Protein AF-0000000075737652 (afdb_homodimer)

Nearest PDB structures (foldseek):
  3h90-assembly2_D  TM=8.737E-01  e=1.070E-14  Escherichia coli K-12
  8f6e-assembly1_B  TM=7.320E-01  e=8.543E-14  Shewanella oneidensis
  8f6j-assembly1_A  TM=7.345E-01  e=1.942E-13  Shewanella oneidensis
  8f6h-assembly1_A  TM=6.723E-01  e=3.050E-12  Shewanella oneidensis MR-1
  8f6k-assembly1_D  TM=5.267E-01  e=1.881E-12  Shewanella oneidensis

Radius of gyration: 41.86 Å; Cα contacts (8 Å, |Δi|>4): 1567; chains: 2; bounding box: 60×125×90 Å

Organism: Rhodopseudomonas palustris (strain ATCC BAA-98 / CGA009) (NCBI:txid258594)

Solvent-accessible surface area (backbone atoms only — not comparable to full-atom values): 46039 Å² total; per-residue (Å²): 112,70,63,62,47,48,52,53,40,48,54,32,46,50,48,27,51,52,32,47,51,51,19,49,48,33,36,52,52,13,60,76,69,66,36,66,68,37,38,52,47,15,51,54,32,45,53,49,27,52,53,34,47,48,45,30,51,37,52,53,50,25,63,38,72,56,47,91,48,21,51,80,23,34,24,41,49,20,33,52,50,19,45,51,48,41,50,51,48,49,53,50,33,48,51,45,44,53,51,31,50,51,39,66,72,66,62,58,78,75,82,80,91,46,74,67,60,50,54,53,49,52,51,48,37,53,54,27,48,51,46,18,48,55,32,37,55,50,12,65,76,58,56,35,46,31,38,38,33,50,15,48,51,30,43,42,51,33,44,47,52,48,21,51,52,50,8,52,53,32,37,74,72,66,36,78,61,30,40,37,51,29,44,46,52,39,31,52,51,45,49,53,55,37,47,55,53,42,50,55,32,49,36,44,57,43,33,33,36,58,85,65,48,60,61,52,51,50,52,54,43,51,65,38,80,70,43,76,40,72,80,44,76,34,41,29,51,45,49,70,33,37,40,35,42,32,38,31,30,26,51,48,80,46,43,42,63,54,51,51,50,43,45,52,53,38,41,52,50,44,23,69,74,62,54,45,46,48,69,45,63,25,78,38,66,37,84,59,92,82,62,48,71,63,56,52,49,52,46,54,33,46,73,68,72,46,50,64,42,74,55,31,40,33,39,61,57,93,80,34,37,36,36,37,35,34,34,45,40,64,27,78,39,32,32,48,60,52,38,50,54,48,49,51,53,48,50,54,49,26,70,74,74,33,84,66,45,44,71,46,57,26,70,37,44,38,55,60,73,42,59,76,41,43,76,47,56,69,68,58,41,49,53,52,47,55,52,51,45,64,72,25,68,86,51,79,42,35,73,70,39,78,66,43,39,31,39,40,95,84,31,27,38,38,34,33,31,30,27,33,59,42,74,40,29,28,44,58,52,38,53,54,51,48,51,47,46,50,53,48,32,69,73,36,71,59,43,67,44,72,45,53,30,72,36,35,76,83,69,120,112,69,64,61,48,47,53,52,42,48,54,33,48,52,46,29,51,52,31,47,50,50,19,48,49,34,36,53,52,12,61,75,68,66,35,66,68,36,37,51,47,16,51,51,32,44,52,49,27,51,53,34,46,50,46,30,53,37,51,53,51,25,63,39,71,56,46,91,49,22,52,80,23,33,23,41,48,20,32,52,50,19,46,50,48,40,50,51,48,49,52,50,32,50,50,43,44,52,51,31,50,51,40,65,71,66,63,58,77,76,81,79,90,47,73,65,59,51,53,53,49,50,53,49,37,53,53,26,47,50,45,18,49,55,32,36,55,49,13,65,76,56,55,34,46,32,38,37,33,50,15,48,52,30,41,42,52,33,44,48,53,50,20,51,52,49,7,51,53,31,38,74,71,67,35,78,61,29,40,38,51,30,43,46,53,39,31,51,51,47,48,53,55,36,46,54,52,42,50,54,32,48,36,43,57,44,32,31,34,57,84,65,48,60,60,52,50,51,51,54,43,51,65,38,81,70,42,73,38,71,80,44,75,35,41,30,50,44,48,69,32,37,38,34,41,34,38,30,28,25,53,47,80,47,42,40,65,56,50,50,49,42,46,52,52,36,40,51,51,44,24,71,74,62,56,45,47,49,68,46,64,24,78,38,66,36,83,58,92,79,63,49,71,63,56,52,51,50,47,55,34,45,72,68,72,45,51,63,42,71,57,32,40,34,38,61,58,93,81,35,38,36,36,36,35,33,34,46,39,64,27,77,40,33,32,47,60,53,40,51,55,50,49,51,53,49,49,55,51,26,70,74,74,32,83,65,45,45,70,46,57,26,68,38,45,38,57,60,71,42,61,73,41,44,75,46,54,69,68,57,41,50,52,52,48,53,50,50,44,65,72,25,69,88,51,81,42,35,75,69,40,78,67,44,40,32,40,39,95,85,29,27,38,37,34,32,32,30,27,32,58,42,76,41,28,28,44,59,51,37,54,54,50,49,51,47,45,50,52,49,32,72,74,36,72,59,43,67,43,72,44,53,30,71,37,36,77,84,70,118

Foldseek 3Di:
DVVLLVLLLVLLVVLLVLLVVLLVVLCVVCVVVVPPVSNVVSVVSVVLSVLSVVLSVLSNQQPDDADPVRNHGSQLSLLVSLLVLLVVLLVVLVVLLVVLVVCVVVVDQQDDDDPVVVVSLVVLLVSLQVSLVSLCVSCVVQVGLNSPSSSLNSVLVNQLSVLSVQQVVCVVVPNSSSSSVSSNVSSVVSNVSSVVSNVVSVCQVVFPADPPLQVQLQVLLCPQPQWPHWPDWGWHDRRLEIEIETETEGALLDDVVVVVVSVVSSVVSSCVVSVHYDYHYHYDHDHDPPDDLVSVLVSLCVVLVWDKDPWDWDDPPPLEIEIEIETEDAPPDDPVVQVVSVVVSVVSSCVVSHVRYHYHYHYDYDPPVADDKDWDDPVVQVVLVVLLQVLPVPHQKHDKDPWTWIQDPQAIEIEIEIEHAPPDDPVVVCVSVVVSVVVSCVVPVRHDYYHYHYDHPPPD/DVVLLVLQLVLLVVLLVLLVVLLVVLCVVCVVVVPPVSPVVSVVSVVLSVLSVVLSVLSNQQPDDADPVRNHGSQLSLLVSLLVLLVVLLVVLVVLLVVLVVCVVVVDQQDDDDPVVVVSLVVLLVSLQVSLVSLCVSCVVQVGLNSPSSSLNSVLVNQLSVLSVQQVVVVVVPNSSSSSVSSNVSSVVSNVSSVVSNVVSVCQVVFPADPPLQVQLQVLLCPQPQWPHWPDWGWHDRRLEIEIETETEGALLDDVVVVVVSVVSSVVSSCVVSVHYDYHYHYDHDHDPPDDLVSVLVSLCVVLVWDKDPWDWDDPPPLEIEIEIETEDAPPDDPVVQVVSVVVSVVSSCVVSHVRYHYHYHYDYDPPPQPDKDWDDPVVQVVLVVLLQVLPVPHQKHDKDPWTWIQDPQAIEIEIEIEHAPPDDPVVVCVSVVVSQVVSCVVPVRHDYYHYHYDHPPPD

pLDDT: mean 87.61, std 8.5, range [47.44, 97.31]

Secondary structure (DSSP, 8-state):
-HHHHHHHHHHHHHHHHHHHHHHHHHHHHHHHHT-HHHHHHHHHHHHHHHHHHHHHHHHHHHTSPP-SS-TT-STHHHHHHHHHHHHHHHHHHHHHHHHHHHHHHHTPPPPP--HHHHHHHHHHHHHHHHHHHHHHHHHHHHT-HHHHHHHHHHHHHHHHHHHHHHHHHHHHTT-TTHHHHHHHHHHHHHHHHHHHHHHHHHHHHTTPPPTTHHHHHHHHHHTSTT--EEEEEEEEEETTEEEEEEEEEEETTSBHHHHHHHHHHHHHHHHHHHSSEEEEEEEEEE--TT--HHHHHHHHHHHTT-EEEEEEEEE-STT-EEEEEEEEEETTSBHHHHHHHHHHHHHHHHHHH-TT-EEEEEEEEE---EEE-EEPPHHHHHHHHHHHHHHHTTSSEEEEEEEEEEEETTEEEEEEEEEE-TTSBHHHHHHHHHHHHHHHHHH-TTEEEEEEEEE-TT--/-HHHHHHHHHHHHHHHHHHHHHHHHHHHHHHHHT-HHHHHHHHHHHHHHHHHHHHHHHHHHHTSPP-SS-TT-STHHHHHHHHHHHHHHHHHHHHHHHHHHHHHHHTPPPPP--HHHHHHHHHHHHHHHHHHHHHHHHHHHHT-HHHHHHHHHHHHHHHHHHHHHHHHHHHHTT-TTHHHHHHHHHHHHHHHHHHHHHHHHHHHHTTPPPTTHHHHHHHHHHTSTT--EEEEEEEEEETTEEEEEEEEEEETTSBHHHHHHHHHHHHHHHHHHHSSEEEEEEEEEE--TT--HHHHHHHHHHHTT-EEEEEEEEE-STT-EEEEEEEEEETTSBHHHHHHHHHHHHHHHHHHH-TT-EEEEEEEEE---EEE-EEPPHHHHHHHHHHHHHHHTTSSEEEEEEEEEEEETTEEEEEEEEEE-TTSBHHHHHHHHHHHHHHHHHH-TTEEEEEEEEE-TT--

Sequence (920 aa):
MNDVASTKSRVAAVSVVASATMAAAKFAVGIAIGSLALISEALHSSIDLVATIITWFVVRISDRPADDAHHYGHGKIESLSALGVIAMLYVLAGGILVEAYSRLREGAAPPTFSYLAFVILGVDIVVNLWRAWALHRTAVATKSQALAADALHFASDVLGSFAVIAGLALAAAGFHWGDAAAAIGVAVMISLLGLRLGRSTIQTLLDRAPEGVSDKAREAIGAVPGVVGVERLRARMVGPTHFIDALVEVPRTYPIDRIDEIKRKAQESMSEIFGDADLTFTAIPVARDNESVRERIMVIARNSGLAVHHVTVHDLGGHKLIVSIDLEVDGNMPLIEAHDIAHKLEDHIREDFGADVEVDTHIEPLEPELPQGSDAEPARVEEIRLALRRLTHDGAIHDVHSVRVRDTDAGEIVNFHCYADPSMSVISVHDHVDEIERKLRAKFPSVKRVISHAEPPNADMNDVASTKSRVAAVSVVASATMAAAKFAVGIAIGSLALISEALHSSIDLVATIITWFVVRISDRPADDAHHYGHGKIESLSALGVIAMLYVLAGGILVEAYSRLREGAAPPTFSYLAFVILGVDIVVNLWRAWALHRTAVATKSQALAADALHFASDVLGSFAVIAGLALAAAGFHWGDAAAAIGVAVMISLLGLRLGRSTIQTLLDRAPEGVSDKAREAIGAVPGVVGVERLRARMVGPTHFIDALVEVPRTYPIDRIDEIKRKAQESMSEIFGDADLTFTAIPVARDNESVRERIMVIARNSGLAVHHVTVHDLGGHKLIVSIDLEVDGNMPLIEAHDIAHKLEDHIREDFGADVEVDTHIEPLEPELPQGSDAEPARVEEIRLALRRLTHDGAIHDVHSVRVRDTDAGEIVNFHCYADPSMSVISVHDHVDEIERKLRAKFPSVKRVISHAEPPNAD

Structure (mmCIF, N/CA/C/O backbone):
data_AF-0000000075737652-model_v1
#
loop_
_entity.id
_entity.type
_entity.pdbx_description
1 polymer 'Cation-efflux pump'
#
loop_
_atom_site.group_PDB
_atom_site.id
_atom_site.type_symbol
_atom_site.label_atom_id
_atom_site.label_alt_id
_atom_site.label_comp_id
_atom_site.label_asym_id
_atom_site.label_entity_id
_atom_site.label_seq_id
_atom_site.pdbx_PDB_ins_code
_atom_site.Cartn_x
_atom_site.Cartn_y
_atom_site.Cartn_z
_atom_site.occupancy
_atom_site.B_iso_or_equiv
_atom_site.auth_seq_id
_atom_site.auth_comp_id
_atom_site.auth_asym_id
_atom_site.auth_atom_id
_atom_site.pdbx_PDB_model_num
ATOM 1 N N . MET A 1 1 ? -16.859 -14.484 7.688 1 47.44 1 MET A N 1
ATOM 2 C CA . MET A 1 1 ? -15.664 -15.109 7.137 1 47.44 1 MET A CA 1
ATOM 3 C C . MET A 1 1 ? -15.523 -16.547 7.637 1 47.44 1 MET A C 1
ATOM 5 O O . MET A 1 1 ? -15.227 -17.453 6.859 1 47.44 1 MET A O 1
ATOM 9 N N . ASN A 1 2 ? -16.078 -16.641 8.93 1 57.16 2 ASN A N 1
ATOM 10 C CA . ASN A 1 2 ? -15.969 -17.938 9.586 1 57.16 2 ASN A CA 1
ATOM 11 C C . ASN A 1 2 ? -16.953 -18.953 9.008 1 57.16 2 ASN A C 1
ATOM 13 O O . ASN A 1 2 ? -16.609 -20.125 8.812 1 57.16 2 ASN A O 1
ATOM 17 N N . ASP A 1 3 ? -18.047 -18.406 8.57 1 67 3 ASP A N 1
ATOM 18 C CA . ASP A 1 3 ? -19.094 -19.328 8.109 1 67 3 ASP A CA 1
ATOM 19 C C . ASP A 1 3 ? -18.781 -19.844 6.703 1 67 3 ASP A C 1
ATOM 21 O O . ASP A 1 3 ? -18.938 -21.031 6.426 1 67 3 ASP A O 1
ATOM 25 N N . VAL A 1 4 ? -18.328 -18.984 5.941 1 65.25 4 VAL A N 1
ATOM 26 C CA . VAL A 1 4 ? -18.016 -19.359 4.559 1 65.25 4 VAL A CA 1
ATOM 27 C C . VAL A 1 4 ? -16.891 -20.391 4.527 1 65.25 4 VAL A C 1
ATOM 29 O O . VAL A 1 4 ? -16.953 -21.359 3.768 1 65.25 4 VAL A O 1
ATOM 32 N N . ALA A 1 5 ? -16.031 -20.219 5.434 1 67.44 5 ALA A N 1
ATOM 33 C CA . ALA A 1 5 ? -14.891 -21.125 5.547 1 67.44 5 ALA A CA 1
ATOM 34 C C . ALA A 1 5 ? -15.328 -22.516 5.977 1 67.44 5 ALA A C 1
ATOM 36 O O . ALA A 1 5 ? -14.828 -23.531 5.461 1 67.44 5 ALA A O 1
ATOM 37 N N . SER A 1 6 ? -16.188 -22.422 6.645 1 78.62 6 SER A N 1
ATOM 38 C CA . SER A 1 6 ? -16.703 -23.688 7.188 1 78.62 6 SER A CA 1
ATOM 39 C C . SER A 1 6 ? -17.469 -24.469 6.133 1 78.62 6 SER A C 1
ATOM 41 O O . SER A 1 6 ? -17.328 -25.688 6.031 1 78.62 6 SER A O 1
ATOM 43 N N . THR A 1 7 ? -18.172 -23.766 5.312 1 84.88 7 THR A N 1
ATOM 44 C CA . THR A 1 7 ? -18.969 -24.438 4.289 1 84.88 7 THR A CA 1
ATOM 45 C C . THR A 1 7 ? -18.062 -25.078 3.232 1 84.88 7 THR A C 1
ATOM 47 O O . THR A 1 7 ? -18.297 -26.203 2.809 1 84.88 7 THR A O 1
ATOM 50 N N . LYS A 1 8 ? -17.031 -24.453 2.951 1 88.88 8 LYS A N 1
ATOM 51 C CA . LYS A 1 8 ? -16.062 -24.969 1.974 1 88.88 8 LYS A CA 1
ATOM 52 C C . LYS A 1 8 ? -15.438 -26.266 2.447 1 88.88 8 LYS A C 1
ATOM 54 O O . LYS A 1 8 ? -15.398 -27.25 1.702 1 88.88 8 LYS A O 1
ATOM 59 N N . SER A 1 9 ? -15.016 -26.234 3.557 1 89.69 9 SER A N 1
ATOM 60 C CA . SER A 1 9 ? -14.32 -27.391 4.129 1 89.69 9 SER A CA 1
ATOM 61 C C . SER A 1 9 ? -15.273 -28.562 4.305 1 89.69 9 SER A C 1
ATOM 63 O O . SER A 1 9 ? -14.875 -29.719 4.109 1 89.69 9 SER A O 1
ATOM 65 N N . ARG A 1 10 ? -16.438 -28.281 4.551 1 91.19 10 ARG A N 1
ATOM 66 C CA . ARG A 1 10 ? -17.422 -29.328 4.754 1 91.19 10 ARG A CA 1
ATOM 67 C C . ARG A 1 10 ? -17.75 -30.047 3.447 1 91.19 10 ARG A C 1
ATOM 69 O O . ARG A 1 10 ? -17.797 -31.266 3.404 1 91.19 10 ARG A O 1
ATOM 76 N N . VAL A 1 11 ? -17.938 -29.281 2.469 1 89.62 11 VAL A N 1
ATOM 77 C CA . VAL A 1 11 ? -18.281 -29.875 1.178 1 89.62 11 VAL A CA 1
ATOM 78 C C . VAL A 1 11 ? -17.094 -30.672 0.651 1 89.62 11 VAL A C 1
ATOM 80 O O . VAL A 1 11 ? -17.281 -31.75 0.074 1 89.62 11 VAL A O 1
ATOM 83 N N . ALA A 1 12 ? -15.93 -30.141 0.853 1 90.62 12 ALA A N 1
ATOM 84 C CA . ALA A 1 12 ? -14.734 -30.875 0.449 1 90.62 12 ALA A CA 1
ATOM 85 C C . ALA A 1 12 ? -14.594 -32.156 1.236 1 90.62 12 ALA A C 1
ATOM 87 O O . ALA A 1 12 ? -14.219 -33.188 0.679 1 90.62 12 ALA A O 1
ATOM 88 N N . ALA A 1 13 ? -14.945 -32.188 2.438 1 92.69 13 ALA A N 1
ATOM 89 C CA . ALA A 1 13 ? -14.875 -33.375 3.283 1 92.69 13 ALA A CA 1
ATOM 90 C C . ALA A 1 13 ? -15.891 -34.406 2.832 1 92.69 13 ALA A C 1
ATOM 92 O O . ALA A 1 13 ? -15.586 -35.625 2.816 1 92.69 13 ALA A O 1
ATOM 93 N N . VAL A 1 14 ? -17.016 -33.969 2.508 1 92.31 14 VAL A N 1
ATOM 94 C CA . VAL A 1 14 ? -18.062 -34.875 2.018 1 92.31 14 VAL A CA 1
ATOM 95 C C . VAL A 1 14 ? -17.609 -35.531 0.717 1 92.31 14 VAL A C 1
ATOM 97 O O . VAL A 1 14 ? -17.859 -36.719 0.492 1 92.31 14 VAL A O 1
ATOM 100 N N . SER A 1 15 ? -16.969 -34.688 -0.037 1 92.12 15 SER A N 1
ATOM 101 C CA . SER A 1 15 ? -16.438 -35.25 -1.286 1 92.12 15 SER A CA 1
ATOM 102 C C . SER A 1 15 ? -15.391 -36.312 -1.025 1 92.12 15 SER A C 1
ATOM 104 O O . SER A 1 15 ? -15.32 -37.312 -1.748 1 92.12 15 SER A O 1
ATOM 106 N N . VAL A 1 16 ? -14.578 -36.125 -0.036 1 92.81 16 VAL A N 1
ATOM 107 C CA . VAL A 1 16 ? -13.562 -37.094 0.343 1 92.81 16 VAL A CA 1
ATOM 108 C C . VAL A 1 16 ? -14.234 -38.406 0.772 1 92.81 16 VAL A C 1
ATOM 110 O O . VAL A 1 16 ? -13.828 -39.469 0.349 1 92.81 16 VAL A O 1
ATOM 113 N N . VAL A 1 17 ? -15.25 -38.312 1.515 1 93.5 17 VAL A N 1
ATOM 114 C CA . VAL A 1 17 ? -15.969 -39.5 2.002 1 93.5 17 VAL A CA 1
ATOM 115 C C . VAL A 1 17 ? -16.609 -40.25 0.828 1 93.5 17 VAL A C 1
ATOM 117 O O . VAL A 1 17 ? -16.562 -41.469 0.76 1 93.5 17 VAL A O 1
ATOM 120 N N . ALA A 1 18 ? -17.188 -39.438 0.01 1 92.19 18 ALA A N 1
ATOM 121 C CA . ALA A 1 18 ? -17.797 -40.031 -1.174 1 92.19 18 ALA A CA 1
ATOM 122 C C . ALA A 1 18 ? -16.766 -40.781 -2.004 1 92.19 18 ALA A C 1
ATOM 124 O O . ALA A 1 18 ? -17.016 -41.906 -2.475 1 92.19 18 ALA A O 1
ATOM 125 N N . SER A 1 19 ? -15.633 -40.156 -2.166 1 91.12 19 SER A N 1
ATOM 126 C CA . SER A 1 19 ? -14.555 -40.781 -2.934 1 91.12 19 SER A CA 1
ATOM 127 C C . SER A 1 19 ? -14.047 -42.062 -2.242 1 91.12 19 SER A C 1
ATOM 129 O O . SER A 1 19 ? -13.797 -43.062 -2.896 1 91.12 19 SER A O 1
ATOM 131 N N . ALA A 1 20 ? -13.891 -41.969 -1.018 1 92.44 20 ALA A N 1
ATOM 132 C CA . ALA A 1 20 ? -13.398 -43.094 -0.248 1 92.44 20 ALA A CA 1
ATOM 133 C C . ALA A 1 20 ? -14.383 -44.281 -0.316 1 92.44 20 ALA A C 1
ATOM 135 O O . ALA A 1 20 ? -13.969 -45.438 -0.454 1 92.44 20 ALA A O 1
ATOM 136 N N . THR A 1 21 ? -15.602 -44.031 -0.229 1 92.31 21 THR A N 1
ATOM 137 C CA . THR A 1 21 ? -16.641 -45.062 -0.28 1 92.31 21 THR A CA 1
ATOM 138 C C . THR A 1 21 ? -16.688 -45.719 -1.654 1 92.31 21 THR A C 1
ATOM 140 O O . THR A 1 21 ? -16.828 -46.938 -1.76 1 92.31 21 THR A O 1
ATOM 143 N N . MET A 1 22 ? -16.547 -44.844 -2.607 1 90.06 22 MET A N 1
ATOM 144 C CA . MET A 1 22 ? -16.562 -45.375 -3.967 1 90.06 22 MET A CA 1
ATOM 145 C C . MET A 1 22 ? -15.352 -46.281 -4.211 1 90.06 22 MET A C 1
ATOM 147 O O . MET A 1 22 ? -15.484 -47.375 -4.762 1 90.06 22 MET A O 1
ATOM 151 N N . ALA A 1 23 ? -14.211 -45.812 -3.801 1 89.94 23 ALA A N 1
ATOM 152 C CA . ALA A 1 23 ? -13 -46.594 -3.969 1 89.94 23 ALA A CA 1
ATOM 153 C C . ALA A 1 23 ? -13.094 -47.906 -3.205 1 89.94 23 ALA A C 1
ATOM 155 O O . ALA A 1 23 ? -12.758 -48.969 -3.738 1 89.94 23 ALA A O 1
ATOM 156 N N . ALA A 1 24 ? -13.594 -47.875 -2.039 1 91.75 24 ALA A N 1
ATOM 157 C CA . ALA A 1 24 ? -13.727 -49.062 -1.192 1 91.75 24 ALA A CA 1
ATOM 158 C C . ALA A 1 24 ? -14.734 -50.031 -1.773 1 91.75 24 ALA A C 1
ATOM 160 O O . ALA A 1 24 ? -14.5 -51.25 -1.769 1 91.75 24 ALA A O 1
ATOM 161 N N . ALA A 1 25 ? -15.805 -49.531 -2.234 1 89.31 25 ALA A N 1
ATOM 162 C CA . ALA A 1 25 ? -16.844 -50.375 -2.811 1 89.31 25 ALA A CA 1
ATOM 163 C C . ALA A 1 25 ? -16.344 -51.094 -4.059 1 89.31 25 ALA A C 1
ATOM 165 O O . ALA A 1 25 ? -16.547 -52.312 -4.223 1 89.31 25 ALA A O 1
ATOM 166 N N . LYS A 1 26 ? -15.68 -50.375 -4.875 1 87.12 26 LYS A N 1
ATOM 167 C CA . LYS A 1 26 ? -15.141 -50.969 -6.094 1 87.12 26 LYS A CA 1
ATOM 168 C C . LYS A 1 26 ? -14.094 -52.031 -5.77 1 87.12 26 LYS A C 1
ATOM 170 O O . LYS A 1 26 ? -14.039 -53.062 -6.41 1 87.12 26 LYS A O 1
ATOM 175 N N . PHE A 1 27 ? -13.273 -51.656 -4.855 1 87.69 27 PHE A N 1
ATOM 176 C CA . PHE A 1 27 ? -12.234 -52.594 -4.453 1 87.69 27 PHE A CA 1
ATOM 177 C C . PHE A 1 27 ? -12.836 -53.875 -3.873 1 87.69 27 PHE A C 1
ATOM 179 O O . PHE A 1 27 ? -12.445 -55 -4.25 1 87.69 27 PHE A O 1
ATOM 186 N N . ALA A 1 28 ? -13.836 -53.781 -2.973 1 89.69 28 ALA A N 1
ATOM 187 C CA . ALA A 1 28 ? -14.492 -54.906 -2.328 1 89.69 28 ALA A CA 1
ATOM 188 C C . ALA A 1 28 ? -15.211 -55.781 -3.354 1 89.69 28 ALA A C 1
ATOM 190 O O . ALA A 1 28 ? -15.062 -57 -3.352 1 89.69 28 ALA A O 1
ATOM 191 N N . VAL A 1 29 ? -15.891 -55.156 -4.215 1 84.75 29 VAL A N 1
ATOM 192 C CA . VAL A 1 29 ? -16.641 -55.906 -5.234 1 84.75 29 VAL A CA 1
ATOM 193 C C . VAL A 1 29 ? -15.664 -56.562 -6.219 1 84.75 29 VAL A C 1
ATOM 195 O O . VAL A 1 29 ? -15.883 -57.688 -6.656 1 84.75 29 VAL A O 1
ATOM 198 N N . GLY A 1 30 ? -14.648 -55.844 -6.516 1 83.25 30 GLY A N 1
ATOM 199 C CA . GLY A 1 30 ? -13.641 -56.375 -7.414 1 83.25 30 GLY A CA 1
ATOM 200 C C . GLY A 1 30 ? -12.984 -57.656 -6.887 1 83.25 30 GLY A C 1
ATOM 201 O O . GLY A 1 30 ? -12.82 -58.625 -7.621 1 83.25 30 GLY A O 1
ATOM 202 N N . ILE A 1 31 ? -12.742 -57.656 -5.602 1 86.38 31 ILE A N 1
ATOM 203 C CA . ILE A 1 31 ? -12.148 -58.844 -4.961 1 86.38 31 ILE A CA 1
ATOM 204 C C . ILE A 1 31 ? -13.172 -59.969 -4.898 1 86.38 31 ILE A C 1
ATOM 206 O O . ILE A 1 31 ? -12.836 -61.125 -5.164 1 86.38 31 ILE A O 1
ATOM 210 N N . ALA A 1 32 ? -14.312 -59.656 -4.598 1 86.56 32 ALA A N 1
ATOM 211 C CA . ALA A 1 32 ? -15.367 -60.656 -4.426 1 86.56 32 ALA A CA 1
ATOM 212 C C . ALA A 1 32 ? -15.648 -61.375 -5.734 1 86.56 32 ALA A C 1
ATOM 214 O O . ALA A 1 32 ? -15.891 -62.594 -5.738 1 86.56 32 ALA A O 1
ATOM 215 N N . ILE A 1 33 ? -15.469 -60.656 -6.812 1 81.75 33 ILE A N 1
ATOM 216 C CA . ILE A 1 33 ? -15.844 -61.25 -8.078 1 81.75 33 ILE A CA 1
ATOM 217 C C . ILE A 1 33 ? -14.586 -61.594 -8.875 1 81.75 33 ILE A C 1
ATOM 219 O O . ILE A 1 33 ? -14.672 -62.156 -9.984 1 81.75 33 ILE A O 1
ATOM 223 N N . GLY A 1 34 ? -13.508 -61.25 -8.336 1 77.31 34 GLY A N 1
ATOM 224 C CA . GLY A 1 34 ? -12.242 -61.562 -8.977 1 77.31 34 GLY A CA 1
ATOM 225 C C . GLY A 1 34 ? -12.016 -60.781 -10.258 1 77.31 34 GLY A C 1
ATOM 226 O O . GLY A 1 34 ? -11.453 -61.312 -11.219 1 77.31 34 GLY A O 1
ATOM 227 N N . SER A 1 35 ? -12.531 -59.656 -10.383 1 77.94 35 SER A N 1
ATOM 228 C CA . SER A 1 35 ? -12.391 -58.812 -11.578 1 77.94 35 SER A CA 1
ATOM 229 C C . SER A 1 35 ? -11.211 -57.844 -11.453 1 77.94 35 SER A C 1
ATOM 231 O O . SER A 1 35 ? -11.258 -56.906 -10.672 1 77.94 35 SER A O 1
ATOM 233 N N . LEU A 1 36 ? -10.18 -58.062 -12.289 1 75.5 36 LEU A N 1
ATOM 234 C CA . LEU A 1 36 ? -9.016 -57.188 -12.305 1 75.5 36 LEU A CA 1
ATOM 235 C C . LEU A 1 36 ? -9.383 -55.812 -12.836 1 75.5 36 LEU A C 1
ATOM 237 O O . LEU A 1 36 ? -8.797 -54.812 -12.422 1 75.5 36 LEU A O 1
ATOM 241 N N . ALA A 1 37 ? -10.336 -55.781 -13.719 1 71.88 37 ALA A N 1
ATOM 242 C CA . ALA A 1 37 ? -10.805 -54.5 -14.273 1 71.88 37 ALA A CA 1
ATOM 243 C C . ALA A 1 37 ? -11.375 -53.594 -13.188 1 71.88 37 ALA A C 1
ATOM 245 O O . ALA A 1 37 ? -11.102 -52.406 -13.148 1 71.88 37 ALA A O 1
ATOM 246 N N . LEU A 1 38 ? -12.047 -54.281 -12.336 1 76.12 38 LEU A N 1
ATOM 247 C CA . LEU A 1 38 ? -12.68 -53.531 -11.266 1 76.12 38 LEU A CA 1
ATOM 248 C C . LEU A 1 38 ? -11.648 -53.094 -10.227 1 76.12 38 LEU A C 1
ATOM 250 O O . LEU A 1 38 ? -11.766 -52.031 -9.625 1 76.12 38 LEU A O 1
ATOM 254 N N . ILE A 1 39 ? -10.719 -53.875 -9.969 1 81.5 39 ILE A N 1
ATOM 255 C CA . ILE A 1 39 ? -9.633 -53.531 -9.055 1 81.5 39 ILE A CA 1
ATOM 256 C C . ILE A 1 39 ? -8.836 -52.375 -9.633 1 81.5 39 ILE A C 1
ATOM 258 O O . ILE A 1 39 ? -8.445 -51.438 -8.906 1 81.5 39 ILE A O 1
ATOM 262 N N . SER A 1 40 ? -8.641 -52.438 -10.93 1 76.56 40 SER A N 1
ATOM 263 C CA . SER A 1 40 ? -7.965 -51.312 -11.602 1 76.56 40 SER A CA 1
ATOM 264 C C . SER A 1 40 ? -8.766 -50.031 -11.469 1 76.56 40 SER A C 1
ATOM 266 O O . SER A 1 40 ? -8.188 -48.938 -11.266 1 76.56 40 SER A O 1
ATOM 268 N N . GLU A 1 41 ? -9.992 -50.156 -11.57 1 77.19 41 GLU A N 1
ATOM 269 C CA . GLU A 1 41 ? -10.859 -49 -11.398 1 77.19 41 GLU A CA 1
ATOM 270 C C . GLU A 1 41 ? -10.805 -48.469 -9.969 1 77.19 41 GLU A C 1
ATOM 272 O O . GLU A 1 41 ? -10.883 -47.25 -9.734 1 77.19 41 GLU A O 1
ATOM 277 N N . ALA A 1 42 ? -10.766 -49.344 -9.141 1 84.06 42 ALA A N 1
ATOM 278 C CA . ALA A 1 42 ? -10.633 -48.969 -7.742 1 84.06 42 ALA A CA 1
ATOM 279 C C . ALA A 1 42 ? -9.344 -48.188 -7.504 1 84.06 42 ALA A C 1
ATOM 281 O O . ALA A 1 42 ? -9.312 -47.219 -6.715 1 84.06 42 ALA A O 1
ATOM 282 N N . LEU A 1 43 ? -8.336 -48.531 -8.156 1 80.19 43 LEU A N 1
ATOM 283 C CA . LEU A 1 43 ? -7.07 -47.812 -8.062 1 80.19 43 LEU A CA 1
ATOM 284 C C . LEU A 1 43 ? -7.207 -46.406 -8.609 1 80.19 43 LEU A C 1
ATOM 286 O O . LEU A 1 43 ? -6.684 -45.469 -8.023 1 80.19 43 LEU A O 1
ATOM 290 N N . HIS A 1 44 ? -7.879 -46.375 -9.734 1 78.31 44 HIS A N 1
ATOM 291 C CA . HIS A 1 44 ? -8.164 -45.062 -10.297 1 78.31 44 HIS A CA 1
ATOM 292 C C . HIS A 1 44 ? -8.938 -44.188 -9.305 1 78.31 44 HIS A C 1
ATOM 294 O O . HIS A 1 44 ? -8.586 -43.031 -9.086 1 78.31 44 HIS A O 1
ATOM 300 N N . SER A 1 45 ? -9.883 -44.812 -8.719 1 86.31 45 SER A N 1
ATOM 301 C CA . SER A 1 45 ? -10.688 -44.125 -7.73 1 86.31 45 SER A CA 1
ATOM 302 C C . SER A 1 45 ? -9.844 -43.719 -6.523 1 86.31 45 SER A C 1
ATOM 304 O O . SER A 1 45 ? -10.117 -42.688 -5.887 1 86.31 45 SER A O 1
ATOM 306 N N . SER A 1 46 ? -8.875 -44.469 -6.285 1 87.81 46 SER A N 1
ATOM 307 C CA . SER A 1 46 ? -7.973 -44.125 -5.191 1 87.81 46 SER A CA 1
ATOM 308 C C . SER A 1 46 ? -7.156 -42.875 -5.516 1 87.81 46 SER A C 1
ATOM 310 O O . SER A 1 46 ? -6.863 -42.062 -4.629 1 87.81 46 SER A O 1
ATOM 312 N N . ILE A 1 47 ? -6.809 -42.719 -6.742 1 83.06 47 ILE A N 1
ATOM 313 C CA . ILE A 1 47 ? -6.109 -41.5 -7.18 1 83.06 47 ILE A CA 1
ATOM 314 C C . ILE A 1 47 ? -7.02 -40.281 -7.016 1 83.06 47 ILE A C 1
ATOM 316 O O . ILE A 1 47 ? -6.578 -39.219 -6.57 1 83.06 47 ILE A O 1
ATOM 320 N N . ASP A 1 48 ? -8.258 -40.531 -7.316 1 88 48 ASP A N 1
ATOM 321 C CA . ASP A 1 48 ? -9.25 -39.469 -7.105 1 88 48 ASP A CA 1
ATOM 322 C C . ASP A 1 48 ? -9.344 -39.094 -5.625 1 88 48 ASP A C 1
ATOM 324 O O . ASP A 1 48 ? -9.484 -37.938 -5.285 1 88 48 ASP A O 1
ATOM 328 N N . LEU A 1 49 ? -9.312 -40.125 -4.895 1 90 49 LEU A N 1
ATOM 329 C CA . LEU A 1 49 ? -9.375 -39.938 -3.451 1 90 49 LEU A CA 1
ATOM 330 C C . LEU A 1 49 ? -8.203 -39.062 -2.977 1 90 49 LEU A C 1
ATOM 332 O O . LEU A 1 49 ? -8.391 -38.156 -2.178 1 90 49 LEU A O 1
ATOM 336 N N . VAL A 1 50 ? -7.086 -39.281 -3.467 1 89 50 VAL A N 1
ATOM 337 C CA . VAL A 1 50 ? -5.906 -38.531 -3.098 1 89 50 VAL A CA 1
ATOM 338 C C . VAL A 1 50 ? -6.09 -37.062 -3.525 1 89 50 VAL A C 1
ATOM 340 O O . VAL A 1 50 ? -5.812 -36.156 -2.752 1 89 50 VAL A O 1
ATOM 343 N N . ALA A 1 51 ? -6.586 -36.906 -4.73 1 88.88 51 ALA A N 1
ATOM 344 C CA . ALA A 1 51 ? -6.816 -35.562 -5.246 1 88.88 51 ALA A CA 1
ATOM 345 C C . ALA A 1 51 ? -7.816 -34.812 -4.379 1 88.88 51 ALA A C 1
ATOM 347 O O . ALA A 1 51 ? -7.633 -33.625 -4.102 1 88.88 51 ALA A O 1
ATOM 348 N N . THR A 1 52 ? -8.836 -35.5 -3.955 1 92 52 THR A N 1
ATOM 349 C CA . THR A 1 52 ? -9.867 -34.844 -3.143 1 92 52 THR A CA 1
ATOM 350 C C . THR A 1 52 ? -9.336 -34.562 -1.745 1 92 52 THR A C 1
ATOM 352 O O . THR A 1 52 ? -9.719 -33.531 -1.141 1 92 52 THR A O 1
ATOM 355 N N . ILE A 1 53 ? -8.508 -35.406 -1.247 1 93.12 53 ILE A N 1
ATOM 356 C CA . ILE A 1 53 ? -7.891 -35.156 0.053 1 93.12 53 ILE A CA 1
ATOM 357 C C . ILE A 1 53 ? -7.023 -33.906 -0.017 1 93.12 53 ILE A C 1
ATOM 359 O O . ILE A 1 53 ? -7.066 -33.062 0.882 1 93.12 53 ILE A O 1
ATOM 363 N N . ILE A 1 54 ? -6.336 -33.812 -1.073 1 92.31 54 ILE A N 1
ATOM 364 C CA . ILE A 1 54 ? -5.484 -32.625 -1.271 1 92.31 54 ILE A CA 1
ATOM 365 C C . ILE A 1 54 ? -6.344 -31.375 -1.33 1 92.31 54 ILE A C 1
ATOM 367 O O . ILE A 1 54 ? -6.031 -30.375 -0.68 1 92.31 54 ILE A O 1
ATOM 371 N N . THR A 1 55 ? -7.387 -31.5 -2.076 1 93.19 55 THR A N 1
ATOM 372 C CA . THR A 1 55 ? -8.273 -30.344 -2.189 1 93.19 55 THR A CA 1
ATOM 373 C C . THR A 1 55 ? -8.82 -29.938 -0.823 1 93.19 55 THR A C 1
ATOM 375 O O . THR A 1 55 ? -8.898 -28.75 -0.5 1 93.19 55 THR A O 1
ATOM 378 N N . TRP A 1 56 ? -9.195 -30.906 -0.028 1 93.56 56 TRP A N 1
ATOM 379 C CA . TRP A 1 56 ? -9.711 -30.641 1.312 1 93.56 56 TRP A CA 1
ATOM 380 C C . TRP A 1 56 ? -8.664 -29.938 2.168 1 93.56 56 TRP A C 1
ATOM 382 O O . TRP A 1 56 ? -8.969 -28.953 2.842 1 93.56 56 TRP A O 1
ATOM 392 N N . PHE A 1 57 ? -7.477 -30.391 2.131 1 93.38 57 PHE A N 1
ATOM 393 C CA . PHE A 1 57 ? -6.391 -29.75 2.867 1 93.38 57 PHE A CA 1
ATOM 394 C C . PHE A 1 57 ? -6.137 -28.344 2.346 1 93.38 57 PHE A C 1
ATOM 396 O O . PHE A 1 57 ? -5.895 -27.422 3.129 1 93.38 57 PHE A O 1
ATOM 403 N N . VAL A 1 58 ? -6.156 -28.203 1.062 1 93.81 58 VAL A N 1
ATOM 404 C CA . VAL A 1 58 ? -5.879 -26.938 0.416 1 93.81 58 VAL A CA 1
ATOM 405 C C . VAL A 1 58 ? -6.91 -25.891 0.854 1 93.81 58 VAL A C 1
ATOM 407 O O . VAL A 1 58 ? -6.555 -24.766 1.216 1 93.81 58 VAL A O 1
ATOM 410 N N . VAL A 1 59 ? -8.133 -26.281 0.88 1 93.25 59 VAL A N 1
ATOM 411 C CA . VAL A 1 59 ? -9.211 -25.375 1.251 1 93.25 59 VAL A CA 1
ATOM 412 C C . VAL A 1 59 ? -9.078 -24.984 2.721 1 93.25 59 VAL A C 1
ATOM 414 O O . VAL A 1 59 ? -9.281 -23.812 3.08 1 93.25 59 VAL A O 1
ATOM 417 N N . ARG A 1 60 ? -8.656 -25.906 3.502 1 92.31 60 ARG A N 1
ATOM 418 C CA . ARG A 1 60 ? -8.469 -25.625 4.926 1 92.31 60 ARG A CA 1
ATOM 419 C C . ARG A 1 60 ? -7.312 -24.656 5.148 1 92.31 60 ARG A C 1
ATOM 421 O O . ARG A 1 60 ? -7.398 -23.781 6.004 1 92.31 60 ARG A O 1
ATOM 428 N N . ILE A 1 61 ? -6.316 -24.812 4.484 1 91.19 61 ILE A N 1
ATOM 429 C CA . ILE A 1 61 ? -5.145 -23.938 4.613 1 91.19 61 ILE A CA 1
ATOM 430 C C . ILE A 1 61 ? -5.457 -22.562 4.047 1 91.19 61 ILE A C 1
ATOM 432 O O . ILE A 1 61 ? -5.043 -21.547 4.609 1 91.19 61 ILE A O 1
ATOM 436 N N . SER A 1 62 ? -6.156 -22.531 2.936 1 91.81 62 SER A N 1
ATOM 437 C CA . SER A 1 62 ? -6.484 -21.281 2.258 1 91.81 62 SER A CA 1
ATOM 438 C C . SER A 1 62 ? -7.301 -20.359 3.158 1 91.81 62 SER A C 1
ATOM 440 O O . SER A 1 62 ? -7.238 -19.141 3.023 1 91.81 62 SER A O 1
ATOM 442 N N . ASP A 1 63 ? -7.98 -20.906 4.074 1 88.06 63 ASP A N 1
ATOM 443 C CA . ASP A 1 63 ? -8.898 -20.141 4.91 1 88.06 63 ASP A CA 1
ATOM 444 C C . ASP A 1 63 ? -8.188 -19.625 6.164 1 88.06 63 ASP A C 1
ATOM 446 O O . ASP A 1 63 ? -8.766 -18.859 6.938 1 88.06 63 ASP A O 1
ATOM 450 N N . ARG A 1 64 ? -6.973 -19.984 6.312 1 86.69 64 ARG A N 1
ATOM 451 C CA . ARG A 1 64 ? -6.207 -19.469 7.438 1 86.69 64 ARG A CA 1
ATOM 452 C C . ARG A 1 64 ? -5.926 -17.984 7.262 1 86.69 64 ARG A C 1
ATOM 454 O O . ARG A 1 64 ? -5.711 -17.516 6.141 1 86.69 64 ARG A O 1
ATOM 461 N N . PRO A 1 65 ? -5.934 -17.297 8.359 1 85.75 65 PRO A N 1
ATOM 462 C CA . PRO A 1 65 ? -5.613 -15.859 8.273 1 85.75 65 PRO A CA 1
ATOM 463 C C . PRO A 1 65 ? -4.145 -15.609 7.938 1 85.75 65 PRO A C 1
ATOM 465 O O . PRO A 1 65 ? -3.334 -16.531 7.945 1 85.75 65 PRO A O 1
ATOM 468 N N . ALA A 1 66 ? -3.895 -14.32 7.629 1 88.19 66 ALA A N 1
ATOM 469 C CA . ALA A 1 66 ? -2.521 -13.906 7.352 1 88.19 66 ALA A CA 1
ATOM 470 C C . ALA A 1 66 ? -1.605 -14.227 8.531 1 88.19 66 ALA A C 1
ATOM 472 O O . ALA A 1 66 ? -2.031 -14.172 9.688 1 88.19 66 ALA A O 1
ATOM 473 N N . ASP A 1 67 ? -0.395 -14.594 8.281 1 88.56 67 ASP A N 1
ATOM 474 C CA . ASP A 1 67 ? 0.586 -14.875 9.328 1 88.56 67 ASP A CA 1
ATOM 475 C C . ASP A 1 67 ? 1.943 -14.273 8.984 1 88.56 67 ASP A C 1
ATOM 477 O O . ASP A 1 67 ? 2.043 -13.422 8.094 1 88.56 67 ASP A O 1
ATOM 481 N N . ASP A 1 68 ? 2.977 -14.617 9.68 1 87.19 68 ASP A N 1
ATOM 482 C CA . ASP A 1 68 ? 4.289 -13.992 9.562 1 87.19 68 ASP A CA 1
ATOM 483 C C . ASP A 1 68 ? 4.957 -14.367 8.234 1 87.19 68 ASP A C 1
ATOM 485 O O . ASP A 1 68 ? 5.809 -13.633 7.734 1 87.19 68 ASP A O 1
ATOM 489 N N . ALA A 1 69 ? 4.539 -15.43 7.742 1 87.56 69 ALA A N 1
ATOM 490 C CA . ALA A 1 69 ? 5.156 -15.891 6.5 1 87.56 69 ALA A CA 1
ATOM 491 C C . ALA A 1 69 ? 4.309 -15.508 5.293 1 87.56 69 ALA A C 1
ATOM 493 O O . ALA A 1 69 ? 4.828 -15.344 4.184 1 87.56 69 ALA A O 1
ATOM 494 N N . HIS A 1 70 ? 3.045 -15.43 5.578 1 90.5 70 HIS A N 1
ATOM 495 C CA . HIS A 1 70 ? 2.109 -15.062 4.523 1 90.5 70 HIS A CA 1
ATOM 496 C C . HIS A 1 70 ? 1.312 -13.82 4.906 1 90.5 70 HIS A C 1
ATOM 498 O O . HIS A 1 70 ? 0.176 -13.922 5.371 1 90.5 70 HIS A O 1
ATOM 504 N N . HIS A 1 71 ? 1.837 -12.773 4.527 1 89.44 71 HIS A N 1
ATOM 505 C CA . HIS A 1 71 ? 1.339 -11.484 4.996 1 89.44 71 HIS A CA 1
ATOM 506 C C . HIS A 1 71 ? -0.011 -11.148 4.367 1 89.44 71 HIS A C 1
ATOM 508 O O . HIS A 1 71 ? -0.784 -10.367 4.922 1 89.44 71 HIS A O 1
ATOM 514 N N . TYR A 1 72 ? -0.303 -11.711 3.211 1 88.5 72 TYR A N 1
ATOM 515 C CA . TYR A 1 72 ? -1.525 -11.375 2.49 1 88.5 72 TYR A CA 1
ATOM 516 C C . TYR A 1 72 ? -2.539 -12.508 2.578 1 88.5 72 TYR A C 1
ATOM 518 O O . TYR A 1 72 ? -3.549 -12.5 1.871 1 88.5 72 TYR A O 1
ATOM 526 N N . GLY A 1 73 ? -2.189 -13.523 3.436 1 87.31 73 GLY A N 1
ATOM 527 C CA . GLY A 1 73 ? -3.072 -14.672 3.555 1 87.31 73 GLY A CA 1
ATOM 528 C C . GLY A 1 73 ? -2.621 -15.859 2.727 1 87.31 73 GLY A C 1
ATOM 529 O O . GLY A 1 73 ? -1.548 -15.828 2.119 1 87.31 73 GLY A O 1
ATOM 530 N N . HIS A 1 74 ? -3.463 -16.891 2.717 1 90.25 74 HIS A N 1
ATOM 531 C CA . HIS A 1 74 ? -3.094 -18.141 2.064 1 90.25 74 HIS A CA 1
ATOM 532 C C . HIS A 1 74 ? -4.035 -18.453 0.907 1 90.25 74 HIS A C 1
ATOM 534 O O . HIS A 1 74 ? -4.082 -19.594 0.431 1 90.25 74 HIS A O 1
ATOM 540 N N . GLY A 1 75 ? -4.684 -17.578 0.463 1 89.12 75 GLY A N 1
ATOM 541 C CA . GLY A 1 75 ? -5.715 -17.781 -0.542 1 89.12 75 GLY A CA 1
ATOM 542 C C . GLY A 1 75 ? -5.164 -18.281 -1.864 1 89.12 75 GLY A C 1
ATOM 543 O O . GLY A 1 75 ? -5.828 -19.047 -2.568 1 89.12 75 GLY A O 1
ATOM 544 N N . LYS A 1 76 ? -3.977 -18.031 -2.182 1 92 76 LYS A N 1
ATOM 545 C CA . LYS A 1 76 ? -3.41 -18.375 -3.486 1 92 76 LYS A CA 1
ATOM 546 C C . LYS A 1 76 ? -3.109 -19.859 -3.594 1 92 76 LYS A C 1
ATOM 548 O O . LYS A 1 76 ? -2.902 -20.375 -4.695 1 92 76 LYS A O 1
ATOM 553 N N . ILE A 1 77 ? -3.123 -20.453 -2.5 1 93.12 77 ILE A N 1
ATOM 554 C CA . ILE A 1 77 ? -2.867 -21.891 -2.527 1 93.12 77 ILE A CA 1
ATOM 555 C C . ILE A 1 77 ? -3.984 -22.594 -3.287 1 93.12 77 ILE A C 1
ATOM 557 O O . ILE A 1 77 ? -3.754 -23.641 -3.918 1 93.12 77 ILE A O 1
ATOM 561 N N . GLU A 1 78 ? -5.133 -22.031 -3.215 1 93.56 78 GLU A N 1
ATOM 562 C CA . GLU A 1 78 ? -6.246 -22.625 -3.959 1 93.56 78 GLU A CA 1
ATOM 563 C C . GLU A 1 78 ? -6.004 -22.547 -5.465 1 93.56 78 GLU A C 1
ATOM 565 O O . GLU A 1 78 ? -6.281 -23.5 -6.191 1 93.56 78 GLU A O 1
ATOM 570 N N . SER A 1 79 ? -5.492 -21.453 -5.883 1 93.31 79 SER A N 1
ATOM 571 C CA . SER A 1 79 ? -5.207 -21.281 -7.305 1 93.31 79 SER A CA 1
ATOM 572 C C . SER A 1 79 ? -4.105 -22.234 -7.758 1 93.31 79 SER A C 1
ATOM 574 O O . SER A 1 79 ? -4.191 -22.828 -8.836 1 93.31 79 SER A O 1
ATOM 576 N N . LEU A 1 80 ? -3.162 -22.391 -6.965 1 93.62 80 LEU A N 1
ATOM 577 C CA . LEU A 1 80 ? -2.072 -23.297 -7.289 1 93.62 80 LEU A CA 1
ATOM 578 C C . LEU A 1 80 ? -2.568 -24.75 -7.355 1 93.62 80 LEU A C 1
ATOM 580 O O . LEU A 1 80 ? -2.238 -25.469 -8.289 1 93.62 80 LEU A O 1
ATOM 584 N N . SER A 1 81 ? -3.291 -25.078 -6.359 1 93.69 81 SER A N 1
ATOM 585 C CA . SER A 1 81 ? -3.855 -26.422 -6.34 1 93.69 81 SER A CA 1
ATOM 586 C C . SER A 1 81 ? -4.746 -26.656 -7.551 1 93.69 81 SER A C 1
ATOM 588 O O . SER A 1 81 ? -4.719 -27.75 -8.141 1 93.69 81 SER A O 1
ATOM 590 N N . ALA A 1 82 ? -5.543 -25.688 -7.871 1 94.12 82 ALA A N 1
ATOM 591 C CA . ALA A 1 82 ? -6.406 -25.781 -9.047 1 94.12 82 ALA A CA 1
ATOM 592 C C . ALA A 1 82 ? -5.586 -26.047 -10.305 1 94.12 82 ALA A C 1
ATOM 594 O O . ALA A 1 82 ? -5.965 -26.859 -11.148 1 94.12 82 ALA A O 1
ATOM 595 N N . LEU A 1 83 ? -4.512 -25.391 -10.414 1 93.31 83 LEU A N 1
ATOM 596 C CA . LEU A 1 83 ? -3.633 -25.594 -11.555 1 93.31 83 LEU A CA 1
ATOM 597 C C . LEU A 1 83 ? -3.098 -27.016 -11.578 1 93.31 83 LEU A C 1
ATOM 599 O O . LEU A 1 83 ? -2.953 -27.625 -12.648 1 93.31 83 LEU A O 1
ATOM 603 N N . GLY A 1 84 ? -2.781 -27.516 -10.43 1 92.25 84 GLY A N 1
ATOM 604 C CA . GLY A 1 84 ? -2.355 -28.906 -10.336 1 92.25 84 GLY A CA 1
ATOM 605 C C . GLY A 1 84 ? -3.406 -29.875 -10.82 1 92.25 84 GLY A C 1
ATOM 606 O O . GLY A 1 84 ? -3.096 -30.812 -11.562 1 92.25 84 GLY A O 1
ATOM 607 N N . VAL A 1 85 ? -4.59 -29.609 -10.406 1 91.56 85 VAL A N 1
ATOM 608 C CA . VAL A 1 85 ? -5.695 -30.484 -10.812 1 91.56 85 VAL A CA 1
ATOM 609 C C . VAL A 1 85 ? -5.891 -30.391 -12.32 1 91.56 85 VAL A C 1
ATOM 611 O O . VAL A 1 85 ? -6.098 -31.406 -12.984 1 91.56 85 VAL A O 1
ATOM 614 N N . ILE A 1 86 ? -5.828 -29.188 -12.828 1 92.06 86 ILE A N 1
ATOM 615 C CA . ILE A 1 86 ? -5.988 -28.984 -14.266 1 92.06 86 ILE A CA 1
ATOM 616 C C . ILE A 1 86 ? -4.867 -29.703 -15.016 1 92.06 86 ILE A C 1
ATOM 618 O O . ILE A 1 86 ? -5.117 -30.359 -16.031 1 92.06 86 ILE A O 1
ATOM 622 N N . ALA A 1 87 ? -3.691 -29.578 -14.508 1 90.38 87 ALA A N 1
ATOM 623 C CA . ALA A 1 87 ? -2.566 -30.297 -15.117 1 90.38 87 ALA A CA 1
ATOM 624 C C . ALA A 1 87 ? -2.812 -31.797 -15.148 1 90.38 87 ALA A C 1
ATOM 626 O O . ALA A 1 87 ? -2.549 -32.469 -16.156 1 90.38 87 ALA A O 1
ATOM 627 N N . MET A 1 88 ? -3.25 -32.281 -14.062 1 87.94 88 MET A N 1
ATOM 628 C CA . MET A 1 88 ? -3.568 -33.688 -13.977 1 87.94 88 MET A CA 1
ATOM 629 C C . MET A 1 88 ? -4.629 -34.094 -15 1 87.94 88 MET A C 1
ATOM 631 O O . MET A 1 88 ? -4.535 -35.125 -15.633 1 87.94 88 MET A O 1
ATOM 635 N N . LEU A 1 89 ? -5.609 -33.219 -15.18 1 89.12 89 LEU A N 1
ATOM 636 C CA . LEU A 1 89 ? -6.672 -33.469 -16.156 1 89.12 89 LEU A CA 1
ATOM 637 C C . LEU A 1 89 ? -6.113 -33.5 -17.578 1 89.12 89 LEU A C 1
ATOM 639 O O . LEU A 1 89 ? -6.57 -34.312 -18.391 1 89.12 89 LEU A O 1
ATOM 643 N N . TYR A 1 90 ? -5.156 -32.719 -17.828 1 88.88 90 TYR A N 1
ATOM 644 C CA . TYR A 1 90 ? -4.555 -32.688 -19.156 1 88.88 90 TYR A CA 1
ATOM 645 C C . TYR A 1 90 ? -3.738 -33.969 -19.406 1 88.88 90 TYR A C 1
ATOM 647 O O . TYR A 1 90 ? -3.707 -34.5 -20.516 1 88.88 90 TYR A O 1
ATOM 655 N N . VAL A 1 91 ? -3.096 -34.406 -18.406 1 83.31 91 VAL A N 1
ATOM 656 C CA . VAL A 1 91 ? -2.377 -35.656 -18.516 1 83.31 91 VAL A CA 1
ATOM 657 C C . VAL A 1 91 ? -3.363 -36.781 -18.812 1 83.31 91 VAL A C 1
ATOM 659 O O . VAL A 1 91 ? -3.115 -37.625 -19.672 1 83.31 91 VAL A O 1
ATOM 662 N N . LEU A 1 92 ? -4.441 -36.75 -18.078 1 81 92 LEU A N 1
ATOM 663 C CA . LEU A 1 92 ? -5.477 -37.781 -18.281 1 81 92 LEU A CA 1
ATOM 664 C C . LEU A 1 92 ? -6.051 -37.688 -19.703 1 81 92 LEU A C 1
ATOM 666 O O . LEU A 1 92 ? -6.223 -38.719 -20.359 1 81 92 LEU A O 1
ATOM 670 N N . ALA A 1 93 ? -6.355 -36.469 -20.094 1 86.25 93 ALA A N 1
ATOM 671 C CA . ALA A 1 93 ? -6.879 -36.25 -21.438 1 86.25 93 ALA A CA 1
ATOM 672 C C . ALA A 1 93 ? -5.887 -36.75 -22.5 1 86.25 93 ALA A C 1
ATOM 674 O O . ALA A 1 93 ? -6.277 -37.344 -23.5 1 86.25 93 ALA A O 1
ATOM 675 N N . GLY A 1 94 ? -4.66 -36.5 -22.328 1 84.38 94 GLY A N 1
ATOM 676 C CA . GLY A 1 94 ? -3.627 -37 -23.234 1 84.38 94 GLY A CA 1
ATOM 677 C C . GLY A 1 94 ? -3.562 -38.5 -23.281 1 84.38 94 GLY A C 1
ATOM 678 O O . GLY A 1 94 ? -3.432 -39.094 -24.359 1 84.38 94 GLY A O 1
ATOM 679 N N . GLY A 1 95 ? -3.627 -39.156 -22.125 1 80.31 95 GLY A N 1
ATOM 680 C CA . GLY A 1 95 ? -3.678 -40.594 -22.078 1 80.31 95 GLY A CA 1
ATOM 681 C C . GLY A 1 95 ? -4.848 -41.188 -22.844 1 80.31 95 GLY A C 1
ATOM 682 O O . GLY A 1 95 ? -4.699 -42.188 -23.531 1 80.31 95 GLY A O 1
ATOM 683 N N . ILE A 1 96 ? -5.918 -40.5 -22.719 1 80.88 96 ILE A N 1
ATOM 684 C CA . ILE A 1 96 ? -7.117 -40.938 -23.422 1 80.88 96 ILE A CA 1
ATOM 685 C C . ILE A 1 96 ? -6.887 -40.844 -24.938 1 80.88 96 ILE A C 1
ATOM 687 O O . ILE A 1 96 ? -7.25 -41.75 -25.688 1 80.88 96 ILE A O 1
ATOM 691 N N . LEU A 1 97 ? -6.281 -39.844 -25.312 1 84.62 97 LEU A N 1
ATOM 692 C CA . LEU A 1 97 ? -6.027 -39.625 -26.734 1 84.62 97 LEU A CA 1
ATOM 693 C C . LEU A 1 97 ? -5.062 -40.688 -27.266 1 84.62 97 LEU A C 1
ATOM 695 O O . LEU A 1 97 ? -5.262 -41.188 -28.375 1 84.62 97 LEU A O 1
ATOM 699 N N . VAL A 1 98 ? -4.066 -41 -26.562 1 81.88 98 VAL A N 1
ATOM 700 C CA . VAL A 1 98 ? -3.092 -42 -26.984 1 81.88 98 VAL A CA 1
ATOM 701 C C . VAL A 1 98 ? -3.764 -43.375 -27.094 1 81.88 98 VAL A C 1
ATOM 703 O O . VAL A 1 98 ? -3.547 -44.094 -28.062 1 81.88 98 VAL A O 1
ATOM 706 N N . GLU A 1 99 ? -4.52 -43.688 -26.125 1 78 99 GLU A N 1
ATOM 707 C CA . GLU A 1 99 ? -5.227 -44.969 -26.125 1 78 99 GLU A CA 1
ATOM 708 C C . GLU A 1 99 ? -6.203 -45.031 -27.297 1 78 99 GLU A C 1
ATOM 710 O O . GLU A 1 99 ? -6.328 -46.094 -27.938 1 78 99 GLU A O 1
ATOM 715 N N . ALA A 1 100 ? -6.895 -43.938 -27.438 1 80.19 100 ALA A N 1
ATOM 716 C CA . ALA A 1 100 ? -7.844 -43.875 -28.547 1 80.19 100 ALA A CA 1
ATOM 717 C C . ALA A 1 100 ? -7.133 -44.062 -29.875 1 80.19 100 ALA A C 1
ATOM 719 O O . ALA A 1 100 ? -7.629 -44.781 -30.766 1 80.19 100 ALA A O 1
ATOM 720 N N . TYR A 1 101 ? -6.027 -43.5 -29.984 1 81.94 101 TYR A N 1
ATOM 721 C CA . TYR A 1 101 ? -5.246 -43.625 -31.203 1 81.94 101 TYR A CA 1
ATOM 722 C C . TYR A 1 101 ? -4.75 -45.062 -31.406 1 81.94 101 TYR A C 1
ATOM 724 O O . TYR A 1 101 ? -4.801 -45.594 -32.5 1 81.94 101 TYR A O 1
ATOM 732 N N . SER A 1 102 ? -4.215 -45.688 -30.406 1 81.38 102 SER A N 1
ATOM 733 C CA . SER A 1 102 ? -3.736 -47.062 -30.453 1 81.38 102 SER A CA 1
ATOM 734 C C . SER A 1 102 ? -4.859 -48.031 -30.844 1 81.38 102 SER A C 1
ATOM 736 O O . SER A 1 102 ? -4.656 -48.938 -31.641 1 81.38 102 SER A O 1
ATOM 738 N N . ARG A 1 103 ? -5.977 -47.781 -30.297 1 76 103 ARG A N 1
ATOM 739 C CA . ARG A 1 103 ? -7.117 -48.656 -30.578 1 76 103 ARG A CA 1
ATOM 740 C C . ARG A 1 103 ? -7.551 -48.531 -32.031 1 76 103 ARG A C 1
ATOM 742 O O . ARG A 1 103 ? -7.941 -49.531 -32.656 1 76 103 ARG A O 1
ATOM 749 N N . LEU A 1 104 ? -7.547 -47.406 -32.5 1 78.81 104 LEU A N 1
ATOM 750 C CA . LEU A 1 104 ? -7.914 -47.156 -33.875 1 78.81 104 LEU A CA 1
ATOM 751 C C . LEU A 1 104 ? -6.93 -47.844 -34.844 1 78.81 104 LEU A C 1
ATOM 753 O O . LEU A 1 104 ? -7.324 -48.375 -35.875 1 78.81 104 LEU A O 1
ATOM 757 N N . ARG A 1 105 ? -5.766 -47.906 -34.469 1 79.06 105 ARG A N 1
ATOM 758 C CA . ARG A 1 105 ? -4.727 -48.5 -35.312 1 79.06 105 ARG A CA 1
ATOM 759 C C . ARG A 1 105 ? -4.789 -50 -35.281 1 79.06 105 ARG A C 1
ATOM 761 O O . ARG A 1 105 ? -4.605 -50.656 -36.312 1 79.06 105 ARG A O 1
ATOM 768 N N . GLU A 1 106 ? -4.98 -50.562 -34.094 1 73.5 106 GLU A N 1
ATOM 769 C CA . GLU A 1 106 ? -4.941 -52 -33.938 1 73.5 106 GLU A CA 1
ATOM 770 C C . GLU A 1 106 ? -6.281 -52.656 -34.312 1 73.5 106 GLU A C 1
ATOM 772 O O . GLU A 1 106 ? -6.367 -53.875 -34.5 1 73.5 106 GLU A O 1
ATOM 777 N N . GLY A 1 107 ? -7.203 -51.812 -34.594 1 64.38 107 GLY A N 1
ATOM 778 C CA . GLY A 1 107 ? -8.5 -52.406 -34.906 1 64.38 107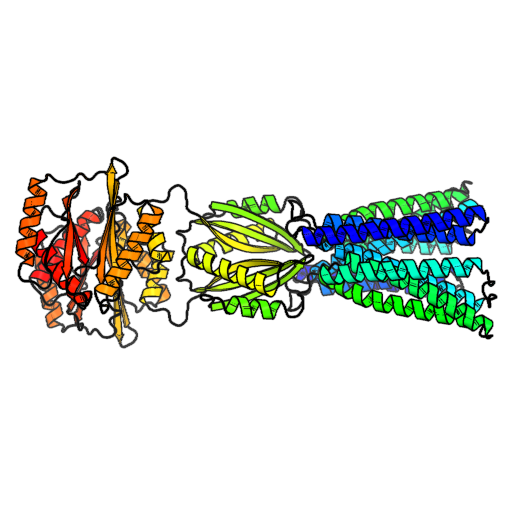 GLY A CA 1
ATOM 779 C C . GLY A 1 107 ? -9.078 -53.25 -33.812 1 64.38 107 GLY A C 1
ATOM 780 O O . GLY A 1 107 ? -9.695 -54.281 -34.094 1 64.38 107 GLY A O 1
ATOM 781 N N . ALA A 1 108 ? -8.734 -52.938 -32.594 1 61.34 108 ALA A N 1
ATOM 782 C CA . ALA A 1 108 ? -9.086 -53.75 -31.453 1 61.34 108 ALA A CA 1
ATOM 783 C C . ALA A 1 108 ? -10.602 -53.875 -31.297 1 61.34 108 ALA A C 1
ATOM 785 O O . ALA A 1 108 ? -11.336 -52.938 -31.641 1 61.34 108 ALA A O 1
ATOM 786 N N . ALA A 1 109 ? -11.055 -55.125 -30.922 1 61.25 109 ALA A N 1
ATOM 787 C CA . ALA A 1 109 ? -12.461 -55.469 -30.734 1 61.25 109 ALA A CA 1
ATOM 788 C C . ALA A 1 109 ? -13.078 -54.656 -29.594 1 61.25 109 ALA A C 1
ATOM 790 O O . ALA A 1 109 ? -12.391 -54.281 -28.641 1 61.25 109 ALA A O 1
ATOM 791 N N . PRO A 1 110 ? -14.328 -54.219 -29.688 1 57.66 110 PRO A N 1
ATOM 792 C CA . PRO A 1 110 ? -15.047 -53.438 -28.672 1 57.66 110 PRO A CA 1
ATOM 793 C C . PRO A 1 110 ? -15.094 -54.156 -27.328 1 57.66 110 PRO A C 1
ATOM 795 O O . PRO A 1 110 ? -15.016 -55.375 -27.266 1 57.66 110 PRO A O 1
ATOM 798 N N . PRO A 1 111 ? -14.992 -53.375 -26.234 1 58.41 111 PRO A N 1
ATOM 799 C CA . PRO A 1 111 ? -15.039 -53.969 -24.906 1 58.41 111 PRO A CA 1
ATOM 800 C C . PRO A 1 111 ? -16.25 -54.875 -24.703 1 58.41 111 PRO A C 1
ATOM 802 O O . PRO A 1 111 ? -17.297 -54.656 -25.312 1 58.41 111 PRO A O 1
ATOM 805 N N . THR A 1 112 ? -16.016 -56.031 -24.203 1 59.09 112 THR A N 1
ATOM 806 C CA . THR A 1 112 ? -17.078 -57 -23.922 1 59.09 112 THR A CA 1
ATOM 807 C C . THR A 1 112 ? -18.109 -56.406 -22.969 1 59.09 112 THR A C 1
ATOM 809 O O . THR A 1 112 ? -17.766 -55.688 -22.047 1 59.09 112 THR A O 1
ATOM 812 N N . PHE A 1 113 ? -19.406 -56.531 -23.281 1 60.66 113 PHE A N 1
ATOM 813 C CA . PHE A 1 113 ? -20.578 -56.094 -22.531 1 60.66 113 PHE A CA 1
ATOM 814 C C . PHE A 1 113 ? -20.703 -56.875 -21.219 1 60.66 113 PHE A C 1
ATOM 816 O O . PHE A 1 113 ? -20.734 -58.094 -21.219 1 60.66 113 PHE A O 1
ATOM 823 N N . SER A 1 114 ? -20.234 -56.312 -20.125 1 69 114 SER A N 1
ATOM 824 C CA . SER A 1 114 ? -20.516 -56.906 -18.812 1 69 114 SER A CA 1
ATOM 825 C C . SER A 1 114 ? -21.547 -56.094 -18.047 1 69 114 SER A C 1
ATOM 827 O O . SER A 1 114 ? -21.406 -54.875 -17.906 1 69 114 SER A O 1
ATOM 829 N N . TYR A 1 115 ? -22.719 -56.688 -17.672 1 74.75 115 TYR A N 1
ATOM 830 C CA . TYR A 1 115 ? -23.781 -56.031 -16.906 1 74.75 115 TYR A CA 1
ATOM 831 C C . TYR A 1 115 ? -23.25 -55.375 -15.648 1 74.75 115 TYR A C 1
ATOM 833 O O . TYR A 1 115 ? -23.656 -54.281 -15.289 1 74.75 115 TYR A O 1
ATOM 841 N N . LEU A 1 116 ? -22.328 -56.031 -15.062 1 73.19 116 LEU A N 1
ATOM 842 C CA . LEU A 1 116 ? -21.734 -55.5 -13.836 1 73.19 116 LEU A CA 1
ATOM 843 C C . LEU A 1 116 ? -20.984 -54.219 -14.109 1 73.19 116 LEU A C 1
ATOM 845 O O . LEU A 1 116 ? -21.078 -53.281 -13.32 1 73.19 116 LEU A O 1
ATOM 849 N N . ALA A 1 117 ? -20.359 -54.188 -15.227 1 73.31 117 ALA A N 1
ATOM 850 C CA . ALA A 1 117 ? -19.609 -53 -15.609 1 73.31 117 ALA A CA 1
ATOM 851 C C . ALA A 1 117 ? -20.547 -51.812 -15.812 1 73.31 117 ALA A C 1
ATOM 853 O O . ALA A 1 117 ? -20.234 -50.688 -15.445 1 73.31 117 ALA A O 1
ATOM 854 N N . PHE A 1 118 ? -21.766 -52.062 -16.172 1 78.25 118 PHE A N 1
ATOM 855 C CA . PHE A 1 118 ? -22.734 -51 -16.453 1 78.25 118 PHE A CA 1
ATOM 856 C C . PHE A 1 118 ? -23.344 -50.5 -15.148 1 78.25 118 PHE A C 1
ATOM 858 O O . PHE A 1 118 ? -23.609 -49.281 -15.023 1 78.25 118 PHE A O 1
ATOM 865 N N . VAL A 1 119 ? -23.578 -51.375 -14.258 1 81.38 119 VAL A N 1
ATOM 866 C CA . VAL A 1 119 ? -24.141 -50.969 -12.984 1 81.38 119 VAL A CA 1
ATOM 867 C C . VAL A 1 119 ? -23.141 -50.062 -12.242 1 81.38 119 VAL A C 1
ATOM 869 O O . VAL A 1 119 ? -23.516 -49.031 -11.695 1 81.38 119 VAL A O 1
ATOM 872 N N . ILE A 1 120 ? -21.938 -50.469 -12.188 1 79.88 120 ILE A N 1
ATOM 873 C CA . ILE A 1 120 ? -20.891 -49.719 -11.508 1 79.88 120 ILE A CA 1
ATOM 874 C C . ILE A 1 120 ? -20.719 -48.344 -12.18 1 79.88 120 ILE A C 1
ATOM 876 O O . ILE A 1 120 ? -20.578 -47.312 -11.5 1 79.88 120 ILE A O 1
ATOM 880 N N . LEU A 1 121 ? -20.734 -48.406 -13.453 1 82.81 121 LEU A N 1
ATOM 881 C CA . LEU A 1 121 ? -20.641 -47.188 -14.219 1 82.81 121 LEU A CA 1
ATOM 882 C C . LEU A 1 121 ? -21.781 -46.25 -13.883 1 82.81 121 LEU A C 1
ATOM 884 O O . LEU A 1 121 ? -21.578 -45.031 -13.75 1 82.81 121 LEU A O 1
ATOM 888 N N . GLY A 1 122 ? -22.953 -46.75 -13.797 1 87.81 122 GLY A N 1
ATOM 889 C CA . GLY A 1 122 ? -24.109 -45.969 -13.438 1 87.81 122 GLY A CA 1
ATOM 890 C C . GLY A 1 122 ? -23.984 -45.312 -12.062 1 87.81 122 GLY A C 1
ATOM 891 O O . GLY A 1 122 ? -24.297 -44.125 -11.906 1 87.81 122 GLY A O 1
ATOM 892 N N . VAL A 1 123 ? -23.594 -46.094 -11.117 1 88.81 123 VAL A N 1
ATOM 893 C CA . VAL A 1 123 ? -23.406 -45.562 -9.766 1 88.81 123 VAL A CA 1
ATOM 894 C C . VAL A 1 123 ? -22.344 -44.469 -9.758 1 88.81 123 VAL A C 1
ATOM 896 O O . VAL A 1 123 ? -22.5 -43.438 -9.109 1 88.81 123 VAL A O 1
ATOM 899 N N . ASP A 1 124 ? -21.297 -44.719 -10.484 1 88.5 124 ASP A N 1
ATOM 900 C CA . ASP A 1 124 ? -20.219 -43.719 -10.586 1 88.5 124 ASP A CA 1
ATOM 901 C C . ASP A 1 124 ? -20.719 -42.406 -11.164 1 88.5 124 ASP A C 1
ATOM 903 O O . ASP A 1 124 ? -20.344 -41.344 -10.688 1 88.5 124 ASP A O 1
ATOM 907 N N . ILE A 1 125 ? -21.516 -42.531 -12.141 1 92.12 125 ILE A N 1
ATOM 908 C CA . ILE A 1 125 ? -22.047 -41.344 -12.805 1 92.12 125 ILE A CA 1
ATOM 909 C C . ILE A 1 125 ? -22.891 -40.531 -11.82 1 92.12 125 ILE A C 1
ATOM 911 O O . ILE A 1 125 ? -22.734 -39.344 -11.703 1 92.12 125 ILE A O 1
ATOM 915 N N . VAL A 1 126 ? -23.719 -41.219 -11.086 1 94 126 VAL A N 1
ATOM 916 C CA . VAL A 1 126 ? -24.625 -40.562 -10.164 1 94 126 VAL A CA 1
ATOM 917 C C . VAL A 1 126 ? -23.812 -39.875 -9.047 1 94 126 VAL A C 1
ATOM 919 O O . VAL A 1 126 ? -24.062 -38.719 -8.719 1 94 126 VAL A O 1
ATOM 922 N N . VAL A 1 127 ? -22.906 -40.562 -8.484 1 92.56 127 VAL A N 1
ATOM 923 C CA . VAL A 1 127 ? -22.109 -40.062 -7.375 1 92.56 127 VAL A CA 1
ATOM 924 C C . VAL A 1 127 ? -21.25 -38.875 -7.859 1 92.56 127 VAL A C 1
ATOM 926 O O . VAL A 1 127 ? -21.188 -37.844 -7.215 1 92.56 127 VAL A O 1
ATOM 929 N N . ASN A 1 128 ? -20.594 -39.031 -8.969 1 93.19 128 ASN A N 1
ATOM 930 C CA . ASN A 1 128 ? -19.719 -38 -9.492 1 93.19 128 ASN A CA 1
ATOM 931 C C . ASN A 1 128 ? -20.5 -36.781 -9.953 1 93.19 128 ASN A C 1
ATOM 933 O O . ASN A 1 128 ? -20.031 -35.656 -9.852 1 93.19 128 ASN A O 1
ATOM 937 N N . LEU A 1 129 ? -21.672 -37.031 -10.469 1 94.44 129 LEU A N 1
ATOM 938 C CA . LEU A 1 129 ? -22.516 -35.906 -10.859 1 94.44 129 LEU A CA 1
ATOM 939 C C . LEU A 1 129 ? -22.938 -35.094 -9.641 1 94.44 129 LEU A C 1
ATOM 941 O O . LEU A 1 129 ? -22.969 -33.844 -9.695 1 94.44 129 LEU A O 1
ATOM 945 N N . TRP A 1 130 ? -23.328 -35.844 -8.68 1 94.25 130 TRP A N 1
ATOM 946 C CA . TRP A 1 130 ? -23.703 -35.156 -7.445 1 94.25 130 TRP A CA 1
ATOM 947 C C . TRP A 1 130 ? -22.531 -34.375 -6.859 1 94.25 130 TRP A C 1
ATOM 949 O O . TRP A 1 130 ? -22.672 -33.219 -6.438 1 94.25 130 TRP A O 1
ATOM 959 N N . ARG A 1 131 ? -21.422 -34.938 -6.773 1 93.69 131 ARG A N 1
ATOM 960 C CA . ARG A 1 131 ? -20.219 -34.312 -6.258 1 93.69 131 ARG A CA 1
ATOM 961 C C . ARG A 1 131 ? -19.859 -33.062 -7.094 1 93.69 131 ARG A C 1
ATOM 963 O O . ARG A 1 131 ? -19.547 -32 -6.551 1 93.69 131 ARG A O 1
ATOM 970 N N . ALA A 1 132 ? -19.828 -33.281 -8.359 1 94.94 132 ALA A N 1
ATOM 971 C CA . ALA A 1 132 ? -19.516 -32.156 -9.258 1 94.94 132 ALA A CA 1
ATOM 972 C C . ALA A 1 132 ? -20.469 -30.984 -9.031 1 94.94 132 ALA A C 1
ATOM 974 O O . ALA A 1 132 ? -20.031 -29.828 -9.008 1 94.94 132 ALA A O 1
ATOM 975 N N . TRP A 1 133 ? -21.703 -31.297 -8.82 1 95 133 TRP A N 1
ATOM 976 C CA . TRP A 1 133 ? -22.719 -30.281 -8.594 1 95 133 TRP A CA 1
ATOM 977 C C . TRP A 1 133 ? -22.5 -29.578 -7.258 1 95 133 TRP A C 1
ATOM 979 O O . TRP A 1 133 ? -22.5 -28.344 -7.188 1 95 133 TRP A O 1
ATOM 989 N N . ALA A 1 134 ? -22.328 -30.328 -6.25 1 93.94 134 ALA A N 1
ATOM 990 C CA . ALA A 1 134 ? -22.141 -29.781 -4.906 1 93.94 134 ALA A CA 1
ATOM 991 C C . ALA A 1 134 ? -20.875 -28.922 -4.832 1 93.94 134 ALA A C 1
ATOM 993 O O . ALA A 1 134 ? -20.891 -27.844 -4.254 1 93.94 134 ALA A O 1
ATOM 994 N N . LEU A 1 135 ? -19.844 -29.406 -5.383 1 95 135 LEU A N 1
ATOM 995 C CA . LEU A 1 135 ? -18.578 -28.688 -5.379 1 95 135 LEU A CA 1
ATOM 996 C C . LEU A 1 135 ? -18.672 -27.422 -6.203 1 95 135 LEU A C 1
ATOM 998 O O . LEU A 1 135 ? -18.172 -26.359 -5.789 1 95 135 LEU A O 1
ATOM 1002 N N . HIS A 1 136 ? -19.312 -27.5 -7.336 1 94.75 136 HIS A N 1
ATOM 1003 C CA . HIS A 1 136 ? -19.453 -26.344 -8.203 1 94.75 136 HIS A CA 1
ATOM 1004 C C . HIS A 1 136 ? -20.266 -25.25 -7.531 1 94.75 136 HIS A C 1
ATOM 1006 O O . HIS A 1 136 ? -19.906 -24.062 -7.59 1 94.75 136 HIS A O 1
ATOM 1012 N N . ARG A 1 137 ? -21.312 -25.578 -6.922 1 94.81 137 ARG A N 1
ATOM 1013 C CA . ARG A 1 137 ? -22.172 -24.625 -6.23 1 94.81 137 ARG A CA 1
ATOM 1014 C C . ARG A 1 137 ? -21.406 -23.906 -5.117 1 94.81 137 ARG A C 1
ATOM 1016 O O . ARG A 1 137 ? -21.516 -22.688 -4.969 1 94.81 137 ARG A O 1
ATOM 1023 N N . THR A 1 138 ? -20.703 -24.672 -4.406 1 93.69 138 THR A N 1
ATOM 1024 C CA . THR A 1 138 ? -19.922 -24.094 -3.309 1 93.69 138 THR A CA 1
ATOM 1025 C C . THR A 1 138 ? -18.781 -23.25 -3.846 1 93.69 138 THR A C 1
ATOM 1027 O O . THR A 1 138 ? -18.422 -22.219 -3.252 1 93.69 138 THR A O 1
ATOM 1030 N N . ALA A 1 139 ? -18.203 -23.703 -4.922 1 93.75 139 ALA A N 1
ATOM 1031 C CA . ALA A 1 139 ? -17.109 -22.953 -5.543 1 93.75 139 ALA A CA 1
ATOM 1032 C C . ALA A 1 139 ? -17.578 -21.578 -5.984 1 93.75 139 ALA A C 1
ATOM 1034 O O . ALA A 1 139 ? -16.859 -20.578 -5.785 1 93.75 139 ALA A O 1
ATOM 1035 N N . VAL A 1 140 ? -18.75 -21.484 -6.52 1 91.81 140 VAL A N 1
ATOM 1036 C CA . VAL A 1 140 ? -19.312 -20.219 -6.992 1 91.81 140 VAL A CA 1
ATOM 1037 C C . VAL A 1 140 ? -19.641 -19.328 -5.805 1 91.81 140 VAL A C 1
ATOM 1039 O O . VAL A 1 140 ? -19.328 -18.125 -5.812 1 91.81 140 VAL A O 1
ATOM 1042 N N . ALA A 1 141 ? -20.188 -19.844 -4.762 1 90.69 141 ALA A N 1
ATOM 1043 C CA . ALA A 1 141 ? -20.594 -19.094 -3.578 1 90.69 141 ALA A CA 1
ATOM 1044 C C . ALA A 1 141 ? -19.391 -18.562 -2.82 1 90.69 141 ALA A C 1
ATOM 1046 O O . ALA A 1 141 ? -19.438 -17.469 -2.246 1 90.69 141 ALA A O 1
ATOM 1047 N N . THR A 1 142 ? -18.344 -19.281 -2.896 1 88.69 142 THR A N 1
ATOM 1048 C CA . THR A 1 142 ? -17.188 -18.922 -2.076 1 88.69 142 THR A CA 1
ATOM 1049 C C . THR A 1 142 ? -16.047 -18.422 -2.945 1 88.69 142 THR A C 1
ATOM 1051 O O . THR A 1 142 ? -15 -18.016 -2.43 1 88.69 142 THR A O 1
ATOM 1054 N N . LYS A 1 143 ? -16.156 -18.469 -4.246 1 87.06 143 LYS A N 1
ATOM 1055 C CA . LYS A 1 143 ? -15.133 -18.062 -5.211 1 87.06 143 LYS A CA 1
ATOM 1056 C C . LYS A 1 143 ? -13.852 -18.859 -5.016 1 87.06 143 LYS A C 1
ATOM 1058 O O . LYS A 1 143 ? -12.758 -18.281 -4.996 1 87.06 143 LYS A O 1
ATOM 1063 N N . SER A 1 144 ? -14.023 -20.141 -4.789 1 92.12 144 SER A N 1
ATOM 1064 C CA . SER A 1 144 ? -12.891 -21.031 -4.57 1 92.12 144 SER A CA 1
ATOM 1065 C C . SER A 1 144 ? -12.461 -21.719 -5.863 1 92.12 144 SER A C 1
ATOM 1067 O O . SER A 1 144 ? -13.219 -22.5 -6.438 1 92.12 144 SER A O 1
ATOM 1069 N N . GLN A 1 145 ? -11.227 -21.531 -6.215 1 92.38 145 GLN A N 1
ATOM 1070 C CA . GLN A 1 145 ? -10.742 -22.125 -7.453 1 92.38 145 GLN A CA 1
ATOM 1071 C C . GLN A 1 145 ? -10.367 -23.594 -7.242 1 92.38 145 GLN A C 1
ATOM 1073 O O . GLN A 1 145 ? -10.445 -24.406 -8.172 1 92.38 145 GLN A O 1
ATOM 1078 N N . ALA A 1 146 ? -9.984 -23.906 -6.047 1 93.94 146 ALA A N 1
ATOM 1079 C CA . ALA A 1 146 ? -9.68 -25.297 -5.742 1 93.94 146 ALA A CA 1
ATOM 1080 C C . ALA A 1 146 ? -10.93 -26.172 -5.879 1 93.94 146 ALA A C 1
ATOM 1082 O O . ALA A 1 146 ? -10.875 -27.25 -6.484 1 93.94 146 ALA A O 1
ATOM 1083 N N . LEU A 1 147 ? -12.023 -25.672 -5.371 1 94.62 147 LEU A N 1
ATOM 1084 C CA . LEU A 1 147 ? -13.273 -26.422 -5.473 1 94.62 147 LEU A CA 1
ATOM 1085 C C . LEU A 1 147 ? -13.766 -26.469 -6.914 1 94.62 147 LEU A C 1
ATOM 1087 O O . LEU A 1 147 ? -14.344 -27.469 -7.344 1 94.62 147 LEU A O 1
ATOM 1091 N N . ALA A 1 148 ? -13.578 -25.438 -7.621 1 94.5 148 ALA A N 1
ATOM 1092 C CA . ALA A 1 148 ? -13.961 -25.406 -9.031 1 94.5 148 ALA A CA 1
ATOM 1093 C C . ALA A 1 148 ? -13.195 -26.453 -9.828 1 94.5 148 ALA A C 1
ATOM 1095 O O . ALA A 1 148 ? -13.766 -27.125 -10.703 1 94.5 148 ALA A O 1
ATOM 1096 N N . ALA A 1 149 ? -11.938 -26.5 -9.531 1 94.5 149 ALA A N 1
ATOM 1097 C CA . ALA A 1 149 ? -11.109 -27.484 -10.227 1 94.5 149 ALA A CA 1
ATOM 1098 C C . ALA A 1 149 ? -11.555 -28.906 -9.883 1 94.5 149 ALA A C 1
ATOM 1100 O O . ALA A 1 149 ? -11.602 -29.781 -10.758 1 94.5 149 ALA A O 1
ATOM 1101 N N . ASP A 1 150 ? -11.828 -29.125 -8.703 1 94.12 150 ASP A N 1
ATOM 1102 C CA . ASP A 1 150 ? -12.32 -30.438 -8.281 1 94.12 150 ASP A CA 1
ATOM 1103 C C . ASP A 1 150 ? -13.648 -30.766 -8.945 1 94.12 150 ASP A C 1
ATOM 1105 O O . ASP A 1 150 ? -13.883 -31.922 -9.344 1 94.12 150 ASP A O 1
ATOM 1109 N N . ALA A 1 151 ? -14.508 -29.812 -8.969 1 94.94 151 ALA A N 1
ATOM 1110 C CA . ALA A 1 151 ? -15.773 -30 -9.664 1 94.94 151 ALA A CA 1
ATOM 1111 C C . ALA A 1 151 ? -15.547 -30.391 -11.125 1 94.94 151 ALA A C 1
ATOM 1113 O O . ALA A 1 151 ? -16.219 -31.281 -11.641 1 94.94 151 ALA A O 1
ATOM 1114 N N . LEU A 1 152 ? -14.656 -29.75 -11.727 1 92.88 152 LEU A N 1
ATOM 1115 C CA . LEU A 1 152 ? -14.32 -30.062 -13.117 1 92.88 152 LEU A CA 1
ATOM 1116 C C . LEU A 1 152 ? -13.766 -31.469 -13.234 1 92.88 152 LEU A C 1
ATOM 1118 O O . LEU A 1 152 ? -14.055 -32.188 -14.203 1 92.88 152 LEU A O 1
ATOM 1122 N N . HIS A 1 153 ? -12.953 -31.844 -12.32 1 92.88 153 HIS A N 1
ATOM 1123 C CA . HIS A 1 153 ? -12.383 -33.188 -12.297 1 92.88 153 HIS A CA 1
ATOM 1124 C C . HIS A 1 153 ? -13.477 -34.25 -12.266 1 92.88 153 HIS A C 1
ATOM 1126 O O . HIS A 1 153 ? -13.484 -35.156 -13.102 1 92.88 153 HIS A O 1
ATOM 1132 N N . PHE A 1 154 ? -14.414 -34.094 -11.414 1 93.12 154 PHE A N 1
ATOM 1133 C CA . PHE A 1 154 ? -15.477 -35.094 -11.305 1 93.12 154 PHE A CA 1
ATOM 1134 C C . PHE A 1 154 ? -16.438 -34.969 -12.477 1 93.12 154 PHE A C 1
ATOM 1136 O O . PHE A 1 154 ? -16.984 -36 -12.93 1 93.12 154 PHE A O 1
ATOM 1143 N N . ALA A 1 155 ? -16.609 -33.812 -12.969 1 92.69 155 ALA A N 1
ATOM 1144 C CA . ALA A 1 155 ? -17.375 -33.656 -14.203 1 92.69 155 ALA A CA 1
ATOM 1145 C C . ALA A 1 155 ? -16.719 -34.406 -15.352 1 92.69 155 ALA A C 1
ATOM 1147 O O . ALA A 1 155 ? -17.391 -35 -16.203 1 92.69 155 ALA A O 1
ATOM 1148 N N . SER A 1 156 ? -15.43 -34.281 -15.367 1 91 156 SER A N 1
ATOM 1149 C CA . SER A 1 156 ? -14.672 -35 -16.391 1 91 156 SER A CA 1
ATOM 1150 C C . SER A 1 156 ? -14.859 -36.5 -16.266 1 91 156 SER A C 1
ATOM 1152 O O . SER A 1 156 ? -14.93 -37.219 -17.281 1 91 156 SER A O 1
ATOM 1154 N N . ASP A 1 157 ? -14.875 -36.969 -15.047 1 89.81 157 ASP A N 1
ATOM 1155 C CA . ASP A 1 157 ? -15.133 -38.406 -14.836 1 89.81 157 ASP A CA 1
ATOM 1156 C C . ASP A 1 157 ? -16.5 -38.781 -15.391 1 89.81 157 ASP A C 1
ATOM 1158 O O . ASP A 1 157 ? -16.641 -39.844 -16 1 89.81 157 ASP A O 1
ATOM 1162 N N . VAL A 1 158 ? -17.469 -37.969 -15.18 1 91.12 158 VAL A N 1
ATOM 1163 C CA . VAL A 1 158 ? -18.812 -38.219 -15.68 1 91.12 158 VAL A CA 1
ATOM 1164 C C . VAL A 1 158 ? -18.812 -38.219 -17.203 1 91.12 158 VAL A C 1
ATOM 1166 O O . VAL A 1 158 ? -19.391 -39.094 -17.828 1 91.12 158 VAL A O 1
ATOM 1169 N N . LEU A 1 159 ? -18.172 -37.312 -17.766 1 89.31 159 LEU A N 1
ATOM 1170 C CA . LEU A 1 159 ? -18.094 -37.219 -19.219 1 89.31 159 LEU A CA 1
ATOM 1171 C C . LEU A 1 159 ? -17.375 -38.438 -19.797 1 89.31 159 LEU A C 1
ATOM 1173 O O . LEU A 1 159 ? -17.766 -38.938 -20.844 1 89.31 159 LEU A O 1
ATOM 1177 N N . GLY A 1 160 ? -16.375 -38.812 -19.109 1 84.62 160 GLY A N 1
ATOM 1178 C CA . GLY A 1 160 ? -15.672 -40.031 -19.516 1 84.62 160 GLY A CA 1
ATOM 1179 C C . GLY A 1 160 ? -16.562 -41.25 -19.516 1 84.62 160 GLY A C 1
ATOM 1180 O O . GLY A 1 160 ? -16.516 -42.062 -20.438 1 84.62 160 GLY A O 1
ATOM 1181 N N . SER A 1 161 ? -17.312 -41.344 -18.438 1 85.06 161 SER A N 1
ATOM 1182 C CA . SER A 1 161 ? -18.25 -42.469 -18.344 1 85.06 161 SER A CA 1
ATOM 1183 C C . SER A 1 161 ? -19.297 -42.406 -19.453 1 85.06 161 SER A C 1
ATOM 1185 O O . SER A 1 161 ? -19.641 -43.438 -20.047 1 85.06 161 SER A O 1
ATOM 1187 N N . PHE A 1 162 ? -19.719 -41.281 -19.766 1 85.56 162 PHE A N 1
ATOM 1188 C CA . PHE A 1 162 ? -20.688 -41.125 -20.859 1 85.56 162 PHE A CA 1
ATOM 1189 C C . PHE A 1 162 ? -20.047 -41.469 -22.203 1 85.56 162 PHE A C 1
ATOM 1191 O O . PHE A 1 162 ? -20.703 -42.031 -23.078 1 85.56 162 PHE A O 1
ATOM 1198 N N . ALA A 1 163 ? -18.859 -41.125 -22.312 1 84.12 163 ALA A N 1
ATOM 1199 C CA . ALA A 1 163 ? -18.156 -41.469 -23.547 1 84.12 163 ALA A CA 1
ATOM 1200 C C . ALA A 1 163 ? -18.062 -43 -23.719 1 84.12 163 ALA A C 1
ATOM 1202 O O . ALA A 1 163 ? -18.219 -43.5 -24.828 1 84.12 163 ALA A O 1
ATOM 1203 N N . VAL A 1 164 ? -17.844 -43.688 -22.609 1 78.38 164 VAL A N 1
ATOM 1204 C CA . VAL A 1 164 ? -17.766 -45.156 -22.641 1 78.38 164 VAL A CA 1
ATOM 1205 C C . VAL A 1 164 ? -19.109 -45.719 -23.062 1 78.38 164 VAL A C 1
ATOM 1207 O O . VAL A 1 164 ? -19.188 -46.594 -23.922 1 78.38 164 VAL A O 1
ATOM 1210 N N . ILE A 1 165 ? -20.109 -45.188 -22.484 1 81.94 165 ILE A N 1
ATOM 1211 C CA . ILE A 1 165 ? -21.469 -45.656 -22.812 1 81.94 165 ILE A CA 1
ATOM 1212 C C . ILE A 1 165 ? -21.766 -45.344 -24.281 1 81.94 165 ILE A C 1
ATOM 1214 O O . ILE A 1 165 ? -22.281 -46.219 -25 1 81.94 165 ILE A O 1
ATOM 1218 N N . ALA A 1 166 ? -21.438 -44.219 -24.688 1 82.88 166 ALA A N 1
ATOM 1219 C CA . ALA A 1 166 ? -21.672 -43.844 -26.078 1 82.88 166 ALA A CA 1
ATOM 1220 C C . ALA A 1 166 ? -20.859 -44.688 -27.031 1 82.88 166 ALA A C 1
ATOM 1222 O O . ALA A 1 166 ? -21.344 -45.094 -28.078 1 82.88 166 ALA A O 1
ATOM 1223 N N . GLY A 1 167 ? -19.656 -44.938 -26.672 1 78.06 167 GLY A N 1
ATOM 1224 C CA . GLY A 1 167 ? -18.828 -45.781 -27.484 1 78.06 167 GLY A CA 1
ATOM 1225 C C . GLY A 1 167 ? -19.375 -47.188 -27.625 1 78.06 167 GLY A C 1
ATOM 1226 O O . GLY A 1 167 ? -19.375 -47.781 -28.719 1 78.06 167 GLY A O 1
ATOM 1227 N N . LEU A 1 168 ? -19.859 -47.75 -26.547 1 76.12 168 LEU A N 1
ATOM 1228 C CA . LEU A 1 168 ? -20.438 -49.094 -26.547 1 76.12 168 LEU A CA 1
ATOM 1229 C C . LEU A 1 168 ? -21.703 -49.125 -27.406 1 76.12 168 LEU A C 1
ATOM 1231 O O . LEU A 1 168 ? -21.938 -50.094 -28.141 1 76.12 168 LEU A O 1
ATOM 1235 N N . ALA A 1 169 ? -22.453 -48.125 -27.25 1 80.44 169 ALA A N 1
ATOM 1236 C CA . ALA A 1 169 ? -23.672 -48.031 -28.031 1 80.44 169 ALA A CA 1
ATOM 1237 C C . ALA A 1 169 ? -23.359 -47.938 -29.531 1 80.44 169 ALA A C 1
ATOM 1239 O O . ALA A 1 169 ? -24.031 -48.562 -30.344 1 80.44 169 ALA A O 1
ATOM 1240 N N . LEU A 1 170 ? -22.422 -47.188 -29.828 1 80.81 170 LEU A N 1
ATOM 1241 C CA . LEU A 1 170 ? -22.031 -47.062 -31.219 1 80.81 170 LEU A CA 1
ATOM 1242 C C . LEU A 1 170 ? -21.438 -48.344 -31.766 1 80.81 170 LEU A C 1
ATOM 1244 O O . LEU A 1 170 ? -21.688 -48.719 -32.906 1 80.81 170 LEU A O 1
ATOM 1248 N N . ALA A 1 171 ? -20.656 -49 -30.953 1 74.12 171 ALA A N 1
ATOM 1249 C CA . ALA A 1 171 ? -20.094 -50.281 -31.344 1 74.12 171 ALA A CA 1
ATOM 1250 C C . ALA A 1 171 ? -21.188 -51.312 -31.594 1 74.12 171 ALA A C 1
ATOM 1252 O O . ALA A 1 171 ? -21.109 -52.125 -32.531 1 74.12 171 ALA A O 1
ATOM 1253 N N . ALA A 1 172 ? -22.156 -51.312 -30.75 1 76.25 172 ALA A N 1
ATOM 1254 C CA . ALA A 1 172 ? -23.297 -52.219 -30.906 1 76.25 172 ALA A CA 1
ATOM 1255 C C . ALA A 1 172 ? -24.062 -51.906 -32.188 1 76.25 172 ALA A C 1
ATOM 1257 O O . ALA A 1 172 ? -24.641 -52.812 -32.812 1 76.25 172 ALA A O 1
ATOM 1258 N N . ALA A 1 173 ? -23.969 -50.719 -32.562 1 83.31 173 ALA A N 1
ATOM 1259 C CA . ALA A 1 173 ? -24.641 -50.344 -33.812 1 83.31 173 ALA A CA 1
ATOM 1260 C C . ALA A 1 173 ? -23.766 -50.594 -35.031 1 83.31 173 ALA A C 1
ATOM 1262 O O . ALA A 1 173 ? -24.172 -50.375 -36.156 1 83.31 173 ALA A O 1
ATOM 1263 N N . GLY A 1 174 ? -22.531 -51.062 -34.844 1 77.19 174 GLY A N 1
ATOM 1264 C CA . GLY A 1 174 ? -21.672 -51.469 -35.938 1 77.19 174 GLY A CA 1
ATOM 1265 C C . GLY A 1 174 ? -20.562 -50.469 -36.25 1 77.19 174 GLY A C 1
ATOM 1266 O O . GLY A 1 174 ? -19.781 -50.656 -37.188 1 77.19 174 GLY A O 1
ATOM 1267 N N . PHE A 1 175 ? -20.578 -49.5 -35.531 1 79.56 175 PHE A N 1
ATOM 1268 C CA . PHE A 1 175 ? -19.531 -48.5 -35.75 1 79.56 175 PHE A CA 1
ATOM 1269 C C . PHE A 1 175 ? -18.312 -48.781 -34.875 1 79.56 175 PHE A C 1
ATOM 1271 O O . PHE A 1 175 ? -18.281 -48.406 -33.719 1 79.56 175 PHE A O 1
ATOM 1278 N N . HIS A 1 176 ? -17.297 -49.406 -35.375 1 74.75 176 HIS A N 1
ATOM 1279 C CA . HIS A 1 176 ? -16.141 -49.875 -34.594 1 74.75 176 HIS A CA 1
ATOM 1280 C C . HIS A 1 176 ? -15.266 -48.688 -34.188 1 74.75 176 HIS A C 1
ATOM 1282 O O . HIS A 1 176 ? -14.492 -48.781 -33.219 1 74.75 176 HIS A O 1
ATOM 1288 N N . TRP A 1 177 ? -15.438 -47.562 -34.875 1 78.62 177 TRP A N 1
ATOM 1289 C CA . TRP A 1 177 ? -14.633 -46.375 -34.531 1 78.62 177 TRP A CA 1
ATOM 1290 C C . TRP A 1 177 ? -15.328 -45.531 -33.5 1 78.62 177 TRP A C 1
ATOM 1292 O O . TRP A 1 177 ? -14.781 -44.5 -33.062 1 78.62 177 TRP A O 1
ATOM 1302 N N . GLY A 1 178 ? -16.531 -45.969 -33.062 1 78.75 178 GLY A N 1
ATOM 1303 C CA . GLY A 1 178 ? -17.359 -45.156 -32.188 1 78.75 178 GLY A CA 1
ATOM 1304 C C . GLY A 1 178 ? -16.719 -44.938 -30.828 1 78.75 178 GLY A C 1
ATOM 1305 O O . GLY A 1 178 ? -16.797 -43.812 -30.281 1 78.75 178 GLY A O 1
ATOM 1306 N N . ASP A 1 179 ? -16.031 -45.875 -30.312 1 78.75 179 ASP A N 1
ATOM 1307 C CA . ASP A 1 179 ? -15.383 -45.781 -29 1 78.75 179 ASP A CA 1
ATOM 1308 C C . ASP A 1 179 ? -14.258 -44.75 -29.016 1 78.75 179 ASP A C 1
ATOM 1310 O O . ASP A 1 179 ? -14.148 -43.938 -28.109 1 78.75 179 ASP A O 1
ATOM 1314 N N . ALA A 1 180 ? -13.492 -44.781 -30.062 1 82.12 180 ALA A N 1
ATOM 1315 C CA . ALA A 1 180 ? -12.391 -43.844 -30.203 1 82.12 180 ALA A CA 1
ATOM 1316 C C . ALA A 1 180 ? -12.906 -42.406 -30.391 1 82.12 180 ALA A C 1
ATOM 1318 O O . ALA A 1 180 ? -12.375 -41.469 -29.812 1 82.12 180 ALA A O 1
ATOM 1319 N N . ALA A 1 181 ? -13.906 -42.312 -31.125 1 84.62 181 ALA A N 1
ATOM 1320 C CA . ALA A 1 181 ? -14.484 -40.969 -31.391 1 84.62 181 ALA A CA 1
ATOM 1321 C C . ALA A 1 181 ? -15.062 -40.375 -30.109 1 84.62 181 ALA A C 1
ATOM 1323 O O . ALA A 1 181 ? -14.891 -39.188 -29.844 1 84.62 181 ALA A O 1
ATOM 1324 N N . ALA A 1 182 ? -15.75 -41.156 -29.375 1 84.62 182 ALA A N 1
ATOM 1325 C CA . ALA A 1 182 ? -16.312 -40.688 -28.109 1 84.62 182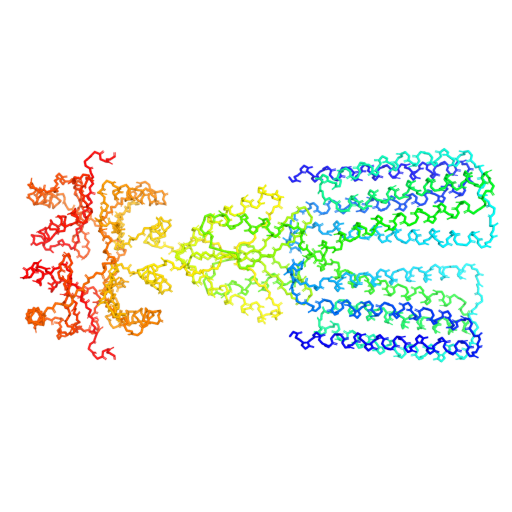 ALA A CA 1
ATOM 1326 C C . ALA A 1 182 ? -15.219 -40.281 -27.141 1 84.62 182 ALA A C 1
ATOM 1328 O O . ALA A 1 182 ? -15.352 -39.281 -26.438 1 84.62 182 ALA A O 1
ATOM 1329 N N . ALA A 1 183 ? -14.188 -41 -27.094 1 84.81 183 ALA A N 1
ATOM 1330 C CA . ALA A 1 183 ? -13.062 -40.688 -26.203 1 84.81 183 ALA A CA 1
ATOM 1331 C C . ALA A 1 183 ? -12.391 -39.406 -26.609 1 84.81 183 ALA A C 1
ATOM 1333 O O . ALA A 1 183 ? -12.047 -38.594 -25.75 1 84.81 183 ALA A O 1
ATOM 1334 N N . ILE A 1 184 ? -12.25 -39.188 -27.844 1 87.62 184 ILE A N 1
ATOM 1335 C CA . ILE A 1 184 ? -11.633 -37.969 -28.359 1 87.62 184 ILE A CA 1
ATOM 1336 C C . ILE A 1 184 ? -12.523 -36.75 -28.031 1 87.62 184 ILE A C 1
ATOM 1338 O O . ILE A 1 184 ? -12.039 -35.719 -27.609 1 87.62 184 ILE A O 1
ATOM 1342 N N . GLY A 1 185 ? -13.797 -36.938 -28.25 1 88.88 185 GLY A N 1
ATOM 1343 C CA . GLY A 1 185 ? -14.734 -35.875 -27.906 1 88.88 185 GLY A CA 1
ATOM 1344 C C . GLY A 1 185 ? -14.664 -35.438 -26.453 1 88.88 185 GLY A C 1
ATOM 1345 O O . GLY A 1 185 ? -14.656 -34.25 -26.156 1 88.88 185 GLY A O 1
ATOM 1346 N N . VAL A 1 186 ? -14.562 -36.344 -25.594 1 87.94 186 VAL A N 1
ATOM 1347 C CA . VAL A 1 186 ? -14.492 -36.062 -24.172 1 87.94 186 VAL A CA 1
ATOM 1348 C C . VAL A 1 186 ? -13.164 -35.406 -23.844 1 87.94 186 VAL A C 1
ATOM 1350 O O . VAL A 1 186 ? -13.125 -34.438 -23.047 1 87.94 186 VAL A O 1
ATOM 1353 N N . ALA A 1 187 ? -12.141 -35.875 -24.438 1 89.94 187 ALA A N 1
ATOM 1354 C CA . ALA A 1 187 ? -10.828 -35.281 -24.219 1 89.94 187 ALA A CA 1
ATOM 1355 C C . ALA A 1 187 ? -10.82 -33.812 -24.625 1 89.94 187 ALA A C 1
ATOM 1357 O O . ALA A 1 187 ? -10.25 -32.969 -23.922 1 89.94 187 ALA A O 1
ATOM 1358 N N . VAL A 1 188 ? -11.422 -33.562 -25.688 1 90.94 188 VAL A N 1
ATOM 1359 C CA . VAL A 1 188 ? -11.484 -32.188 -26.188 1 90.94 188 VAL A CA 1
ATOM 1360 C C . VAL A 1 188 ? -12.32 -31.328 -25.234 1 90.94 188 VAL A C 1
ATOM 1362 O O . VAL A 1 188 ? -11.945 -30.203 -24.922 1 90.94 188 VAL A O 1
ATOM 1365 N N . MET A 1 189 ? -13.367 -31.875 -24.797 1 90.5 189 MET A N 1
ATOM 1366 C CA . MET A 1 189 ? -14.242 -31.141 -23.891 1 90.5 189 MET A CA 1
ATOM 1367 C C . MET A 1 189 ? -13.539 -30.844 -22.578 1 90.5 189 MET A C 1
ATOM 1369 O O . MET A 1 189 ? -13.609 -29.719 -22.062 1 90.5 189 MET A O 1
ATOM 1373 N N . ILE A 1 190 ? -12.859 -31.766 -22.031 1 89.19 190 ILE A N 1
ATOM 1374 C CA . ILE A 1 190 ? -12.117 -31.594 -20.781 1 89.19 190 ILE A CA 1
ATOM 1375 C C . ILE A 1 190 ? -11.031 -30.547 -20.969 1 89.19 190 ILE A C 1
ATOM 1377 O O . ILE A 1 190 ? -10.812 -29.703 -20.109 1 89.19 190 ILE A O 1
ATOM 1381 N N . SER A 1 191 ? -10.438 -30.609 -22.109 1 92.25 191 SER A N 1
ATOM 1382 C CA . SER A 1 191 ? -9.359 -29.672 -22.391 1 92.25 191 SER A CA 1
ATOM 1383 C C . SER A 1 191 ? -9.883 -28.234 -22.484 1 92.25 191 SER A C 1
ATOM 1385 O O . SER A 1 191 ? -9.25 -27.312 -21.969 1 92.25 191 SER A O 1
ATOM 1387 N N . LEU A 1 192 ? -11.008 -28.078 -23.047 1 93.38 192 LEU A N 1
ATOM 1388 C CA . LEU A 1 192 ? -11.586 -26.734 -23.188 1 93.38 192 LEU A CA 1
ATOM 1389 C C . LEU A 1 192 ? -12.008 -26.188 -21.828 1 93.38 192 LEU A C 1
ATOM 1391 O O . LEU A 1 192 ? -11.727 -25.031 -21.516 1 93.38 192 LEU A O 1
ATOM 1395 N N . LEU A 1 193 ? -12.648 -27.016 -21.094 1 90.75 193 LEU A N 1
ATOM 1396 C CA . LEU A 1 193 ? -13.078 -26.594 -19.766 1 90.75 193 LEU A CA 1
ATOM 1397 C C . LEU A 1 193 ? -11.875 -26.344 -18.859 1 90.75 193 LEU A C 1
ATOM 1399 O O . LEU A 1 193 ? -11.875 -25.391 -18.062 1 90.75 193 LEU A O 1
ATOM 1403 N N . GLY A 1 194 ? -10.938 -27.219 -19 1 92.5 194 GLY A N 1
ATOM 1404 C CA . GLY A 1 194 ? -9.703 -27.047 -18.25 1 92.5 194 GLY A CA 1
ATOM 1405 C C . GLY A 1 194 ? -8.953 -25.781 -18.609 1 92.5 194 GLY A C 1
ATOM 1406 O O . GLY A 1 194 ? -8.375 -25.125 -17.75 1 92.5 194 GLY A O 1
ATOM 1407 N N . LEU A 1 195 ? -9.016 -25.453 -19.859 1 93.56 195 LEU A N 1
ATOM 1408 C CA . LEU A 1 195 ? -8.344 -24.25 -20.328 1 93.56 195 LEU A CA 1
ATOM 1409 C C . LEU A 1 195 ? -8.984 -22.984 -19.734 1 93.56 195 LEU A C 1
ATOM 1411 O O . LEU A 1 195 ? -8.289 -22.031 -19.391 1 93.56 195 LEU A O 1
ATOM 1415 N N . ARG A 1 196 ? -10.234 -22.984 -19.703 1 93.12 196 ARG A N 1
ATOM 1416 C CA . ARG A 1 196 ? -10.945 -21.844 -19.141 1 93.12 196 ARG A CA 1
ATOM 1417 C C . ARG A 1 196 ? -10.586 -21.656 -17.656 1 93.12 196 ARG A C 1
ATOM 1419 O O . ARG A 1 196 ? -10.266 -20.547 -17.234 1 93.12 196 ARG A O 1
ATOM 1426 N N . LEU A 1 197 ? -10.633 -22.656 -16.938 1 92 197 LEU A N 1
ATOM 1427 C CA . LEU A 1 197 ? -10.297 -22.578 -15.523 1 92 197 LEU A CA 1
ATOM 1428 C C . LEU A 1 197 ? -8.812 -22.297 -15.336 1 92 197 LEU A C 1
ATOM 1430 O O . LEU A 1 197 ? -8.438 -21.547 -14.438 1 92 197 LEU A O 1
ATOM 1434 N N . GLY A 1 198 ? -8.109 -22.969 -16.156 1 94.38 198 GLY A N 1
ATOM 1435 C CA . GLY A 1 198 ? -6.68 -22.734 -16.109 1 94.38 198 GLY A CA 1
ATOM 1436 C C . GLY A 1 198 ? -6.301 -21.281 -16.344 1 94.38 198 GLY A C 1
ATOM 1437 O O . GLY A 1 198 ? -5.457 -20.734 -15.625 1 94.38 198 GLY A O 1
ATOM 1438 N N . ARG A 1 199 ? -6.926 -20.688 -17.25 1 93.12 199 ARG A N 1
ATOM 1439 C CA . ARG A 1 199 ? -6.66 -19.281 -17.547 1 93.12 199 ARG A CA 1
ATOM 1440 C C . ARG A 1 199 ? -6.992 -18.391 -16.359 1 93.12 199 ARG A C 1
ATOM 1442 O O . ARG A 1 199 ? -6.207 -17.516 -15.992 1 93.12 199 ARG A O 1
ATOM 1449 N N . SER A 1 200 ? -8.078 -18.641 -15.836 1 90.69 200 SER A N 1
ATOM 1450 C CA . SER A 1 200 ? -8.5 -17.844 -14.688 1 90.69 200 SER A CA 1
ATOM 1451 C C . SER A 1 200 ? -7.559 -18.031 -13.508 1 90.69 200 SER A C 1
ATOM 1453 O O . SER A 1 200 ? -7.23 -17.062 -12.812 1 90.69 200 SER A O 1
ATOM 1455 N N . THR A 1 201 ? -7.121 -19.219 -13.305 1 92.06 201 THR A N 1
ATOM 1456 C CA . THR A 1 201 ? -6.219 -19.516 -12.195 1 92.06 201 THR A CA 1
ATOM 1457 C C . THR A 1 201 ? -4.852 -18.875 -12.422 1 92.06 201 THR A C 1
ATOM 1459 O O . THR A 1 201 ? -4.262 -18.312 -11.5 1 92.06 201 THR A O 1
ATOM 1462 N N . ILE A 1 202 ? -4.414 -18.938 -13.609 1 93.19 202 ILE A N 1
ATOM 1463 C CA . ILE A 1 202 ? -3.127 -18.359 -13.977 1 93.19 202 ILE A CA 1
ATOM 1464 C C . ILE A 1 202 ? -3.176 -16.844 -13.789 1 93.19 202 ILE A C 1
ATOM 1466 O O . ILE A 1 202 ? -2.234 -16.25 -13.258 1 93.19 202 ILE A O 1
ATOM 1470 N N . GLN A 1 203 ? -4.234 -16.281 -14.195 1 90.88 203 GLN A N 1
ATOM 1471 C CA . GLN A 1 203 ? -4.395 -14.836 -14.039 1 90.88 203 GLN A CA 1
ATOM 1472 C C . GLN A 1 203 ? -4.324 -14.43 -12.562 1 90.88 203 GLN A C 1
ATOM 1474 O O . GLN A 1 203 ? -3.721 -13.406 -12.227 1 90.88 203 GLN A O 1
ATOM 1479 N N . THR A 1 204 ? -4.891 -15.195 -11.75 1 88.62 204 THR A N 1
ATOM 1480 C CA . THR A 1 204 ? -4.879 -14.914 -10.312 1 88.62 204 THR A CA 1
ATOM 1481 C C . THR A 1 204 ? -3.467 -15.047 -9.75 1 88.62 204 THR A C 1
ATOM 1483 O O . THR A 1 204 ? -3.023 -14.203 -8.969 1 88.62 204 THR A O 1
ATOM 1486 N N . LEU A 1 205 ? -2.83 -16.047 -10.188 1 90.88 205 LEU A N 1
ATOM 1487 C CA . LEU A 1 205 ? -1.482 -16.297 -9.695 1 90.88 205 LEU A CA 1
ATOM 1488 C C . LEU A 1 205 ? -0.516 -15.219 -10.172 1 90.88 205 LEU A C 1
ATOM 1490 O O . LEU A 1 205 ? 0.439 -14.883 -9.469 1 90.88 205 LEU A O 1
ATOM 1494 N N . LEU A 1 206 ? -0.828 -14.648 -11.305 1 91.12 206 LEU A N 1
ATOM 1495 C CA . LEU A 1 206 ? 0.044 -13.633 -11.883 1 91.12 206 LEU A CA 1
ATOM 1496 C C . LEU A 1 206 ? -0.373 -12.234 -11.43 1 91.12 206 LEU A C 1
ATOM 1498 O O . LEU A 1 206 ? 0.16 -11.242 -11.922 1 91.12 206 LEU A O 1
ATOM 1502 N N . ASP A 1 207 ? -1.31 -12.164 -10.609 1 90.94 207 ASP A N 1
ATOM 1503 C CA . ASP A 1 207 ? -1.794 -10.906 -10.047 1 90.94 207 ASP A CA 1
ATOM 1504 C C . ASP A 1 207 ? -2.387 -10.016 -11.133 1 90.94 207 ASP A C 1
ATOM 1506 O O . ASP A 1 207 ? -2.18 -8.797 -11.125 1 90.94 207 ASP A O 1
ATOM 1510 N N . ARG A 1 208 ? -2.996 -10.609 -12.023 1 90.12 208 ARG A N 1
ATOM 1511 C CA . ARG A 1 208 ? -3.723 -9.797 -13 1 90.12 208 ARG A CA 1
ATOM 1512 C C . ARG A 1 208 ? -4.891 -9.07 -12.344 1 90.12 208 ARG A C 1
ATOM 1514 O O . ARG A 1 208 ? -5.594 -9.648 -11.5 1 90.12 208 ARG A O 1
ATOM 1521 N N . ALA A 1 209 ? -5.027 -7.859 -12.641 1 90.81 209 ALA A N 1
ATOM 1522 C CA . ALA A 1 209 ? -6.129 -7.082 -12.086 1 90.81 209 ALA A CA 1
ATOM 1523 C C . ALA A 1 209 ? -7.477 -7.605 -12.57 1 90.81 209 ALA A C 1
ATOM 1525 O O . ALA A 1 209 ? -7.668 -7.816 -13.773 1 90.81 209 ALA A O 1
ATOM 1526 N N . PRO A 1 210 ? -8.352 -7.852 -11.641 1 87.62 210 PRO A N 1
ATOM 1527 C CA . PRO A 1 210 ? -9.688 -8.266 -12.078 1 87.62 210 PRO A CA 1
ATOM 1528 C C . PRO A 1 210 ? -10.383 -7.219 -12.945 1 87.62 210 PRO A C 1
ATOM 1530 O O . PRO A 1 210 ? -10.258 -6.02 -12.688 1 87.62 210 PRO A O 1
ATOM 1533 N N . GLU A 1 211 ? -11.062 -7.672 -13.805 1 87.38 211 GLU A N 1
ATOM 1534 C CA . GLU A 1 211 ? -11.703 -6.766 -14.742 1 87.38 211 GLU A CA 1
ATOM 1535 C C . GLU A 1 211 ? -12.742 -5.883 -14.047 1 87.38 211 GLU A C 1
ATOM 1537 O O . GLU A 1 211 ? -13.531 -6.371 -13.234 1 87.38 211 GLU A O 1
ATOM 1542 N N . GLY A 1 212 ? -12.617 -4.621 -14.266 1 90.69 212 GLY A N 1
ATOM 1543 C CA . GLY A 1 212 ? -13.625 -3.689 -13.789 1 90.69 212 GLY A CA 1
ATOM 1544 C C . GLY A 1 212 ? -13.367 -3.207 -12.375 1 90.69 212 GLY A C 1
ATOM 1545 O O . GLY A 1 212 ? -13.945 -2.203 -11.945 1 90.69 212 GLY A O 1
ATOM 1546 N N . VAL A 1 213 ? -12.57 -3.889 -11.664 1 91.31 213 VAL A N 1
ATOM 1547 C CA . VAL A 1 213 ? -12.352 -3.564 -10.258 1 91.31 213 VAL A CA 1
ATOM 1548 C C . VAL A 1 213 ? -11.617 -2.229 -10.148 1 91.31 213 VAL A C 1
ATOM 1550 O O . VAL A 1 213 ? -11.969 -1.391 -9.312 1 91.31 213 VAL A O 1
ATOM 1553 N N . SER A 1 214 ? -10.656 -2.059 -10.984 1 93.88 214 SER A N 1
ATOM 1554 C CA . SER A 1 214 ? -9.859 -0.833 -10.93 1 93.88 214 SER A CA 1
ATOM 1555 C C . SER A 1 214 ? -10.734 0.396 -11.18 1 93.88 214 SER A C 1
ATOM 1557 O O . SER A 1 214 ? -10.617 1.396 -10.469 1 93.88 214 SER A O 1
ATOM 1559 N N . ASP A 1 215 ? -11.578 0.312 -12.125 1 94.88 215 ASP A N 1
ATOM 1560 C CA . ASP A 1 215 ? -12.438 1.444 -12.469 1 94.88 215 ASP A CA 1
ATOM 1561 C C . ASP A 1 215 ? -13.438 1.733 -11.344 1 94.88 215 ASP A C 1
ATOM 1563 O O . ASP A 1 215 ? -13.633 2.889 -10.969 1 94.88 215 ASP A O 1
ATOM 1567 N N . LYS A 1 216 ? -14 0.689 -10.852 1 95.94 216 LYS A N 1
ATOM 1568 C CA . LYS A 1 216 ? -14.969 0.841 -9.773 1 95.94 216 LYS A CA 1
ATOM 1569 C C . LYS A 1 216 ? -14.312 1.412 -8.516 1 95.94 216 LYS A C 1
ATOM 1571 O O . LYS A 1 216 ? -14.891 2.266 -7.84 1 95.94 216 LYS A O 1
ATOM 1576 N N . ALA A 1 217 ? -13.172 0.873 -8.227 1 96.38 217 ALA A N 1
ATOM 1577 C CA . ALA A 1 217 ? -12.43 1.345 -7.059 1 96.38 217 ALA A CA 1
ATOM 1578 C C . ALA A 1 217 ? -12.031 2.809 -7.215 1 96.38 217 ALA A C 1
ATOM 1580 O O . ALA A 1 217 ? -12.133 3.592 -6.27 1 96.38 217 ALA A O 1
ATOM 1581 N N . ARG A 1 218 ? -11.578 3.189 -8.375 1 96.56 218 ARG A N 1
ATOM 1582 C CA . ARG A 1 218 ? -11.188 4.57 -8.656 1 96.56 218 ARG A CA 1
ATOM 1583 C C . ARG A 1 218 ? -12.375 5.516 -8.477 1 96.56 218 ARG A C 1
ATOM 1585 O O . ARG A 1 218 ? -12.227 6.594 -7.895 1 96.56 218 ARG A O 1
ATOM 1592 N N . GLU A 1 219 ? -13.453 5.102 -8.969 1 96.94 219 GLU A N 1
ATOM 1593 C CA . GLU A 1 219 ? -14.664 5.91 -8.859 1 96.94 219 GLU A CA 1
ATOM 1594 C C . GLU A 1 219 ? -15.109 6.043 -7.406 1 96.94 219 GLU A C 1
ATOM 1596 O O . GLU A 1 219 ? -15.477 7.133 -6.957 1 96.94 219 GLU A O 1
ATOM 1601 N N . ALA A 1 220 ? -15.078 4.969 -6.711 1 96.88 220 ALA A N 1
ATOM 1602 C CA . ALA A 1 220 ? -15.516 4.965 -5.32 1 96.88 220 ALA A CA 1
ATOM 1603 C C . ALA A 1 220 ? -14.602 5.828 -4.457 1 96.88 220 ALA A C 1
ATOM 1605 O O . ALA A 1 220 ? -15.078 6.598 -3.615 1 96.88 220 ALA A O 1
ATOM 1606 N N . ILE A 1 221 ? -13.297 5.723 -4.629 1 97.19 221 ILE A N 1
ATOM 1607 C CA . ILE A 1 221 ? -12.328 6.512 -3.875 1 97.19 221 ILE A CA 1
ATOM 1608 C C . ILE A 1 221 ? -12.461 7.988 -4.246 1 97.19 221 ILE A C 1
ATOM 1610 O O . ILE A 1 221 ? -12.438 8.859 -3.373 1 97.19 221 ILE A O 1
ATOM 1614 N N . GLY A 1 222 ? -12.625 8.266 -5.523 1 96.88 222 GLY A N 1
ATOM 1615 C CA . GLY A 1 222 ? -12.766 9.625 -6.008 1 96.88 222 GLY A CA 1
ATOM 1616 C C . GLY A 1 222 ? -14.008 10.32 -5.477 1 96.88 222 GLY A C 1
ATOM 1617 O O . GLY A 1 222 ? -14.047 11.547 -5.375 1 96.88 222 GLY A O 1
ATOM 1618 N N . ALA A 1 223 ? -14.961 9.547 -5.102 1 96.31 223 ALA A N 1
ATOM 1619 C CA . ALA A 1 223 ? -16.234 10.094 -4.645 1 96.31 223 ALA A CA 1
ATOM 1620 C C . ALA A 1 223 ? -16.172 10.484 -3.172 1 96.31 223 ALA A C 1
ATOM 1622 O O . ALA A 1 223 ? -17.031 11.211 -2.676 1 96.31 223 ALA A O 1
ATOM 1623 N N . VAL A 1 224 ? -15.203 10.07 -2.479 1 96.5 224 VAL A N 1
ATOM 1624 C CA . VAL A 1 224 ? -15.055 10.414 -1.067 1 96.5 224 VAL A CA 1
ATOM 1625 C C . VAL A 1 224 ? -14.703 11.891 -0.932 1 96.5 224 VAL A C 1
ATOM 1627 O O . VAL A 1 224 ? -13.742 12.367 -1.54 1 96.5 224 VAL A O 1
ATOM 1630 N N . PRO A 1 225 ? -15.406 12.641 -0.129 1 95.25 225 PRO A N 1
ATOM 1631 C CA . PRO A 1 225 ? -15.078 14.055 0.068 1 95.25 225 PRO A CA 1
ATOM 1632 C C . PRO A 1 225 ? -13.656 14.266 0.589 1 95.25 225 PRO A C 1
ATOM 1634 O O . PRO A 1 225 ? -13.242 13.602 1.544 1 95.25 225 PRO A O 1
ATOM 1637 N N . GLY A 1 226 ? -12.906 15.148 -0.082 1 93.56 226 GLY A N 1
ATOM 1638 C CA . GLY A 1 226 ? -11.539 15.445 0.317 1 93.56 226 GLY A CA 1
ATOM 1639 C C . GLY A 1 226 ? -10.5 14.883 -0.635 1 93.56 226 GLY A C 1
ATOM 1640 O O . GLY A 1 226 ? -9.328 15.266 -0.586 1 93.56 226 GLY A O 1
ATOM 1641 N N . VAL A 1 227 ? -11.008 13.984 -1.472 1 96.19 227 VAL A N 1
ATOM 1642 C CA . VAL A 1 227 ? -10.102 13.406 -2.465 1 96.19 227 VAL A CA 1
ATOM 1643 C C . VAL A 1 227 ? -10.055 14.305 -3.697 1 96.19 227 VAL A C 1
ATOM 1645 O O . VAL A 1 227 ? -11.094 14.703 -4.23 1 96.19 227 VAL A O 1
ATOM 1648 N N . VAL A 1 228 ? -8.859 14.648 -4.074 1 95.69 228 VAL A N 1
ATOM 1649 C CA . VAL A 1 228 ? -8.664 15.5 -5.242 1 95.69 228 VAL A CA 1
ATOM 1650 C C . VAL A 1 228 ? -8.562 14.641 -6.5 1 95.69 228 VAL A C 1
ATOM 1652 O O . VAL A 1 228 ? -9.047 15.031 -7.562 1 95.69 228 VAL A O 1
ATOM 1655 N N . GLY A 1 229 ? -7.875 13.477 -6.352 1 95.69 229 GLY A N 1
ATOM 1656 C CA . GLY A 1 229 ? -7.68 12.562 -7.461 1 95.69 229 GLY A CA 1
ATOM 1657 C C . GLY A 1 229 ? -6.961 11.281 -7.059 1 95.69 229 GLY A C 1
ATOM 1658 O O . GLY A 1 229 ? -6.508 11.156 -5.918 1 95.69 229 GLY A O 1
ATOM 1659 N N . VAL A 1 230 ? -7.008 10.375 -7.996 1 96.5 230 VAL A N 1
ATOM 1660 C CA . VAL A 1 230 ? -6.289 9.117 -7.805 1 96.5 230 VAL A CA 1
ATOM 1661 C C . VAL A 1 230 ? -5.152 9.008 -8.82 1 96.5 230 VAL A C 1
ATOM 1663 O O . VAL A 1 230 ? -5.398 8.914 -10.023 1 96.5 230 VAL A O 1
ATOM 1666 N N . GLU A 1 231 ? -3.93 9.062 -8.383 1 95.25 231 GLU A N 1
ATOM 1667 C CA . GLU A 1 231 ? -2.76 9.055 -9.258 1 95.25 231 GLU A CA 1
ATOM 1668 C C . GLU A 1 231 ? -2.48 7.652 -9.797 1 95.25 231 GLU A C 1
ATOM 1670 O O . GLU A 1 231 ? -2.186 7.484 -10.977 1 95.25 231 GLU A O 1
ATOM 1675 N N . ARG A 1 232 ? -2.508 6.695 -8.906 1 94.62 232 ARG A N 1
ATOM 1676 C CA . ARG A 1 232 ? -2.221 5.309 -9.258 1 94.62 232 ARG A CA 1
ATOM 1677 C C . ARG A 1 232 ? -3.094 4.348 -8.453 1 94.62 232 ARG A C 1
ATOM 1679 O O . ARG A 1 232 ? -3.385 4.598 -7.281 1 94.62 232 ARG A O 1
ATOM 1686 N N . LEU A 1 233 ? -3.561 3.348 -9.141 1 95.31 233 LEU A N 1
ATOM 1687 C CA . LEU A 1 233 ? -4.352 2.318 -8.477 1 95.31 233 LEU A CA 1
ATOM 1688 C C . LEU A 1 233 ? -3.951 0.929 -8.961 1 95.31 233 LEU A C 1
ATOM 1690 O O . LEU A 1 233 ? -3.893 0.68 -10.164 1 95.31 233 LEU A O 1
ATOM 1694 N N . ARG A 1 234 ? -3.598 0.14 -7.996 1 94.75 234 ARG A N 1
ATOM 1695 C CA . ARG A 1 234 ? -3.271 -1.257 -8.266 1 94.75 234 ARG A CA 1
ATOM 1696 C C . ARG A 1 234 ? -4.242 -2.193 -7.555 1 94.75 234 ARG A C 1
ATOM 1698 O O . ARG A 1 234 ? -4.633 -1.938 -6.414 1 94.75 234 ARG A O 1
ATOM 1705 N N . ALA A 1 235 ? -4.695 -3.154 -8.25 1 93.88 235 ALA A N 1
ATOM 1706 C CA . ALA A 1 235 ? -5.633 -4.113 -7.676 1 93.88 235 ALA A CA 1
ATOM 1707 C C . ALA A 1 235 ? -5.199 -5.547 -7.965 1 93.88 235 ALA A C 1
ATOM 1709 O O . ALA A 1 235 ? -4.629 -5.828 -9.023 1 93.88 235 ALA A O 1
ATOM 1710 N N . ARG A 1 236 ? -5.438 -6.398 -7.051 1 91.06 236 ARG A N 1
ATOM 1711 C CA . ARG A 1 236 ? -5.203 -7.828 -7.199 1 91.06 236 ARG A CA 1
ATOM 1712 C C . ARG A 1 236 ? -6.125 -8.633 -6.293 1 91.06 236 ARG A C 1
ATOM 1714 O O . ARG A 1 236 ? -6.695 -8.094 -5.344 1 91.06 236 ARG A O 1
ATOM 1721 N N . MET A 1 237 ? -6.188 -9.883 -6.605 1 88.19 237 MET A N 1
ATOM 1722 C CA . MET A 1 237 ? -7.027 -10.75 -5.793 1 88.19 237 MET A CA 1
ATOM 1723 C C . MET A 1 237 ? -6.199 -11.852 -5.141 1 88.19 237 MET A C 1
ATOM 1725 O O . MET A 1 237 ? -5.309 -12.422 -5.773 1 88.19 237 MET A O 1
ATOM 1729 N N . VAL A 1 238 ? -6.41 -12.055 -3.877 1 87.62 238 VAL A N 1
ATOM 1730 C CA . VAL A 1 238 ? -5.898 -13.195 -3.127 1 87.62 238 VAL A CA 1
ATOM 1731 C C . VAL A 1 238 ? -7.059 -13.961 -2.484 1 87.62 238 VAL A C 1
ATOM 1733 O O . VAL A 1 238 ? -7.641 -13.492 -1.501 1 87.62 238 VAL A O 1
ATOM 1736 N N . GLY A 1 239 ? -7.355 -15.109 -3.02 1 82.19 239 GLY A N 1
ATOM 1737 C CA . GLY A 1 239 ? -8.602 -15.727 -2.602 1 82.19 239 GLY A CA 1
ATOM 1738 C C . GLY A 1 239 ? -9.82 -14.875 -2.895 1 82.19 239 GLY A C 1
ATOM 1739 O O . GLY A 1 239 ? -9.969 -14.359 -4.004 1 82.19 239 GLY A O 1
ATOM 1740 N N . PRO A 1 240 ? -10.648 -14.766 -1.891 1 83.31 240 PRO A N 1
ATOM 1741 C CA . PRO A 1 240 ? -11.844 -13.945 -2.098 1 83.31 240 PRO A CA 1
ATOM 1742 C C . PRO A 1 240 ? -11.617 -12.469 -1.797 1 83.31 240 PRO A C 1
ATOM 1744 O O . PRO A 1 240 ? -12.508 -11.641 -2.012 1 83.31 240 PRO A O 1
ATOM 1747 N N . THR A 1 241 ? -10.484 -12.117 -1.409 1 88.94 241 THR A N 1
ATOM 1748 C CA . THR A 1 241 ? -10.219 -10.766 -0.934 1 88.94 241 THR A CA 1
ATOM 1749 C C . THR A 1 241 ? -9.633 -9.906 -2.051 1 88.94 241 THR A C 1
ATOM 1751 O O . THR A 1 241 ? -8.711 -10.328 -2.75 1 88.94 241 THR A O 1
ATOM 1754 N N . HIS A 1 242 ? -10.195 -8.703 -2.174 1 92.12 242 HIS A N 1
ATOM 1755 C CA . HIS A 1 242 ? -9.656 -7.711 -3.1 1 92.12 242 HIS A CA 1
ATOM 1756 C C . HIS A 1 242 ? -8.625 -6.824 -2.414 1 92.12 242 HIS A C 1
ATOM 1758 O O . HIS A 1 242 ? -8.945 -6.109 -1.463 1 92.12 242 HIS A O 1
ATOM 1764 N N . PHE A 1 243 ? -7.445 -6.891 -2.867 1 93.88 243 PHE A N 1
ATOM 1765 C CA . PHE A 1 243 ? -6.414 -5.98 -2.383 1 93.88 243 PHE A CA 1
ATOM 1766 C C . PHE A 1 243 ? -6.25 -4.793 -3.326 1 93.88 243 PHE A C 1
ATOM 1768 O O . PHE A 1 243 ? -6.008 -4.973 -4.523 1 93.88 243 PHE A O 1
ATOM 1775 N N . ILE A 1 244 ? -6.379 -3.611 -2.799 1 95.31 244 ILE A N 1
ATOM 1776 C CA . ILE A 1 244 ? -6.309 -2.389 -3.59 1 95.31 244 ILE A CA 1
ATOM 1777 C C . ILE A 1 244 ? -5.258 -1.451 -2.998 1 95.31 244 ILE A C 1
ATOM 1779 O O . ILE A 1 244 ? -5.266 -1.183 -1.794 1 95.31 244 ILE A O 1
ATOM 1783 N N . ASP A 1 245 ? -4.309 -1.053 -3.758 1 94.69 245 ASP A N 1
ATOM 1784 C CA . ASP A 1 245 ? -3.305 -0.054 -3.408 1 94.69 245 ASP A CA 1
ATOM 1785 C C . ASP A 1 245 ? -3.506 1.231 -4.207 1 94.69 245 ASP A C 1
ATOM 1787 O O . ASP A 1 245 ? -3.395 1.229 -5.434 1 94.69 245 ASP A O 1
ATOM 1791 N N . ALA A 1 246 ? -3.754 2.322 -3.559 1 96 246 ALA A N 1
ATOM 1792 C CA . ALA A 1 246 ? -4.066 3.551 -4.285 1 96 246 ALA A CA 1
ATOM 1793 C C . ALA A 1 246 ? -3.205 4.711 -3.797 1 96 246 ALA A C 1
ATOM 1795 O O . ALA A 1 246 ? -2.98 4.863 -2.594 1 96 246 ALA A O 1
ATOM 1796 N N . LEU A 1 247 ? -2.582 5.391 -4.711 1 96.38 247 LEU A N 1
ATOM 1797 C CA . LEU A 1 247 ? -2.023 6.715 -4.469 1 96.38 247 LEU A CA 1
ATOM 1798 C C . LEU A 1 247 ? -3.082 7.797 -4.664 1 96.38 247 LEU A C 1
ATOM 1800 O O . LEU A 1 247 ? -3.502 8.062 -5.793 1 96.38 247 LEU A O 1
ATOM 1804 N N . VAL A 1 248 ? -3.447 8.359 -3.604 1 96.88 248 VAL A N 1
ATOM 1805 C CA . VAL A 1 248 ? -4.578 9.281 -3.641 1 96.88 248 VAL A CA 1
ATOM 1806 C C . VAL A 1 248 ? -4.098 10.703 -3.367 1 96.88 248 VAL A C 1
ATOM 1808 O O . VAL A 1 248 ? -3.393 10.953 -2.387 1 96.88 248 VAL A O 1
ATOM 1811 N N . GLU A 1 249 ? -4.512 11.609 -4.176 1 96.94 249 GLU A N 1
ATOM 1812 C CA . GLU A 1 249 ? -4.172 13.023 -4.023 1 96.94 249 GLU A CA 1
ATOM 1813 C C . GLU A 1 249 ? -5.125 13.719 -3.057 1 96.94 249 GLU A C 1
ATOM 1815 O O . GLU A 1 249 ? -6.344 13.641 -3.213 1 96.94 249 GLU A O 1
ATOM 1820 N N . VAL A 1 250 ? -4.547 14.352 -2.047 1 95.69 250 VAL A N 1
ATOM 1821 C CA . VAL A 1 250 ? -5.312 15.109 -1.06 1 95.69 250 VAL A CA 1
ATOM 1822 C C . VAL A 1 250 ? -4.738 16.516 -0.926 1 95.69 250 VAL A C 1
ATOM 1824 O O . VAL A 1 250 ? -3.572 16.75 -1.25 1 95.69 250 VAL A O 1
ATOM 1827 N N . PRO A 1 251 ? -5.598 17.453 -0.504 1 93.12 251 PRO A N 1
ATOM 1828 C CA . PRO A 1 251 ? -5.066 18.797 -0.314 1 93.12 251 PRO A CA 1
ATOM 1829 C C . PRO A 1 251 ? -3.916 18.844 0.691 1 93.12 251 PRO A C 1
ATOM 1831 O O . PRO A 1 251 ? -3.998 18.234 1.757 1 93.12 251 PRO A O 1
ATOM 1834 N N . ARG A 1 252 ? -2.904 19.531 0.368 1 92.75 252 ARG A N 1
ATOM 1835 C CA . ARG A 1 252 ? -1.719 19.609 1.214 1 92.75 252 ARG A CA 1
ATOM 1836 C C . ARG A 1 252 ? -2.021 20.359 2.51 1 92.75 252 ARG A C 1
ATOM 1838 O O . ARG A 1 252 ? -1.224 20.328 3.449 1 92.75 252 ARG A O 1
ATOM 1845 N N . THR A 1 253 ? -3.188 21.016 2.592 1 88.94 253 THR A N 1
ATOM 1846 C CA . THR A 1 253 ? -3.57 21.812 3.756 1 88.94 253 THR A CA 1
ATOM 1847 C C . THR A 1 253 ? -4.227 20.938 4.816 1 88.94 253 THR A C 1
ATOM 1849 O O . THR A 1 253 ? -4.422 21.359 5.957 1 88.94 253 THR A O 1
ATOM 1852 N N . TYR A 1 254 ? -4.559 19.672 4.434 1 90.19 254 TYR A N 1
ATOM 1853 C CA . TYR A 1 254 ? -5.273 18.812 5.367 1 90.19 254 TYR A CA 1
ATOM 1854 C C . TYR A 1 254 ? -4.336 18.297 6.449 1 90.19 254 TYR A C 1
ATOM 1856 O O . TYR A 1 254 ? -3.197 17.906 6.16 1 90.19 254 TYR A O 1
ATOM 1864 N N . PRO A 1 255 ? -4.828 18.344 7.688 1 88.88 255 PRO A N 1
ATOM 1865 C CA . PRO A 1 255 ? -4.074 17.641 8.727 1 88.88 255 PRO A CA 1
ATOM 1866 C C . PRO A 1 255 ? -4.137 16.125 8.57 1 88.88 255 PRO A C 1
ATOM 1868 O O . PRO A 1 255 ? -5.047 15.602 7.918 1 88.88 255 PRO A O 1
ATOM 1871 N N . ILE A 1 256 ? -3.223 15.414 9.148 1 90.94 256 ILE A N 1
ATOM 1872 C CA . ILE A 1 256 ? -3.08 13.977 8.945 1 90.94 256 ILE A CA 1
ATOM 1873 C C . ILE A 1 256 ? -4.297 13.258 9.523 1 90.94 256 ILE A C 1
ATOM 1875 O O . ILE A 1 256 ? -4.699 12.203 9.016 1 90.94 256 ILE A O 1
ATOM 1879 N N . ASP A 1 257 ? -4.922 13.781 10.547 1 90 257 ASP A N 1
ATOM 1880 C CA . ASP A 1 257 ? -6.113 13.156 11.125 1 90 257 ASP A CA 1
ATOM 1881 C C . ASP A 1 257 ? -7.266 13.156 10.125 1 90 257 ASP A C 1
ATOM 1883 O O . ASP A 1 257 ? -8.023 12.188 10.039 1 90 257 ASP A O 1
ATOM 1887 N N . ARG A 1 258 ? -7.387 14.289 9.484 1 91.06 258 ARG A N 1
ATOM 1888 C CA . ARG A 1 258 ? -8.414 14.359 8.453 1 91.06 258 ARG A CA 1
ATOM 1889 C C . ARG A 1 258 ? -8.148 13.359 7.34 1 91.06 258 ARG A C 1
ATOM 1891 O O . ARG A 1 258 ? -9.078 12.75 6.805 1 91.06 258 ARG A O 1
ATOM 1898 N N . ILE A 1 259 ? -6.949 13.234 6.992 1 94.12 259 ILE A N 1
ATOM 1899 C CA . ILE A 1 259 ? -6.566 12.273 5.965 1 94.12 259 ILE A CA 1
ATOM 1900 C C . ILE A 1 259 ? -6.914 10.859 6.43 1 94.12 259 ILE A C 1
ATOM 1902 O O . ILE A 1 259 ? -7.383 10.039 5.637 1 94.12 259 ILE A O 1
ATOM 1906 N N . ASP A 1 260 ? -6.652 10.578 7.668 1 93.94 260 ASP A N 1
ATOM 1907 C CA . ASP A 1 260 ? -6.988 9.273 8.227 1 93.94 260 ASP A CA 1
ATOM 1908 C C . ASP A 1 260 ? -8.484 9.008 8.148 1 93.94 260 ASP A C 1
ATOM 1910 O O . ASP A 1 260 ? -8.914 7.879 7.902 1 93.94 260 ASP A O 1
ATOM 1914 N N . GLU A 1 261 ? -9.258 10.008 8.375 1 93.19 261 GLU A N 1
ATOM 1915 C CA . GLU A 1 261 ? -10.711 9.891 8.242 1 93.19 261 GLU A CA 1
ATOM 1916 C C . GLU A 1 261 ? -11.109 9.594 6.801 1 93.19 261 GLU A C 1
ATOM 1918 O O . GLU A 1 261 ? -12 8.781 6.551 1 93.19 261 GLU A O 1
ATOM 1923 N N . ILE A 1 262 ? -10.5 10.289 5.898 1 95.56 262 ILE A N 1
ATOM 1924 C CA . ILE A 1 262 ? -10.758 10.07 4.48 1 95.56 262 ILE A CA 1
ATOM 1925 C C . ILE A 1 262 ? -10.422 8.625 4.109 1 95.56 262 ILE A C 1
ATOM 1927 O O . ILE A 1 262 ? -11.188 7.973 3.396 1 95.56 262 ILE A O 1
ATOM 1931 N N . LYS A 1 263 ? -9.297 8.18 4.586 1 96.25 263 LYS A N 1
ATOM 1932 C CA . LYS A 1 263 ? -8.875 6.801 4.363 1 96.25 263 LYS A CA 1
ATOM 1933 C C . LYS A 1 263 ? -9.922 5.816 4.875 1 96.25 263 LYS A C 1
ATOM 1935 O O . LYS A 1 263 ? -10.242 4.836 4.203 1 96.25 263 LYS A O 1
ATOM 1940 N N . ARG A 1 264 ? -10.453 6.012 6.078 1 95.81 264 ARG A N 1
ATOM 1941 C CA . ARG A 1 264 ? -11.453 5.137 6.676 1 95.81 264 ARG A CA 1
ATOM 1942 C C . ARG A 1 264 ? -12.727 5.117 5.84 1 95.81 264 ARG A C 1
ATOM 1944 O O . ARG A 1 264 ? -13.305 4.051 5.602 1 95.81 264 ARG A O 1
ATOM 1951 N N . LYS A 1 265 ? -13.109 6.281 5.418 1 96.69 265 LYS A N 1
ATOM 1952 C CA . LYS A 1 265 ? -14.297 6.367 4.57 1 96.69 265 LYS A CA 1
ATOM 1953 C C . LYS A 1 265 ? -14.086 5.641 3.246 1 96.69 265 LYS A C 1
ATOM 1955 O O . LYS A 1 265 ? -14.992 4.98 2.742 1 96.69 265 LYS A O 1
ATOM 1960 N N . ALA A 1 266 ? -12.922 5.812 2.672 1 97.25 266 ALA A N 1
ATOM 1961 C CA . ALA A 1 266 ? -12.594 5.121 1.428 1 97.25 266 ALA A CA 1
ATOM 1962 C C . ALA A 1 266 ? -12.617 3.607 1.621 1 97.25 266 ALA A C 1
ATOM 1964 O O . ALA A 1 266 ? -13.125 2.873 0.773 1 97.25 266 ALA A O 1
ATOM 1965 N N . GLN A 1 267 ? -12.039 3.141 2.713 1 96.75 267 GLN A N 1
ATOM 1966 C CA . GLN A 1 267 ? -12.047 1.721 3.049 1 96.75 267 GLN A CA 1
ATOM 1967 C C . GLN A 1 267 ? -13.477 1.19 3.166 1 96.75 267 GLN A C 1
ATOM 1969 O O . GLN A 1 267 ? -13.781 0.1 2.68 1 96.75 267 GLN A O 1
ATOM 1974 N N . GLU A 1 268 ? -14.297 1.901 3.842 1 96.38 268 GLU A N 1
ATOM 1975 C CA . GLU A 1 268 ? -15.695 1.51 3.994 1 96.38 268 GLU A CA 1
ATOM 1976 C C . GLU A 1 268 ? -16.391 1.413 2.639 1 96.38 268 GLU A C 1
ATOM 1978 O O . GLU A 1 268 ? -17.156 0.475 2.393 1 96.38 268 GLU A O 1
ATOM 1983 N N . SER A 1 269 ? -16.109 2.336 1.827 1 95.94 269 SER A N 1
ATOM 1984 C CA . SER A 1 269 ? -16.688 2.324 0.49 1 95.94 269 SER A CA 1
ATOM 1985 C C . SER A 1 269 ? -16.25 1.099 -0.299 1 95.94 269 SER A C 1
ATOM 1987 O O . SER A 1 269 ? -17.047 0.48 -1.006 1 95.94 269 SER A O 1
ATOM 1989 N N . MET A 1 270 ? -14.938 0.75 -0.229 1 95.12 270 MET A N 1
ATOM 1990 C CA . MET A 1 270 ? -14.406 -0.425 -0.916 1 95.12 270 MET A CA 1
ATOM 1991 C C . MET A 1 270 ? -15.086 -1.698 -0.414 1 95.12 270 MET A C 1
ATOM 1993 O O . MET A 1 270 ? -15.414 -2.582 -1.205 1 95.12 270 MET A O 1
ATOM 1997 N N . SER A 1 271 ? -15.258 -1.79 0.868 1 94.06 271 SER A N 1
ATOM 1998 C CA . SER A 1 271 ? -15.875 -2.969 1.472 1 94.06 271 SER A CA 1
ATOM 1999 C C . SER A 1 271 ? -17.328 -3.111 1.052 1 94.06 271 SER A C 1
ATOM 2001 O O . SER A 1 271 ? -17.828 -4.227 0.878 1 94.06 271 SER A O 1
ATOM 2003 N N . GLU A 1 272 ? -17.953 -2.023 0.933 1 94.19 272 GLU A N 1
ATOM 2004 C CA . GLU A 1 272 ? -19.359 -2.039 0.515 1 94.19 272 GLU A CA 1
ATOM 2005 C C . GLU A 1 272 ? -19.5 -2.539 -0.919 1 94.19 272 GLU A C 1
ATOM 2007 O O . GLU A 1 272 ? -20.438 -3.266 -1.238 1 94.19 272 GLU A O 1
ATOM 2012 N N . ILE A 1 273 ? -18.609 -2.213 -1.736 1 93.56 273 ILE A N 1
ATOM 2013 C CA . ILE A 1 273 ? -18.703 -2.525 -3.158 1 93.56 273 ILE A CA 1
ATOM 2014 C C . ILE A 1 273 ? -18.203 -3.949 -3.404 1 93.56 273 ILE A C 1
ATOM 2016 O O . ILE A 1 273 ? -18.797 -4.695 -4.184 1 93.56 273 ILE A O 1
ATOM 2020 N N . PHE A 1 274 ? -17.109 -4.328 -2.754 1 92 274 PHE A N 1
ATOM 2021 C CA . PHE A 1 274 ? -16.438 -5.578 -3.111 1 92 274 PHE A CA 1
ATOM 2022 C C . PHE A 1 274 ? -16.641 -6.629 -2.027 1 92 274 PHE A C 1
ATOM 2024 O O . PHE A 1 274 ? -16.281 -7.793 -2.211 1 92 274 PHE A O 1
ATOM 2031 N N . GLY A 1 275 ? -17.203 -6.238 -0.902 1 89.12 275 GLY A N 1
ATOM 2032 C CA . GLY A 1 275 ? -17.328 -7.133 0.237 1 89.12 275 GLY A CA 1
ATOM 2033 C C . GLY A 1 275 ? -16.062 -7.215 1.072 1 89.12 275 GLY A C 1
ATOM 2034 O O . GLY A 1 275 ? -15.867 -6.43 2.004 1 89.12 275 GLY A O 1
ATOM 2035 N N . ASP A 1 276 ? -15.148 -8.133 0.645 1 88.06 276 ASP A N 1
ATOM 2036 C CA . ASP A 1 276 ? -13.867 -8.25 1.332 1 88.06 276 ASP A CA 1
ATOM 2037 C C . ASP A 1 276 ? -12.758 -7.539 0.559 1 88.06 276 ASP A C 1
ATOM 2039 O O . ASP A 1 276 ? -12.242 -8.07 -0.426 1 88.06 276 ASP A O 1
ATOM 2043 N N . ALA A 1 277 ? -12.5 -6.344 1.06 1 93.69 277 ALA A N 1
ATOM 2044 C CA . ALA A 1 277 ? -11.477 -5.539 0.399 1 93.69 277 ALA A CA 1
ATOM 2045 C C . ALA A 1 277 ? -10.484 -4.973 1.413 1 93.69 277 ALA A C 1
ATOM 2047 O O . ALA A 1 277 ? -10.875 -4.582 2.518 1 93.69 277 ALA A O 1
ATOM 2048 N N . ASP A 1 278 ? -9.312 -5.02 1.108 1 94.19 278 ASP A N 1
ATOM 2049 C CA . ASP A 1 278 ? -8.242 -4.398 1.88 1 94.19 278 ASP A CA 1
ATOM 2050 C C . ASP A 1 278 ? -7.598 -3.256 1.101 1 94.19 278 ASP A C 1
ATOM 2052 O O . ASP A 1 278 ? -6.871 -3.488 0.132 1 94.19 278 ASP A O 1
ATOM 2056 N N . LEU A 1 279 ? -7.84 -2.029 1.54 1 95.69 279 LEU A N 1
ATOM 2057 C CA . LEU A 1 279 ? -7.352 -0.847 0.838 1 95.69 279 LEU A CA 1
ATOM 2058 C C . LEU A 1 279 ? -6.102 -0.289 1.514 1 95.69 279 LEU A C 1
ATOM 2060 O O . LEU A 1 279 ? -6.109 -0.021 2.717 1 95.69 279 LEU A O 1
ATOM 2064 N N . THR A 1 280 ? -5.055 -0.238 0.789 1 95 280 THR A N 1
ATOM 2065 C CA . THR A 1 280 ? -3.889 0.538 1.19 1 95 280 THR A CA 1
ATOM 2066 C C . THR A 1 280 ? -3.939 1.94 0.59 1 95 280 THR A C 1
ATOM 2068 O O . THR A 1 280 ? -3.809 2.107 -0.624 1 95 280 THR A O 1
ATOM 2071 N N . PHE A 1 281 ? -4.117 2.92 1.414 1 94.69 281 PHE A N 1
ATOM 2072 C CA . PHE A 1 281 ? -4.355 4.305 1.019 1 94.69 281 PHE A CA 1
ATOM 2073 C C . PHE A 1 281 ? -3.129 5.164 1.303 1 94.69 281 PHE A C 1
ATOM 2075 O O . PHE A 1 281 ? -2.857 5.508 2.455 1 94.69 281 PHE A O 1
ATOM 2082 N N . THR A 1 282 ? -2.373 5.438 0.247 1 94.94 282 THR A N 1
ATOM 2083 C CA . THR A 1 282 ? -1.228 6.332 0.389 1 94.94 282 THR A CA 1
ATOM 2084 C C . THR A 1 282 ? -1.584 7.746 -0.063 1 94.94 282 THR A C 1
ATOM 2086 O O . THR A 1 282 ? -1.927 7.961 -1.227 1 94.94 282 THR A O 1
ATOM 2089 N N . ALA A 1 283 ? -1.462 8.656 0.801 1 95.38 283 ALA A N 1
ATOM 2090 C CA . ALA A 1 283 ? -1.851 10.039 0.515 1 95.38 283 ALA A CA 1
ATOM 2091 C C . ALA A 1 283 ? -0.691 10.812 -0.098 1 95.38 283 ALA A C 1
ATOM 2093 O O . ALA A 1 283 ? 0.445 10.727 0.374 1 95.38 283 ALA A O 1
ATOM 2094 N N . ILE A 1 284 ? -0.998 11.539 -1.151 1 94.5 284 ILE A N 1
ATOM 2095 C CA . ILE A 1 284 ? -0.065 12.453 -1.79 1 94.5 284 ILE A CA 1
ATOM 2096 C C . ILE A 1 284 ? -0.601 13.883 -1.692 1 94.5 284 ILE A C 1
ATOM 2098 O O . ILE A 1 284 ? -1.693 14.18 -2.184 1 94.5 284 ILE A O 1
ATOM 2102 N N . PRO A 1 285 ? 0.191 14.734 -1.072 1 94.38 285 PRO A N 1
ATOM 2103 C CA . PRO A 1 285 ? -0.279 16.125 -0.961 1 94.38 285 PRO A CA 1
ATOM 2104 C C . PRO A 1 285 ? -0.194 16.875 -2.283 1 94.38 285 PRO A C 1
ATOM 2106 O O . PRO A 1 285 ? 0.813 16.781 -2.988 1 94.38 285 PRO A O 1
ATOM 2109 N N . VAL A 1 286 ? -1.261 17.516 -2.615 1 93.94 286 VAL A N 1
ATOM 2110 C CA . VAL A 1 286 ? -1.258 18.344 -3.824 1 93.94 286 VAL A CA 1
ATOM 2111 C C . VAL A 1 286 ? -1.832 19.719 -3.52 1 93.94 286 VAL A C 1
ATOM 2113 O O . VAL A 1 286 ? -2.621 19.875 -2.584 1 93.94 286 VAL A O 1
ATOM 2116 N N . ALA A 1 287 ? -1.341 20.734 -4.273 1 90.19 287 ALA A N 1
ATOM 2117 C CA . ALA A 1 287 ? -1.9 22.094 -4.18 1 90.19 287 ALA A CA 1
ATOM 2118 C C . ALA A 1 287 ? -3.203 22.203 -4.969 1 90.19 287 ALA A C 1
ATOM 2120 O O . ALA A 1 287 ? -3.252 21.844 -6.152 1 90.19 287 ALA A O 1
ATOM 2121 N N . ARG A 1 288 ? -4.191 22.625 -4.297 1 87.06 288 ARG A N 1
ATOM 2122 C CA . ARG A 1 288 ? -5.434 22.875 -5.02 1 87.06 288 ARG A CA 1
ATOM 2123 C C . ARG A 1 288 ? -5.32 24.141 -5.871 1 87.06 288 ARG A C 1
ATOM 2125 O O . ARG A 1 288 ? -4.586 25.062 -5.52 1 87.06 288 ARG A O 1
ATOM 2132 N N . ASP A 1 289 ? -6.012 24.125 -6.898 1 82.25 289 ASP A N 1
ATOM 2133 C CA . ASP A 1 289 ? -5.973 25.266 -7.809 1 82.25 289 ASP A CA 1
ATOM 2134 C C . ASP A 1 289 ? -6.496 26.531 -7.125 1 82.25 289 ASP A C 1
ATOM 2136 O O . ASP A 1 289 ? -6.047 27.625 -7.434 1 82.25 289 ASP A O 1
ATOM 2140 N N . ASN A 1 290 ? -7.281 26.438 -6.164 1 83.12 290 ASN A N 1
ATOM 2141 C CA . ASN A 1 290 ? -7.949 27.594 -5.57 1 83.12 290 ASN A CA 1
ATOM 2142 C C . ASN A 1 290 ? -7.406 27.906 -4.176 1 83.12 290 ASN A C 1
ATOM 2144 O O . ASN A 1 290 ? -8.125 28.453 -3.334 1 83.12 290 ASN A O 1
ATOM 2148 N N . GLU A 1 291 ? -6.156 27.578 -3.963 1 86.38 291 GLU A N 1
ATOM 2149 C CA . GLU A 1 291 ? -5.574 27.922 -2.67 1 86.38 291 GLU A CA 1
ATOM 2150 C C . GLU A 1 291 ? -5.363 29.422 -2.541 1 86.38 291 GLU A C 1
ATOM 2152 O O . GLU A 1 291 ? -4.828 30.062 -3.447 1 86.38 291 GLU A O 1
ATOM 2157 N N . SER A 1 292 ? -5.816 30 -1.478 1 84.44 292 SER A N 1
ATOM 2158 C CA . SER A 1 292 ? -5.574 31.406 -1.213 1 84.44 292 SER A CA 1
ATOM 2159 C C . SER A 1 292 ? -4.117 31.656 -0.835 1 84.44 292 SER A C 1
ATOM 2161 O O . SER A 1 292 ? -3.385 30.719 -0.511 1 84.44 292 SER A O 1
ATOM 2163 N N . VAL A 1 293 ? -3.678 32.875 -1.012 1 85 293 VAL A N 1
ATOM 2164 C CA . VAL A 1 293 ? -2.326 33.25 -0.623 1 85 293 VAL A CA 1
ATOM 2165 C C . VAL A 1 293 ? -2.105 32.938 0.856 1 85 293 VAL A C 1
ATOM 2167 O O . VAL A 1 293 ? -1.039 32.469 1.243 1 85 293 VAL A O 1
ATOM 2170 N N . ARG A 1 294 ? -3.066 33.219 1.629 1 86.19 294 ARG A N 1
ATOM 2171 C CA . ARG A 1 294 ? -2.982 32.969 3.061 1 86.19 294 ARG A CA 1
ATOM 2172 C C . ARG A 1 294 ? -2.748 31.469 3.326 1 86.19 294 ARG A C 1
ATOM 2174 O O . ARG A 1 294 ? -1.887 31.109 4.129 1 86.19 294 ARG A O 1
ATOM 2181 N N . GLU A 1 295 ? -3.551 30.656 2.664 1 85.88 295 GLU A N 1
ATOM 2182 C CA . GLU A 1 295 ? -3.418 29.219 2.842 1 85.88 295 GLU A CA 1
ATOM 2183 C C . GLU A 1 295 ? -2.018 28.75 2.469 1 85.88 295 GLU A C 1
ATOM 2185 O O . GLU A 1 295 ? -1.43 27.922 3.168 1 85.88 295 GLU A O 1
ATOM 2190 N N . ARG A 1 296 ? -1.557 29.203 1.429 1 88.56 296 ARG A N 1
ATOM 2191 C CA . ARG A 1 296 ? -0.225 28.828 0.966 1 88.56 296 ARG A CA 1
ATOM 2192 C C . ARG A 1 296 ? 0.84 29.219 1.984 1 88.56 296 ARG A C 1
ATOM 2194 O O . ARG A 1 296 ? 1.769 28.453 2.246 1 88.56 296 ARG A O 1
ATOM 2201 N N . ILE A 1 297 ? 0.682 30.391 2.508 1 89.38 297 ILE A N 1
ATOM 2202 C CA . ILE A 1 297 ? 1.629 30.875 3.508 1 89.38 297 ILE A CA 1
ATOM 2203 C C . ILE A 1 297 ? 1.549 30 4.758 1 89.38 297 ILE A C 1
ATOM 2205 O O . ILE A 1 297 ? 2.574 29.656 5.355 1 89.38 297 ILE A O 1
ATOM 2209 N N . MET A 1 298 ? 0.361 29.672 5.113 1 87.69 298 MET A N 1
ATOM 2210 C CA . MET A 1 298 ? 0.171 28.812 6.281 1 87.69 298 MET A CA 1
ATOM 2211 C C . MET A 1 298 ? 0.84 27.469 6.074 1 87.69 298 MET A C 1
ATOM 2213 O O . MET A 1 298 ? 1.405 26.891 7.012 1 87.69 298 MET A O 1
ATOM 2217 N N . VAL A 1 299 ? 0.718 26.953 4.906 1 87.81 299 VAL A N 1
ATOM 2218 C CA . VAL A 1 299 ? 1.351 25.688 4.578 1 87.81 299 VAL A CA 1
ATOM 2219 C C . VAL A 1 299 ? 2.867 25.812 4.707 1 87.81 299 VAL A C 1
ATOM 2221 O O . VAL A 1 299 ? 3.523 24.938 5.273 1 87.81 299 VAL A O 1
ATOM 2224 N N . ILE A 1 300 ? 3.41 26.844 4.207 1 90 300 ILE A N 1
ATOM 2225 C CA . ILE A 1 300 ? 4.848 27.078 4.262 1 90 300 ILE A CA 1
ATOM 2226 C C . ILE A 1 300 ? 5.305 27.141 5.719 1 90 300 ILE A C 1
ATOM 2228 O O . ILE A 1 300 ? 6.305 26.531 6.094 1 90 300 ILE A O 1
ATOM 2232 N N . ALA A 1 301 ? 4.566 27.891 6.477 1 90.06 301 ALA A N 1
ATOM 2233 C CA . ALA A 1 301 ? 4.898 28.031 7.891 1 90.06 301 ALA A CA 1
ATOM 2234 C C . ALA A 1 301 ? 4.828 26.703 8.617 1 90.06 301 ALA A C 1
ATOM 2236 O O . ALA A 1 301 ? 5.723 26.359 9.398 1 90.06 301 ALA A O 1
ATOM 2237 N N . ARG A 1 302 ? 3.816 25.984 8.328 1 86 302 ARG A N 1
ATOM 2238 C CA . ARG A 1 302 ? 3.625 24.688 8.977 1 86 302 ARG A CA 1
ATOM 2239 C C . ARG A 1 302 ? 4.746 23.719 8.617 1 86 302 ARG A C 1
ATOM 2241 O O . ARG A 1 302 ? 5.215 22.969 9.461 1 86 302 ARG A O 1
ATOM 2248 N N . ASN A 1 303 ? 5.09 23.75 7.402 1 87.38 303 ASN A N 1
ATOM 2249 C CA . ASN A 1 303 ? 6.168 22.875 6.934 1 87.38 303 ASN A CA 1
ATOM 2250 C C . ASN A 1 303 ? 7.496 23.234 7.598 1 87.38 303 ASN A C 1
ATOM 2252 O O . ASN A 1 303 ? 8.383 22.375 7.715 1 87.38 303 ASN A O 1
ATOM 2256 N N . SER A 1 304 ? 7.547 24.469 8.055 1 87.12 304 SER A N 1
ATOM 2257 C CA . SER A 1 304 ? 8.758 24.922 8.727 1 87.12 304 SER A CA 1
ATOM 2258 C C . SER A 1 304 ? 8.641 24.766 10.242 1 87.12 304 SER A C 1
ATOM 2260 O O . SER A 1 304 ? 9.555 25.141 10.977 1 87.12 304 SER A O 1
ATOM 2262 N N . GLY A 1 305 ? 7.477 24.25 10.688 1 81.94 305 GLY A N 1
ATOM 2263 C CA . GLY A 1 305 ? 7.246 24.062 12.109 1 81.94 305 GLY A CA 1
ATOM 2264 C C . GLY A 1 305 ? 7.035 25.359 12.867 1 81.94 305 GLY A C 1
ATOM 2265 O O . GLY A 1 305 ? 7.375 25.469 14.047 1 81.94 305 GLY A O 1
ATOM 2266 N N . LEU A 1 306 ? 6.613 26.359 12.164 1 87.19 306 LEU A N 1
ATOM 2267 C CA . LEU A 1 306 ? 6.496 27.688 12.766 1 87.19 306 LEU A CA 1
ATOM 2268 C C . LEU A 1 306 ? 5.039 28.031 13.039 1 87.19 306 LEU A C 1
ATOM 2270 O O . LEU A 1 306 ? 4.148 27.656 12.273 1 87.19 306 LEU A O 1
ATOM 2274 N N . ALA A 1 307 ? 4.848 28.719 14.125 1 85.25 307 ALA A N 1
ATOM 2275 C CA . ALA A 1 307 ? 3.518 29.203 14.477 1 85.25 307 ALA A CA 1
ATOM 2276 C C . ALA A 1 307 ? 3.307 30.625 13.969 1 85.25 307 ALA A C 1
ATOM 2278 O O . ALA A 1 307 ? 4.004 31.562 14.398 1 85.25 307 ALA A O 1
ATOM 2279 N N . VAL A 1 308 ? 2.406 30.812 13.055 1 88.31 308 VAL A N 1
ATOM 2280 C CA . VAL A 1 308 ? 2.137 32.125 12.508 1 88.31 308 VAL A CA 1
ATOM 2281 C C . VAL A 1 308 ? 0.648 32.469 12.633 1 88.31 308 VAL A C 1
ATOM 2283 O O . VAL A 1 308 ? -0.182 31.547 12.711 1 88.31 308 VAL A O 1
ATOM 2286 N N . HIS A 1 309 ? 0.376 33.688 12.797 1 85.06 309 HIS A N 1
ATOM 2287 C CA . HIS A 1 309 ? -1.008 34.125 12.812 1 85.06 309 HIS A CA 1
ATOM 2288 C C . HIS A 1 309 ? -1.121 35.562 12.305 1 85.06 309 HIS A C 1
ATOM 2290 O O . HIS A 1 309 ? -0.119 36.188 11.922 1 85.06 309 HIS A O 1
ATOM 2296 N N . HIS A 1 310 ? -2.328 36.062 12.078 1 82.56 310 HIS A N 1
ATOM 2297 C CA . HIS A 1 310 ? -2.6 37.375 11.562 1 82.56 310 HIS A CA 1
ATOM 2298 C C . HIS A 1 310 ? -1.925 37.594 10.211 1 82.56 310 HIS A C 1
ATOM 2300 O O . HIS A 1 310 ? -1.227 38.594 10.016 1 82.56 310 HIS A O 1
ATOM 2306 N N . VAL A 1 311 ? -2.039 36.625 9.422 1 85.75 311 VAL A N 1
ATOM 2307 C CA . VAL A 1 311 ? -1.501 36.719 8.07 1 85.75 311 VAL A CA 1
ATOM 2308 C C . VAL A 1 311 ? -2.385 37.656 7.246 1 85.75 311 VAL A C 1
ATOM 2310 O O . VAL A 1 311 ? -3.57 37.375 7.047 1 85.75 311 VAL A O 1
ATOM 2313 N N . THR A 1 312 ? -1.802 38.719 6.879 1 81.81 312 THR A N 1
ATOM 2314 C CA . THR A 1 312 ? -2.512 39.688 6.047 1 81.81 312 THR A CA 1
ATOM 2315 C C . THR A 1 312 ? -1.873 39.781 4.664 1 81.81 312 THR A C 1
ATOM 2317 O O . THR A 1 312 ? -0.647 39.781 4.543 1 81.81 312 THR A O 1
ATOM 2320 N N . VAL A 1 313 ? -2.74 39.75 3.707 1 82.81 313 VAL A N 1
ATOM 2321 C CA . VAL A 1 313 ? -2.279 39.844 2.324 1 82.81 313 VAL A CA 1
ATOM 2322 C C . VAL A 1 313 ? -2.932 41.031 1.625 1 82.81 313 VAL A C 1
ATOM 2324 O O . VAL A 1 313 ? -4.152 41.188 1.685 1 82.81 313 VAL A O 1
ATOM 2327 N N . HIS A 1 314 ? -2.062 41.844 1.114 1 79.12 314 HIS A N 1
ATOM 2328 C CA . HIS A 1 314 ? -2.541 43 0.331 1 79.12 314 HIS A CA 1
ATOM 2329 C C . HIS A 1 314 ? -2.018 42.938 -1.1 1 79.12 314 HIS A C 1
ATOM 2331 O O . HIS A 1 314 ? -0.825 42.719 -1.319 1 79.12 314 HIS A O 1
ATOM 2337 N N . ASP A 1 315 ? -2.979 43.094 -1.985 1 78.19 315 ASP A N 1
ATOM 2338 C CA . ASP A 1 315 ? -2.617 43.156 -3.398 1 78.19 315 ASP A CA 1
ATOM 2339 C C . ASP A 1 315 ? -2.564 44.625 -3.873 1 78.19 315 ASP A C 1
ATOM 2341 O O . ASP A 1 315 ? -3.586 45.312 -3.885 1 78.19 315 ASP A O 1
ATOM 2345 N N . LEU A 1 316 ? -1.41 45.219 -4.16 1 74.06 316 LEU A N 1
ATOM 2346 C CA . LEU A 1 316 ? -1.239 46.625 -4.566 1 74.06 316 LEU A CA 1
ATOM 2347 C C . LEU A 1 316 ? -1.326 46.75 -6.086 1 74.06 316 LEU A C 1
ATOM 2349 O O . LEU A 1 316 ? -1.01 47.812 -6.637 1 74.06 316 LEU A O 1
ATOM 2353 N N . GLY A 1 317 ? -1.753 45.844 -6.84 1 69.12 317 GLY A N 1
ATOM 2354 C CA . GLY A 1 317 ? -1.809 45.875 -8.289 1 69.12 317 GLY A CA 1
ATOM 2355 C C . GLY A 1 317 ? -0.464 45.625 -8.945 1 69.12 317 GLY A C 1
ATOM 2356 O O . GLY A 1 317 ? 0.58 45.781 -8.305 1 69.12 317 GLY A O 1
ATOM 2357 N N . GLY A 1 318 ? -0.335 45.312 -10.164 1 66.25 318 GLY A N 1
ATOM 2358 C CA . GLY A 1 318 ? 0.87 45.125 -10.945 1 66.25 318 GLY A CA 1
ATOM 2359 C C . GLY A 1 318 ? 1.715 43.969 -10.445 1 66.25 318 GLY A C 1
ATOM 2360 O O . GLY A 1 318 ? 2.945 44.031 -10.453 1 66.25 318 GLY A O 1
ATOM 2361 N N . HIS A 1 319 ? 1.231 43 -9.797 1 69.56 319 HIS A N 1
ATOM 2362 C CA . HIS A 1 319 ? 1.85 41.75 -9.352 1 69.56 319 HIS A CA 1
ATOM 2363 C C . HIS A 1 319 ? 2.578 41.938 -8.023 1 69.56 319 HIS A C 1
ATOM 2365 O O . HIS A 1 319 ? 3.396 41.094 -7.637 1 69.56 319 HIS A O 1
ATOM 2371 N N . LYS A 1 320 ? 2.363 43.062 -7.41 1 79.25 320 LYS A N 1
ATOM 2372 C CA . LYS A 1 320 ? 3.035 43.281 -6.129 1 79.25 320 LYS A CA 1
ATOM 2373 C C . LYS A 1 320 ? 2.148 42.812 -4.969 1 79.25 320 LYS A C 1
ATOM 2375 O O . LYS A 1 320 ? 1.026 43.312 -4.816 1 79.25 320 LYS A O 1
ATOM 2380 N N . LEU A 1 321 ? 2.607 41.781 -4.27 1 84.69 321 LEU A N 1
ATOM 2381 C CA . LEU A 1 321 ? 1.927 41.219 -3.1 1 84.69 321 LEU A CA 1
ATOM 2382 C C . LEU A 1 321 ? 2.67 41.594 -1.818 1 84.69 321 LEU A C 1
ATOM 2384 O O . LEU A 1 321 ? 3.9 41.531 -1.771 1 84.69 321 LEU A O 1
ATOM 2388 N N . ILE A 1 322 ? 1.912 42.125 -0.902 1 84.19 322 ILE A N 1
ATOM 2389 C CA . ILE A 1 322 ? 2.48 42.406 0.409 1 84.19 322 ILE A CA 1
ATOM 2390 C C . ILE A 1 322 ? 1.888 41.469 1.45 1 84.19 322 ILE A C 1
ATOM 2392 O O . ILE A 1 322 ? 0.666 41.344 1.56 1 84.19 322 ILE A O 1
ATOM 2396 N N . VAL A 1 323 ? 2.758 40.875 2.129 1 88.69 323 VAL A N 1
ATOM 2397 C CA . VAL A 1 323 ? 2.336 39.906 3.131 1 88.69 323 VAL A CA 1
ATOM 2398 C C . VAL A 1 323 ? 2.883 40.281 4.5 1 88.69 323 VAL A C 1
ATOM 2400 O O . VAL A 1 323 ? 4.074 40.594 4.641 1 88.69 323 VAL A O 1
ATOM 2403 N N . SER A 1 324 ? 2.014 40.438 5.469 1 88.19 324 SER A N 1
ATOM 2404 C CA . SER A 1 324 ? 2.41 40.625 6.859 1 88.19 324 SER A CA 1
ATOM 2405 C C . SER A 1 324 ? 2.029 39.438 7.73 1 88.19 324 SER A C 1
ATOM 2407 O O . SER A 1 324 ? 0.916 38.938 7.625 1 88.19 324 SER A O 1
ATOM 2409 N N . ILE A 1 325 ? 2.967 39 8.531 1 90.62 325 ILE A N 1
ATOM 2410 C CA . ILE A 1 325 ? 2.764 37.781 9.305 1 90.62 325 ILE A CA 1
ATOM 2411 C C . ILE A 1 325 ? 3.238 38 10.742 1 90.62 325 ILE A C 1
ATOM 2413 O O . ILE A 1 325 ? 4.258 38.656 10.977 1 90.62 325 ILE A O 1
ATOM 2417 N N . ASP A 1 326 ? 2.469 37.531 11.727 1 89.62 326 ASP A N 1
ATOM 2418 C CA . ASP A 1 326 ? 2.953 37.406 13.094 1 89.62 326 ASP A CA 1
ATOM 2419 C C . ASP A 1 326 ? 3.555 36.031 13.359 1 89.62 326 ASP A C 1
ATOM 2421 O O . ASP A 1 326 ? 2.891 35.031 13.164 1 89.62 326 ASP A O 1
ATOM 2425 N N . LEU A 1 327 ? 4.75 36.031 13.719 1 92.56 327 LEU A N 1
ATOM 2426 C CA . LEU A 1 327 ? 5.484 34.812 13.984 1 92.56 327 LEU A CA 1
ATOM 2427 C C . LEU A 1 327 ? 5.754 34.656 15.484 1 92.56 327 LEU A C 1
ATOM 2429 O O . LEU A 1 327 ? 6.297 35.562 16.125 1 92.56 327 LEU A O 1
ATOM 2433 N N . GLU A 1 328 ? 5.293 33.5 16.031 1 89.25 328 GLU A N 1
ATOM 2434 C CA . GLU A 1 328 ? 5.551 33.219 17.438 1 89.25 328 GLU A CA 1
ATOM 2435 C C . GLU A 1 328 ? 6.812 32.375 17.609 1 89.25 328 GLU A C 1
ATOM 2437 O O . GLU A 1 328 ? 6.949 31.328 16.969 1 89.25 328 GLU A O 1
ATOM 2442 N N . VAL A 1 329 ? 7.715 32.844 18.406 1 90.44 329 VAL A N 1
ATOM 2443 C CA . VAL A 1 329 ? 8.922 32.094 18.703 1 90.44 329 VAL A CA 1
ATOM 2444 C C . VAL A 1 329 ? 9.156 32.094 20.219 1 90.44 329 VAL A C 1
ATOM 2446 O O . VAL A 1 329 ? 8.391 32.688 20.969 1 90.44 329 VAL A O 1
ATOM 2449 N N . ASP A 1 330 ? 10.141 31.359 20.656 1 87.19 330 ASP A N 1
ATOM 2450 C CA . ASP A 1 330 ? 10.492 31.281 22.062 1 87.19 330 ASP A CA 1
ATOM 2451 C C . ASP A 1 330 ? 10.836 32.688 22.609 1 87.19 330 ASP A C 1
ATOM 2453 O O . ASP A 1 330 ? 11.742 33.344 22.109 1 87.19 330 ASP A O 1
ATOM 2457 N N . GLY A 1 331 ? 10.133 33.094 23.625 1 86.81 331 GLY A N 1
ATOM 2458 C CA . GLY A 1 331 ? 10.297 34.438 24.203 1 86.81 331 GLY A CA 1
ATOM 2459 C C . GLY A 1 331 ? 11.695 34.656 24.75 1 86.81 331 GLY A C 1
ATOM 2460 O O . GLY A 1 331 ? 12.156 35.812 24.812 1 86.81 331 GLY A O 1
ATOM 2461 N N . ASN A 1 332 ? 12.367 33.562 25.094 1 88.38 332 ASN A N 1
ATOM 2462 C CA . ASN A 1 332 ? 13.688 33.688 25.719 1 88.38 332 ASN A CA 1
ATOM 2463 C C . ASN A 1 332 ? 14.805 33.656 24.688 1 88.38 332 ASN A C 1
ATOM 2465 O O . ASN A 1 332 ? 15.945 34 24.984 1 88.38 332 ASN A O 1
ATOM 2469 N N . MET A 1 333 ? 14.422 33.438 23.516 1 91.69 333 MET A N 1
ATOM 2470 C CA . MET A 1 333 ? 15.438 33.375 22.469 1 91.69 333 MET A CA 1
ATOM 2471 C C . MET A 1 333 ? 15.953 34.75 22.094 1 91.69 333 MET A C 1
ATOM 2473 O O . MET A 1 333 ? 15.195 35.719 22.078 1 91.69 333 MET A O 1
ATOM 2477 N N . PRO A 1 334 ? 17.25 34.812 21.812 1 94.56 334 PRO A N 1
ATOM 2478 C CA . PRO A 1 334 ? 17.781 36.125 21.391 1 94.56 334 PRO A CA 1
ATOM 2479 C C . PRO A 1 334 ? 17.219 36.594 20.047 1 94.56 334 PRO A C 1
ATOM 2481 O O . PRO A 1 334 ? 16.891 35.75 19.188 1 94.56 334 PRO A O 1
ATOM 2484 N N . LEU A 1 335 ? 17.125 37.875 19.891 1 93.88 335 LEU A N 1
ATOM 2485 C CA . LEU A 1 335 ? 16.531 38.469 18.688 1 93.88 335 LEU A CA 1
ATOM 2486 C C . LEU A 1 335 ? 17.234 37.969 17.438 1 93.88 335 LEU A C 1
ATOM 2488 O O . LEU A 1 335 ? 16.594 37.781 16.391 1 93.88 335 LEU A O 1
ATOM 2492 N N . ILE A 1 336 ? 18.547 37.781 17.531 1 94.88 336 ILE A N 1
ATOM 2493 C CA . ILE A 1 336 ? 19.328 37.375 16.344 1 94.88 336 ILE A CA 1
ATOM 2494 C C . ILE A 1 336 ? 18.844 36 15.852 1 94.88 336 ILE A C 1
ATOM 2496 O O . ILE A 1 336 ? 18.719 35.781 14.648 1 94.88 336 ILE A O 1
ATOM 2500 N N . GLU A 1 337 ? 18.641 35.156 16.734 1 94.94 337 GLU A N 1
ATOM 2501 C CA . GLU A 1 337 ? 18.156 33.812 16.375 1 94.94 337 GLU A CA 1
ATOM 2502 C C . GLU A 1 337 ? 16.734 33.875 15.836 1 94.94 337 GLU A C 1
ATOM 2504 O O . GLU A 1 337 ? 16.406 33.219 14.852 1 94.94 337 GLU A O 1
ATOM 2509 N N . ALA A 1 338 ? 15.906 34.656 16.531 1 94.19 338 ALA A N 1
ATOM 2510 C CA . ALA A 1 338 ? 14.516 34.844 16.109 1 94.19 338 ALA A CA 1
ATOM 2511 C C . ALA A 1 338 ? 14.445 35.438 14.711 1 94.19 338 ALA A C 1
ATOM 2513 O O . ALA A 1 338 ? 13.609 35.031 13.898 1 94.19 338 ALA A O 1
ATOM 2514 N N . HIS A 1 339 ? 15.289 36.406 14.547 1 94.44 339 HIS A N 1
ATOM 2515 C CA . HIS A 1 339 ? 15.32 37.062 13.242 1 94.44 339 HIS A CA 1
ATOM 2516 C C . HIS A 1 339 ? 15.727 36.094 12.141 1 94.44 339 HIS A C 1
ATOM 2518 O O . HIS A 1 339 ? 15.211 36.156 11.023 1 94.44 339 HIS A O 1
ATOM 2524 N N . ASP A 1 340 ? 16.672 35.25 12.43 1 95.12 340 ASP A N 1
ATOM 2525 C CA . ASP A 1 340 ? 17.094 34.25 11.461 1 95.12 340 ASP A CA 1
ATOM 2526 C C . ASP A 1 340 ? 15.922 33.344 11.07 1 95.12 340 ASP A C 1
ATOM 2528 O O . ASP A 1 340 ? 15.781 32.969 9.906 1 95.12 340 ASP A O 1
ATOM 2532 N N . ILE A 1 341 ? 15.133 32.969 12.047 1 94.75 341 ILE A N 1
ATOM 2533 C CA . ILE A 1 341 ? 13.961 32.125 11.805 1 94.75 341 ILE A CA 1
ATOM 2534 C C . ILE A 1 341 ? 12.984 32.875 10.898 1 94.75 341 ILE A C 1
ATOM 2536 O O . ILE A 1 341 ? 12.461 32.281 9.938 1 94.75 341 ILE A O 1
ATOM 2540 N N . ALA A 1 342 ? 12.781 34.156 11.227 1 94.38 342 ALA A N 1
ATOM 2541 C CA . ALA A 1 342 ? 11.883 34.969 10.43 1 94.38 342 ALA A CA 1
ATOM 2542 C C . ALA A 1 342 ? 12.383 35.125 8.992 1 94.38 342 ALA A C 1
ATOM 2544 O O . ALA A 1 342 ? 11.609 35.031 8.047 1 94.38 342 ALA A O 1
ATOM 2545 N N . HIS A 1 343 ? 13.656 35.312 8.906 1 94.12 343 HIS A N 1
ATOM 2546 C CA . HIS A 1 343 ? 14.258 35.5 7.59 1 94.12 343 HIS A CA 1
ATOM 2547 C C . HIS A 1 343 ? 14.117 34.25 6.746 1 94.12 343 HIS A C 1
ATOM 2549 O O . HIS A 1 343 ? 13.852 34.312 5.547 1 94.12 343 HIS A O 1
ATOM 2555 N N . LYS A 1 344 ? 14.352 33.156 7.301 1 94.69 344 LYS A N 1
ATOM 2556 C CA . LYS A 1 344 ? 14.195 31.891 6.59 1 94.69 344 LYS A CA 1
ATOM 2557 C C . LYS A 1 344 ? 12.766 31.703 6.113 1 94.69 344 LYS A C 1
ATOM 2559 O O . LYS A 1 344 ? 12.531 31.219 4.996 1 94.69 344 LYS A O 1
ATOM 2564 N N . LEU A 1 345 ? 11.789 31.969 7.012 1 94.38 345 LEU A N 1
ATOM 2565 C CA . LEU A 1 345 ? 10.383 31.891 6.637 1 94.38 345 LEU A CA 1
ATOM 2566 C C . LEU A 1 345 ? 10.078 32.812 5.449 1 94.38 345 LEU A C 1
ATOM 2568 O O . LEU A 1 345 ? 9.406 32.375 4.5 1 94.38 345 LEU A O 1
ATOM 2572 N N . GLU A 1 346 ? 10.609 34.031 5.504 1 93.94 346 GLU A N 1
ATOM 2573 C CA . GLU A 1 346 ? 10.391 35 4.438 1 93.94 346 GLU A CA 1
ATOM 2574 C C . GLU A 1 346 ? 11.008 34.531 3.125 1 93.94 346 GLU A C 1
ATOM 2576 O O . GLU A 1 346 ? 10.422 34.688 2.055 1 93.94 346 GLU A O 1
ATOM 2581 N N . ASP A 1 347 ? 12.164 33.938 3.256 1 93.81 347 ASP A N 1
ATOM 2582 C CA . ASP A 1 347 ? 12.82 33.375 2.068 1 93.81 347 ASP A CA 1
ATOM 2583 C C . ASP A 1 347 ? 11.977 32.281 1.438 1 93.81 347 ASP A C 1
ATOM 2585 O O . ASP A 1 347 ? 11.859 32.188 0.213 1 93.81 347 ASP A O 1
ATOM 2589 N N . HIS A 1 348 ? 11.453 31.422 2.277 1 92.75 348 HIS A N 1
ATOM 2590 C CA . HIS A 1 348 ? 10.609 30.344 1.776 1 92.75 348 HIS A CA 1
ATOM 2591 C C . HIS A 1 348 ? 9.367 30.891 1.077 1 92.75 348 HIS A C 1
ATOM 2593 O O . HIS A 1 348 ? 8.922 30.344 0.07 1 92.75 348 HIS A O 1
ATOM 2599 N N . ILE A 1 349 ? 8.773 31.922 1.64 1 92.44 349 ILE A N 1
ATOM 2600 C CA . ILE A 1 349 ? 7.598 32.531 1.05 1 92.44 349 ILE A CA 1
ATOM 2601 C C . ILE A 1 349 ? 7.957 33.156 -0.303 1 92.44 349 ILE A C 1
ATOM 2603 O O . ILE A 1 349 ? 7.227 32.969 -1.281 1 92.44 349 ILE A O 1
ATOM 2607 N N . ARG A 1 350 ? 9.125 33.781 -0.38 1 92.31 350 ARG A N 1
ATOM 2608 C CA . ARG A 1 350 ? 9.57 34.375 -1.628 1 92.31 350 ARG A CA 1
ATOM 2609 C C . ARG A 1 350 ? 9.867 33.312 -2.682 1 92.31 350 ARG A C 1
ATOM 2611 O O . ARG A 1 350 ? 9.641 33.531 -3.873 1 92.31 350 ARG A O 1
ATOM 2618 N N . GLU A 1 351 ? 10.391 32.281 -2.275 1 91.69 351 GLU A N 1
ATOM 2619 C CA . GLU A 1 351 ? 10.648 31.172 -3.199 1 91.69 351 GLU A CA 1
ATOM 2620 C C . GLU A 1 351 ? 9.359 30.688 -3.84 1 91.69 351 GLU A C 1
ATOM 2622 O O . GLU A 1 351 ? 9.359 30.266 -5 1 91.69 351 GLU A O 1
ATOM 2627 N N . ASP A 1 352 ? 8.32 30.719 -3.125 1 87.62 352 ASP A N 1
ATOM 2628 C CA . ASP A 1 352 ? 7.047 30.188 -3.607 1 87.62 352 ASP A CA 1
ATOM 2629 C C . ASP A 1 352 ? 6.281 31.234 -4.41 1 87.62 352 ASP A C 1
ATOM 2631 O O . ASP A 1 352 ? 5.605 30.922 -5.387 1 87.62 352 ASP A O 1
ATOM 2635 N N . PHE A 1 353 ? 6.359 32.5 -3.951 1 88.06 353 PHE A N 1
ATOM 2636 C CA . PHE A 1 353 ? 5.508 33.531 -4.535 1 88.06 353 PHE A CA 1
ATOM 2637 C C . PHE A 1 353 ? 6.309 34.438 -5.484 1 88.06 353 PHE A C 1
ATOM 2639 O O . PHE A 1 353 ? 5.73 35.156 -6.293 1 88.06 353 PHE A O 1
ATOM 2646 N N . GLY A 1 354 ? 7.59 34.312 -5.445 1 87.06 354 GLY A N 1
ATOM 2647 C CA . GLY A 1 354 ? 8.438 35.125 -6.289 1 87.06 354 GLY A CA 1
ATOM 2648 C C . GLY A 1 354 ? 9.203 36.188 -5.512 1 87.06 354 GLY A C 1
ATOM 2649 O O . GLY A 1 354 ? 8.859 36.5 -4.375 1 87.06 354 GLY A O 1
ATOM 2650 N N . ALA A 1 355 ? 10.148 36.781 -6.09 1 84.62 355 ALA A N 1
ATOM 2651 C CA . ALA A 1 355 ? 11.039 37.75 -5.457 1 84.62 355 ALA A CA 1
ATOM 2652 C C . ALA A 1 355 ? 10.352 39.094 -5.266 1 84.62 355 ALA A C 1
ATOM 2654 O O . ALA A 1 355 ? 10.766 39.906 -4.43 1 84.62 355 ALA A O 1
ATOM 2655 N N . ASP A 1 356 ? 9.273 39.344 -5.922 1 84.94 356 ASP A N 1
ATOM 2656 C CA . ASP A 1 356 ? 8.633 40.656 -5.902 1 84.94 356 ASP A CA 1
ATOM 2657 C C . ASP A 1 356 ? 7.684 40.781 -4.715 1 84.94 356 ASP A C 1
ATOM 2659 O O . ASP A 1 356 ? 7.16 41.844 -4.441 1 84.94 356 ASP A O 1
ATOM 2663 N N . VAL A 1 357 ? 7.473 39.719 -3.994 1 87.5 357 VAL A N 1
ATOM 2664 C CA . VAL A 1 357 ? 6.57 39.781 -2.85 1 87.5 357 VAL A CA 1
ATOM 2665 C C . VAL A 1 357 ? 7.27 40.438 -1.665 1 87.5 357 VAL A C 1
ATOM 2667 O O . VAL A 1 357 ? 8.438 40.156 -1.389 1 87.5 357 VAL A O 1
ATOM 2670 N N . GLU A 1 358 ? 6.602 41.406 -1.09 1 87.56 358 GLU A N 1
ATOM 2671 C CA . GLU A 1 358 ? 7.098 42.031 0.137 1 87.56 358 GLU A CA 1
ATOM 2672 C C . GLU A 1 358 ? 6.555 41.312 1.372 1 87.56 358 GLU A C 1
ATOM 2674 O O . GLU A 1 358 ? 5.34 41.281 1.587 1 87.56 358 GLU A O 1
ATOM 2679 N N . VAL A 1 359 ? 7.438 40.75 2.107 1 89.88 359 VAL A N 1
ATOM 2680 C CA . VAL A 1 359 ? 7.02 40 3.299 1 89.88 359 VAL A CA 1
ATOM 2681 C C . VAL A 1 359 ? 7.57 40.688 4.547 1 89.88 359 VAL A C 1
ATOM 2683 O O . VAL A 1 359 ? 8.773 40.938 4.648 1 89.88 359 VAL A O 1
ATOM 2686 N N . ASP A 1 360 ? 6.695 41 5.449 1 88.19 360 ASP A N 1
ATOM 2687 C CA . ASP A 1 360 ? 7.082 41.562 6.738 1 88.19 360 ASP A CA 1
ATOM 2688 C C . ASP A 1 360 ? 6.637 40.656 7.887 1 88.19 360 ASP A C 1
ATOM 2690 O O . ASP A 1 360 ? 5.453 40.344 8.016 1 88.19 360 ASP A O 1
ATOM 2694 N N . THR A 1 361 ? 7.559 40.312 8.703 1 91.88 361 THR A N 1
ATOM 2695 C CA . THR A 1 361 ? 7.266 39.406 9.805 1 91.88 361 THR A CA 1
ATOM 2696 C C . THR A 1 361 ? 7.391 40.125 11.148 1 91.88 361 THR A C 1
ATOM 2698 O O . THR A 1 361 ? 8.438 40.688 11.453 1 91.88 361 THR A O 1
ATOM 2701 N N . HIS A 1 362 ? 6.297 40.156 11.836 1 91.31 362 HIS A N 1
ATOM 2702 C CA . HIS A 1 362 ? 6.301 40.625 13.219 1 91.31 362 HIS A CA 1
ATOM 2703 C C . HIS A 1 362 ? 6.621 39.5 14.18 1 91.31 362 HIS A C 1
ATOM 2705 O O . HIS A 1 362 ? 5.855 38.531 14.297 1 91.31 362 HIS A O 1
ATOM 2711 N N . ILE A 1 363 ? 7.75 39.562 14.852 1 91.75 363 ILE A N 1
ATOM 2712 C CA . ILE A 1 363 ? 8.188 38.5 15.766 1 91.75 363 ILE A CA 1
ATOM 2713 C C . ILE A 1 363 ? 7.562 38.719 17.141 1 91.75 363 ILE A C 1
ATOM 2715 O O . ILE A 1 363 ? 7.688 39.812 17.719 1 91.75 363 ILE A O 1
ATOM 2719 N N . GLU A 1 364 ? 6.867 37.781 17.609 1 88.5 364 GLU A N 1
ATOM 2720 C CA . GLU A 1 364 ? 6.227 37.844 18.906 1 88.5 364 GLU A CA 1
ATOM 2721 C C . GLU A 1 364 ? 6.594 36.625 19.75 1 88.5 364 GLU A C 1
ATOM 2723 O O . GLU A 1 364 ? 6.891 35.531 19.219 1 88.5 364 GLU A O 1
ATOM 2728 N N . PRO A 1 365 ? 6.715 36.781 21.094 1 85.12 365 PRO A N 1
ATOM 2729 C CA . PRO A 1 365 ? 7.035 35.625 21.953 1 85.12 365 PRO A CA 1
ATOM 2730 C C . PRO A 1 365 ? 5.891 34.625 22.047 1 85.12 365 PRO A C 1
ATOM 2732 O O . PRO A 1 365 ? 4.719 35 22.078 1 85.12 365 PRO A O 1
ATOM 2735 N N . LEU A 1 366 ? 6.375 33.406 21.938 1 79.06 366 LEU A N 1
ATOM 2736 C CA . LEU A 1 366 ? 5.441 32.344 22.281 1 79.06 366 LEU A CA 1
ATOM 2737 C C . LEU A 1 366 ? 5.035 32.438 23.75 1 79.06 366 LEU A C 1
ATOM 2739 O O . LEU A 1 366 ? 5.871 32.688 24.625 1 79.06 366 LEU A O 1
ATOM 2743 N N . GLU A 1 367 ? 3.754 32.719 24 1 62.47 367 GLU A N 1
ATOM 2744 C CA . GLU A 1 367 ? 3.352 32.781 25.406 1 62.47 367 GLU A CA 1
ATOM 2745 C C . GLU A 1 367 ? 3.705 31.484 26.141 1 62.47 367 GLU A C 1
ATOM 2747 O O . GLU A 1 367 ? 3.453 30.391 25.641 1 62.47 367 GLU A O 1
ATOM 2752 N N . PRO A 1 368 ? 4.715 31.547 27.078 1 55.34 368 PRO A N 1
ATOM 2753 C CA . PRO A 1 368 ? 5.191 30.359 27.797 1 55.34 368 PRO A CA 1
ATOM 2754 C C . PRO A 1 368 ? 4.051 29.469 28.297 1 55.34 368 PRO A C 1
ATOM 2756 O O . PRO A 1 368 ? 2.947 29.969 28.531 1 55.34 368 PRO A O 1
ATOM 2759 N N . GLU A 1 369 ? 4.02 28.156 27.953 1 56.28 369 GLU A N 1
ATOM 2760 C CA . GLU A 1 369 ? 3.258 27.203 28.766 1 56.28 369 GLU A CA 1
ATOM 2761 C C . GLU A 1 369 ? 3.494 27.438 30.25 1 56.28 369 GLU A C 1
ATOM 2763 O O . GLU A 1 369 ? 4.59 27.203 30.766 1 56.28 369 GLU A O 1
ATOM 2768 N N . LEU A 1 370 ? 3.291 28.656 30.656 1 54.06 370 LEU A N 1
ATOM 2769 C CA . LEU A 1 370 ? 3.672 29.125 31.984 1 54.06 370 LEU A CA 1
ATOM 2770 C C . LEU A 1 370 ? 3.15 28.172 33.062 1 54.06 370 LEU A C 1
ATOM 2772 O O . LEU A 1 370 ? 1.948 27.906 33.125 1 54.06 370 LEU A O 1
ATOM 2776 N N . PRO A 1 371 ? 4.113 27.438 33.625 1 54.19 371 PRO A N 1
ATOM 2777 C CA . PRO A 1 371 ? 3.91 26.578 34.781 1 54.19 371 PRO A CA 1
ATOM 2778 C C . PRO A 1 371 ? 2.85 27.109 35.75 1 54.19 371 PRO A C 1
ATOM 2780 O O . PRO A 1 371 ? 1.884 26.406 36.062 1 54.19 371 PRO A O 1
ATOM 2783 N N . GLN A 1 372 ? 3.35 28.172 36.844 1 61.69 372 GLN A N 1
ATOM 2784 C CA . GLN A 1 372 ? 2.719 28.297 38.156 1 61.69 372 GLN A CA 1
ATOM 2785 C C . GLN A 1 372 ? 2.008 29.641 38.312 1 61.69 372 GLN A C 1
ATOM 2787 O O . GLN A 1 372 ? 2.604 30.688 38.062 1 61.69 372 GLN A O 1
ATOM 2792 N N . GLY A 1 373 ? 0.742 29.781 37.844 1 72.75 373 GLY A N 1
ATOM 2793 C CA . GLY A 1 373 ? -0.057 30.938 38.219 1 72.75 373 GLY A CA 1
ATOM 2794 C C . GLY A 1 373 ? -0.977 30.656 39.406 1 72.75 373 GLY A C 1
ATOM 2795 O O . GLY A 1 373 ? -1.196 29.5 39.75 1 72.75 373 GLY A O 1
ATOM 2796 N N . SER A 1 374 ? -1.135 31.781 40.188 1 82.12 374 SER A N 1
ATOM 2797 C CA . SER A 1 374 ? -2.086 31.672 41.312 1 82.12 374 SER A CA 1
ATOM 2798 C C . SER A 1 374 ? -3.23 32.656 41.156 1 82.12 374 SER A C 1
ATOM 2800 O O . SER A 1 374 ? -3.084 33.688 40.469 1 82.12 374 SER A O 1
ATOM 2802 N N . ASP A 1 375 ? -4.312 32.312 41.594 1 87.75 375 ASP A N 1
ATOM 2803 C CA . ASP A 1 375 ? -5.438 33.219 41.594 1 87.75 375 ASP A CA 1
ATOM 2804 C C . ASP A 1 375 ? -5.105 34.5 42.406 1 87.75 375 ASP A C 1
ATOM 2806 O O . ASP A 1 375 ? -4.477 34.406 43.438 1 87.75 375 ASP A O 1
ATOM 2810 N N . ALA A 1 376 ? -5.434 35.531 41.812 1 91.19 376 ALA A N 1
ATOM 2811 C CA . ALA A 1 376 ? -5.254 36.812 42.531 1 91.19 376 ALA A CA 1
ATOM 2812 C C . ALA A 1 376 ? -6.164 36.875 43.781 1 91.19 376 ALA A C 1
ATOM 2814 O O . ALA A 1 376 ? -7.133 36.125 43.875 1 91.19 376 ALA A O 1
ATOM 2815 N N . GLU A 1 377 ? -5.828 37.781 44.719 1 93.38 377 GLU A N 1
ATOM 2816 C CA . GLU A 1 377 ? -6.652 37.969 45.906 1 93.38 377 GLU A CA 1
ATOM 2817 C C . GLU A 1 377 ? -8.047 38.469 45.531 1 93.38 377 GLU A C 1
ATOM 2819 O O . GLU A 1 377 ? -8.211 39.25 44.594 1 93.38 377 GLU A O 1
ATOM 2824 N N . PRO A 1 378 ? -9.023 38 46.25 1 94.25 378 PRO A N 1
ATOM 2825 C CA . PRO A 1 378 ? -10.406 38.375 45.938 1 94.25 378 PRO A CA 1
ATOM 2826 C C . PRO A 1 378 ? -10.594 39.906 45.875 1 94.25 378 PRO A C 1
ATOM 2828 O O . PRO A 1 378 ? -11.375 40.375 45.062 1 94.25 378 PRO A O 1
ATOM 2831 N N . ALA A 1 379 ? -9.875 40.562 46.656 1 95.31 379 ALA A N 1
ATOM 2832 C CA . ALA A 1 379 ? -9.984 42.031 46.656 1 95.31 379 ALA A CA 1
ATOM 2833 C C . ALA A 1 379 ? -9.508 42.594 45.312 1 95.31 379 ALA A C 1
ATOM 2835 O O . ALA A 1 379 ? -10.094 43.562 44.812 1 95.31 379 ALA A O 1
ATOM 2836 N N . ARG A 1 380 ? -8.461 42.062 44.812 1 95.06 380 ARG A N 1
ATOM 2837 C CA . ARG A 1 380 ? -7.914 42.5 43.531 1 95.06 380 ARG A CA 1
ATOM 2838 C C . ARG A 1 380 ? -8.875 42.156 42.375 1 95.06 380 ARG A C 1
ATOM 2840 O O . ARG A 1 380 ? -9.062 42.969 41.469 1 95.06 380 ARG A O 1
ATOM 2847 N N . VAL A 1 381 ? -9.5 41.031 42.469 1 95.62 381 VAL A N 1
ATOM 2848 C CA . VAL A 1 381 ? -10.469 40.625 41.469 1 95.62 381 VAL A CA 1
ATOM 2849 C C . VAL A 1 381 ? -11.648 41.594 41.469 1 95.62 381 VAL A C 1
ATOM 2851 O O . VAL A 1 381 ? -12.133 41.969 40.406 1 95.62 381 VAL A O 1
ATOM 2854 N N . GLU A 1 382 ? -12.062 42 42.656 1 95.62 382 GLU A N 1
ATOM 2855 C CA . GLU A 1 382 ? -13.195 42.906 42.75 1 95.62 382 GLU A CA 1
ATOM 2856 C C . GLU A 1 382 ? -12.844 44.281 42.219 1 95.62 382 GLU A C 1
ATOM 2858 O O . GLU A 1 382 ? -13.672 44.969 41.594 1 95.62 382 GLU A O 1
ATOM 2863 N N . GLU A 1 383 ? -11.664 44.688 42.438 1 96.06 383 GLU A N 1
ATOM 2864 C CA . GLU A 1 383 ? -11.195 46 41.938 1 96.06 383 GLU A CA 1
ATOM 2865 C C . GLU A 1 383 ? -11.242 46.031 40.406 1 96.06 383 GLU A C 1
ATOM 2867 O O . GLU A 1 383 ? -11.719 47 39.812 1 96.06 383 GLU A O 1
ATOM 2872 N N . ILE A 1 384 ? -10.773 44.938 39.844 1 95.75 384 ILE A N 1
ATOM 2873 C CA . ILE A 1 384 ? -10.734 44.875 38.375 1 95.75 384 ILE A CA 1
ATOM 2874 C C . ILE A 1 384 ? -12.148 44.719 37.844 1 95.75 384 ILE A C 1
ATOM 2876 O O . ILE A 1 384 ? -12.492 45.312 36.812 1 95.75 384 ILE A O 1
ATOM 2880 N N . ARG A 1 385 ? -12.961 44 38.531 1 95.5 385 ARG A N 1
ATOM 2881 C CA . ARG A 1 385 ? -14.352 43.812 38.125 1 95.5 385 ARG A CA 1
ATOM 2882 C C . ARG A 1 385 ? -15.094 45.125 38.062 1 95.5 385 ARG A C 1
ATOM 2884 O O . ARG A 1 385 ? -15.812 45.406 37.125 1 95.5 385 ARG A O 1
ATOM 2891 N N . LEU A 1 386 ? -14.898 45.938 39.094 1 95.25 386 LEU A N 1
ATOM 2892 C CA . LEU A 1 386 ? -15.555 47.25 39.188 1 95.25 386 LEU A CA 1
ATOM 2893 C C . LEU A 1 386 ? -15.062 48.188 38.094 1 95.25 386 LEU A C 1
ATOM 2895 O O . LEU A 1 386 ? -15.844 48.938 37.5 1 95.25 386 LEU A O 1
ATOM 2899 N N . ALA A 1 387 ? -13.797 48.094 37.812 1 95.31 387 ALA A N 1
ATOM 2900 C CA . ALA A 1 387 ? -13.234 48.906 36.75 1 95.31 387 ALA A CA 1
ATOM 2901 C C . ALA A 1 387 ? -13.812 48.5 35.406 1 95.31 387 ALA A C 1
ATOM 2903 O O . ALA A 1 387 ? -14.141 49.375 34.594 1 95.31 387 ALA A O 1
ATOM 2904 N N . LEU A 1 388 ? -13.945 47.219 35.188 1 94.94 388 LEU A N 1
ATOM 2905 C CA . LEU A 1 388 ? -14.484 46.719 33.906 1 94.94 388 LEU A CA 1
ATOM 2906 C C . LEU A 1 388 ? -15.945 47.125 33.75 1 94.94 388 LEU A C 1
ATOM 2908 O O . LEU A 1 388 ? -16.375 47.469 32.656 1 94.94 388 LEU A O 1
ATOM 2912 N N . ARG A 1 389 ? -16.688 47.094 34.812 1 93.44 389 ARG A N 1
ATOM 2913 C CA . ARG A 1 389 ? -18.094 47.5 34.781 1 93.44 389 ARG A CA 1
ATOM 2914 C C . ARG A 1 389 ? -18.234 48.969 34.438 1 93.44 389 ARG A C 1
ATOM 2916 O O . ARG A 1 389 ? -19.172 49.344 33.719 1 93.44 389 ARG A O 1
ATOM 2923 N N . ARG A 1 390 ? -17.375 49.719 34.906 1 93.12 390 ARG A N 1
ATOM 2924 C CA . ARG A 1 390 ? -17.406 51.156 34.594 1 93.12 390 ARG A CA 1
ATOM 2925 C C . ARG A 1 390 ? -17.047 51.438 33.156 1 93.12 390 ARG A C 1
ATOM 2927 O O . ARG A 1 390 ? -17.625 52.312 32.5 1 93.12 390 ARG A O 1
ATOM 2934 N N . LEU A 1 391 ? -16.125 50.656 32.656 1 91.94 391 LEU A N 1
ATOM 2935 C CA . LEU A 1 391 ? -15.648 50.844 31.297 1 91.94 391 LEU A CA 1
ATOM 2936 C C . LEU A 1 391 ? -16.703 50.375 30.297 1 91.94 391 LEU A C 1
ATOM 2938 O O . LEU A 1 391 ? -16.688 50.781 29.125 1 91.94 391 LEU A O 1
ATOM 2942 N N . THR A 1 392 ? -17.672 49.5 30.703 1 88.62 392 THR A N 1
ATOM 2943 C CA . THR A 1 392 ? -18.609 48.906 29.766 1 88.62 392 THR A CA 1
ATOM 2944 C C . THR A 1 392 ? -20.016 49.438 29.984 1 88.62 392 THR A C 1
ATOM 2946 O O . THR A 1 392 ? -20.984 49 29.359 1 88.62 392 THR A O 1
ATOM 2949 N N . HIS A 1 393 ? -20.359 50.219 30.938 1 78.5 393 HIS A N 1
ATOM 2950 C CA . HIS A 1 393 ? -21.656 50.688 31.406 1 78.5 393 HIS A CA 1
ATOM 2951 C C . HIS A 1 393 ? -22.531 51.156 30.25 1 78.5 393 HIS A C 1
ATOM 2953 O O . HIS A 1 393 ? -23.734 50.906 30.219 1 78.5 393 HIS A O 1
ATOM 2959 N N . ASP A 1 394 ? -22.016 51.844 29.312 1 71.25 394 ASP A N 1
ATOM 2960 C CA . ASP A 1 394 ? -22.891 52.438 28.312 1 71.25 394 ASP A CA 1
ATOM 2961 C C . ASP A 1 394 ? -22.484 52 26.906 1 71.25 394 ASP A C 1
ATOM 2963 O O . ASP A 1 394 ? -22.781 52.688 25.922 1 71.25 394 ASP A O 1
ATOM 2967 N N . GLY A 1 395 ? -22.016 50.812 26.797 1 80.19 395 GLY A N 1
ATOM 2968 C CA . GLY A 1 395 ? -21.453 50.531 25.484 1 80.19 395 GLY A CA 1
ATOM 2969 C C . GLY A 1 395 ? -22.078 49.344 24.797 1 80.19 395 GLY A C 1
ATOM 2970 O O . GLY A 1 395 ? -23.094 48.812 25.25 1 80.19 395 GLY A O 1
ATOM 2971 N N . ALA A 1 396 ? -21.703 49.031 23.578 1 89.19 396 ALA A N 1
ATOM 2972 C CA . ALA A 1 396 ? -22.109 47.875 22.781 1 89.19 396 ALA A CA 1
ATOM 2973 C C . ALA A 1 396 ? -21.781 46.594 23.516 1 89.19 396 ALA A C 1
ATOM 2975 O O . ALA A 1 396 ? -22.406 45.562 23.25 1 89.19 396 ALA A O 1
ATOM 2976 N N . ILE A 1 397 ? -20.875 46.656 24.453 1 91.62 397 ILE A N 1
ATOM 2977 C CA . ILE A 1 397 ? -20.484 45.562 25.328 1 91.62 397 ILE A CA 1
ATOM 2978 C C . ILE A 1 397 ? -21.031 45.781 26.734 1 91.62 397 ILE A C 1
ATOM 2980 O O . ILE A 1 397 ? -20.828 46.844 27.312 1 91.62 397 ILE A O 1
ATOM 2984 N N . HIS A 1 398 ? -21.734 44.812 27.188 1 91.44 398 HIS A N 1
ATOM 2985 C CA . HIS A 1 398 ? -22.328 45.062 28.5 1 91.44 398 HIS A CA 1
ATOM 2986 C C . HIS A 1 398 ? -22.359 43.75 29.312 1 91.44 398 HIS A C 1
ATOM 2988 O O . HIS A 1 398 ? -22.031 42.688 28.797 1 91.44 398 HIS A O 1
ATOM 2994 N N . ASP A 1 399 ? -22.562 43.875 30.641 1 89.75 399 ASP A N 1
ATOM 2995 C CA . ASP A 1 399 ? -22.734 42.781 31.594 1 89.75 399 ASP A CA 1
ATOM 2996 C C . ASP A 1 399 ? -21.453 41.969 31.703 1 89.75 399 ASP A C 1
ATOM 2998 O O . ASP A 1 399 ? -21.484 40.75 31.422 1 89.75 399 ASP A O 1
ATOM 3002 N N . VAL A 1 400 ? -20.391 42.562 32.094 1 93.06 400 VAL A N 1
ATOM 3003 C CA . VAL A 1 400 ? -19.141 41.875 32.344 1 93.06 400 VAL A CA 1
ATOM 3004 C C . VAL A 1 400 ? -19.328 40.875 33.5 1 93.06 400 VAL A C 1
ATOM 3006 O O . VAL A 1 400 ? -19.828 41.219 34.562 1 93.06 400 VAL A O 1
ATOM 3009 N N . HIS A 1 401 ? -19.047 39.625 33.281 1 91.88 401 HIS A N 1
ATOM 3010 C CA . HIS A 1 401 ? -19.156 38.594 34.312 1 91.88 401 HIS A CA 1
ATOM 3011 C C . HIS A 1 401 ? -18.031 37.562 34.188 1 91.88 401 HIS A C 1
ATOM 3013 O O . HIS A 1 401 ? -17.203 37.656 33.281 1 91.88 401 HIS A O 1
ATOM 3019 N N . SER A 1 402 ? -17.875 36.719 35.219 1 91.75 402 SER A N 1
ATOM 3020 C CA . SER A 1 402 ? -16.859 35.656 35.281 1 91.75 402 SER A CA 1
ATOM 3021 C C . SER A 1 402 ? -15.453 36.25 35.156 1 91.75 402 SER A C 1
ATOM 3023 O O . SER A 1 402 ? -14.648 35.812 34.344 1 91.75 402 SER A O 1
ATOM 3025 N N . VAL A 1 403 ? -15.219 37.281 35.906 1 94.19 403 VAL A N 1
ATOM 3026 C CA . VAL A 1 403 ? -13.914 37.938 35.906 1 94.19 403 VAL A CA 1
ATOM 3027 C C . VAL A 1 403 ? -12.922 37.094 36.719 1 94.19 403 VAL A C 1
ATOM 3029 O O . VAL A 1 403 ? -13.211 36.75 37.875 1 94.19 403 VAL A O 1
ATOM 3032 N N . ARG A 1 404 ? -11.898 36.75 36.125 1 91.81 404 ARG A N 1
ATOM 3033 C CA . ARG A 1 404 ? -10.812 36.031 36.781 1 91.81 404 ARG A CA 1
ATOM 3034 C C . ARG A 1 404 ? -9.477 36.75 36.594 1 91.81 404 ARG A C 1
ATOM 3036 O O . ARG A 1 404 ? -9.188 37.281 35.5 1 91.81 404 ARG A O 1
ATOM 3043 N N . VAL A 1 405 ? -8.789 36.875 37.656 1 92.31 405 VAL A N 1
ATOM 3044 C CA . VAL A 1 405 ? -7.477 37.5 37.625 1 92.31 405 VAL A CA 1
ATOM 3045 C C . VAL A 1 405 ? -6.414 36.531 38.125 1 92.31 405 VAL A C 1
ATOM 3047 O O . VAL A 1 405 ? -6.59 35.906 39.188 1 92.31 405 VAL A O 1
ATOM 3050 N N . ARG A 1 406 ? -5.43 36.438 37.375 1 88 406 ARG A N 1
ATOM 3051 C CA . ARG A 1 406 ? -4.352 35.531 37.75 1 88 406 ARG A CA 1
ATOM 3052 C C . ARG A 1 406 ? -3.021 36.281 37.844 1 88 406 ARG A C 1
ATOM 3054 O O . ARG A 1 406 ? -2.699 37.094 37 1 88 406 ARG A O 1
ATOM 3061 N N . ASP A 1 407 ? -2.404 35.906 38.875 1 86.31 407 ASP A N 1
ATOM 3062 C CA . ASP A 1 407 ? -1.065 36.438 39.062 1 86.31 407 ASP A CA 1
ATOM 3063 C C . ASP A 1 407 ? -0.002 35.531 38.5 1 86.31 407 ASP A C 1
ATOM 3065 O O . ASP A 1 407 ? 0.02 34.312 38.812 1 86.31 407 ASP A O 1
ATOM 3069 N N . THR A 1 408 ? 0.724 36.031 37.594 1 79.12 408 THR A N 1
ATOM 3070 C CA . THR A 1 408 ? 1.845 35.281 37 1 79.12 408 THR A CA 1
ATOM 3071 C C . THR A 1 408 ? 3.148 36.062 37.188 1 79.12 408 THR A C 1
ATOM 3073 O O . THR A 1 408 ? 3.139 37.219 37.625 1 79.12 408 THR A O 1
ATOM 3076 N N . ASP A 1 409 ? 4.262 35.375 36.906 1 73.69 409 ASP A N 1
ATOM 3077 C CA . ASP A 1 409 ? 5.566 36.031 37 1 73.69 409 ASP A CA 1
ATOM 3078 C C . ASP A 1 409 ? 5.688 37.188 36.031 1 73.69 409 ASP A C 1
ATOM 3080 O O . ASP A 1 409 ? 6.406 38.156 36.281 1 73.69 409 ASP A O 1
ATOM 3084 N N . ALA A 1 410 ? 4.859 37.188 35 1 70 410 ALA A N 1
ATOM 3085 C CA . ALA A 1 410 ? 4.965 38.188 33.969 1 70 410 ALA A CA 1
ATOM 3086 C C . ALA A 1 410 ? 3.938 39.281 34.156 1 70 410 ALA A C 1
ATOM 3088 O O . ALA A 1 410 ? 3.959 40.312 33.438 1 70 410 ALA A O 1
ATOM 3089 N N . GLY A 1 411 ? 3.111 39.094 35.156 1 80.44 411 GLY A N 1
ATOM 3090 C CA . GLY A 1 411 ? 2.043 40.062 35.406 1 80.44 411 GLY A CA 1
ATOM 3091 C C . GLY A 1 411 ? 0.688 39.406 35.594 1 80.44 411 GLY A C 1
ATOM 3092 O O . GLY A 1 411 ? 0.597 38.188 35.75 1 80.44 411 GLY A O 1
ATOM 3093 N N . GLU A 1 412 ? -0.256 40.312 35.594 1 89.38 412 GLU A N 1
ATOM 3094 C CA . GLU A 1 412 ? -1.608 39.812 35.844 1 89.38 412 GLU A CA 1
ATOM 3095 C C . GLU A 1 412 ? -2.322 39.5 34.5 1 89.38 412 GLU A C 1
ATOM 3097 O O . GLU A 1 412 ? -2.168 40.25 33.531 1 89.38 412 GLU A O 1
ATOM 3102 N N . ILE A 1 413 ? -2.961 38.469 34.531 1 86.81 413 ILE A N 1
ATOM 3103 C CA . ILE A 1 413 ? -3.809 38.094 33.375 1 86.81 413 ILE A CA 1
ATOM 3104 C C . ILE A 1 413 ? -5.277 38.219 33.781 1 86.81 413 ILE A C 1
ATOM 3106 O O . ILE A 1 413 ? -5.699 37.625 34.781 1 86.81 413 ILE A O 1
ATOM 3110 N N . VAL A 1 414 ? -5.969 38.938 33.062 1 91.75 414 VAL A N 1
ATOM 3111 C CA . VAL A 1 414 ? -7.379 39.125 33.375 1 91.75 414 VAL A CA 1
ATOM 3112 C C . VAL A 1 414 ? -8.25 38.438 32.312 1 91.75 414 VAL A C 1
ATOM 3114 O O . VAL A 1 414 ? -8.031 38.625 31.109 1 91.75 414 VAL A O 1
ATOM 3117 N N . ASN A 1 415 ? -9.109 37.656 32.75 1 91.88 415 ASN A N 1
ATOM 3118 C CA . ASN A 1 415 ? -10.117 37.031 31.906 1 91.88 415 ASN A CA 1
ATOM 3119 C C . ASN A 1 415 ? -11.523 37.469 32.281 1 91.88 415 ASN A C 1
ATOM 3121 O O . ASN A 1 415 ? -11.844 37.562 33.469 1 91.88 415 ASN A O 1
ATOM 3125 N N . PHE A 1 416 ? -12.289 37.75 31.297 1 93.44 416 PHE A N 1
ATOM 3126 C CA . PHE A 1 416 ? -13.664 38.094 31.641 1 93.44 416 PHE A CA 1
ATOM 3127 C C . PHE A 1 416 ? -14.602 37.75 30.484 1 93.44 416 PHE A C 1
ATOM 3129 O O . PHE A 1 416 ? -14.172 37.688 29.328 1 93.44 416 PHE A O 1
ATOM 3136 N N . HIS A 1 417 ? -15.852 37.594 30.781 1 93.44 417 HIS A N 1
ATOM 3137 C CA . HIS A 1 417 ? -16.922 37.406 29.812 1 93.44 417 HIS A CA 1
ATOM 3138 C C . HIS A 1 417 ? -17.781 38.656 29.719 1 93.44 417 HIS A C 1
ATOM 3140 O O . HIS A 1 417 ? -17.828 39.469 30.656 1 93.44 417 HIS A O 1
ATOM 3146 N N . CYS A 1 418 ? -18.266 38.844 28.578 1 93.5 418 CYS A N 1
ATOM 3147 C CA . CYS A 1 418 ? -19.172 39.969 28.391 1 93.5 418 CYS A CA 1
ATOM 3148 C C . CYS A 1 418 ? -20.234 39.656 27.344 1 93.5 418 CYS A C 1
ATOM 3150 O O . CYS A 1 418 ? -20.078 38.719 26.562 1 93.5 418 CYS A O 1
ATOM 3152 N N . TYR A 1 419 ? -21.297 40.375 27.391 1 94.12 419 TYR A N 1
ATOM 3153 C CA . TYR A 1 419 ? -22.359 40.156 26.406 1 94.12 419 TYR A CA 1
ATOM 3154 C C . TYR A 1 419 ? -22.281 41.219 25.297 1 94.12 419 TYR A C 1
ATOM 3156 O O . TYR A 1 419 ? -21.844 42.344 25.531 1 94.12 419 TYR A O 1
ATOM 3164 N N . ALA A 1 420 ? -22.547 40.812 24.156 1 93.88 420 ALA A N 1
ATOM 3165 C CA . ALA A 1 420 ? -22.688 41.688 23 1 93.88 420 ALA A CA 1
ATOM 3166 C C . ALA A 1 420 ? -23.875 41.25 22.125 1 93.88 420 ALA A C 1
ATOM 3168 O O . ALA A 1 420 ? -24.375 40.125 22.266 1 93.88 420 ALA A O 1
ATOM 3169 N N . ASP A 1 421 ? -24.297 42.125 21.266 1 93.12 421 ASP A N 1
ATOM 3170 C CA . ASP A 1 421 ? -25.406 41.812 20.359 1 93.12 421 ASP A CA 1
ATOM 3171 C C . ASP A 1 421 ? -25.078 40.594 19.469 1 93.12 421 ASP A C 1
ATOM 3173 O O . ASP A 1 421 ? -24.047 40.594 18.797 1 93.12 421 ASP A O 1
ATOM 3177 N N . PRO A 1 422 ? -26 39.688 19.422 1 93.5 422 PRO A N 1
ATOM 3178 C CA . PRO A 1 422 ? -25.766 38.469 18.656 1 93.5 422 PRO A CA 1
ATOM 3179 C C . PRO A 1 422 ? -25.562 38.719 17.172 1 93.5 422 PRO A C 1
ATOM 3181 O O . PRO A 1 422 ? -24.875 37.969 16.5 1 93.5 422 PRO A O 1
ATOM 3184 N N . SER A 1 423 ? -26.078 39.75 16.688 1 93.94 423 SER A N 1
ATOM 3185 C CA . SER A 1 423 ? -26.031 40.031 15.25 1 93.94 423 SER A CA 1
ATOM 3186 C C . SER A 1 423 ? -24.859 40.938 14.891 1 93.94 423 SER A C 1
ATOM 3188 O O . SER A 1 423 ? -24.594 41.156 13.711 1 93.94 423 SER A O 1
ATOM 3190 N N . MET A 1 424 ? -24.172 41.406 15.922 1 93.5 424 MET A N 1
ATOM 3191 C CA . MET A 1 424 ? -23.016 42.25 15.68 1 93.5 424 MET A CA 1
ATOM 3192 C C . MET A 1 424 ? -21.875 41.469 15.031 1 93.5 424 MET A C 1
ATOM 3194 O O . MET A 1 424 ? -21.641 40.312 15.383 1 93.5 424 MET A O 1
ATOM 3198 N N . SER A 1 425 ? -21.266 42.062 14.078 1 92.62 425 SER A N 1
ATOM 3199 C CA . SER A 1 425 ? -20.156 41.406 13.391 1 92.62 425 SER A CA 1
ATOM 3200 C C . SER A 1 425 ? -18.969 41.219 14.32 1 92.62 425 SER A C 1
ATOM 3202 O O . SER A 1 425 ? -18.75 42 15.25 1 92.62 425 SER A O 1
ATOM 3204 N N . VAL A 1 426 ? -18.156 40.25 14.133 1 91.38 426 VAL A N 1
ATOM 3205 C CA . VAL A 1 426 ? -16.984 39.938 14.945 1 91.38 426 VAL A CA 1
ATOM 3206 C C . VAL A 1 426 ? -16.016 41.094 14.945 1 91.38 426 VAL A C 1
ATOM 3208 O O . VAL A 1 426 ? -15.406 41.406 15.969 1 91.38 426 VAL A O 1
ATOM 3211 N N . ILE A 1 427 ? -15.883 41.75 13.789 1 87.25 427 ILE A N 1
ATOM 3212 C CA . ILE A 1 427 ? -14.969 42.875 13.695 1 87.25 427 ILE A CA 1
ATOM 3213 C C . ILE A 1 427 ? -15.43 44 14.633 1 87.25 427 ILE A C 1
ATOM 3215 O O . ILE A 1 427 ? -14.617 44.594 15.328 1 87.25 427 ILE A O 1
ATOM 3219 N N . SER A 1 428 ? -16.703 44.219 14.641 1 88.25 428 SER A N 1
ATOM 3220 C CA . SER A 1 428 ? -17.25 45.281 15.5 1 88.25 428 SER A CA 1
ATOM 3221 C C . SER A 1 428 ? -17.094 44.906 16.969 1 88.25 428 SER A C 1
ATOM 3223 O O . SER A 1 428 ? -16.672 45.75 17.781 1 88.25 428 SER A O 1
ATOM 3225 N N . VAL A 1 429 ? -17.422 43.719 17.297 1 91.69 429 VAL A N 1
ATOM 3226 C CA . VAL A 1 429 ? -17.281 43.25 18.672 1 91.69 429 VAL A CA 1
ATOM 3227 C C . VAL A 1 429 ? -15.82 43.375 19.125 1 91.69 429 VAL A C 1
ATOM 3229 O O . VAL A 1 429 ? -15.547 43.875 20.219 1 91.69 429 VAL A O 1
ATOM 3232 N N . HIS A 1 430 ? -15 42.969 18.312 1 88.31 430 HIS A N 1
ATOM 3233 C CA . HIS A 1 430 ? -13.578 42.969 18.625 1 88.31 430 HIS A CA 1
ATOM 3234 C C . HIS A 1 430 ? -13.086 44.406 18.859 1 88.31 430 HIS A C 1
ATOM 3236 O O . HIS A 1 430 ? -12.289 44.625 19.766 1 88.31 430 HIS A O 1
ATOM 3242 N N . ASP A 1 431 ? -13.508 45.312 18.062 1 84.12 431 ASP A N 1
ATOM 3243 C CA . ASP A 1 431 ? -13.109 46.719 18.219 1 84.12 431 ASP A CA 1
ATOM 3244 C C . ASP A 1 431 ? -13.516 47.25 19.594 1 84.12 431 ASP A C 1
ATOM 3246 O O . ASP A 1 431 ? -12.742 47.938 20.25 1 84.12 431 ASP A O 1
ATOM 3250 N N . HIS A 1 432 ? -14.711 46.906 19.969 1 89.75 432 HIS A N 1
ATOM 3251 C CA . HIS A 1 432 ? -15.234 47.375 21.25 1 89.75 432 HIS A CA 1
ATOM 3252 C C . HIS A 1 432 ? -14.469 46.75 22.406 1 89.75 432 HIS A C 1
ATOM 3254 O O . HIS A 1 432 ? -14.117 47.438 23.375 1 89.75 432 HIS A O 1
ATOM 3260 N N . VAL A 1 433 ? -14.219 45.469 22.297 1 90.56 433 VAL A N 1
ATOM 3261 C CA . VAL A 1 433 ? -13.531 44.781 23.391 1 90.56 433 VAL A CA 1
ATOM 3262 C C . VAL A 1 433 ? -12.07 45.25 23.453 1 90.56 433 VAL A C 1
ATOM 3264 O O . VAL A 1 433 ? -11.508 45.375 24.531 1 90.56 433 VAL A O 1
ATOM 3267 N N . ASP A 1 434 ? -11.492 45.469 22.344 1 84 434 ASP A N 1
ATOM 3268 C CA . ASP A 1 434 ? -10.117 45.969 22.297 1 84 434 ASP A CA 1
ATOM 3269 C C . ASP A 1 434 ? -9.984 47.312 23 1 84 434 ASP A C 1
ATOM 3271 O O . ASP A 1 434 ? -8.984 47.594 23.672 1 84 434 ASP A O 1
ATOM 3275 N N . GLU A 1 435 ? -10.969 48.094 22.75 1 83.62 435 GLU A N 1
ATOM 3276 C CA . GLU A 1 435 ? -10.969 49.406 23.406 1 83.62 435 GLU A CA 1
ATOM 3277 C C . GLU A 1 435 ? -11.023 49.25 24.922 1 83.62 435 GLU A C 1
ATOM 3279 O O . GLU A 1 435 ? -10.328 49.969 25.656 1 83.62 435 GLU A O 1
ATOM 3284 N N . ILE A 1 436 ? -11.852 48.344 25.344 1 89.81 436 ILE A N 1
ATOM 3285 C CA . ILE A 1 436 ? -11.992 48.094 26.766 1 89.81 436 ILE A CA 1
ATOM 3286 C C . ILE A 1 436 ? -10.672 47.562 27.328 1 89.81 436 ILE A C 1
ATOM 3288 O O . ILE A 1 436 ? -10.25 47.969 28.406 1 89.81 436 ILE A O 1
ATOM 3292 N N . GLU A 1 437 ? -10.094 46.688 26.672 1 87.88 437 GLU A N 1
ATOM 3293 C CA . GLU A 1 437 ? -8.828 46.094 27.109 1 87.88 437 GLU A CA 1
ATOM 3294 C C . GLU A 1 437 ? -7.734 47.156 27.203 1 87.88 437 GLU A C 1
ATOM 3296 O O . GLU A 1 437 ? -6.957 47.156 28.156 1 87.88 437 GLU A O 1
ATOM 3301 N N . ARG A 1 438 ? -7.727 48 26.234 1 82.56 438 ARG A N 1
ATOM 3302 C CA . ARG A 1 438 ? -6.734 49.062 26.234 1 82.56 438 ARG A CA 1
ATOM 3303 C C . ARG A 1 438 ? -6.926 50 27.438 1 82.56 438 ARG A C 1
ATOM 3305 O O . ARG A 1 438 ? -5.953 50.344 28.109 1 82.56 438 ARG A O 1
ATOM 3312 N N . LYS A 1 439 ? -8.141 50.344 27.656 1 87.19 439 LYS A N 1
ATOM 3313 C CA . LYS A 1 439 ? -8.445 51.219 28.766 1 87.19 439 LYS A CA 1
ATOM 3314 C C . LYS A 1 439 ? -8.133 50.562 30.109 1 87.19 439 LYS A C 1
ATOM 3316 O O . LYS A 1 439 ? -7.648 51.219 31.031 1 87.19 439 LYS A O 1
ATOM 3321 N N . LEU A 1 440 ? -8.383 49.281 30.172 1 90.81 440 LEU A N 1
ATOM 3322 C CA . LEU A 1 440 ? -8.102 48.562 31.391 1 90.81 440 LEU A CA 1
ATOM 3323 C C . LEU A 1 440 ? -6.598 48.5 31.656 1 90.81 440 LEU A C 1
ATOM 3325 O O . LEU A 1 440 ? -6.16 48.719 32.781 1 90.81 440 LEU A O 1
ATOM 3329 N N . ARG A 1 441 ? -5.855 48.25 30.688 1 86.06 441 ARG A N 1
ATOM 3330 C CA . ARG A 1 441 ? -4.406 48.156 30.828 1 86.06 441 ARG A CA 1
ATOM 3331 C C . ARG A 1 441 ? -3.799 49.5 31.156 1 86.06 441 ARG A C 1
ATOM 3333 O O . ARG A 1 441 ? -2.795 49.594 31.859 1 86.06 441 ARG A O 1
ATOM 3340 N N . ALA A 1 442 ? -4.418 50.531 30.578 1 83.19 442 ALA A N 1
ATOM 3341 C CA . ALA A 1 442 ? -3.973 51.906 30.891 1 83.19 442 ALA A CA 1
ATOM 3342 C C . ALA A 1 442 ? -4.211 52.219 32.375 1 83.19 442 ALA A C 1
ATOM 3344 O O . ALA A 1 442 ? -3.389 52.875 33 1 83.19 442 ALA A O 1
ATOM 3345 N N . LYS A 1 443 ? -5.285 51.75 32.812 1 90.25 443 LYS A N 1
ATOM 3346 C CA . LYS A 1 443 ? -5.652 52 34.219 1 90.25 443 LYS A CA 1
ATOM 3347 C C . LYS A 1 443 ? -4.844 51.125 35.156 1 90.25 443 LYS A C 1
ATOM 3349 O O . LYS A 1 443 ? -4.5 51.531 36.25 1 90.25 443 LYS A O 1
ATOM 3354 N N . PHE A 1 444 ? -4.641 49.875 34.719 1 92.44 444 PHE A N 1
ATOM 3355 C CA . PHE A 1 444 ? -3.895 48.906 35.531 1 92.44 444 PHE A CA 1
ATOM 3356 C C . PHE A 1 444 ? -2.664 48.406 34.781 1 92.44 444 PHE A C 1
ATOM 3358 O O . PHE A 1 444 ? -2.695 47.344 34.156 1 92.44 444 PHE A O 1
ATOM 3365 N N . PRO A 1 445 ? -1.587 49 34.938 1 85.69 445 PRO A N 1
ATOM 3366 C CA . PRO A 1 445 ? -0.39 48.656 34.156 1 85.69 445 PRO A CA 1
ATOM 3367 C C . PRO A 1 445 ? 0.157 47.25 34.531 1 85.69 445 PRO A C 1
ATOM 3369 O O . PRO A 1 445 ? 0.95 46.688 33.781 1 85.69 445 PRO A O 1
ATOM 3372 N N . SER A 1 446 ? -0.261 46.719 35.656 1 86.94 446 SER A N 1
ATOM 3373 C CA . SER A 1 446 ? 0.172 45.375 36.062 1 86.94 446 SER A CA 1
ATOM 3374 C C . SER A 1 446 ? -0.477 44.312 35.219 1 86.94 446 SER A C 1
ATOM 3376 O O . SER A 1 446 ? -0.007 43.156 35.188 1 86.94 446 SER A O 1
ATOM 3378 N N . VAL A 1 447 ? -1.545 44.656 34.625 1 88.56 447 VAL A N 1
ATOM 3379 C CA . VAL A 1 447 ? -2.236 43.75 33.719 1 88.56 447 VAL A CA 1
ATOM 3380 C C . VAL A 1 447 ? -1.49 43.625 32.406 1 88.56 447 VAL A C 1
ATOM 3382 O O . VAL A 1 447 ? -1.386 44.594 31.656 1 88.56 447 VAL A O 1
ATOM 3385 N N . LYS A 1 448 ? -1.023 42.438 32.156 1 77.12 448 LYS A N 1
ATOM 3386 C CA . LYS A 1 448 ? -0.208 42.281 30.953 1 77.12 448 LYS A CA 1
ATOM 3387 C C . LYS A 1 448 ? -1.036 41.719 29.797 1 77.12 448 LYS A C 1
ATOM 3389 O O . LYS A 1 448 ? -0.711 41.938 28.625 1 77.12 448 LYS A O 1
ATOM 3394 N N . ARG A 1 449 ? -2.035 40.938 30.188 1 81.94 449 ARG A N 1
ATOM 3395 C CA . ARG A 1 449 ? -2.885 40.344 29.156 1 81.94 449 ARG A CA 1
ATOM 3396 C C . ARG A 1 449 ? -4.344 40.344 29.594 1 81.94 449 ARG A C 1
ATOM 3398 O O . ARG A 1 449 ? -4.645 40.094 30.766 1 81.94 449 ARG A O 1
ATOM 3405 N N . VAL A 1 450 ? -5.148 40.719 28.703 1 88 450 VAL A N 1
ATOM 3406 C CA . VAL A 1 450 ? -6.586 40.656 28.938 1 88 450 VAL A CA 1
ATOM 3407 C C . VAL A 1 450 ? -7.254 39.781 27.906 1 88 450 VAL A C 1
ATOM 3409 O O . VAL A 1 450 ? -7.027 39.906 26.703 1 88 450 VAL A O 1
ATOM 3412 N N . ILE A 1 451 ? -7.965 38.812 28.359 1 88.69 451 ILE A N 1
ATOM 3413 C CA . ILE A 1 451 ? -8.688 37.875 27.484 1 88.69 451 ILE A CA 1
ATOM 3414 C C . ILE A 1 451 ? -10.195 38.094 27.672 1 88.69 451 ILE A C 1
ATOM 3416 O O . ILE A 1 451 ? -10.766 37.656 28.672 1 88.69 451 ILE A O 1
ATOM 3420 N N . SER A 1 452 ? -10.75 38.625 26.719 1 91.31 452 SER A N 1
ATOM 3421 C CA . SER A 1 452 ? -12.195 38.844 26.766 1 91.31 452 SER A CA 1
ATOM 3422 C C . SER A 1 452 ? -12.938 37.812 25.953 1 91.31 452 SER A C 1
ATOM 3424 O O . SER A 1 452 ? -12.484 37.406 24.875 1 91.31 452 SER A O 1
ATOM 3426 N N . HIS A 1 453 ? -13.945 37.312 26.453 1 91.38 453 HIS A N 1
ATOM 3427 C CA . HIS A 1 453 ? -14.828 36.375 25.766 1 91.38 453 HIS A CA 1
ATOM 3428 C C . HIS A 1 453 ? -16.219 36.969 25.578 1 91.38 453 HIS A C 1
ATOM 3430 O O . HIS A 1 453 ? -17.062 36.875 26.469 1 91.38 453 HIS A O 1
ATOM 3436 N N . ALA A 1 454 ? -16.375 37.469 24.406 1 92.12 454 ALA A N 1
ATOM 3437 C CA . ALA A 1 454 ? -17.688 38.031 24.094 1 92.12 454 ALA A CA 1
ATOM 3438 C C . ALA A 1 454 ? -18.672 36.938 23.688 1 92.12 454 ALA A C 1
ATOM 3440 O O . ALA A 1 454 ? -18.344 36.062 22.891 1 92.12 454 ALA A O 1
ATOM 3441 N N . GLU A 1 455 ? -19.859 36.938 24.312 1 92.75 455 GLU A N 1
ATOM 3442 C CA . GLU A 1 455 ? -20.875 35.938 24.016 1 92.75 455 GLU A CA 1
ATOM 3443 C C . GLU A 1 455 ? -22.266 36.562 23.922 1 92.75 455 GLU A C 1
ATOM 3445 O O . GLU A 1 455 ? -22.5 37.656 24.469 1 92.75 455 GLU A O 1
ATOM 3450 N N . PRO A 1 456 ? -23.156 36.031 23.016 1 92.12 456 PRO A N 1
ATOM 3451 C CA . PRO A 1 456 ? -24.547 36.5 23 1 92.12 456 PRO A CA 1
ATOM 3452 C C . PRO A 1 456 ? -25.281 36.219 24.312 1 92.12 456 PRO A C 1
ATOM 3454 O O . PRO A 1 456 ? -24.984 35.25 24.984 1 92.12 456 PRO A O 1
ATOM 3457 N N . PRO A 1 457 ? -26.188 37.219 24.516 1 85.31 457 PRO A N 1
ATOM 3458 C CA . PRO A 1 457 ? -26.969 36.969 25.734 1 85.31 457 PRO A CA 1
ATOM 3459 C C . PRO A 1 457 ? -27.766 35.688 25.672 1 85.31 457 PRO A C 1
ATOM 3461 O O . PRO A 1 457 ? -28.281 35.312 24.625 1 85.31 457 PRO A O 1
ATOM 3464 N N . ASN A 1 458 ? -27.812 34.844 26.625 1 72.44 458 ASN A N 1
ATOM 3465 C CA . ASN A 1 458 ? -28.578 33.594 26.797 1 72.44 458 ASN A CA 1
ATOM 3466 C C . ASN A 1 458 ? -27.922 32.438 26.047 1 72.44 458 ASN A C 1
ATOM 3468 O O . ASN A 1 458 ? -28.578 31.438 25.766 1 72.44 458 ASN A O 1
ATOM 3472 N N . ALA A 1 459 ? -26.719 32.656 25.391 1 64.5 459 ALA A N 1
ATOM 3473 C CA . ALA A 1 459 ? -26.109 31.578 24.594 1 64.5 459 ALA A CA 1
ATOM 3474 C C . ALA A 1 459 ? -25.438 30.547 25.484 1 64.5 459 ALA A C 1
ATOM 3476 O O . ALA A 1 459 ? -24.766 29.625 24.984 1 64.5 459 ALA A O 1
ATOM 3477 N N . ASP A 1 460 ? -25.688 30.516 26.828 1 52.53 460 ASP A N 1
ATOM 3478 C CA . ASP A 1 460 ? -25.141 29.375 27.578 1 52.53 460 ASP A CA 1
ATOM 3479 C C . ASP A 1 460 ? -25.844 28.078 27.188 1 52.53 460 ASP A C 1
ATOM 3481 O O . ASP A 1 460 ? -27.062 28.078 26.969 1 52.53 460 ASP A O 1
ATOM 3485 N N . MET B 1 1 ? 17.938 -1.534 -15.234 1 47.44 1 MET B N 1
ATOM 3486 C CA . MET B 1 1 ? 16.844 -2.471 -15.43 1 47.44 1 MET B CA 1
ATOM 3487 C C . MET B 1 1 ? 16.828 -3.004 -16.859 1 47.44 1 MET B C 1
ATOM 3489 O O . MET B 1 1 ? 16.656 -4.203 -17.078 1 47.44 1 MET B O 1
ATOM 3493 N N . ASN B 1 2 ? 17.312 -2.029 -17.734 1 57.31 2 ASN B N 1
ATOM 3494 C CA . ASN B 1 2 ? 17.312 -2.34 -19.156 1 57.31 2 ASN B CA 1
ATOM 3495 C C . ASN B 1 2 ? 18.406 -3.332 -19.516 1 57.31 2 ASN B C 1
ATOM 3497 O O . ASN B 1 2 ? 18.188 -4.246 -20.312 1 57.31 2 ASN B O 1
ATOM 3501 N N . ASP B 1 3 ? 19.469 -3.209 -18.766 1 67.81 3 ASP B N 1
ATOM 3502 C CA . ASP B 1 3 ? 20.609 -4.043 -19.141 1 67.81 3 ASP B CA 1
ATOM 3503 C C . ASP B 1 3 ? 20.422 -5.477 -18.656 1 67.81 3 ASP B C 1
ATOM 3505 O O . ASP B 1 3 ? 20.703 -6.426 -19.391 1 67.81 3 ASP B O 1
ATOM 3509 N N . VAL B 1 4 ? 19.922 -5.586 -17.562 1 64.81 4 VAL B N 1
ATOM 3510 C CA . VAL B 1 4 ? 19.734 -6.906 -16.969 1 64.81 4 VAL B CA 1
ATOM 3511 C C . VAL B 1 4 ? 18.719 -7.695 -17.797 1 64.81 4 VAL B C 1
ATOM 3513 O O . VAL B 1 4 ? 18.906 -8.883 -18.062 1 64.81 4 VAL B O 1
ATOM 3516 N N . ALA B 1 5 ? 17.781 -6.988 -18.266 1 68.12 5 ALA B N 1
ATOM 3517 C CA . ALA B 1 5 ? 16.719 -7.578 -19.078 1 68.12 5 ALA B CA 1
ATOM 3518 C C . ALA B 1 5 ? 17.281 -8.086 -20.406 1 68.12 5 ALA B C 1
ATOM 3520 O O . ALA B 1 5 ? 16.906 -9.164 -20.875 1 68.12 5 ALA B O 1
ATOM 3521 N N . SER B 1 6 ? 18.094 -7.438 -20.719 1 78.88 6 SER B N 1
ATOM 3522 C CA . SER B 1 6 ? 18.703 -7.758 -22 1 78.88 6 SER B CA 1
ATOM 3523 C C . SER B 1 6 ? 19.594 -8.992 -21.906 1 78.88 6 SER B C 1
ATOM 3525 O O . SER B 1 6 ? 19.578 -9.852 -22.781 1 78.88 6 SER B O 1
ATOM 3527 N N . THR B 1 7 ? 20.266 -9.102 -20.812 1 85.19 7 THR B N 1
ATOM 3528 C CA . THR B 1 7 ? 21.172 -10.234 -20.641 1 85.19 7 THR B CA 1
ATOM 3529 C C . THR B 1 7 ? 20.391 -11.539 -20.5 1 85.19 7 THR B C 1
ATOM 3531 O O . THR B 1 7 ? 20.75 -12.555 -21.078 1 85.19 7 THR B O 1
ATOM 3534 N N . LYS B 1 8 ? 19.312 -11.469 -19.906 1 89.06 8 LYS B N 1
ATOM 3535 C CA . LYS B 1 8 ? 18.453 -12.633 -19.719 1 89.06 8 LYS B CA 1
ATOM 3536 C C . LYS B 1 8 ? 17.922 -13.156 -21.047 1 89.06 8 LYS B C 1
ATOM 3538 O O . LYS B 1 8 ? 18.016 -14.352 -21.328 1 89.06 8 LYS B O 1
ATOM 3543 N N . SER B 1 9 ? 17.438 -12.328 -21.734 1 89.88 9 SER B N 1
ATOM 3544 C CA . SER B 1 9 ? 16.844 -12.688 -23.031 1 89.88 9 SER B CA 1
ATOM 3545 C C . SER B 1 9 ? 17.891 -13.203 -24 1 89.88 9 SER B C 1
ATOM 3547 O O . SER B 1 9 ? 17.625 -14.117 -24.781 1 89.88 9 SER B O 1
ATOM 3549 N N . ARG B 1 10 ? 19.016 -12.711 -23.875 1 91.44 10 ARG B N 1
ATOM 3550 C CA . ARG B 1 10 ? 20.094 -13.117 -24.766 1 91.44 10 ARG B CA 1
ATOM 3551 C C . ARG B 1 10 ? 20.547 -14.547 -24.469 1 91.44 10 ARG B C 1
ATOM 3553 O O . ARG B 1 10 ? 20.719 -15.352 -25.391 1 91.44 10 ARG B O 1
ATOM 3560 N N . VAL B 1 11 ? 20.703 -14.797 -23.25 1 89.81 11 VAL B N 1
ATOM 3561 C CA . VAL B 1 11 ? 21.156 -16.125 -22.859 1 89.81 11 VAL B CA 1
ATOM 3562 C C . VAL B 1 11 ? 20.094 -17.156 -23.203 1 89.81 11 VAL B C 1
ATOM 3564 O O . VAL B 1 11 ? 20.406 -18.266 -23.656 1 89.81 11 VAL B O 1
ATOM 3567 N N . ALA B 1 12 ? 18.875 -16.766 -22.984 1 90.88 12 ALA B N 1
ATOM 3568 C CA . ALA B 1 12 ? 17.781 -17.656 -23.344 1 90.88 12 ALA B CA 1
ATOM 3569 C C . ALA B 1 12 ? 17.734 -17.891 -24.844 1 90.88 12 ALA B C 1
ATOM 3571 O O . ALA B 1 12 ? 17.484 -19.016 -25.312 1 90.88 12 ALA B O 1
ATOM 3572 N N . ALA B 1 13 ? 18.016 -16.938 -25.609 1 92.88 13 ALA B N 1
ATOM 3573 C CA . ALA B 1 13 ? 18.031 -17.047 -27.062 1 92.88 13 ALA B CA 1
ATOM 3574 C C . ALA B 1 13 ? 19.172 -17.953 -27.531 1 92.88 13 ALA B C 1
ATOM 3576 O O . ALA B 1 13 ? 18.984 -18.75 -28.453 1 92.88 13 ALA B O 1
ATOM 3577 N N . VAL B 1 14 ? 20.266 -17.812 -26.922 1 92.5 14 VAL B N 1
ATOM 3578 C CA . VAL B 1 14 ? 21.422 -18.656 -27.25 1 92.5 14 VAL B CA 1
ATOM 3579 C C . VAL B 1 14 ? 21.094 -20.109 -26.953 1 92.5 14 VAL B C 1
ATOM 3581 O O . VAL B 1 14 ? 21.469 -21.016 -27.719 1 92.5 14 VAL B O 1
ATOM 3584 N N . SER B 1 15 ? 20.422 -20.234 -25.875 1 92.31 15 SER B N 1
ATOM 3585 C CA . SER B 1 15 ? 20 -21.594 -25.516 1 92.31 15 SER B CA 1
ATOM 3586 C C . SER B 1 15 ? 19.047 -22.172 -26.547 1 92.31 15 SER B C 1
ATOM 3588 O O . SER B 1 15 ? 19.109 -23.359 -26.859 1 92.31 15 SER B O 1
ATOM 3590 N N . VAL B 1 16 ? 18.188 -21.375 -27.062 1 93 16 VAL B N 1
ATOM 3591 C CA . VAL B 1 16 ? 17.25 -21.797 -28.109 1 93 16 VAL B CA 1
ATOM 3592 C C . VAL B 1 16 ? 18.031 -22.219 -29.359 1 93 16 VAL B C 1
ATOM 3594 O O . VAL B 1 16 ? 17.75 -23.266 -29.938 1 93 16 VAL B O 1
ATOM 3597 N N . VAL B 1 17 ? 19 -21.5 -29.719 1 93.69 17 VAL B N 1
ATOM 3598 C CA . VAL B 1 17 ? 19.797 -21.797 -30.906 1 93.69 17 VAL B CA 1
ATOM 3599 C C . VAL B 1 17 ? 20.562 -23.094 -30.688 1 93.69 17 VAL B C 1
ATOM 3601 O O . VAL B 1 17 ? 20.641 -23.938 -31.594 1 93.69 17 VAL B O 1
ATOM 3604 N N . ALA B 1 18 ? 21.109 -23.172 -29.531 1 92.38 18 ALA B N 1
ATOM 3605 C CA . ALA B 1 18 ? 21.828 -24.406 -29.203 1 92.38 18 ALA B CA 1
ATOM 3606 C C . ALA B 1 18 ? 20.906 -25.609 -29.312 1 92.38 18 ALA B C 1
ATOM 3608 O O . ALA B 1 18 ? 21.297 -26.656 -29.859 1 92.38 18 ALA B O 1
ATOM 3609 N N . SER B 1 19 ? 19.734 -25.453 -28.781 1 91.38 19 SER B N 1
ATOM 3610 C CA . SER B 1 19 ? 18.75 -26.547 -28.812 1 91.38 19 SER B CA 1
ATOM 3611 C C . SER B 1 19 ? 18.344 -26.859 -30.25 1 91.38 19 SER B C 1
ATOM 3613 O O . SER B 1 19 ? 18.234 -28.031 -30.641 1 91.38 19 SER B O 1
ATOM 3615 N N . ALA B 1 20 ? 18.109 -25.891 -30.969 1 92.69 20 ALA B N 1
ATOM 3616 C CA . ALA B 1 20 ? 17.703 -26.062 -32.375 1 92.69 20 ALA B CA 1
ATOM 3617 C C . ALA B 1 20 ? 18.797 -26.75 -33.188 1 92.69 20 ALA B C 1
ATOM 3619 O O . ALA B 1 20 ? 18.516 -27.625 -34 1 92.69 20 ALA B O 1
ATOM 3620 N N . THR B 1 21 ? 19.984 -26.391 -32.969 1 92.62 21 THR B N 1
ATOM 3621 C CA . THR B 1 21 ? 21.125 -26.984 -33.688 1 92.62 21 THR B CA 1
ATOM 3622 C C . THR B 1 21 ? 21.297 -28.453 -33.312 1 92.62 21 THR B C 1
ATOM 3624 O O . THR B 1 21 ? 21.562 -29.281 -34.188 1 92.62 21 THR B O 1
ATOM 3627 N N . MET B 1 22 ? 21.125 -28.656 -32.031 1 90.25 22 MET B N 1
ATOM 3628 C CA . MET B 1 22 ? 21.25 -30.031 -31.594 1 90.25 22 MET B CA 1
ATOM 3629 C C . MET B 1 22 ? 20.156 -30.906 -32.188 1 90.25 22 MET B C 1
ATOM 3631 O O . MET B 1 22 ? 20.422 -32 -32.656 1 90.25 22 MET B O 1
ATOM 3635 N N . ALA B 1 23 ? 18.969 -30.422 -32.125 1 90.12 23 ALA B N 1
ATOM 3636 C CA . ALA B 1 23 ? 17.844 -31.172 -32.688 1 90.12 23 ALA B CA 1
ATOM 3637 C C . ALA B 1 23 ? 18.031 -31.406 -34.188 1 90.12 23 ALA B C 1
ATOM 3639 O O . ALA B 1 23 ? 17.828 -32.5 -34.688 1 90.12 23 ALA B O 1
ATOM 3640 N N . ALA B 1 24 ? 18.453 -30.422 -34.875 1 92 24 ALA B N 1
ATOM 3641 C CA . ALA B 1 24 ? 18.656 -30.516 -36.312 1 92 24 ALA B CA 1
ATOM 3642 C C . ALA B 1 24 ? 19.781 -31.484 -36.656 1 92 24 ALA B C 1
ATOM 3644 O O . ALA B 1 24 ? 19.672 -32.25 -37.594 1 92 24 ALA B O 1
ATOM 3645 N N . ALA B 1 25 ? 20.828 -31.406 -35.938 1 89.75 25 ALA B N 1
ATOM 3646 C CA . ALA B 1 25 ? 21.984 -32.281 -36.156 1 89.75 25 ALA B CA 1
ATOM 3647 C C . ALA B 1 25 ? 21.609 -33.75 -35.938 1 89.75 25 ALA B C 1
ATOM 3649 O O . ALA B 1 25 ? 21.953 -34.594 -36.75 1 89.75 25 ALA B O 1
ATOM 3650 N N . LYS B 1 26 ? 20.906 -33.969 -34.875 1 87.5 26 LYS B N 1
ATOM 3651 C CA . LYS B 1 26 ? 20.5 -35.344 -34.594 1 87.5 26 LYS B CA 1
ATOM 3652 C C . LYS B 1 26 ? 19.531 -35.875 -35.656 1 87.5 26 LYS B C 1
ATOM 3654 O O . LYS B 1 26 ? 19.625 -37.031 -36.062 1 87.5 26 LYS B O 1
ATOM 3659 N N . PHE B 1 27 ? 18.656 -35.031 -36 1 88 27 PHE B N 1
ATOM 3660 C CA . PHE B 1 27 ? 17.703 -35.406 -37.031 1 88 27 PHE B CA 1
ATOM 3661 C C . PHE B 1 27 ? 18.406 -35.688 -38.344 1 88 27 PHE B C 1
ATOM 3663 O O . PHE B 1 27 ? 18.141 -36.719 -39 1 88 27 PHE B O 1
ATOM 3670 N N . ALA B 1 28 ? 19.328 -34.844 -38.812 1 89.94 28 ALA B N 1
ATOM 3671 C CA . ALA B 1 28 ? 20.062 -35 -40.062 1 89.94 28 ALA B CA 1
ATOM 3672 C C . ALA B 1 28 ? 20.922 -36.281 -40.062 1 89.94 28 ALA B C 1
ATOM 3674 O O . ALA B 1 28 ? 20.891 -37.062 -41 1 89.94 28 ALA B O 1
ATOM 3675 N N . VAL B 1 29 ? 21.578 -36.469 -39 1 85.19 29 VAL B N 1
ATOM 3676 C CA . VAL B 1 29 ? 22.438 -37.656 -38.875 1 85.19 29 VAL B CA 1
ATOM 3677 C C . VAL B 1 29 ? 21.594 -38.906 -38.812 1 85.19 29 VAL B C 1
ATOM 3679 O O . VAL B 1 29 ? 21.938 -39.938 -39.375 1 85.19 29 VAL B O 1
ATOM 3682 N N . GLY B 1 30 ? 20.516 -38.812 -38.125 1 83.56 30 GLY B N 1
ATOM 3683 C CA . GLY B 1 30 ? 19.609 -39.938 -38 1 83.56 30 GLY B CA 1
ATOM 3684 C C . GLY B 1 30 ? 19.062 -40.406 -39.344 1 83.56 30 GLY B C 1
ATOM 3685 O O . GLY B 1 30 ? 19.016 -41.594 -39.625 1 83.56 30 GLY B O 1
ATOM 3686 N N . ILE B 1 31 ? 18.75 -39.438 -40.188 1 86.81 31 ILE B N 1
ATOM 3687 C CA . ILE B 1 31 ? 18.234 -39.75 -41.5 1 86.81 31 ILE B CA 1
ATOM 3688 C C . ILE B 1 31 ? 19.359 -40.312 -42.375 1 86.81 31 ILE B C 1
ATOM 3690 O O . ILE B 1 31 ? 19.156 -41.281 -43.125 1 86.81 31 ILE B O 1
ATOM 3694 N N . ALA B 1 32 ? 20.453 -39.75 -42.281 1 86.94 32 ALA B N 1
ATOM 3695 C CA . ALA B 1 32 ? 21.578 -40.156 -43.094 1 86.94 32 ALA B CA 1
ATOM 3696 C C . ALA B 1 32 ? 22 -41.594 -42.812 1 86.94 32 ALA B C 1
ATOM 3698 O O . ALA B 1 32 ? 22.359 -42.344 -43.75 1 86.94 32 ALA B O 1
ATOM 3699 N N . ILE B 1 33 ? 21.797 -42 -41.594 1 82.19 33 ILE B N 1
ATOM 3700 C CA . ILE B 1 33 ? 22.297 -43.312 -41.25 1 82.19 33 ILE B CA 1
ATOM 3701 C C . ILE B 1 33 ? 21.109 -44.281 -41.062 1 82.19 33 ILE B C 1
ATOM 3703 O O . ILE B 1 33 ? 21.312 -45.469 -40.75 1 82.19 33 ILE B O 1
ATOM 3707 N N . GLY B 1 34 ? 19.984 -43.75 -41.156 1 77.69 34 GLY B N 1
ATOM 3708 C CA . GLY B 1 34 ? 18.781 -44.562 -41.062 1 77.69 34 GLY B CA 1
ATOM 3709 C C . GLY B 1 34 ? 18.547 -45.062 -39.656 1 77.69 34 GLY B C 1
ATOM 3710 O O . GLY B 1 34 ? 18.078 -46.188 -39.469 1 77.69 34 GLY B O 1
ATOM 3711 N N . SER B 1 35 ? 18.969 -44.406 -38.688 1 78.56 35 SER B N 1
ATOM 3712 C CA . SER B 1 35 ? 18.812 -44.812 -37.281 1 78.56 35 SER B CA 1
ATOM 3713 C C . SER B 1 35 ? 17.531 -44.219 -36.688 1 78.56 35 SER B C 1
ATOM 3715 O O . SER B 1 35 ? 17.453 -43.031 -36.438 1 78.56 35 SER B O 1
ATOM 3717 N N . LEU B 1 36 ? 16.578 -45.094 -36.344 1 76.25 36 LEU B N 1
ATOM 3718 C CA . LEU B 1 36 ? 15.328 -44.688 -35.719 1 76.25 36 LEU B CA 1
ATOM 3719 C C . LEU B 1 36 ? 15.586 -44.188 -34.312 1 76.25 36 LEU B C 1
ATOM 3721 O O . LEU B 1 36 ? 14.883 -43.281 -33.812 1 76.25 36 LEU B O 1
ATOM 3725 N N . ALA B 1 37 ? 16.562 -44.75 -33.656 1 72.19 37 ALA B N 1
ATOM 3726 C CA . ALA B 1 37 ? 16.922 -44.312 -32.312 1 72.19 37 ALA B CA 1
ATOM 3727 C C . ALA B 1 37 ? 17.359 -42.875 -32.281 1 72.19 37 ALA B C 1
ATOM 3729 O O . ALA B 1 37 ? 16.969 -42.094 -31.406 1 72.19 37 ALA B O 1
ATOM 3730 N N . LEU B 1 38 ? 18.062 -42.562 -33.312 1 76.56 38 LEU B N 1
ATOM 3731 C CA . LEU B 1 38 ? 18.562 -41.188 -33.375 1 76.56 38 LEU B CA 1
ATOM 3732 C C . LEU B 1 38 ? 17.453 -40.219 -33.781 1 76.56 38 LEU B C 1
ATOM 3734 O O . LEU B 1 38 ? 17.438 -39.094 -33.312 1 76.56 38 LEU B O 1
ATOM 3738 N N . ILE B 1 39 ? 16.594 -40.625 -34.562 1 81.81 39 ILE B N 1
ATOM 3739 C CA . ILE B 1 39 ? 15.43 -39.812 -34.938 1 81.81 39 ILE B CA 1
ATOM 3740 C C . ILE B 1 39 ? 14.547 -39.594 -33.688 1 81.81 39 ILE B C 1
ATOM 3742 O O . ILE B 1 39 ? 14.039 -38.5 -33.469 1 81.81 39 ILE B O 1
ATOM 3746 N N . SER B 1 40 ? 14.422 -40.656 -32.938 1 77 40 SER B N 1
ATOM 3747 C CA . SER B 1 40 ? 13.68 -40.531 -31.688 1 77 40 SER B CA 1
ATOM 3748 C C . SER B 1 40 ? 14.336 -39.531 -30.734 1 77 40 SER B C 1
ATOM 3750 O O . SER B 1 40 ? 13.648 -38.781 -30.062 1 77 40 SER B O 1
ATOM 3752 N N . GLU B 1 41 ? 15.578 -39.562 -30.719 1 77.62 41 GLU B N 1
ATOM 3753 C CA . GLU B 1 41 ? 16.312 -38.625 -29.891 1 77.62 41 GLU B CA 1
ATOM 3754 C C . GLU B 1 41 ? 16.141 -37.188 -30.406 1 77.62 41 GLU B C 1
ATOM 3756 O O . GLU B 1 41 ? 16.078 -36.25 -29.625 1 77.62 41 GLU B O 1
ATOM 3761 N N . ALA B 1 42 ? 16.141 -37.125 -31.609 1 84.25 42 ALA B N 1
ATOM 3762 C CA . ALA B 1 42 ? 15.906 -35.812 -32.219 1 84.25 42 ALA B CA 1
ATOM 3763 C C . ALA B 1 42 ? 14.539 -35.25 -31.828 1 84.25 42 ALA B C 1
ATOM 3765 O O . ALA B 1 42 ? 14.383 -34.062 -31.609 1 84.25 42 ALA B O 1
ATOM 3766 N N . LEU B 1 43 ? 13.609 -36.094 -31.734 1 80.56 43 LEU B N 1
ATOM 3767 C CA . LEU B 1 43 ? 12.273 -35.688 -31.312 1 80.56 43 LEU B CA 1
ATOM 3768 C C . LEU B 1 43 ? 12.289 -35.219 -29.859 1 80.56 43 LEU B C 1
ATOM 3770 O O . LEU B 1 43 ? 11.648 -34.219 -29.531 1 80.56 43 LEU B O 1
ATOM 3774 N N . HIS B 1 44 ? 13 -35.969 -29.078 1 78.69 44 HIS B N 1
ATOM 3775 C CA . HIS B 1 44 ? 13.172 -35.531 -27.703 1 78.69 44 HIS B CA 1
ATOM 3776 C C . HIS B 1 44 ? 13.812 -34.156 -27.625 1 78.69 44 HIS B C 1
ATOM 3778 O O . HIS B 1 44 ? 13.344 -33.281 -26.891 1 78.69 44 HIS B O 1
ATOM 3784 N N . SER B 1 45 ? 14.797 -34.031 -28.438 1 86.75 45 SER B N 1
ATOM 3785 C CA . SER B 1 45 ? 15.477 -32.719 -28.5 1 86.75 45 SER B CA 1
ATOM 3786 C C . SER B 1 45 ? 14.547 -31.625 -29 1 86.75 45 SER B C 1
ATOM 3788 O O . SER B 1 45 ? 14.688 -30.469 -28.609 1 86.75 45 SER B O 1
ATOM 3790 N N . SER B 1 46 ? 13.641 -32 -29.766 1 87.94 46 SER B N 1
ATOM 3791 C CA . SER B 1 46 ? 12.656 -31.047 -30.25 1 87.94 46 SER B CA 1
ATOM 3792 C C . SER B 1 46 ? 11.734 -30.594 -29.125 1 87.94 46 SER B C 1
ATOM 3794 O O . SER B 1 46 ? 11.328 -29.422 -29.078 1 87.94 46 SER B O 1
ATOM 3796 N N . ILE B 1 47 ? 11.438 -31.469 -28.234 1 83.69 47 ILE B N 1
ATOM 3797 C CA . ILE B 1 47 ? 10.641 -31.109 -27.062 1 83.69 47 ILE B CA 1
ATOM 3798 C C . ILE B 1 47 ? 11.422 -30.125 -26.188 1 83.69 47 ILE B C 1
ATOM 3800 O O . ILE B 1 47 ? 10.852 -29.156 -25.672 1 83.69 47 ILE B O 1
ATOM 3804 N N . ASP B 1 48 ? 12.68 -30.391 -26.125 1 88.25 48 ASP B N 1
ATOM 3805 C CA . ASP B 1 48 ? 13.555 -29.469 -25.406 1 88.25 48 ASP B CA 1
ATOM 3806 C C . ASP B 1 48 ? 13.539 -28.078 -26.047 1 88.25 48 ASP B C 1
ATOM 3808 O O . ASP B 1 48 ? 13.555 -27.062 -25.359 1 88.25 48 ASP B O 1
ATOM 3812 N N . LEU B 1 49 ? 13.578 -28.156 -27.312 1 90.12 49 LEU B N 1
ATOM 3813 C CA . LEU B 1 49 ? 13.547 -26.906 -28.078 1 90.12 49 LEU B CA 1
ATOM 3814 C C . LEU B 1 49 ? 12.281 -26.125 -27.766 1 90.12 49 LEU B C 1
ATOM 3816 O O . LEU B 1 49 ? 12.328 -24.906 -27.562 1 90.12 49 LEU B O 1
ATOM 3820 N N . VAL B 1 50 ? 11.219 -26.766 -27.688 1 89.19 50 VAL B N 1
ATOM 3821 C CA . VAL B 1 50 ? 9.953 -26.109 -27.375 1 89.19 50 VAL B CA 1
ATOM 3822 C C . VAL B 1 50 ? 10.008 -25.5 -25.969 1 89.19 50 VAL B C 1
ATOM 3824 O O . VAL B 1 50 ? 9.602 -24.359 -25.766 1 89.19 50 VAL B O 1
ATOM 3827 N N . ALA B 1 51 ? 10.539 -26.281 -25.062 1 89 51 ALA B N 1
ATOM 3828 C CA . ALA B 1 51 ? 10.656 -25.812 -23.688 1 89 51 ALA B CA 1
ATOM 3829 C C . ALA B 1 51 ? 11.539 -24.562 -23.609 1 89 51 ALA B C 1
ATOM 3831 O O . ALA B 1 51 ? 11.219 -23.625 -22.891 1 89 51 ALA B O 1
ATOM 3832 N N . THR B 1 52 ? 12.602 -24.562 -24.359 1 92.19 52 THR B N 1
ATOM 3833 C CA . THR B 1 52 ? 13.523 -23.438 -24.344 1 92.19 52 THR B CA 1
ATOM 3834 C C . THR B 1 52 ? 12.898 -22.219 -25.016 1 92.19 52 THR B C 1
ATOM 3836 O O . THR B 1 52 ? 13.148 -21.078 -24.609 1 92.19 52 THR B O 1
ATOM 3839 N N . ILE B 1 53 ? 12.125 -22.453 -26.047 1 93.25 53 ILE B N 1
ATOM 3840 C CA . ILE B 1 53 ? 11.422 -21.359 -26.703 1 93.25 53 ILE B CA 1
ATOM 3841 C C . ILE B 1 53 ? 10.445 -20.719 -25.734 1 93.25 53 ILE B C 1
ATOM 3843 O O . ILE B 1 53 ? 10.359 -19.484 -25.656 1 93.25 53 ILE B O 1
ATOM 3847 N N . ILE B 1 54 ? 9.805 -21.531 -25.016 1 92.44 54 ILE B N 1
ATOM 3848 C CA . ILE B 1 54 ? 8.852 -21.031 -24.016 1 92.44 54 ILE B CA 1
ATOM 3849 C C . ILE B 1 54 ? 9.586 -20.188 -22.984 1 92.44 54 ILE B C 1
ATOM 3851 O O . ILE B 1 54 ? 9.141 -19.094 -22.641 1 92.44 54 ILE B O 1
ATOM 3855 N N . THR B 1 55 ? 10.672 -20.734 -22.547 1 93.25 55 THR B N 1
ATOM 3856 C CA . THR B 1 55 ? 11.438 -20 -21.547 1 93.25 55 THR B CA 1
ATOM 3857 C C . THR B 1 55 ? 11.883 -18.656 -22.078 1 93.25 55 THR B C 1
ATOM 3859 O O . THR B 1 55 ? 11.828 -17.641 -21.375 1 93.25 55 THR B O 1
ATOM 3862 N N . TRP B 1 56 ? 12.312 -18.609 -23.312 1 93.75 56 TRP B N 1
ATOM 3863 C CA . TRP B 1 56 ? 12.734 -17.375 -23.953 1 93.75 56 TRP B CA 1
ATOM 3864 C C . TRP B 1 56 ? 11.586 -16.375 -24 1 93.75 56 TRP B C 1
ATOM 3866 O O . TRP B 1 56 ? 11.758 -15.195 -23.656 1 93.75 56 TRP B O 1
ATOM 3876 N N . PHE B 1 57 ? 10.438 -16.812 -24.375 1 93.5 57 PHE B N 1
ATOM 3877 C CA . PHE B 1 57 ? 9.258 -15.961 -24.406 1 93.5 57 PHE B CA 1
ATOM 3878 C C . PHE B 1 57 ? 8.891 -15.492 -23 1 93.5 57 PHE B C 1
ATOM 3880 O O . PHE B 1 57 ? 8.523 -14.336 -22.797 1 93.5 57 PHE B O 1
ATOM 3887 N N . VAL B 1 58 ? 8.969 -16.375 -22.078 1 93.81 58 VAL B N 1
ATOM 3888 C CA . VAL B 1 58 ? 8.602 -16.094 -20.688 1 93.81 58 VAL B CA 1
ATOM 3889 C C . VAL B 1 58 ? 9.5 -15 -20.125 1 93.81 58 VAL B C 1
ATOM 3891 O O . VAL B 1 58 ? 9.016 -14.047 -19.5 1 93.81 58 VAL B O 1
ATOM 3894 N N . VAL B 1 59 ? 10.758 -15.102 -20.391 1 93.31 59 VAL B N 1
ATOM 3895 C CA . VAL B 1 59 ? 11.719 -14.133 -19.875 1 93.31 59 VAL B CA 1
ATOM 3896 C C . VAL B 1 59 ? 11.477 -12.773 -20.516 1 93.31 59 VAL B C 1
ATOM 3898 O O . VAL B 1 59 ? 11.547 -11.742 -19.844 1 93.31 59 VAL B O 1
ATOM 3901 N N . ARG B 1 60 ? 11.094 -12.789 -21.734 1 92.44 60 ARG B N 1
ATOM 3902 C CA . ARG B 1 60 ? 10.812 -11.547 -22.453 1 92.44 60 ARG B CA 1
ATOM 3903 C C . ARG B 1 60 ? 9.562 -10.875 -21.891 1 92.44 60 ARG B C 1
ATOM 3905 O O . ARG B 1 60 ? 9.516 -9.648 -21.766 1 92.44 60 ARG B O 1
ATOM 3912 N N . ILE B 1 61 ? 8.617 -11.57 -21.625 1 91.25 61 ILE B N 1
ATOM 3913 C CA . ILE B 1 61 ? 7.363 -11.047 -21.109 1 91.25 61 ILE B CA 1
ATOM 3914 C C . ILE B 1 61 ? 7.559 -10.578 -19.656 1 91.25 61 ILE B C 1
ATOM 3916 O O . ILE B 1 61 ? 7.016 -9.547 -19.266 1 91.25 61 ILE B O 1
ATOM 3920 N N . SER B 1 62 ? 8.312 -11.344 -18.906 1 91.88 62 SER B N 1
ATOM 3921 C CA . SER B 1 62 ? 8.539 -11.039 -17.484 1 91.88 62 SER B CA 1
ATOM 3922 C C . SER B 1 62 ? 9.219 -9.688 -17.328 1 91.88 62 SER B C 1
ATOM 3924 O O . SER B 1 62 ? 9.047 -9.023 -16.297 1 91.88 62 SER B O 1
ATOM 3926 N N . ASP B 1 63 ? 9.906 -9.266 -18.297 1 88 63 ASP B 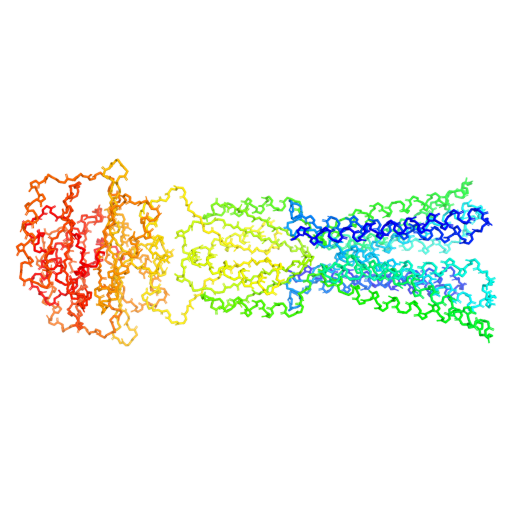N 1
ATOM 3927 C CA . ASP B 1 63 ? 10.703 -8.047 -18.203 1 88 63 ASP B CA 1
ATOM 3928 C C . ASP B 1 63 ? 9.883 -6.828 -18.625 1 88 63 ASP B C 1
ATOM 3930 O O . ASP B 1 63 ? 10.344 -5.691 -18.5 1 88 63 ASP B O 1
ATOM 3934 N N . ARG B 1 64 ? 8.703 -7.059 -19.062 1 86.75 64 ARG B N 1
ATOM 3935 C CA . ARG B 1 64 ? 7.836 -5.938 -19.406 1 86.75 64 ARG B CA 1
ATOM 3936 C C . ARG B 1 64 ? 7.418 -5.164 -18.156 1 86.75 64 ARG B C 1
ATOM 3938 O O . ARG B 1 64 ? 7.215 -5.754 -17.094 1 86.75 64 ARG B O 1
ATOM 3945 N N . PRO B 1 65 ? 7.301 -3.895 -18.328 1 85.69 65 PRO B N 1
ATOM 3946 C CA . PRO B 1 65 ? 6.844 -3.092 -17.188 1 85.69 65 PRO B CA 1
ATOM 3947 C C . PRO B 1 65 ? 5.375 -3.336 -16.844 1 85.69 65 PRO B C 1
ATOM 3949 O O . PRO B 1 65 ? 4.66 -3.992 -17.609 1 85.69 65 PRO B O 1
ATOM 3952 N N . ALA B 1 66 ? 5.016 -2.783 -15.688 1 88.12 66 ALA B N 1
ATOM 3953 C CA . ALA B 1 66 ? 3.623 -2.873 -15.25 1 88.12 66 ALA B CA 1
ATOM 3954 C C . ALA B 1 66 ? 2.688 -2.254 -16.281 1 88.12 66 ALA B C 1
ATOM 3956 O O . ALA B 1 66 ? 3.051 -1.288 -16.969 1 88.12 66 ALA B O 1
ATOM 3957 N N . ASP B 1 67 ? 1.529 -2.793 -16.469 1 88.44 67 ASP B N 1
ATOM 3958 C CA . ASP B 1 67 ? 0.531 -2.264 -17.391 1 88.44 67 ASP B CA 1
ATOM 3959 C C . ASP B 1 67 ? -0.862 -2.287 -16.766 1 88.44 67 ASP B C 1
ATOM 3961 O O . ASP B 1 67 ? -1.002 -2.449 -15.555 1 88.44 67 ASP B O 1
ATOM 3965 N N . ASP B 1 68 ? -1.885 -2.076 -17.531 1 87.12 68 ASP B N 1
ATOM 3966 C CA . ASP B 1 68 ? -3.248 -1.912 -17.031 1 87.12 68 ASP B CA 1
ATOM 3967 C C . ASP B 1 68 ? -3.809 -3.234 -16.516 1 87.12 68 ASP B C 1
ATOM 3969 O O . ASP B 1 68 ? -4.707 -3.248 -15.672 1 87.12 68 ASP B O 1
ATOM 3973 N N . ALA B 1 69 ? -3.264 -4.234 -17 1 87.69 69 ALA B N 1
ATOM 3974 C CA . ALA B 1 69 ? -3.771 -5.543 -16.594 1 87.69 69 ALA B CA 1
ATOM 3975 C C . ALA B 1 69 ? -2.908 -6.148 -15.492 1 87.69 69 ALA B C 1
ATOM 3977 O O . ALA B 1 69 ? -3.391 -6.949 -14.688 1 87.69 69 ALA B O 1
ATOM 3978 N N . HIS B 1 70 ? -1.672 -5.758 -15.562 1 90.5 70 HIS B N 1
ATOM 3979 C CA . HIS B 1 70 ? -0.73 -6.238 -14.555 1 90.5 70 HIS B CA 1
ATOM 3980 C C . HIS B 1 70 ? -0.081 -5.078 -13.805 1 90.5 70 HIS B C 1
ATOM 3982 O O . HIS B 1 70 ? 1.036 -4.668 -14.133 1 90.5 70 HIS B O 1
ATOM 3988 N N . HIS B 1 71 ? -0.69 -4.758 -12.789 1 89.5 71 HIS B N 1
ATOM 3989 C CA . HIS B 1 71 ? -0.347 -3.535 -12.07 1 89.5 71 HIS B CA 1
ATOM 3990 C C . HIS B 1 71 ? 0.991 -3.674 -11.352 1 89.5 71 HIS B C 1
ATOM 3992 O O . HIS B 1 71 ? 1.654 -2.674 -11.07 1 89.5 71 HIS B O 1
ATOM 3998 N N . TYR B 1 72 ? 1.388 -4.879 -11.031 1 88.62 72 TYR B N 1
ATOM 3999 C CA . TYR B 1 72 ? 2.604 -5.098 -10.258 1 88.62 72 TYR B CA 1
ATOM 4000 C C . TYR B 1 72 ? 3.721 -5.645 -11.141 1 88.62 72 TYR B C 1
ATOM 4002 O O . TYR B 1 72 ? 4.758 -6.086 -10.633 1 88.62 72 TYR B O 1
ATOM 4010 N N . GLY B 1 73 ? 3.439 -5.672 -12.477 1 87.44 73 GLY B N 1
ATOM 4011 C CA . GLY B 1 73 ? 4.426 -6.215 -13.398 1 87.44 73 GLY B CA 1
ATOM 4012 C C . GLY B 1 73 ? 4.133 -7.648 -13.805 1 87.44 73 GLY B C 1
ATOM 4013 O O . GLY B 1 73 ? 3.094 -8.203 -13.445 1 87.44 73 GLY B O 1
ATOM 4014 N N . HIS B 1 74 ? 5.07 -8.211 -14.547 1 90.31 74 HIS B N 1
ATOM 4015 C CA . HIS B 1 74 ? 4.859 -9.539 -15.109 1 90.31 74 HIS B CA 1
ATOM 4016 C C . HIS B 1 74 ? 5.879 -10.539 -14.57 1 90.31 74 HIS B C 1
ATOM 4018 O O . HIS B 1 74 ? 6.055 -11.625 -15.133 1 90.31 74 HIS B O 1
ATOM 4024 N N . GLY B 1 75 ? 6.461 -10.266 -13.578 1 89.19 75 GLY B N 1
ATOM 4025 C CA . GLY B 1 75 ? 7.551 -11.07 -13.055 1 89.19 75 GLY B CA 1
ATOM 4026 C C . GLY B 1 75 ? 7.117 -12.453 -12.625 1 89.19 75 GLY B C 1
ATOM 4027 O O . GLY B 1 75 ? 7.887 -13.414 -12.727 1 89.19 75 GLY B O 1
ATOM 4028 N N . LYS B 1 76 ? 5.926 -12.664 -12.297 1 92 76 LYS B N 1
ATOM 4029 C CA . LYS B 1 76 ? 5.461 -13.93 -11.742 1 92 76 LYS B CA 1
ATOM 4030 C C . LYS B 1 76 ? 5.312 -14.984 -12.836 1 92 76 LYS B C 1
ATOM 4032 O O . LYS B 1 76 ? 5.207 -16.188 -12.547 1 92 76 LYS B O 1
ATOM 4037 N N . ILE B 1 77 ? 5.34 -14.516 -13.984 1 93.19 77 ILE B N 1
ATOM 4038 C CA . ILE B 1 77 ? 5.234 -15.469 -15.078 1 93.19 77 ILE B CA 1
ATOM 4039 C C . ILE B 1 77 ? 6.457 -16.391 -15.086 1 93.19 77 ILE B C 1
ATOM 4041 O O . ILE B 1 77 ? 6.363 -17.547 -15.492 1 93.19 77 ILE B O 1
ATOM 4045 N N . GLU B 1 78 ? 7.531 -15.859 -14.648 1 93.62 78 GLU B N 1
ATOM 4046 C CA . GLU B 1 78 ? 8.734 -16.688 -14.562 1 93.62 78 GLU B CA 1
ATOM 4047 C C . GLU B 1 78 ? 8.555 -17.812 -13.555 1 93.62 78 GLU B C 1
ATOM 4049 O O . GLU B 1 78 ? 8.969 -18.953 -13.812 1 93.62 78 GLU B O 1
ATOM 4054 N N . SER B 1 79 ? 7.957 -17.5 -12.477 1 93.38 79 SER B N 1
ATOM 4055 C CA . SER B 1 79 ? 7.727 -18.516 -11.453 1 93.38 79 SER B CA 1
ATOM 4056 C C . SER B 1 79 ? 6.746 -19.578 -11.945 1 93.38 79 SER B C 1
ATOM 4058 O O . SER B 1 79 ? 6.941 -20.766 -11.703 1 93.38 79 SER B O 1
ATOM 4060 N N . LEU B 1 80 ? 5.789 -19.156 -12.609 1 93.69 80 LEU B N 1
ATOM 4061 C CA . LEU B 1 80 ? 4.812 -20.094 -13.156 1 93.69 80 LEU B CA 1
ATOM 4062 C C . LEU B 1 80 ? 5.453 -21.016 -14.195 1 93.69 80 LEU B C 1
ATOM 4064 O O . LEU B 1 80 ? 5.246 -22.219 -14.172 1 93.69 80 LEU B O 1
ATOM 4068 N N . SER B 1 81 ? 6.156 -20.391 -15.055 1 93.75 81 SER B N 1
ATOM 4069 C CA . SER B 1 81 ? 6.852 -21.156 -16.078 1 93.75 81 SER B CA 1
ATOM 4070 C C . SER B 1 81 ? 7.82 -22.156 -15.453 1 93.75 81 SER B C 1
ATOM 4072 O O . SER B 1 81 ? 7.93 -23.297 -15.906 1 93.75 81 SER B O 1
ATOM 4074 N N . ALA B 1 82 ? 8.531 -21.703 -14.461 1 94.25 82 ALA B N 1
ATOM 4075 C CA . ALA B 1 82 ? 9.453 -22.578 -13.75 1 94.25 82 ALA B CA 1
ATOM 4076 C C . ALA B 1 82 ? 8.727 -23.797 -13.172 1 94.25 82 ALA B C 1
ATOM 4078 O O . ALA B 1 82 ? 9.227 -24.922 -13.25 1 94.25 82 ALA B O 1
ATOM 4079 N N . LEU B 1 83 ? 7.602 -23.562 -12.656 1 93.38 83 LEU B N 1
ATOM 4080 C CA . LEU B 1 83 ? 6.805 -24.672 -12.117 1 93.38 83 LEU B CA 1
ATOM 4081 C C . LEU B 1 83 ? 6.414 -25.641 -13.227 1 93.38 83 LEU B C 1
ATOM 4083 O O . LEU B 1 83 ? 6.379 -26.859 -13.008 1 93.38 83 LEU B O 1
ATOM 4087 N N . GLY B 1 84 ? 6.09 -25.094 -14.344 1 92.31 84 GLY B N 1
ATOM 4088 C CA . GLY B 1 84 ? 5.797 -25.938 -15.492 1 92.31 84 GLY B CA 1
ATOM 4089 C C . GLY B 1 84 ? 6.961 -26.828 -15.891 1 92.31 84 GLY B C 1
ATOM 4090 O O . GLY B 1 84 ? 6.777 -28.016 -16.156 1 92.31 84 GLY B O 1
ATOM 4091 N N . VAL B 1 85 ? 8.094 -26.234 -15.906 1 91.62 85 VAL B N 1
ATOM 4092 C CA . VAL B 1 85 ? 9.297 -26.969 -16.25 1 91.62 85 VAL B CA 1
ATOM 4093 C C . VAL B 1 85 ? 9.555 -28.062 -15.219 1 91.62 85 VAL B C 1
ATOM 4095 O O . VAL B 1 85 ? 9.883 -29.203 -15.562 1 91.62 85 VAL B O 1
ATOM 4098 N N . ILE B 1 86 ? 9.398 -27.703 -13.969 1 92.12 86 ILE B N 1
ATOM 4099 C CA . ILE B 1 86 ? 9.602 -28.656 -12.891 1 92.12 86 ILE B CA 1
ATOM 4100 C C . ILE B 1 86 ? 8.602 -29.812 -13.016 1 92.12 86 ILE B C 1
ATOM 4102 O O . ILE B 1 86 ? 8.953 -30.969 -12.844 1 92.12 86 ILE B O 1
ATOM 4106 N N . ALA B 1 87 ? 7.398 -29.453 -13.297 1 90.38 87 ALA B N 1
ATOM 4107 C CA . ALA B 1 87 ? 6.379 -30.484 -13.5 1 90.38 87 ALA B CA 1
ATOM 4108 C C . ALA B 1 87 ? 6.777 -31.438 -14.625 1 90.38 87 ALA B C 1
ATOM 4110 O O . ALA B 1 87 ? 6.629 -32.656 -14.5 1 90.38 87 ALA B O 1
ATOM 4111 N N . MET B 1 88 ? 7.203 -30.844 -15.672 1 88 88 MET B N 1
ATOM 4112 C CA . MET B 1 88 ? 7.656 -31.656 -16.797 1 88 88 MET B CA 1
ATOM 4113 C C . MET B 1 88 ? 8.797 -32.594 -16.391 1 88 88 MET B C 1
ATOM 4115 O O . MET B 1 88 ? 8.844 -33.75 -16.797 1 88 88 MET B O 1
ATOM 4119 N N . LEU B 1 89 ? 9.695 -32.094 -15.57 1 89.25 89 LEU B N 1
ATOM 4120 C CA . LEU B 1 89 ? 10.82 -32.875 -15.094 1 89.25 89 LEU B CA 1
ATOM 4121 C C . LEU B 1 89 ? 10.344 -34.062 -14.25 1 89.25 89 LEU B C 1
ATOM 4123 O O . LEU B 1 89 ? 10.914 -35.156 -14.312 1 89.25 89 LEU B O 1
ATOM 4127 N N . TYR B 1 90 ? 9.328 -33.844 -13.508 1 88.94 90 TYR B N 1
ATOM 4128 C CA . TYR B 1 90 ? 8.797 -34.906 -12.68 1 88.94 90 TYR B CA 1
ATOM 4129 C C . TYR B 1 90 ? 8.117 -35.969 -13.531 1 88.94 90 TYR B C 1
ATOM 4131 O O . TYR B 1 90 ? 8.195 -37.156 -13.227 1 88.94 90 TYR B O 1
ATOM 4139 N N . VAL B 1 91 ? 7.469 -35.562 -14.531 1 83.44 91 VAL B N 1
ATOM 4140 C CA . VAL B 1 91 ? 6.887 -36.5 -15.461 1 83.44 91 VAL B CA 1
ATOM 4141 C C . VAL B 1 91 ? 7.992 -37.344 -16.109 1 83.44 91 VAL B C 1
ATOM 4143 O O . VAL B 1 91 ? 7.871 -38.562 -16.203 1 83.44 91 VAL B O 1
ATOM 4146 N N . LEU B 1 92 ? 9.023 -36.656 -16.5 1 81.12 92 LEU B N 1
ATOM 4147 C CA . LEU B 1 92 ? 10.164 -37.344 -17.094 1 81.12 92 LEU B CA 1
ATOM 4148 C C . LEU B 1 92 ? 10.797 -38.312 -16.109 1 81.12 92 LEU B C 1
ATOM 4150 O O . LEU B 1 92 ? 11.094 -39.469 -16.453 1 81.12 92 LEU B O 1
ATOM 4154 N N . ALA B 1 93 ? 10.992 -37.844 -14.898 1 86.38 93 ALA B N 1
ATOM 4155 C CA . ALA B 1 93 ? 11.562 -38.688 -13.859 1 86.38 93 ALA B CA 1
ATOM 4156 C C . ALA B 1 93 ? 10.672 -39.906 -13.602 1 86.38 93 ALA B C 1
ATOM 4158 O O . ALA B 1 93 ? 11.164 -41 -13.398 1 86.38 93 ALA B O 1
ATOM 4159 N N . GLY B 1 94 ? 9.422 -39.75 -13.578 1 84.5 94 GLY B N 1
ATOM 4160 C CA . GLY B 1 94 ? 8.492 -40.844 -13.438 1 84.5 94 GLY B CA 1
ATOM 4161 C C . GLY B 1 94 ? 8.578 -41.844 -14.57 1 84.5 94 GLY B C 1
ATOM 4162 O O . GLY B 1 94 ? 8.562 -43.062 -14.328 1 84.5 94 GLY B O 1
ATOM 4163 N N . GLY B 1 95 ? 8.656 -41.344 -15.789 1 80.5 95 GLY B N 1
ATOM 4164 C CA . GLY B 1 95 ? 8.844 -42.219 -16.938 1 80.5 95 GLY B CA 1
ATOM 4165 C C . GLY B 1 95 ? 10.102 -43.062 -16.828 1 80.5 95 GLY B C 1
ATOM 4166 O O . GLY B 1 95 ? 10.086 -44.25 -17.172 1 80.5 95 GLY B O 1
ATOM 4167 N N . ILE B 1 96 ? 11.102 -42.438 -16.344 1 81.06 96 ILE B N 1
ATOM 4168 C CA . ILE B 1 96 ? 12.367 -43.156 -16.172 1 81.06 96 ILE B CA 1
ATOM 4169 C C . ILE B 1 96 ? 12.203 -44.281 -15.141 1 81.06 96 ILE B C 1
ATOM 4171 O O . ILE B 1 96 ? 12.688 -45.375 -15.352 1 81.06 96 ILE B O 1
ATOM 4175 N N . LEU B 1 97 ? 11.508 -43.969 -14.164 1 84.75 97 LEU B N 1
ATOM 4176 C CA . LEU B 1 97 ? 11.305 -44.969 -13.109 1 84.75 97 LEU B CA 1
ATOM 4177 C C . LEU B 1 97 ? 10.477 -46.125 -13.617 1 84.75 97 LEU B C 1
ATOM 4179 O O . LEU B 1 97 ? 10.773 -47.281 -13.305 1 84.75 97 LEU B O 1
ATOM 4183 N N . VAL B 1 98 ? 9.484 -45.875 -14.344 1 81.88 98 VAL B N 1
ATOM 4184 C CA . VAL B 1 98 ? 8.633 -46.938 -14.891 1 81.88 98 VAL B CA 1
ATOM 4185 C C . VAL B 1 98 ? 9.445 -47.812 -15.844 1 81.88 98 VAL B C 1
ATOM 4187 O O . VAL B 1 98 ? 9.344 -49.062 -15.797 1 81.88 98 VAL B O 1
ATOM 4190 N N . GLU B 1 99 ? 10.18 -47.219 -16.672 1 78.25 99 GLU B N 1
ATOM 4191 C CA . GLU B 1 99 ? 11.016 -47.969 -17.609 1 78.25 99 GLU B CA 1
ATOM 4192 C C . GLU B 1 99 ? 12.047 -48.812 -16.875 1 78.25 99 GLU B C 1
ATOM 4194 O O . GLU B 1 99 ? 12.305 -49.938 -17.266 1 78.25 99 GLU B O 1
ATOM 4199 N N . ALA B 1 100 ? 12.633 -48.125 -15.914 1 80.5 100 ALA B N 1
ATOM 4200 C CA . ALA B 1 100 ? 13.625 -48.875 -15.125 1 80.5 100 ALA B CA 1
ATOM 4201 C C . ALA B 1 100 ? 13 -50.062 -14.445 1 80.5 100 ALA B C 1
ATOM 4203 O O . ALA B 1 100 ? 13.609 -51.156 -14.398 1 80.5 100 ALA B O 1
ATOM 4204 N N . TYR B 1 101 ? 11.852 -49.906 -14.016 1 82.06 101 TYR B N 1
ATOM 4205 C CA . TYR B 1 101 ? 11.148 -51 -13.359 1 82.06 101 TYR B CA 1
ATOM 4206 C C . TYR B 1 101 ? 10.812 -52.094 -14.352 1 82.06 101 TYR B C 1
ATOM 4208 O O . TYR B 1 101 ? 10.961 -53.281 -14.055 1 82.06 101 TYR B O 1
ATOM 4216 N N . SER B 1 102 ? 10.281 -51.812 -15.5 1 81.44 102 SER B N 1
ATOM 4217 C CA . SER B 1 102 ? 9.953 -52.75 -16.547 1 81.44 102 SER B CA 1
ATOM 4218 C C . SER B 1 102 ? 11.18 -53.562 -16.984 1 81.44 102 SER B C 1
ATOM 4220 O O . SER B 1 102 ? 11.109 -54.75 -17.188 1 81.44 102 SER B O 1
ATOM 4222 N N . ARG B 1 103 ? 12.242 -52.875 -17.109 1 76.19 103 ARG B N 1
ATOM 4223 C CA . ARG B 1 103 ? 13.477 -53.531 -17.531 1 76.19 103 ARG B CA 1
ATOM 4224 C C . ARG B 1 103 ? 13.961 -54.5 -16.484 1 76.19 103 ARG B C 1
ATOM 4226 O O . ARG B 1 103 ? 14.484 -55.562 -16.828 1 76.19 103 ARG B O 1
ATOM 4233 N N . LEU B 1 104 ? 13.867 -54.125 -15.312 1 79.06 104 LEU B N 1
ATOM 4234 C CA . LEU B 1 104 ? 14.281 -55.031 -14.227 1 79.06 104 LEU B CA 1
ATOM 4235 C C . LEU B 1 104 ? 13.414 -56.281 -14.195 1 79.06 104 LEU B C 1
ATOM 4237 O O . LEU B 1 104 ? 13.914 -57.375 -13.906 1 79.06 104 LEU B O 1
ATOM 4241 N N . ARG B 1 105 ? 12.234 -56.156 -14.523 1 79.12 105 ARG B N 1
ATOM 4242 C CA . ARG B 1 105 ? 11.305 -57.281 -14.484 1 79.12 105 ARG B CA 1
ATOM 4243 C C . ARG B 1 105 ? 11.531 -58.219 -15.672 1 79.12 105 ARG B C 1
ATOM 4245 O O . ARG B 1 105 ? 11.469 -59.438 -15.523 1 79.12 105 ARG B O 1
ATOM 4252 N N . GLU B 1 106 ? 11.703 -57.625 -16.828 1 73.44 106 GLU B N 1
ATOM 4253 C CA . GLU B 1 106 ? 11.805 -58.438 -18.047 1 73.44 106 GLU B CA 1
ATOM 4254 C C . GLU B 1 106 ? 13.219 -58.969 -18.25 1 73.44 106 GLU B C 1
ATOM 4256 O O . GLU B 1 106 ? 13.445 -59.875 -19.047 1 73.44 106 GLU B O 1
ATOM 4261 N N . GLY B 1 107 ? 14.102 -58.562 -17.391 1 64.12 107 GLY B N 1
ATOM 4262 C CA . GLY B 1 107 ? 15.461 -59.031 -17.547 1 64.12 107 GLY B CA 1
ATOM 4263 C C . GLY B 1 107 ? 16.078 -58.656 -18.891 1 64.12 107 GLY B C 1
ATOM 4264 O O . GLY B 1 107 ? 16.828 -59.469 -19.469 1 64.12 107 GLY B O 1
ATOM 4265 N N . ALA B 1 108 ? 15.625 -57.562 -19.406 1 61.06 108 ALA B N 1
AT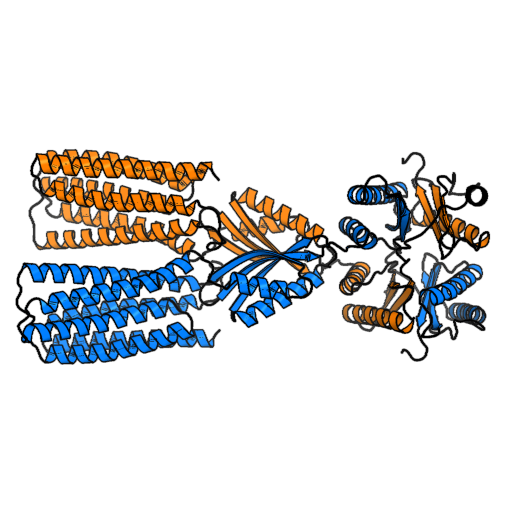OM 4266 C CA . ALA B 1 108 ? 15.992 -57.188 -20.781 1 61.06 108 ALA B CA 1
ATOM 4267 C C . ALA B 1 108 ? 17.5 -56.969 -20.891 1 61.06 108 ALA B C 1
ATOM 4269 O O . ALA B 1 108 ? 18.156 -56.562 -19.938 1 61.06 108 ALA B O 1
ATOM 4270 N N . ALA B 1 109 ? 18.062 -57.438 -22.047 1 60.25 109 ALA B N 1
ATOM 4271 C CA . ALA B 1 109 ? 19.484 -57.344 -22.359 1 60.25 109 ALA B CA 1
ATOM 4272 C C . ALA B 1 109 ? 19.953 -55.906 -22.469 1 60.25 109 ALA B C 1
ATOM 4274 O O . ALA B 1 109 ? 19.188 -55.031 -22.844 1 60.25 109 ALA B O 1
ATOM 4275 N N . PRO B 1 110 ? 21.141 -55.562 -22 1 57.81 110 PRO B N 1
ATOM 4276 C CA . PRO B 1 110 ? 21.703 -54.219 -22.047 1 57.81 110 PRO B CA 1
ATOM 4277 C C . PRO B 1 110 ? 21.766 -53.656 -23.469 1 57.81 110 PRO B C 1
ATOM 4279 O O . PRO B 1 110 ? 21.828 -54.406 -24.438 1 57.81 110 PRO B O 1
ATOM 4282 N N . PRO B 1 111 ? 21.516 -52.344 -23.578 1 58.38 111 PRO B N 1
ATOM 4283 C CA . PRO B 1 111 ? 21.547 -51.75 -24.922 1 58.38 111 PRO B CA 1
ATOM 4284 C C . PRO B 1 111 ? 22.844 -52.031 -25.656 1 58.38 111 PRO B C 1
ATOM 4286 O O . PRO B 1 111 ? 23.891 -52.219 -25.031 1 58.38 111 PRO B O 1
ATOM 4289 N N . THR B 1 112 ? 22.703 -52.375 -26.875 1 58.94 112 THR B N 1
ATOM 4290 C CA . THR B 1 112 ? 23.844 -52.656 -27.734 1 58.94 112 THR B CA 1
ATOM 4291 C C . THR B 1 112 ? 24.766 -51.469 -27.844 1 58.94 112 THR B C 1
ATOM 4293 O O . THR B 1 112 ? 24.297 -50.312 -27.875 1 58.94 112 THR B O 1
ATOM 4296 N N . PHE B 1 113 ? 26.094 -51.656 -27.703 1 60.59 113 PHE B N 1
ATOM 4297 C CA . PHE B 1 113 ? 27.172 -50.656 -27.781 1 60.59 113 PHE B CA 1
ATOM 4298 C C . PHE B 1 113 ? 27.328 -50.125 -29.203 1 60.59 113 PHE B C 1
ATOM 4300 O O . PHE B 1 113 ? 27.5 -50.906 -30.141 1 60.59 113 PHE B O 1
ATOM 4307 N N . SER B 1 114 ? 26.734 -49 -29.516 1 68.75 114 SER B N 1
ATOM 4308 C CA . SER B 1 114 ? 27.016 -48.344 -30.781 1 68.75 114 SER B CA 1
ATOM 4309 C C . SER B 1 114 ? 27.938 -47.125 -30.594 1 68.75 114 SER B C 1
ATOM 4311 O O . SER B 1 114 ? 27.672 -46.25 -29.766 1 68.75 114 SER B O 1
ATOM 4313 N N . TYR B 1 115 ? 29.156 -47.094 -31.234 1 74.88 115 TYR B N 1
ATOM 4314 C CA . TYR B 1 115 ? 30.125 -46.031 -31.172 1 74.88 115 TYR B CA 1
ATOM 4315 C C . TYR B 1 115 ? 29.453 -44.688 -31.5 1 74.88 115 TYR B C 1
ATOM 4317 O O . TYR B 1 115 ? 29.75 -43.656 -30.859 1 74.88 115 TYR B O 1
ATOM 4325 N N . LEU B 1 116 ? 28.578 -44.75 -32.406 1 73.44 116 LEU B N 1
ATOM 4326 C CA . LEU B 1 116 ? 27.891 -43.531 -32.812 1 73.44 116 LEU B CA 1
ATOM 4327 C C . LEU B 1 116 ? 27.016 -42.969 -31.688 1 73.44 116 LEU B C 1
ATOM 4329 O O . LEU B 1 116 ? 26.969 -41.781 -31.453 1 73.44 116 LEU B O 1
ATOM 4333 N N . ALA B 1 117 ? 26.453 -43.906 -31 1 73.5 117 ALA B N 1
ATOM 4334 C CA . ALA B 1 117 ? 25.609 -43.5 -29.875 1 73.5 117 ALA B CA 1
ATOM 4335 C C . ALA B 1 117 ? 26.422 -42.812 -28.781 1 73.5 117 ALA B C 1
ATOM 4337 O O . ALA B 1 117 ? 25.969 -41.875 -28.156 1 73.5 117 ALA B O 1
ATOM 4338 N N . PHE B 1 118 ? 27.672 -43.156 -28.688 1 78.38 118 PHE B N 1
ATOM 4339 C CA . PHE B 1 118 ? 28.531 -42.594 -27.641 1 78.38 118 PHE B CA 1
ATOM 4340 C C . PHE B 1 118 ? 29.031 -41.188 -28.047 1 78.38 118 PHE B C 1
ATOM 4342 O O . PHE B 1 118 ? 29.172 -40.312 -27.188 1 78.38 118 PHE B O 1
ATOM 4349 N N . VAL B 1 119 ? 29.312 -41.062 -29.281 1 81.44 119 VAL B N 1
ATOM 4350 C CA . VAL B 1 119 ? 29.781 -39.75 -29.75 1 81.44 119 VAL B CA 1
ATOM 4351 C C . VAL B 1 119 ? 28.656 -38.719 -29.594 1 81.44 119 VAL B C 1
ATOM 4353 O O . VAL B 1 119 ? 28.891 -37.594 -29.125 1 81.44 119 VAL B O 1
ATOM 4356 N N . ILE B 1 120 ? 27.5 -39.062 -29.984 1 80.25 120 ILE B N 1
ATOM 4357 C CA . ILE B 1 120 ? 26.344 -38.156 -29.875 1 80.25 120 ILE B CA 1
ATOM 4358 C C . ILE B 1 120 ? 26.078 -37.812 -28.406 1 80.25 120 ILE B C 1
ATOM 4360 O O . ILE B 1 120 ? 25.797 -36.656 -28.078 1 80.25 120 ILE B O 1
ATOM 4364 N N . LEU B 1 121 ? 26.156 -38.844 -27.656 1 83.12 121 LEU B N 1
ATOM 4365 C CA . LEU B 1 121 ? 25.969 -38.656 -26.219 1 83.12 121 LEU B CA 1
ATOM 4366 C C . LEU B 1 121 ? 27.016 -37.688 -25.656 1 83.12 121 LEU B C 1
ATOM 4368 O O . LEU B 1 121 ? 26.688 -36.844 -24.828 1 83.12 121 LEU B O 1
ATOM 4372 N N . GLY B 1 122 ? 28.203 -37.812 -26.047 1 88 122 GLY B N 1
ATOM 4373 C CA . GLY B 1 122 ? 29.266 -36.938 -25.609 1 88 122 GLY B CA 1
ATOM 4374 C C . GLY B 1 122 ? 29.016 -35.469 -26 1 88 122 GLY B C 1
ATOM 4375 O O . GLY B 1 122 ? 29.188 -34.562 -25.172 1 88 122 GLY B O 1
ATOM 4376 N N . VAL B 1 123 ? 28.641 -35.281 -27.234 1 89.06 123 VAL B N 1
ATOM 4377 C CA . VAL B 1 123 ? 28.359 -33.938 -27.703 1 89.06 123 VAL B CA 1
ATOM 4378 C C . VAL B 1 123 ? 27.188 -33.344 -26.922 1 89.06 123 VAL B C 1
ATOM 4380 O O . VAL B 1 123 ? 27.219 -32.188 -26.531 1 89.06 123 VAL B O 1
ATOM 4383 N N . ASP B 1 124 ? 26.203 -34.156 -26.672 1 88.88 124 ASP B N 1
ATOM 4384 C CA . ASP B 1 124 ? 25.031 -33.719 -25.906 1 88.88 124 ASP B CA 1
ATOM 4385 C C . ASP B 1 124 ? 25.438 -33.281 -24.5 1 88.88 124 ASP B C 1
ATOM 4387 O O . ASP B 1 124 ? 24.938 -32.281 -23.984 1 88.88 124 ASP B O 1
ATOM 4391 N N . ILE B 1 125 ? 26.281 -34.031 -23.938 1 92.44 125 ILE B N 1
ATOM 4392 C CA . ILE B 1 125 ? 26.719 -33.75 -22.578 1 92.44 125 ILE B CA 1
ATOM 4393 C C . ILE B 1 125 ? 27.438 -32.406 -22.562 1 92.44 125 ILE B C 1
ATOM 4395 O O . ILE B 1 125 ? 27.156 -31.547 -21.703 1 92.44 125 ILE B O 1
ATOM 4399 N N . VAL B 1 126 ? 28.281 -32.188 -23.516 1 94.19 126 VAL B N 1
ATOM 4400 C CA . VAL B 1 126 ? 29.078 -30.953 -23.547 1 94.19 126 VAL B CA 1
ATOM 4401 C C . VAL B 1 126 ? 28.172 -29.75 -23.766 1 94.19 126 VAL B C 1
ATOM 4403 O O . VAL B 1 126 ? 28.281 -28.734 -23.078 1 94.19 126 VAL B O 1
ATOM 4406 N N . VAL B 1 127 ? 27.297 -29.844 -24.703 1 92.81 127 VAL B N 1
ATOM 4407 C CA . VAL B 1 127 ? 26.406 -28.734 -25.047 1 92.81 127 VAL B CA 1
ATOM 4408 C C . VAL B 1 127 ? 25.453 -28.469 -23.891 1 92.81 127 VAL B C 1
ATOM 4410 O O . VAL B 1 127 ? 25.266 -27.312 -23.5 1 92.81 127 VAL B O 1
ATOM 4413 N N . ASN B 1 128 ? 24.875 -29.484 -23.328 1 93.44 128 ASN B N 1
ATOM 4414 C CA . ASN B 1 128 ? 23.922 -29.312 -22.234 1 93.44 128 ASN B CA 1
ATOM 4415 C C . ASN B 1 128 ? 24.609 -28.828 -20.969 1 93.44 128 ASN B C 1
ATOM 4417 O O . ASN B 1 128 ? 24.016 -28.078 -20.188 1 93.44 128 ASN B O 1
ATOM 4421 N N . LEU B 1 129 ? 25.797 -29.25 -20.766 1 94.62 129 LEU B N 1
ATOM 4422 C CA . LEU B 1 129 ? 26.562 -28.766 -19.625 1 94.62 129 LEU B CA 1
ATOM 4423 C C . LEU B 1 129 ? 26.844 -27.266 -19.75 1 94.62 129 LEU B C 1
ATOM 4425 O O . LEU B 1 129 ? 26.75 -26.531 -18.766 1 94.62 129 LEU B O 1
ATOM 4429 N N . TRP B 1 130 ? 27.25 -26.953 -20.922 1 94.38 130 TRP B N 1
ATOM 4430 C CA . TRP B 1 130 ? 27.5 -25.531 -21.172 1 94.38 130 TRP B CA 1
ATOM 4431 C C . TRP B 1 130 ? 26.234 -24.719 -21 1 94.38 130 TRP B C 1
ATOM 4433 O O . TRP B 1 130 ? 26.25 -23.656 -20.375 1 94.38 130 TRP B O 1
ATOM 4443 N N . ARG B 1 131 ? 25.188 -25.125 -21.547 1 93.81 131 ARG B N 1
ATOM 4444 C CA . ARG B 1 131 ? 23.906 -24.438 -21.422 1 93.81 131 ARG B CA 1
ATOM 4445 C C . ARG B 1 131 ? 23.469 -24.344 -19.969 1 93.81 131 ARG B C 1
ATOM 4447 O O . ARG B 1 131 ? 23.031 -23.297 -19.516 1 93.81 131 ARG B O 1
ATOM 4454 N N . ALA B 1 132 ? 23.5 -25.438 -19.328 1 95 132 ALA B N 1
ATOM 4455 C CA . ALA B 1 132 ? 23.125 -25.453 -17.906 1 95 132 ALA B CA 1
ATOM 4456 C C . ALA B 1 132 ? 23.938 -24.453 -17.109 1 95 132 ALA B C 1
ATOM 4458 O O . ALA B 1 132 ? 23.406 -23.75 -16.25 1 95 132 ALA B O 1
ATOM 4459 N N . TRP B 1 133 ? 25.188 -24.375 -17.422 1 95.19 133 TRP B N 1
ATOM 4460 C CA . TRP B 1 133 ? 26.094 -23.453 -16.734 1 95.19 133 TRP B CA 1
ATOM 4461 C C . TRP B 1 133 ? 25.75 -22 -17.062 1 95.19 133 TRP B C 1
ATOM 4463 O O . TRP B 1 133 ? 25.609 -21.172 -16.156 1 95.19 133 TRP B O 1
ATOM 4473 N N . ALA B 1 134 ? 25.594 -21.719 -18.297 1 94.12 134 ALA B N 1
ATOM 4474 C CA . ALA B 1 134 ? 25.297 -20.359 -18.734 1 94.12 134 ALA B CA 1
ATOM 4475 C C . ALA B 1 134 ? 23.953 -19.891 -18.188 1 94.12 134 ALA B C 1
ATOM 4477 O O . ALA B 1 134 ? 23.828 -18.75 -17.719 1 94.12 134 ALA B O 1
ATOM 4478 N N . LEU B 1 135 ? 23 -20.719 -18.25 1 95.06 135 LEU B N 1
ATOM 4479 C CA . LEU B 1 135 ? 21.672 -20.391 -17.766 1 95.06 135 LEU B CA 1
ATOM 4480 C C . LEU B 1 135 ? 21.672 -20.203 -16.25 1 95.06 135 LEU B C 1
ATOM 4482 O O . LEU B 1 135 ? 21.047 -19.266 -15.727 1 95.06 135 LEU B O 1
ATOM 4486 N N . HIS B 1 136 ? 22.375 -21.062 -15.57 1 94.81 136 HIS B N 1
ATOM 4487 C CA . HIS B 1 136 ? 22.438 -20.969 -14.117 1 94.81 136 HIS B CA 1
ATOM 4488 C C . HIS B 1 136 ? 23.109 -19.688 -13.664 1 94.81 136 HIS B C 1
ATOM 4490 O O . HIS B 1 136 ? 22.641 -19.016 -12.742 1 94.81 136 HIS B O 1
ATOM 4496 N N . ARG B 1 137 ? 24.141 -19.328 -14.266 1 94.94 137 ARG B N 1
ATOM 4497 C CA . ARG B 1 137 ? 24.875 -18.109 -13.93 1 94.94 137 ARG B CA 1
ATOM 4498 C C . ARG B 1 137 ? 23.984 -16.875 -14.125 1 94.94 137 ARG B C 1
ATOM 4500 O O . ARG B 1 137 ? 23.953 -15.984 -13.281 1 94.94 137 ARG B O 1
ATOM 4507 N N . THR B 1 138 ? 23.328 -16.875 -15.203 1 93.75 138 THR B N 1
ATOM 4508 C CA . THR B 1 138 ? 22.438 -15.75 -15.5 1 93.75 138 THR B CA 1
ATOM 4509 C C . THR B 1 138 ? 21.25 -15.742 -14.555 1 93.75 138 THR B C 1
ATOM 4511 O O . THR B 1 138 ? 20.766 -14.68 -14.164 1 93.75 138 THR B O 1
ATOM 4514 N N . ALA B 1 139 ? 20.766 -16.922 -14.25 1 93.81 139 ALA B N 1
ATOM 4515 C CA . ALA B 1 139 ? 19.641 -17.031 -13.328 1 93.81 139 ALA B CA 1
ATOM 4516 C C . ALA B 1 139 ? 19.984 -16.453 -11.961 1 93.81 139 ALA B C 1
ATOM 4518 O O . ALA B 1 139 ? 19.172 -15.742 -11.359 1 93.81 139 ALA B O 1
ATOM 4519 N N . VAL B 1 140 ? 21.172 -16.688 -11.5 1 91.88 140 VAL B N 1
ATOM 4520 C CA . VAL B 1 140 ? 21.625 -16.203 -10.195 1 91.88 140 VAL B CA 1
ATOM 4521 C C . VAL B 1 140 ? 21.812 -14.68 -10.25 1 91.88 140 VAL B C 1
ATOM 4523 O O . VAL B 1 140 ? 21.375 -13.961 -9.344 1 91.88 140 VAL B O 1
ATOM 4526 N N . ALA B 1 141 ? 22.344 -14.156 -11.297 1 90.81 141 ALA B N 1
ATOM 4527 C CA . ALA B 1 141 ? 22.625 -12.727 -11.453 1 90.81 141 ALA B CA 1
ATOM 4528 C C . ALA B 1 141 ? 21.328 -11.93 -11.578 1 90.81 141 ALA B C 1
ATOM 4530 O O . ALA B 1 141 ? 21.25 -10.789 -11.102 1 90.81 141 ALA B O 1
ATOM 4531 N N . THR B 1 142 ? 20.375 -12.547 -12.133 1 89 142 THR B N 1
ATOM 4532 C CA . THR B 1 142 ? 19.156 -11.805 -12.438 1 89 142 THR B CA 1
ATOM 4533 C C . THR B 1 142 ? 18.016 -12.266 -11.539 1 89 142 THR B C 1
ATOM 4535 O O . THR B 1 142 ? 16.906 -11.719 -11.609 1 89 142 THR B O 1
ATOM 4538 N N . LYS B 1 143 ? 18.188 -13.289 -10.742 1 87.25 143 LYS B N 1
ATOM 4539 C CA . LYS B 1 143 ? 17.188 -13.867 -9.859 1 87.25 143 LYS B CA 1
ATOM 4540 C C . LYS B 1 143 ? 15.977 -14.352 -10.656 1 87.25 143 LYS B C 1
ATOM 4542 O O . LYS B 1 143 ? 14.828 -14.078 -10.281 1 87.25 143 LYS B O 1
ATOM 4547 N N . SER B 1 144 ? 16.266 -14.984 -11.766 1 92.31 144 SER B N 1
ATOM 4548 C CA . SER B 1 144 ? 15.219 -15.492 -12.641 1 92.31 144 SER B CA 1
ATOM 4549 C C . SER B 1 144 ? 14.922 -16.969 -12.359 1 92.31 144 SER B C 1
ATOM 4551 O O . SER B 1 144 ? 15.789 -17.828 -12.562 1 92.31 144 SER B O 1
ATOM 4553 N N . GLN B 1 145 ? 13.695 -17.234 -12.055 1 92.5 145 GLN B N 1
ATOM 4554 C CA . GLN B 1 145 ? 13.328 -18.625 -11.75 1 92.5 145 GLN B CA 1
ATOM 4555 C C . GLN B 1 145 ? 13.094 -19.422 -13.031 1 92.5 145 GLN B C 1
ATOM 4557 O O . GLN B 1 145 ? 13.289 -20.641 -13.047 1 92.5 145 GLN B O 1
ATOM 4562 N N . ALA B 1 146 ? 12.688 -18.734 -14.039 1 94 146 ALA B N 1
ATOM 4563 C CA . ALA B 1 146 ? 12.508 -19.406 -15.32 1 94 146 ALA B CA 1
ATOM 4564 C C . ALA B 1 146 ? 13.836 -19.938 -15.852 1 94 146 ALA B C 1
ATOM 4566 O O . ALA B 1 146 ? 13.914 -21.094 -16.297 1 94 146 ALA B O 1
ATOM 4567 N N . LEU B 1 147 ? 14.844 -19.125 -15.742 1 94.75 147 LEU B N 1
ATOM 4568 C CA . LEU B 1 147 ? 16.172 -19.547 -16.203 1 94.75 147 LEU B CA 1
ATOM 4569 C C . LEU B 1 147 ? 16.734 -20.641 -15.289 1 94.75 147 LEU B C 1
ATOM 4571 O O . LEU B 1 147 ? 17.422 -21.547 -15.758 1 94.75 147 LEU B O 1
ATOM 4575 N N . ALA B 1 148 ? 16.484 -20.547 -14.062 1 94.56 148 ALA B N 1
ATOM 4576 C CA . ALA B 1 148 ? 16.922 -21.578 -13.125 1 94.56 148 ALA B CA 1
ATOM 4577 C C . ALA B 1 148 ? 16.312 -22.938 -13.453 1 94.56 148 ALA B C 1
ATOM 4579 O O . ALA B 1 148 ? 16.984 -23.969 -13.383 1 94.56 148 ALA B O 1
ATOM 4580 N N . ALA B 1 149 ? 15.047 -22.859 -13.719 1 94.62 149 ALA B N 1
ATOM 4581 C CA . ALA B 1 149 ? 14.359 -24.094 -14.078 1 94.62 149 ALA B CA 1
ATOM 4582 C C . ALA B 1 149 ? 14.93 -24.688 -15.367 1 94.62 149 ALA B C 1
ATOM 4584 O O . ALA B 1 149 ? 15.102 -25.891 -15.477 1 94.62 149 ALA B O 1
ATOM 4585 N N . ASP B 1 150 ? 15.164 -23.891 -16.281 1 94.19 150 ASP B N 1
ATOM 4586 C CA . ASP B 1 150 ? 15.758 -24.344 -17.547 1 94.19 150 ASP B CA 1
ATOM 4587 C C . ASP B 1 150 ? 17.141 -24.938 -17.312 1 94.19 150 ASP B C 1
ATOM 4589 O O . ASP B 1 150 ? 17.516 -25.938 -17.922 1 94.19 150 ASP B O 1
ATOM 4593 N N . ALA B 1 151 ? 17.906 -24.266 -16.516 1 94.94 151 ALA B N 1
ATOM 4594 C CA . ALA B 1 151 ? 19.219 -24.781 -16.156 1 94.94 151 ALA B CA 1
ATOM 4595 C C . ALA B 1 151 ? 19.094 -26.188 -15.539 1 94.94 151 ALA B C 1
ATOM 4597 O O . ALA B 1 151 ? 19.891 -27.078 -15.867 1 94.94 151 ALA B O 1
ATOM 4598 N N . LEU B 1 152 ? 18.172 -26.328 -14.695 1 93 152 LEU B N 1
ATOM 4599 C CA . LEU B 1 152 ? 17.953 -27.625 -14.07 1 93 152 LEU B CA 1
ATOM 4600 C C . LEU B 1 152 ? 17.531 -28.656 -15.109 1 93 152 LEU B C 1
ATOM 4602 O O . LEU B 1 152 ? 17.938 -29.828 -15.016 1 93 152 LEU B O 1
ATOM 4606 N N . HIS B 1 153 ? 16.719 -28.281 -15.992 1 92.94 153 HIS B N 1
ATOM 4607 C CA . HIS B 1 153 ? 16.281 -29.156 -17.062 1 92.94 153 HIS B CA 1
ATOM 4608 C C . HIS B 1 153 ? 17.469 -29.703 -17.844 1 92.94 153 HIS B C 1
ATOM 4610 O O . HIS B 1 153 ? 17.609 -30.922 -18.016 1 92.94 153 HIS B O 1
ATOM 4616 N N . PHE B 1 154 ? 18.359 -28.844 -18.25 1 93.25 154 PHE B N 1
ATOM 4617 C CA . PHE B 1 154 ? 19.5 -29.297 -19.031 1 93.25 154 PHE B CA 1
ATOM 4618 C C . PHE B 1 154 ? 20.5 -30.031 -18.156 1 93.25 154 PHE B C 1
ATOM 4620 O O . PHE B 1 154 ? 21.172 -30.953 -18.625 1 93.25 154 PHE B O 1
ATOM 4627 N N . ALA B 1 155 ? 20.594 -29.641 -16.938 1 92.81 155 ALA B N 1
ATOM 4628 C CA . ALA B 1 155 ? 21.406 -30.422 -16 1 92.81 155 ALA B CA 1
ATOM 4629 C C . ALA B 1 155 ? 20.859 -31.844 -15.867 1 92.81 155 ALA B C 1
ATOM 4631 O O . ALA B 1 155 ? 21.641 -32.812 -15.742 1 92.81 155 ALA B O 1
ATOM 4632 N N . SER B 1 156 ? 19.578 -31.922 -15.836 1 91.12 156 SER B N 1
ATOM 4633 C CA . SER B 1 156 ? 18.938 -33.219 -15.758 1 91.12 156 SER B CA 1
ATOM 4634 C C . SER B 1 156 ? 19.266 -34.062 -16.984 1 91.12 156 SER B C 1
ATOM 4636 O O . SER B 1 156 ? 19.469 -35.281 -16.875 1 91.12 156 SER B O 1
ATOM 4638 N N . ASP B 1 157 ? 19.281 -33.438 -18.109 1 89.94 157 ASP B N 1
ATOM 4639 C CA . ASP B 1 157 ? 19.672 -34.125 -19.328 1 89.94 157 ASP B CA 1
ATOM 4640 C C . ASP B 1 157 ? 21.094 -34.688 -19.219 1 89.94 157 ASP B C 1
ATOM 4642 O O . ASP B 1 157 ? 21.375 -35.812 -19.625 1 89.94 157 ASP B O 1
ATOM 4646 N N . VAL B 1 158 ? 21.953 -33.906 -18.688 1 91.25 158 VAL B N 1
ATOM 4647 C CA . VAL B 1 158 ? 23.344 -34.281 -18.484 1 91.25 158 VAL B CA 1
ATOM 4648 C C . VAL B 1 158 ? 23.422 -35.469 -17.516 1 91.25 158 VAL B C 1
ATOM 4650 O O . VAL B 1 158 ? 24.109 -36.469 -17.766 1 91.25 158 VAL B O 1
ATOM 4653 N N . LEU B 1 159 ? 22.719 -35.375 -16.484 1 89.62 159 LEU B N 1
ATOM 4654 C CA . LEU B 1 159 ? 22.688 -36.469 -15.492 1 89.62 159 LEU B CA 1
ATOM 4655 C C . LEU B 1 159 ? 22.125 -37.75 -16.094 1 89.62 159 LEU B C 1
ATOM 4657 O O . LEU B 1 159 ? 22.625 -38.844 -15.805 1 89.62 159 LEU B O 1
ATOM 4661 N N . GLY B 1 160 ? 21.141 -37.562 -16.875 1 84.88 160 GLY B N 1
ATOM 4662 C CA . GLY B 1 160 ? 20.578 -38.719 -17.562 1 84.88 160 GLY B CA 1
ATOM 4663 C C . GLY B 1 160 ? 21.594 -39.406 -18.469 1 84.88 160 GLY B C 1
ATOM 4664 O O . GLY B 1 160 ? 21.656 -40.625 -18.5 1 84.88 160 GLY B O 1
ATOM 4665 N N . SER B 1 161 ? 22.312 -38.562 -19.203 1 85.38 161 SER B N 1
ATOM 4666 C CA . SER B 1 161 ? 23.344 -39.094 -20.078 1 85.38 161 SER B CA 1
ATOM 4667 C C . SER B 1 161 ? 24.422 -39.812 -19.281 1 85.38 161 SER B C 1
ATOM 4669 O O . SER B 1 161 ? 24.906 -40.875 -19.688 1 85.38 161 SER B O 1
ATOM 4671 N N . PHE B 1 162 ? 24.75 -39.312 -18.188 1 85.81 162 PHE B N 1
ATOM 4672 C CA . PHE B 1 162 ? 25.734 -39.938 -17.328 1 85.81 162 PHE B CA 1
ATOM 4673 C C . PHE B 1 162 ? 25.203 -41.25 -16.766 1 85.81 162 PHE B C 1
ATOM 4675 O O . PHE B 1 162 ? 25.953 -42.188 -16.594 1 85.81 162 PHE B O 1
ATOM 4682 N N . ALA B 1 163 ? 24 -41.219 -16.484 1 84.38 163 ALA B N 1
ATOM 4683 C CA . ALA B 1 163 ? 23.375 -42.469 -16 1 84.38 163 ALA B CA 1
ATOM 4684 C C . ALA B 1 163 ? 23.453 -43.562 -17.047 1 84.38 163 ALA B C 1
ATOM 4686 O O . ALA B 1 163 ? 23.703 -44.719 -16.719 1 84.38 163 ALA B O 1
ATOM 4687 N N . VAL B 1 164 ? 23.234 -43.188 -18.312 1 78.75 164 VAL B N 1
ATOM 4688 C CA . VAL B 1 164 ? 23.312 -44.156 -19.406 1 78.75 164 VAL B CA 1
ATOM 4689 C C . VAL B 1 164 ? 24.734 -44.688 -19.516 1 78.75 164 VAL B C 1
ATOM 4691 O O . VAL B 1 164 ? 24.922 -45.906 -19.641 1 78.75 164 VAL B O 1
ATOM 4694 N N . ILE B 1 165 ? 25.656 -43.812 -19.422 1 82.25 165 ILE B N 1
ATOM 4695 C CA . ILE B 1 165 ? 27.047 -44.219 -19.516 1 82.25 165 ILE B CA 1
ATOM 4696 C C . ILE B 1 165 ? 27.391 -45.125 -18.328 1 82.25 165 ILE B C 1
ATOM 4698 O O . ILE B 1 165 ? 28.016 -46.156 -18.516 1 82.25 165 ILE B O 1
ATOM 4702 N N . ALA B 1 166 ? 26.969 -44.75 -17.234 1 83 166 ALA B N 1
ATOM 4703 C CA . ALA B 1 166 ? 27.234 -45.562 -16.031 1 83 166 ALA B CA 1
ATOM 4704 C C . ALA B 1 166 ? 26.547 -46.906 -16.125 1 83 166 ALA B C 1
ATOM 4706 O O . ALA B 1 166 ? 27.125 -47.938 -15.734 1 83 166 ALA B O 1
ATOM 4707 N N . GLY B 1 167 ? 25.375 -46.906 -16.578 1 78.44 167 GLY B N 1
ATOM 4708 C CA . GLY B 1 167 ? 24.672 -48.156 -16.766 1 78.44 167 GLY B CA 1
ATOM 4709 C C . GLY B 1 167 ? 25.359 -49.094 -17.734 1 78.44 167 GLY B C 1
ATOM 4710 O O . GLY B 1 167 ? 25.469 -50.312 -17.469 1 78.44 167 GLY B O 1
ATOM 4711 N N . LEU B 1 168 ? 25.828 -48.562 -18.828 1 76.31 168 LEU B N 1
ATOM 4712 C CA . LEU B 1 168 ? 26.547 -49.375 -19.812 1 76.31 168 LEU B CA 1
ATOM 4713 C C . LEU B 1 168 ? 27.844 -49.906 -19.234 1 76.31 168 LEU B C 1
ATOM 4715 O O . LEU B 1 168 ? 28.219 -51.062 -19.5 1 76.31 168 LEU B O 1
ATOM 4719 N N . ALA B 1 169 ? 28.484 -49.094 -18.547 1 80.69 169 ALA B N 1
ATOM 4720 C CA . ALA B 1 169 ? 29.734 -49.5 -17.906 1 80.69 169 ALA B CA 1
ATOM 4721 C C . ALA B 1 169 ? 29.484 -50.625 -16.906 1 80.69 169 ALA B C 1
ATOM 4723 O O . ALA B 1 169 ? 30.25 -51.594 -16.828 1 80.69 169 ALA B O 1
ATOM 4724 N N . LEU B 1 170 ? 28.5 -50.5 -16.188 1 81.12 170 LEU B N 1
ATOM 4725 C CA . LEU B 1 170 ? 28.172 -51.5 -15.195 1 81.12 170 LEU B CA 1
ATOM 4726 C C . LEU B 1 170 ? 27.734 -52.812 -15.875 1 81.12 170 LEU B C 1
ATOM 4728 O O . LEU B 1 170 ? 28.062 -53.906 -15.414 1 81.12 170 LEU B O 1
ATOM 4732 N N . ALA B 1 171 ? 26.969 -52.688 -16.938 1 74.38 171 ALA B N 1
ATOM 4733 C CA . ALA B 1 171 ? 26.547 -53.844 -17.688 1 74.38 171 ALA B CA 1
ATOM 4734 C C . ALA B 1 171 ? 27.75 -54.594 -18.281 1 74.38 171 ALA B C 1
ATOM 4736 O O . ALA B 1 171 ? 27.797 -55.812 -18.281 1 74.38 171 ALA B O 1
ATOM 4737 N N . ALA B 1 172 ? 28.688 -53.844 -18.766 1 76.38 172 ALA B N 1
ATOM 4738 C CA . ALA B 1 172 ? 29.906 -54.406 -19.312 1 76.38 172 ALA B CA 1
ATOM 4739 C C . ALA B 1 172 ? 30.703 -55.125 -18.219 1 76.38 172 ALA B C 1
ATOM 4741 O O . ALA B 1 172 ? 31.406 -56.125 -18.5 1 76.38 172 ALA B O 1
ATOM 4742 N N . ALA B 1 173 ? 30.516 -54.688 -17.078 1 83.38 173 ALA B N 1
ATOM 4743 C CA . ALA B 1 173 ? 31.203 -55.312 -15.953 1 83.38 173 ALA B CA 1
ATOM 4744 C C . ALA B 1 173 ? 30.422 -56.5 -15.43 1 83.38 173 ALA B C 1
ATOM 4746 O O . ALA B 1 173 ? 30.859 -57.188 -14.492 1 83.38 173 ALA B O 1
ATOM 4747 N N . GLY B 1 174 ? 29.234 -56.781 -15.945 1 77.19 174 GLY B N 1
ATOM 4748 C CA . GLY B 1 174 ? 28.469 -57.969 -15.602 1 77.19 174 GLY B CA 1
ATOM 4749 C C . GLY B 1 174 ? 27.281 -57.688 -14.703 1 77.19 174 GLY B C 1
ATOM 4750 O O . GLY B 1 174 ? 26.578 -58.594 -14.273 1 77.19 174 GLY B O 1
ATOM 4751 N N . PHE B 1 175 ? 27.172 -56.5 -14.406 1 79.44 175 PHE B N 1
ATOM 4752 C CA . PHE B 1 175 ? 26.047 -56.156 -13.547 1 79.44 175 PHE B CA 1
ATOM 4753 C C . PHE B 1 175 ? 24.828 -55.781 -14.383 1 79.44 175 PHE B C 1
ATOM 4755 O O . PHE B 1 175 ? 24.703 -54.656 -14.844 1 79.44 175 PHE B O 1
ATOM 4762 N N . HIS B 1 176 ? 23.891 -56.656 -14.602 1 74.88 176 HIS B N 1
ATOM 4763 C CA . HIS B 1 176 ? 22.75 -56.469 -15.484 1 74.88 176 HIS B CA 1
ATOM 4764 C C . HIS B 1 176 ? 21.734 -55.469 -14.891 1 74.88 176 HIS B C 1
ATOM 4766 O O . HIS B 1 176 ? 20.938 -54.906 -15.617 1 74.88 176 HIS B O 1
ATOM 4772 N N . TRP B 1 177 ? 21.844 -55.281 -13.57 1 78.62 177 TRP B N 1
ATOM 4773 C CA . TRP B 1 177 ? 20.906 -54.375 -12.922 1 78.62 177 TRP B CA 1
ATOM 4774 C C . TRP B 1 177 ? 21.453 -52.938 -12.898 1 78.62 177 TRP B C 1
ATOM 4776 O O . TRP B 1 177 ? 20.797 -52.031 -12.406 1 78.62 177 TRP B O 1
ATOM 4786 N N . GLY B 1 178 ? 22.672 -52.781 -13.453 1 79 178 GLY B N 1
ATOM 4787 C CA . GLY B 1 178 ? 23.375 -51.5 -13.383 1 79 178 GLY B CA 1
ATOM 4788 C C . GLY B 1 178 ? 22.656 -50.375 -14.086 1 79 178 GLY B C 1
ATOM 4789 O O . GLY B 1 178 ? 22.594 -49.25 -13.586 1 79 178 GLY B O 1
ATOM 4790 N N . ASP B 1 179 ? 22.031 -50.656 -15.188 1 79 179 ASP B N 1
ATOM 4791 C CA . ASP B 1 179 ? 21.312 -49.656 -15.977 1 79 179 ASP B CA 1
ATOM 4792 C C . ASP B 1 179 ? 20.094 -49.125 -15.219 1 79 179 ASP B C 1
ATOM 4794 O O . ASP B 1 179 ? 19.859 -47.906 -15.172 1 79 179 ASP B O 1
ATOM 4798 N N . ALA B 1 180 ? 19.391 -50.031 -14.609 1 82.25 180 ALA B N 1
ATOM 4799 C CA . ALA B 1 180 ? 18.203 -49.656 -13.836 1 82.25 180 ALA B CA 1
ATOM 4800 C C . ALA B 1 180 ? 18.594 -48.844 -12.594 1 82.25 180 ALA B C 1
ATOM 4802 O O . ALA B 1 180 ? 17.938 -47.844 -12.266 1 82.25 180 ALA B O 1
ATOM 4803 N N . ALA B 1 181 ? 19.609 -49.25 -11.992 1 84.81 181 ALA B N 1
ATOM 4804 C CA . ALA B 1 181 ? 20.062 -48.562 -10.797 1 84.81 181 ALA B CA 1
ATOM 4805 C C . ALA B 1 181 ? 20.516 -47.125 -11.117 1 84.81 181 ALA B C 1
ATOM 4807 O O . ALA B 1 181 ? 20.219 -46.188 -10.375 1 84.81 181 ALA B O 1
ATOM 4808 N N . ALA B 1 182 ? 21.25 -47 -12.164 1 84.88 182 ALA B N 1
ATOM 4809 C CA . ALA B 1 182 ? 21.703 -45.656 -12.594 1 84.88 182 ALA B CA 1
ATOM 4810 C C . ALA B 1 182 ? 20.531 -44.75 -12.938 1 84.88 182 ALA B C 1
ATOM 4812 O O . ALA B 1 182 ? 20.516 -43.562 -12.602 1 84.88 182 ALA B O 1
ATOM 4813 N N . ALA B 1 183 ? 19.562 -45.281 -13.562 1 85.06 183 ALA B N 1
ATOM 4814 C CA . ALA B 1 183 ? 18.375 -44.531 -13.953 1 85.06 183 ALA B CA 1
ATOM 4815 C C . ALA B 1 183 ? 17.594 -44.094 -12.727 1 85.06 183 ALA B C 1
ATOM 4817 O O . ALA B 1 183 ? 17.141 -42.938 -12.664 1 85.06 183 ALA B O 1
ATOM 4818 N N . ILE B 1 184 ? 17.5 -44.906 -11.773 1 87.88 184 ILE B N 1
ATOM 4819 C CA . ILE B 1 184 ? 16.781 -44.594 -10.539 1 87.88 184 ILE B CA 1
ATOM 4820 C C . ILE B 1 184 ? 17.547 -43.5 -9.781 1 87.88 184 ILE B C 1
ATOM 4822 O O . ILE B 1 184 ? 16.938 -42.562 -9.266 1 87.88 184 ILE B O 1
ATOM 4826 N N . GLY B 1 185 ? 18.828 -43.625 -9.719 1 89.06 185 GLY B N 1
ATOM 4827 C CA . GLY B 1 185 ? 19.641 -42.625 -9.07 1 89.06 185 GLY B CA 1
ATOM 4828 C C . GLY B 1 185 ? 19.469 -41.25 -9.68 1 89.06 185 GLY B C 1
ATOM 4829 O O . GLY B 1 185 ? 19.328 -40.25 -8.953 1 89.06 185 GLY B O 1
ATOM 4830 N N . VAL B 1 186 ? 19.406 -41.156 -10.914 1 88.38 186 VAL B N 1
ATOM 4831 C CA . VAL B 1 186 ? 19.234 -39.906 -11.625 1 88.38 186 VAL B CA 1
ATOM 4832 C C . VAL B 1 186 ? 17.844 -39.344 -11.367 1 88.38 186 VAL B C 1
ATOM 4834 O O . VAL B 1 186 ? 17.672 -38.156 -11.156 1 88.38 186 VAL B O 1
ATOM 4837 N N . ALA B 1 187 ? 16.906 -40.219 -11.406 1 90.12 187 ALA B N 1
ATOM 4838 C CA . ALA B 1 187 ? 15.523 -39.812 -11.156 1 90.12 187 ALA B CA 1
ATOM 4839 C C . ALA B 1 187 ? 15.383 -39.188 -9.758 1 90.12 187 ALA B C 1
ATOM 4841 O O . ALA B 1 187 ? 14.711 -38.188 -9.586 1 90.12 187 ALA B O 1
ATOM 4842 N N . VAL B 1 188 ? 16.016 -39.781 -8.867 1 91.06 188 VAL B N 1
ATOM 4843 C CA . VAL B 1 188 ? 15.961 -39.281 -7.492 1 91.06 188 VAL B CA 1
ATOM 4844 C C . VAL B 1 188 ? 16.656 -37.938 -7.398 1 91.06 188 VAL B C 1
ATOM 4846 O O . VAL B 1 188 ? 16.156 -37 -6.754 1 91.06 188 VAL B O 1
ATOM 4849 N N . MET B 1 189 ? 17.734 -37.844 -8.055 1 90.56 189 MET B N 1
ATOM 4850 C CA . MET B 1 189 ? 18.484 -36.594 -8.023 1 90.56 189 MET B CA 1
ATOM 4851 C C . MET B 1 189 ? 17.688 -35.438 -8.664 1 90.56 189 MET B C 1
ATOM 4853 O O . MET B 1 189 ? 17.625 -34.344 -8.117 1 90.56 189 MET B O 1
ATOM 4857 N N . ILE B 1 190 ? 17.078 -35.688 -9.758 1 89.31 190 ILE B N 1
ATOM 4858 C CA . ILE B 1 190 ? 16.266 -34.719 -10.453 1 89.31 190 ILE B CA 1
ATOM 4859 C C . ILE B 1 190 ? 15.086 -34.312 -9.57 1 89.31 190 ILE B C 1
ATOM 4861 O O . ILE B 1 190 ? 14.75 -33.125 -9.492 1 89.31 190 ILE B O 1
ATOM 4865 N N . SER B 1 191 ? 14.57 -35.281 -8.93 1 92.38 191 SER B N 1
ATOM 4866 C CA . SER B 1 191 ? 13.414 -35 -8.078 1 92.38 191 SER B CA 1
ATOM 4867 C C . SER B 1 191 ? 13.797 -34.125 -6.898 1 92.38 191 SER B C 1
ATOM 4869 O O . SER B 1 191 ? 13.047 -33.188 -6.535 1 92.38 191 SER B O 1
ATOM 4871 N N . LEU B 1 192 ? 14.922 -34.312 -6.359 1 93.44 192 LEU B N 1
ATOM 4872 C CA . LEU B 1 192 ? 15.359 -33.531 -5.219 1 93.44 192 LEU B CA 1
ATOM 4873 C C . LEU B 1 192 ? 15.656 -32.094 -5.641 1 93.44 192 LEU B C 1
ATOM 4875 O O . LEU B 1 192 ? 15.25 -31.156 -4.961 1 93.44 192 LEU B O 1
ATOM 4879 N N . LEU B 1 193 ? 16.359 -31.984 -6.711 1 90.81 193 LEU B N 1
ATOM 4880 C CA . LEU B 1 193 ? 16.672 -30.656 -7.207 1 90.81 193 LEU B CA 1
ATOM 4881 C C . LEU B 1 193 ? 15.414 -29.922 -7.656 1 90.81 193 LEU B C 1
ATOM 4883 O O . LEU B 1 193 ? 15.273 -28.719 -7.438 1 90.81 193 LEU B O 1
ATOM 4887 N N . GLY B 1 194 ? 14.57 -30.688 -8.289 1 92.62 194 GLY B N 1
ATOM 4888 C CA . GLY B 1 194 ? 13.297 -30.125 -8.695 1 92.62 194 GLY B CA 1
ATOM 4889 C C . GLY B 1 194 ? 12.438 -29.688 -7.527 1 92.62 194 GLY B C 1
ATOM 4890 O O . GLY B 1 194 ? 11.75 -28.656 -7.602 1 92.62 194 GLY B O 1
ATOM 4891 N N . LEU B 1 195 ? 12.531 -30.422 -6.469 1 93.62 195 LEU B N 1
ATOM 4892 C CA . LEU B 1 195 ? 11.758 -30.094 -5.277 1 93.62 195 LEU B CA 1
ATOM 4893 C C . LEU B 1 195 ? 12.242 -28.781 -4.656 1 93.62 195 LEU B C 1
ATOM 4895 O O . LEU B 1 195 ? 11.438 -27.969 -4.188 1 93.62 195 LEU B O 1
ATOM 4899 N N . ARG B 1 196 ? 13.484 -28.609 -4.617 1 93.31 196 ARG B N 1
ATOM 4900 C CA . ARG B 1 196 ? 14.047 -27.391 -4.066 1 93.31 196 ARG B CA 1
ATOM 4901 C C . ARG B 1 196 ? 13.602 -26.172 -4.875 1 93.31 196 ARG B C 1
ATOM 4903 O O . ARG B 1 196 ? 13.148 -25.172 -4.305 1 93.31 196 ARG B O 1
ATOM 4910 N N . LEU B 1 197 ? 13.719 -26.25 -6.102 1 92.06 197 LEU B N 1
ATOM 4911 C CA . LEU B 1 197 ? 13.305 -25.156 -6.977 1 92.06 197 LEU B CA 1
ATOM 4912 C C . LEU B 1 197 ? 11.789 -24.969 -6.949 1 92.06 197 LEU B C 1
ATOM 4914 O O . LEU B 1 197 ? 11.297 -23.844 -6.949 1 92.06 197 LEU B O 1
ATOM 4918 N N . GLY B 1 198 ? 11.203 -26.094 -6.973 1 94.38 198 GLY B N 1
ATOM 4919 C CA . GLY B 1 198 ? 9.75 -26.047 -6.895 1 94.38 198 GLY B CA 1
ATOM 4920 C C . GLY B 1 198 ? 9.234 -25.359 -5.645 1 94.38 198 GLY B C 1
ATOM 4921 O O . GLY B 1 198 ? 8.312 -24.547 -5.715 1 94.38 198 GLY B O 1
ATOM 4922 N N . ARG B 1 199 ? 9.836 -25.609 -4.574 1 93.31 199 ARG B N 1
ATOM 4923 C CA . ARG B 1 199 ? 9.445 -24.984 -3.318 1 93.31 199 ARG B CA 1
ATOM 4924 C C . ARG B 1 199 ? 9.625 -23.469 -3.381 1 93.31 199 ARG B C 1
ATOM 4926 O O . ARG B 1 199 ? 8.742 -22.719 -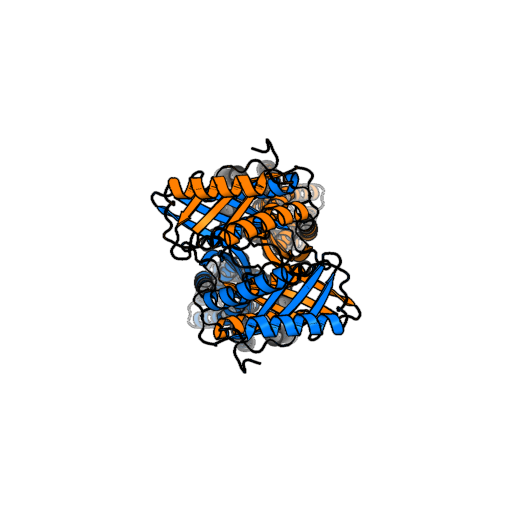2.969 1 93.31 199 ARG B O 1
ATOM 4933 N N . SER B 1 200 ? 10.711 -23.125 -3.861 1 90.81 200 SER B N 1
ATOM 4934 C CA . SER B 1 200 ? 11 -2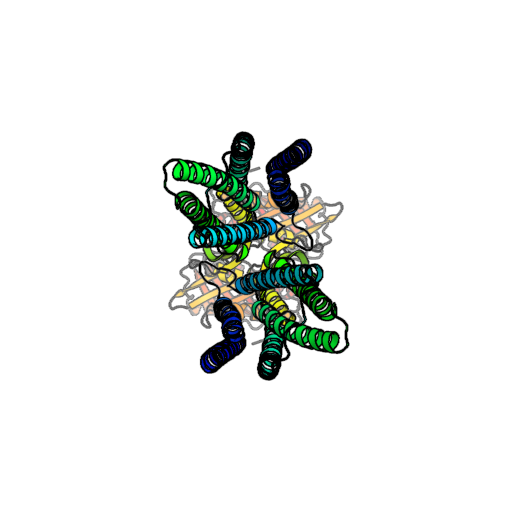1.703 -3.953 1 90.81 200 SER B CA 1
ATOM 4935 C C . SER B 1 200 ? 10.016 -21 -4.891 1 90.81 200 SER B C 1
ATOM 4937 O O . SER B 1 200 ? 9.57 -19.891 -4.605 1 90.81 200 SER B O 1
ATOM 4939 N N . THR B 1 201 ? 9.695 -21.641 -5.961 1 92.12 201 THR B N 1
ATOM 4940 C CA . THR B 1 201 ? 8.773 -21.062 -6.938 1 92.12 201 THR B CA 1
ATOM 4941 C C . THR B 1 201 ? 7.363 -20.969 -6.367 1 92.12 201 THR B C 1
ATOM 4943 O O . THR B 1 201 ? 6.68 -19.969 -6.547 1 92.12 201 THR B O 1
ATOM 4946 N N . ILE B 1 202 ? 6.996 -21.969 -5.676 1 93.25 202 ILE B N 1
ATOM 4947 C CA . ILE B 1 202 ? 5.68 -22.016 -5.051 1 93.25 202 ILE B CA 1
ATOM 4948 C C . ILE B 1 202 ? 5.566 -20.906 -4.008 1 93.25 202 ILE B C 1
ATOM 4950 O O . ILE B 1 202 ? 4.547 -20.219 -3.93 1 93.25 202 ILE B O 1
ATOM 4954 N N . GLN B 1 203 ? 6.57 -20.75 -3.254 1 90.88 203 GLN B N 1
ATOM 4955 C CA . GLN B 1 203 ? 6.578 -19.703 -2.238 1 90.88 203 GLN B CA 1
ATOM 4956 C C . GLN B 1 203 ? 6.398 -18.328 -2.867 1 90.88 203 GLN B C 1
ATOM 4958 O O . GLN B 1 203 ? 5.676 -17.484 -2.328 1 90.88 203 GLN B O 1
ATOM 4963 N N . THR B 1 204 ? 7.004 -18.125 -3.955 1 88.81 204 THR B N 1
ATOM 4964 C CA . THR B 1 204 ? 6.895 -16.844 -4.652 1 88.81 204 THR B CA 1
ATOM 4965 C C . THR B 1 204 ? 5.477 -16.641 -5.176 1 88.81 204 THR B C 1
ATOM 4967 O O . THR B 1 204 ? 4.914 -15.547 -5.043 1 88.81 204 THR B O 1
ATOM 4970 N N . LEU B 1 205 ? 4.969 -17.672 -5.691 1 91 205 LEU B N 1
ATOM 4971 C CA . LEU B 1 205 ? 3.631 -17.578 -6.266 1 91 205 LEU B CA 1
ATOM 4972 C C . LEU B 1 205 ? 2.588 -17.375 -5.176 1 91 205 LEU B C 1
ATOM 4974 O O . LEU B 1 205 ? 1.569 -16.719 -5.406 1 91 205 LEU B O 1
ATOM 4978 N N . LEU B 1 206 ? 2.896 -17.844 -4.004 1 91.25 206 LEU B N 1
ATOM 4979 C CA . LEU B 1 206 ? 1.958 -17.734 -2.895 1 91.25 206 LEU B CA 1
ATOM 4980 C C . LEU B 1 206 ? 2.213 -16.469 -2.088 1 91.25 206 LEU B C 1
ATOM 4982 O O . LEU B 1 206 ? 1.604 -16.266 -1.035 1 91.25 206 LEU B O 1
ATOM 4986 N N . ASP B 1 207 ? 3.086 -15.695 -2.516 1 91.06 207 ASP B N 1
ATOM 4987 C CA . ASP B 1 207 ? 3.414 -14.422 -1.886 1 91.06 207 ASP B CA 1
ATOM 4988 C C . ASP B 1 207 ? 3.967 -14.633 -0.478 1 91.06 207 ASP B C 1
ATOM 4990 O O . ASP B 1 207 ? 3.639 -13.875 0.442 1 91.06 207 ASP B O 1
ATOM 4994 N N . ARG B 1 208 ? 4.68 -15.641 -0.336 1 90.19 208 ARG B N 1
ATOM 4995 C CA . ARG B 1 208 ? 5.363 -15.805 0.941 1 90.19 208 ARG B CA 1
ATOM 4996 C C . ARG B 1 208 ? 6.43 -14.727 1.131 1 90.19 208 ARG B C 1
ATOM 4998 O O . ARG B 1 208 ? 7.145 -14.383 0.189 1 90.19 208 ARG B O 1
ATOM 5005 N N . ALA B 1 209 ? 6.457 -14.18 2.26 1 90.94 209 ALA B N 1
ATOM 5006 C CA . ALA B 1 209 ? 7.453 -13.148 2.553 1 90.94 209 ALA B CA 1
ATOM 5007 C C . ALA B 1 209 ? 8.867 -13.734 2.531 1 90.94 209 ALA B C 1
ATOM 5009 O O . ALA B 1 209 ? 9.125 -14.766 3.152 1 90.94 209 ALA B O 1
ATOM 5010 N N . PRO B 1 210 ? 9.727 -13.109 1.784 1 87.75 210 PRO B N 1
ATOM 5011 C CA . PRO B 1 210 ? 11.109 -13.586 1.808 1 87.75 210 PRO B CA 1
ATOM 5012 C C . PRO B 1 210 ? 11.734 -13.523 3.199 1 87.75 210 PRO B C 1
ATOM 5014 O O . PRO B 1 210 ? 11.484 -12.57 3.947 1 87.75 210 PRO B O 1
ATOM 5017 N N . GLU B 1 211 ? 12.492 -14.391 3.436 1 87.38 211 GLU B N 1
ATOM 5018 C CA . GLU B 1 211 ? 13.086 -14.477 4.766 1 87.38 211 GLU B CA 1
ATOM 5019 C C . GLU B 1 211 ? 13.992 -13.281 5.043 1 87.38 211 GLU B C 1
ATOM 5021 O O . GLU B 1 211 ? 14.789 -12.883 4.191 1 87.38 211 GLU B O 1
ATOM 5026 N N . GLY B 1 212 ? 13.75 -12.664 6.152 1 90.69 212 GLY B N 1
ATOM 5027 C CA . GLY B 1 212 ? 14.641 -11.609 6.613 1 90.69 212 GLY B CA 1
ATOM 5028 C C . GLY B 1 212 ? 14.273 -10.242 6.066 1 90.69 212 GLY B C 1
ATOM 5029 O O . GLY B 1 212 ? 14.727 -9.219 6.582 1 90.69 212 GLY B O 1
ATOM 5030 N N . VAL B 1 213 ? 13.516 -10.211 5.047 1 91.31 213 VAL B N 1
ATOM 5031 C CA . VAL B 1 213 ? 13.195 -8.945 4.387 1 91.31 213 VAL B CA 1
ATOM 5032 C C . VAL B 1 213 ? 12.336 -8.086 5.305 1 91.31 213 VAL B C 1
ATOM 5034 O O . VAL B 1 213 ? 12.555 -6.879 5.43 1 91.31 213 VAL B O 1
ATOM 5037 N N . SER B 1 214 ? 11.398 -8.719 5.926 1 93.94 214 SER B N 1
ATOM 5038 C CA . SER B 1 214 ? 10.492 -7.977 6.801 1 93.94 214 SER B CA 1
ATOM 5039 C C . SER B 1 214 ? 11.242 -7.309 7.941 1 93.94 214 SER B C 1
ATOM 5041 O O . SER B 1 214 ? 11 -6.141 8.25 1 93.94 214 SER B O 1
ATOM 5043 N N . ASP B 1 215 ? 12.141 -8.008 8.516 1 94.94 215 ASP B N 1
ATOM 5044 C CA . ASP B 1 215 ? 12.891 -7.469 9.648 1 94.94 215 ASP B CA 1
ATOM 5045 C C . ASP B 1 215 ? 13.812 -6.328 9.203 1 94.94 215 ASP B C 1
ATOM 5047 O O . ASP B 1 215 ? 13.875 -5.289 9.859 1 94.94 215 ASP B O 1
ATOM 5051 N N . LYS B 1 216 ? 14.461 -6.559 8.109 1 95.94 216 LYS B N 1
ATOM 5052 C CA . LYS B 1 216 ? 15.359 -5.535 7.582 1 95.94 216 LYS B CA 1
ATOM 5053 C C . LYS B 1 216 ? 14.586 -4.277 7.191 1 95.94 216 LYS B C 1
ATOM 5055 O O . LYS B 1 216 ? 15.047 -3.16 7.445 1 95.94 216 LYS B O 1
ATOM 5060 N N . ALA B 1 217 ? 13.492 -4.5 6.539 1 96.38 217 ALA B N 1
ATOM 5061 C CA . ALA B 1 217 ? 12.656 -3.377 6.121 1 96.38 217 ALA B CA 1
ATOM 5062 C C . ALA B 1 217 ? 12.125 -2.611 7.332 1 96.38 217 ALA B C 1
ATOM 5064 O O . ALA B 1 217 ? 12.102 -1.378 7.332 1 96.38 217 ALA B O 1
ATOM 5065 N N . ARG B 1 218 ? 11.695 -3.311 8.344 1 96.62 218 ARG B N 1
ATOM 5066 C CA . ARG B 1 218 ? 11.188 -2.691 9.562 1 96.62 218 ARG B CA 1
ATOM 5067 C C . ARG B 1 218 ? 12.258 -1.837 10.234 1 96.62 218 ARG B C 1
ATOM 5069 O O . ARG B 1 218 ? 11.977 -0.724 10.68 1 96.62 218 ARG B O 1
ATOM 5076 N N . GLU B 1 219 ? 13.391 -2.375 10.273 1 96.94 219 GLU B N 1
ATOM 5077 C CA . GLU B 1 219 ? 14.508 -1.662 10.883 1 96.94 219 GLU B CA 1
ATOM 5078 C C . GLU B 1 219 ? 14.875 -0.418 10.078 1 96.94 219 GLU B C 1
ATOM 5080 O O . GLU B 1 219 ? 15.109 0.649 10.648 1 96.94 219 GLU B O 1
ATOM 5085 N N . ALA B 1 220 ? 14.922 -0.562 8.812 1 96.88 220 ALA B N 1
ATOM 5086 C CA . ALA B 1 220 ? 15.289 0.55 7.938 1 96.88 220 ALA B CA 1
ATOM 5087 C C . ALA B 1 220 ? 14.258 1.672 8.008 1 96.88 220 ALA B C 1
ATOM 5089 O O . ALA B 1 220 ? 14.617 2.85 8.086 1 96.88 220 ALA B O 1
ATOM 5090 N N . ILE B 1 221 ? 12.977 1.344 7.977 1 97.19 221 ILE B N 1
ATOM 5091 C CA . ILE B 1 221 ? 11.898 2.328 8.062 1 97.19 221 ILE B CA 1
ATOM 5092 C C . ILE B 1 221 ? 11.914 2.986 9.438 1 97.19 221 ILE B C 1
ATOM 5094 O O . ILE B 1 221 ? 11.758 4.207 9.547 1 97.19 221 ILE B O 1
ATOM 5098 N N . GLY B 1 222 ? 12.102 2.188 10.477 1 96.88 222 GLY B N 1
ATOM 5099 C CA . GLY B 1 222 ? 12.133 2.689 11.836 1 96.88 222 GLY B CA 1
ATOM 5100 C C . GLY B 1 222 ? 13.273 3.656 12.094 1 96.88 222 GLY B C 1
ATOM 5101 O O . GLY B 1 222 ? 13.188 4.516 12.977 1 96.88 222 GLY B O 1
ATOM 5102 N N . ALA B 1 223 ? 14.273 3.545 11.305 1 96.38 223 ALA B N 1
ATOM 5103 C CA . ALA B 1 223 ? 15.469 4.367 11.492 1 96.38 223 ALA B CA 1
ATOM 5104 C C . ALA B 1 223 ? 15.297 5.738 10.852 1 96.38 223 ALA B C 1
ATOM 5106 O O . ALA B 1 223 ? 16.062 6.664 11.125 1 96.38 223 ALA B O 1
ATOM 5107 N N . VAL B 1 224 ? 14.344 5.914 10.039 1 96.56 224 VAL B N 1
ATOM 5108 C CA . VAL B 1 224 ? 14.102 7.199 9.398 1 96.56 224 VAL B CA 1
ATOM 5109 C C . VAL B 1 224 ? 13.609 8.203 10.438 1 96.56 224 VAL B C 1
ATOM 5111 O O . VAL B 1 224 ? 12.633 7.949 11.148 1 96.56 224 VAL B O 1
ATOM 5114 N N . PRO B 1 225 ? 14.195 9.367 10.531 1 95.31 225 PRO B N 1
ATOM 5115 C CA . PRO B 1 225 ? 13.727 10.383 11.477 1 95.31 225 PRO B CA 1
ATOM 5116 C C . PRO B 1 225 ? 12.266 10.773 11.242 1 95.31 225 PRO B C 1
ATOM 5118 O O . PRO B 1 225 ? 11.875 11.047 10.109 1 95.31 225 PRO B O 1
ATOM 5121 N N . GLY B 1 226 ? 11.469 10.75 12.32 1 93.69 226 GLY B N 1
ATOM 5122 C CA . GLY B 1 226 ? 10.062 11.117 12.234 1 93.69 226 GLY B CA 1
ATOM 5123 C C . GLY B 1 226 ? 9.133 9.922 12.359 1 93.69 226 GLY B C 1
ATOM 5124 O O . GLY B 1 226 ? 7.93 10.094 12.57 1 93.69 226 GLY B O 1
ATOM 5125 N N . VAL B 1 227 ? 9.758 8.758 12.234 1 96.25 227 VAL B N 1
ATOM 5126 C CA . VAL B 1 227 ? 8.961 7.543 12.375 1 96.25 227 VAL B CA 1
ATOM 5127 C C . VAL B 1 227 ? 8.875 7.156 13.852 1 96.25 227 VAL B C 1
ATOM 5129 O O . VAL B 1 227 ? 9.898 7.094 14.547 1 96.25 227 VAL B O 1
ATOM 5132 N N . VAL B 1 228 ? 7.676 6.969 14.289 1 95.69 228 VAL B N 1
ATOM 5133 C CA . VAL B 1 228 ? 7.445 6.586 15.68 1 95.69 228 VAL B CA 1
ATOM 5134 C C . VAL B 1 228 ? 7.488 5.066 15.812 1 95.69 228 VAL B C 1
ATOM 5136 O O . VAL B 1 228 ? 7.98 4.539 16.812 1 95.69 228 VAL B O 1
ATOM 5139 N N . GLY B 1 229 ? 6.914 4.375 14.805 1 95.75 229 GLY B N 1
ATOM 5140 C CA . GLY B 1 229 ? 6.859 2.922 14.789 1 95.75 229 GLY B CA 1
ATOM 5141 C C . GLY B 1 229 ? 6.25 2.359 13.523 1 95.75 229 GLY B C 1
ATOM 5142 O O . GLY B 1 229 ? 5.766 3.109 12.672 1 95.75 229 GLY B O 1
ATOM 5143 N N . VAL B 1 230 ? 6.422 1.069 13.422 1 96.5 230 VAL B N 1
ATOM 5144 C CA . VAL B 1 230 ? 5.824 0.354 12.297 1 96.5 230 VAL B CA 1
ATOM 5145 C C . VAL B 1 230 ? 4.75 -0.604 12.812 1 96.5 230 VAL B C 1
ATOM 5147 O O . VAL B 1 230 ? 5.055 -1.568 13.516 1 96.5 230 VAL B O 1
ATOM 5150 N N . GLU B 1 231 ? 3.514 -0.352 12.516 1 95.25 231 GLU B N 1
ATOM 5151 C CA . GLU B 1 231 ? 2.393 -1.144 13.016 1 95.25 231 GLU B CA 1
ATOM 5152 C C . GLU B 1 231 ? 2.275 -2.467 12.258 1 95.25 231 GLU B C 1
ATOM 5154 O O . GLU B 1 231 ? 2.047 -3.514 12.867 1 95.25 231 GLU B O 1
ATOM 5159 N N . ARG B 1 232 ? 2.357 -2.381 10.961 1 94.69 232 ARG B N 1
ATOM 5160 C CA . ARG B 1 232 ? 2.221 -3.553 10.094 1 94.69 232 ARG B CA 1
ATOM 5161 C C . ARG B 1 232 ? 3.15 -3.455 8.891 1 94.69 232 ARG B C 1
ATOM 5163 O O . ARG B 1 232 ? 3.361 -2.369 8.352 1 94.69 232 ARG B O 1
ATOM 5170 N N . LEU B 1 233 ? 3.738 -4.57 8.578 1 95.38 233 LEU B N 1
ATOM 5171 C CA . LEU B 1 233 ? 4.598 -4.637 7.398 1 95.38 233 LEU B CA 1
ATOM 5172 C C . LEU B 1 233 ? 4.355 -5.926 6.621 1 95.38 233 LEU B C 1
ATOM 5174 O O . LEU B 1 233 ? 4.375 -7.016 7.195 1 95.38 233 LEU B O 1
ATOM 5178 N N . ARG B 1 234 ? 4.035 -5.707 5.383 1 94.81 234 ARG B N 1
ATOM 5179 C CA . ARG B 1 234 ? 3.859 -6.832 4.469 1 94.81 234 ARG B CA 1
ATOM 5180 C C . ARG B 1 234 ? 4.883 -6.781 3.338 1 94.81 234 ARG B C 1
ATOM 5182 O O . ARG B 1 234 ? 5.195 -5.703 2.826 1 94.81 234 ARG B O 1
ATOM 5189 N N . ALA B 1 235 ? 5.461 -7.887 3.062 1 94 235 ALA B N 1
ATOM 5190 C CA . ALA B 1 235 ? 6.461 -7.961 2 1 94 235 ALA B CA 1
ATOM 5191 C C . ALA B 1 235 ? 6.184 -9.133 1.062 1 94 235 ALA B C 1
ATOM 5193 O O . ALA B 1 235 ? 5.691 -10.18 1.493 1 94 235 ALA B O 1
ATOM 5194 N N . ARG B 1 236 ? 6.461 -8.938 -0.158 1 91.06 236 ARG B N 1
ATOM 5195 C CA . ARG B 1 236 ? 6.371 -9.977 -1.177 1 91.06 236 ARG B CA 1
ATOM 5196 C C . ARG B 1 236 ? 7.324 -9.695 -2.332 1 91.06 236 ARG B C 1
ATOM 5198 O O . ARG B 1 236 ? 7.789 -8.57 -2.5 1 91.06 236 ARG B O 1
ATOM 5205 N N . MET B 1 237 ? 7.523 -10.727 -3.09 1 88.38 237 MET B N 1
ATOM 5206 C CA . MET B 1 237 ? 8.406 -10.57 -4.242 1 88.38 237 MET B CA 1
ATOM 5207 C C . MET B 1 237 ? 7.66 -10.844 -5.543 1 88.38 237 MET B C 1
ATOM 5209 O O . MET B 1 237 ? 6.859 -11.773 -5.617 1 88.38 237 MET B O 1
ATOM 5213 N N . VAL B 1 238 ? 7.836 -9.969 -6.496 1 87.81 238 VAL B N 1
ATOM 5214 C CA . VAL B 1 238 ? 7.402 -10.156 -7.875 1 87.81 238 VAL B CA 1
ATOM 5215 C C . VAL B 1 238 ? 8.594 -10.031 -8.82 1 87.81 238 VAL B C 1
ATOM 5217 O O . VAL B 1 238 ? 9.086 -8.922 -9.062 1 87.81 238 VAL B O 1
ATOM 5220 N N . GLY B 1 239 ? 9.031 -11.141 -9.344 1 82.56 239 GLY B N 1
ATOM 5221 C CA . GLY B 1 239 ? 10.312 -11.086 -10.023 1 82.56 239 GLY B CA 1
ATOM 5222 C C . GLY B 1 239 ? 11.453 -10.656 -9.117 1 82.56 239 GLY B C 1
ATOM 5223 O O . GLY B 1 239 ? 11.594 -11.164 -8.008 1 82.56 239 GLY B O 1
ATOM 5224 N N . PRO B 1 240 ? 12.234 -9.742 -9.641 1 83.75 240 PRO B N 1
ATOM 5225 C CA . PRO B 1 240 ? 13.352 -9.281 -8.828 1 83.75 240 PRO B CA 1
ATOM 5226 C C . PRO B 1 240 ? 12.961 -8.133 -7.891 1 83.75 240 PRO B C 1
ATOM 5228 O O . PRO B 1 240 ? 13.773 -7.699 -7.074 1 83.75 240 PRO B O 1
ATOM 5231 N N . THR B 1 241 ? 11.781 -7.719 -7.926 1 89.12 241 THR B N 1
ATOM 5232 C CA . THR B 1 241 ? 11.367 -6.527 -7.199 1 89.12 241 THR B CA 1
ATOM 5233 C C . THR B 1 241 ? 10.75 -6.898 -5.855 1 89.12 241 THR B C 1
ATOM 5235 O O . THR B 1 241 ? 9.906 -7.797 -5.777 1 89.12 241 THR B O 1
ATOM 5238 N N . HIS B 1 242 ? 11.195 -6.188 -4.82 1 92.25 242 HIS B N 1
ATOM 5239 C CA . HIS B 1 242 ? 10.602 -6.328 -3.494 1 92.25 242 HIS B CA 1
ATOM 5240 C C . HIS B 1 242 ? 9.453 -5.34 -3.297 1 92.25 242 HIS B C 1
ATOM 5242 O O . HIS B 1 242 ? 9.664 -4.125 -3.336 1 92.25 242 HIS B O 1
ATOM 5248 N N . PHE B 1 243 ? 8.305 -5.84 -3.111 1 93.88 243 PHE B N 1
ATOM 5249 C CA . PHE B 1 243 ? 7.172 -4.992 -2.768 1 93.88 243 PHE B CA 1
ATOM 5250 C C . PHE B 1 243 ? 6.938 -4.988 -1.262 1 93.88 243 PHE B C 1
ATOM 5252 O O . PHE B 1 243 ? 6.766 -6.043 -0.65 1 93.88 243 PHE B O 1
ATOM 5259 N N . ILE B 1 244 ? 6.934 -3.824 -0.688 1 95.31 244 ILE B N 1
ATOM 5260 C CA . ILE B 1 244 ? 6.781 -3.67 0.754 1 95.31 244 ILE B CA 1
ATOM 5261 C C . ILE B 1 244 ? 5.617 -2.723 1.05 1 95.31 244 ILE B C 1
ATOM 5263 O O . ILE B 1 244 ? 5.547 -1.626 0.49 1 95.31 244 ILE B O 1
ATOM 5267 N N . ASP B 1 245 ? 4.664 -3.146 1.802 1 94.69 245 ASP B N 1
ATOM 5268 C CA . ASP B 1 245 ? 3.549 -2.346 2.299 1 94.69 245 ASP B CA 1
ATOM 5269 C C . ASP B 1 245 ? 3.66 -2.127 3.807 1 94.69 245 ASP B C 1
ATOM 5271 O O . ASP B 1 245 ? 3.605 -3.082 4.582 1 94.69 245 ASP B O 1
ATOM 5275 N N . ALA B 1 246 ? 3.775 -0.917 4.238 1 96.06 246 ALA B N 1
ATOM 5276 C CA . ALA B 1 246 ? 4.004 -0.667 5.66 1 96.06 246 ALA B CA 1
ATOM 5277 C C . ALA B 1 246 ? 3.01 0.357 6.203 1 96.06 246 ALA B C 1
ATOM 5279 O O . ALA B 1 246 ? 2.717 1.356 5.543 1 96.06 246 ALA B O 1
ATOM 5280 N N . LEU B 1 247 ? 2.373 0.025 7.281 1 96.38 247 LEU B N 1
ATOM 5281 C CA . LEU B 1 247 ? 1.675 0.992 8.125 1 96.38 247 LEU B CA 1
ATOM 5282 C C . LEU B 1 247 ? 2.627 1.625 9.133 1 96.38 247 LEU B C 1
ATOM 5284 O O . LEU B 1 247 ? 3.07 0.963 10.07 1 96.38 247 LEU B O 1
ATOM 5288 N N . VAL B 1 248 ? 2.885 2.836 8.906 1 96.94 248 VAL B N 1
ATOM 5289 C CA . VAL B 1 248 ? 3.922 3.496 9.695 1 96.94 248 VAL B CA 1
ATOM 5290 C C . VAL B 1 248 ? 3.291 4.559 10.594 1 96.94 248 VAL B C 1
ATOM 5292 O O . VAL B 1 248 ? 2.52 5.398 10.125 1 96.94 248 VAL B O 1
ATOM 5295 N N . GLU B 1 249 ? 3.652 4.551 11.828 1 96.94 249 GLU B N 1
ATOM 5296 C CA . GLU B 1 249 ? 3.17 5.523 12.797 1 96.94 249 GLU B CA 1
ATOM 5297 C C . GLU B 1 249 ? 4.004 6.801 12.766 1 96.94 249 GLU B C 1
ATOM 5299 O O . GLU B 1 249 ? 5.234 6.75 12.859 1 96.94 249 GLU B O 1
ATOM 5304 N N . VAL B 1 250 ? 3.32 7.922 12.586 1 95.75 250 VAL B N 1
ATOM 5305 C CA . VAL B 1 250 ? 3.963 9.234 12.57 1 95.75 250 VAL B CA 1
ATOM 5306 C C . VAL B 1 250 ? 3.246 10.164 13.547 1 95.75 250 VAL B C 1
ATOM 5308 O O . VAL B 1 250 ? 2.076 9.953 13.875 1 95.75 250 VAL B O 1
ATOM 5311 N N . PRO B 1 251 ? 3.99 11.156 14.039 1 93.19 251 PRO B N 1
ATOM 5312 C CA . PRO B 1 251 ? 3.32 12.109 14.93 1 93.19 251 PRO B CA 1
ATOM 5313 C C . PRO B 1 251 ? 2.129 12.797 14.273 1 93.19 251 PRO B C 1
ATOM 5315 O O . PRO B 1 251 ? 2.227 13.234 13.125 1 93.19 251 PRO B O 1
ATOM 5318 N N . ARG B 1 252 ? 1.075 12.891 14.953 1 92.75 252 ARG B N 1
ATOM 5319 C CA . ARG B 1 252 ? -0.15 13.469 14.422 1 92.75 252 ARG B CA 1
ATOM 5320 C C . ARG B 1 252 ? 0.015 14.969 14.18 1 92.75 252 ARG B C 1
ATOM 5322 O O . ARG B 1 252 ? -0.818 15.594 13.523 1 92.75 252 ARG B O 1
ATOM 5329 N N . THR B 1 253 ? 1.104 15.562 14.688 1 89.06 253 THR B N 1
ATOM 5330 C CA . THR B 1 253 ? 1.353 17 14.57 1 89.06 253 THR B CA 1
ATOM 5331 C C . THR B 1 253 ? 2.047 17.312 13.258 1 89.06 253 THR B C 1
ATOM 5333 O O . THR B 1 253 ? 2.143 18.484 12.867 1 89.06 253 THR B O 1
ATOM 5336 N N . TYR B 1 254 ? 2.521 16.266 12.555 1 90.25 254 TYR B N 1
ATOM 5337 C CA . TYR B 1 254 ? 3.271 16.516 11.328 1 90.25 254 TYR B CA 1
ATOM 5338 C C . TYR B 1 254 ? 2.344 16.922 10.195 1 90.25 254 TYR B C 1
ATOM 5340 O O . TYR B 1 254 ? 1.263 16.359 10.031 1 90.25 254 TYR B O 1
ATOM 5348 N N . PRO B 1 255 ? 2.768 17.969 9.477 1 88.94 255 PRO B N 1
ATOM 5349 C CA . PRO B 1 255 ? 2.041 18.25 8.242 1 88.94 255 PRO B CA 1
ATOM 5350 C C . PRO B 1 255 ? 2.26 17.188 7.168 1 88.94 255 PRO B C 1
ATOM 5352 O O . PRO B 1 255 ? 3.242 16.438 7.23 1 88.94 255 PRO B O 1
ATOM 5355 N N . ILE B 1 256 ? 1.399 17.109 6.207 1 91 256 ILE B N 1
ATOM 5356 C CA . ILE B 1 256 ? 1.409 16.031 5.215 1 91 256 ILE B CA 1
ATOM 5357 C C . ILE B 1 256 ? 2.668 16.141 4.359 1 91 256 ILE B C 1
ATOM 5359 O O . ILE B 1 256 ? 3.193 15.117 3.895 1 91 256 ILE B O 1
ATOM 5363 N N . ASP B 1 257 ? 3.195 17.312 4.141 1 90.19 257 ASP B N 1
ATOM 5364 C CA . ASP B 1 257 ? 4.418 17.469 3.357 1 90.19 257 ASP B CA 1
ATOM 5365 C C . ASP B 1 257 ? 5.605 16.812 4.051 1 90.19 257 ASP B C 1
ATOM 5367 O O . ASP B 1 257 ? 6.461 16.219 3.393 1 90.19 257 ASP B O 1
ATOM 5371 N N . ARG B 1 258 ? 5.637 17.031 5.332 1 91.19 258 ARG B N 1
ATOM 5372 C CA . ARG B 1 258 ? 6.691 16.375 6.098 1 91.19 258 ARG B CA 1
ATOM 5373 C C . ARG B 1 258 ? 6.574 14.867 6.016 1 91.19 258 ARG B C 1
ATOM 5375 O O . ARG B 1 258 ? 7.582 14.156 5.934 1 91.19 258 ARG B O 1
ATOM 5382 N N . ILE B 1 259 ? 5.414 14.406 6.07 1 94.19 259 ILE B N 1
ATOM 5383 C CA . ILE B 1 259 ? 5.172 12.969 5.961 1 94.19 259 ILE B CA 1
ATOM 5384 C C . ILE B 1 259 ? 5.637 12.477 4.594 1 94.19 259 ILE B C 1
ATOM 5386 O O . ILE B 1 259 ? 6.219 11.391 4.484 1 94.19 259 ILE B O 1
ATOM 5390 N N . ASP B 1 260 ? 5.359 13.234 3.576 1 93.88 260 ASP B N 1
ATOM 5391 C CA . ASP B 1 260 ? 5.793 12.883 2.23 1 93.88 260 ASP B CA 1
ATOM 5392 C C . ASP B 1 260 ? 7.316 12.797 2.148 1 93.88 260 ASP B C 1
ATOM 5394 O O . ASP B 1 260 ? 7.859 11.93 1.455 1 93.88 260 ASP B O 1
ATOM 5398 N N . GLU B 1 261 ? 7.977 13.672 2.82 1 93.25 261 GLU B N 1
ATOM 5399 C CA . GLU B 1 261 ? 9.43 13.633 2.881 1 93.25 261 GLU B CA 1
ATOM 5400 C C . GLU B 1 261 ? 9.922 12.375 3.59 1 93.25 261 GLU B C 1
ATOM 5402 O O . GLU B 1 261 ? 10.898 11.75 3.16 1 93.25 261 GLU B O 1
ATOM 5407 N N . ILE B 1 262 ? 9.281 12.062 4.664 1 95.69 262 ILE B N 1
ATOM 5408 C CA . ILE B 1 262 ? 9.625 10.852 5.41 1 95.69 262 ILE B CA 1
ATOM 5409 C C . ILE B 1 262 ? 9.445 9.625 4.52 1 95.69 262 ILE B C 1
ATOM 5411 O O . ILE B 1 262 ? 10.297 8.734 4.504 1 95.69 262 ILE B O 1
ATOM 5415 N N . LYS B 1 263 ? 8.352 9.609 3.826 1 96.25 263 LYS B N 1
ATOM 5416 C CA . LYS B 1 263 ? 8.078 8.523 2.885 1 96.25 263 LYS B CA 1
ATOM 5417 C C . LYS B 1 263 ? 9.188 8.398 1.85 1 96.25 263 LYS B C 1
ATOM 5419 O O . LYS B 1 263 ? 9.633 7.289 1.539 1 96.25 263 LYS B O 1
ATOM 5424 N N . ARG B 1 264 ? 9.641 9.5 1.261 1 95.81 264 ARG B N 1
ATOM 5425 C CA . ARG B 1 264 ? 10.703 9.508 0.256 1 95.81 264 ARG B CA 1
ATOM 5426 C C . ARG B 1 264 ? 12.008 8.969 0.833 1 95.81 264 ARG B C 1
ATOM 5428 O O . ARG B 1 264 ? 12.695 8.172 0.192 1 95.81 264 ARG B O 1
ATOM 5435 N N . LYS B 1 265 ? 12.289 9.414 2.014 1 96.75 265 LYS B N 1
ATOM 5436 C CA . LYS B 1 265 ? 13.5 8.93 2.676 1 96.75 265 LYS B CA 1
ATOM 5437 C C . LYS B 1 265 ? 13.414 7.43 2.951 1 96.75 265 LYS B C 1
ATOM 5439 O O . LYS B 1 265 ? 14.406 6.715 2.805 1 96.75 265 LYS B O 1
ATOM 5444 N N . ALA B 1 266 ? 12.273 6.98 3.383 1 97.31 266 ALA B N 1
ATOM 5445 C CA . ALA B 1 266 ? 12.07 5.555 3.627 1 97.31 266 ALA B CA 1
ATOM 5446 C C . ALA B 1 266 ? 12.227 4.75 2.342 1 97.31 266 ALA B C 1
ATOM 5448 O O . ALA B 1 266 ? 12.844 3.688 2.34 1 97.31 266 ALA B O 1
ATOM 5449 N N . GLN B 1 267 ? 11.664 5.246 1.261 1 96.81 267 GLN B N 1
ATOM 5450 C CA . GLN B 1 267 ? 11.789 4.609 -0.046 1 96.81 267 GLN B CA 1
ATOM 5451 C C . GLN B 1 267 ? 13.258 4.5 -0.461 1 96.81 267 GLN B C 1
ATOM 5453 O O . GLN B 1 267 ? 13.688 3.467 -0.974 1 96.81 267 GLN B O 1
ATOM 5458 N N . GLU B 1 268 ? 13.969 5.551 -0.302 1 96.38 268 GLU B N 1
ATOM 5459 C CA . GLU B 1 268 ? 15.391 5.555 -0.635 1 96.38 268 GLU B CA 1
ATOM 5460 C C . GLU B 1 268 ? 16.156 4.516 0.183 1 96.38 268 GLU B C 1
ATOM 5462 O O . GLU B 1 268 ? 17.016 3.809 -0.348 1 96.38 268 GLU B O 1
ATOM 5467 N N . SER B 1 269 ? 15.82 4.445 1.396 1 95.94 269 SER B N 1
ATOM 5468 C CA . SER B 1 269 ? 16.453 3.461 2.264 1 95.94 269 SER B CA 1
ATOM 5469 C C . SER B 1 269 ? 16.172 2.039 1.799 1 95.94 269 SER B C 1
ATOM 5471 O O . SER B 1 269 ? 17.047 1.182 1.808 1 95.94 269 SER B O 1
ATOM 5473 N N . MET B 1 270 ? 14.898 1.748 1.429 1 95.12 270 MET B N 1
ATOM 5474 C CA . MET B 1 270 ? 14.516 0.428 0.936 1 95.12 270 MET B CA 1
ATOM 5475 C C . MET B 1 270 ? 15.289 0.077 -0.333 1 95.12 270 MET B C 1
ATOM 5477 O O . MET B 1 270 ? 15.742 -1.059 -0.496 1 95.12 270 MET B O 1
ATOM 5481 N N . SER B 1 271 ? 15.414 1.023 -1.215 1 94.06 271 SER B N 1
ATOM 5482 C CA . SER B 1 271 ? 16.109 0.805 -2.479 1 94.06 271 SER B CA 1
ATOM 5483 C C . SER B 1 271 ? 17.594 0.534 -2.254 1 94.06 271 SER B C 1
ATOM 5485 O O . SER B 1 271 ? 18.203 -0.252 -2.98 1 94.06 271 SER B O 1
ATOM 5487 N N . GLU B 1 272 ? 18.109 1.184 -1.31 1 94.19 272 GLU B N 1
ATOM 5488 C CA . GLU B 1 272 ? 19.531 0.988 -0.992 1 94.19 272 GLU B CA 1
ATOM 5489 C C . GLU B 1 272 ? 19.781 -0.418 -0.458 1 94.19 272 GLU B C 1
ATOM 5491 O O . GLU B 1 272 ? 20.797 -1.031 -0.772 1 94.19 272 GLU B O 1
ATOM 5496 N N . ILE B 1 273 ? 18.906 -0.925 0.275 1 93.56 273 ILE B N 1
ATOM 5497 C CA . ILE B 1 273 ? 19.094 -2.211 0.942 1 93.56 273 ILE B CA 1
ATOM 5498 C C . ILE B 1 273 ? 18.75 -3.344 -0.021 1 93.56 273 ILE B C 1
ATOM 5500 O O . ILE B 1 273 ? 19.453 -4.359 -0.073 1 93.56 273 ILE B O 1
ATOM 5504 N N . PHE B 1 274 ? 17.656 -3.191 -0.773 1 92.06 274 PHE B N 1
ATOM 5505 C CA . PHE B 1 274 ? 17.141 -4.316 -1.536 1 92.06 274 PHE B CA 1
ATOM 5506 C C . PHE B 1 274 ? 17.391 -4.129 -3.027 1 92.06 274 PHE B C 1
ATOM 5508 O O . PHE B 1 274 ? 17.156 -5.043 -3.822 1 92.06 274 PHE B O 1
ATOM 5515 N N . GLY B 1 275 ? 17.859 -2.965 -3.412 1 89.06 275 GLY B N 1
ATOM 5516 C CA . GLY B 1 275 ? 18.016 -2.641 -4.82 1 89.06 275 GLY B CA 1
A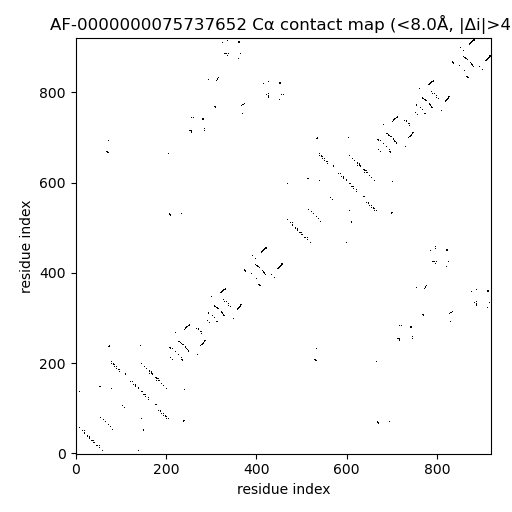TOM 5517 C C . GLY B 1 275 ? 16.734 -2.17 -5.477 1 89.06 275 GLY B C 1
ATOM 5518 O O . GLY B 1 275 ? 16.453 -0.972 -5.504 1 89.06 275 GLY B O 1
ATOM 5519 N N . ASP B 1 276 ? 15.93 -3.164 -5.941 1 88.12 276 ASP B N 1
ATOM 5520 C CA . ASP B 1 276 ? 14.633 -2.832 -6.535 1 88.12 276 ASP B CA 1
ATOM 5521 C C . ASP B 1 276 ? 13.5 -3.086 -5.547 1 88.12 276 ASP B C 1
ATOM 5523 O O . ASP B 1 276 ? 13.078 -4.23 -5.355 1 88.12 276 ASP B O 1
ATOM 5527 N N . ALA B 1 277 ? 13.102 -1.976 -4.957 1 93.69 277 ALA B N 1
ATOM 5528 C CA . ALA B 1 277 ? 12.031 -2.076 -3.965 1 93.69 277 ALA B CA 1
ATOM 5529 C C . ALA B 1 277 ? 10.945 -1.035 -4.223 1 93.69 277 ALA B C 1
ATOM 5531 O O . ALA B 1 277 ? 11.242 0.098 -4.609 1 93.69 277 ALA B O 1
ATOM 5532 N N . ASP B 1 278 ? 9.805 -1.419 -4.129 1 94.25 278 ASP B N 1
ATOM 5533 C CA . ASP B 1 278 ? 8.641 -0.541 -4.191 1 94.25 278 ASP B CA 1
ATOM 5534 C C . ASP B 1 278 ? 7.922 -0.48 -2.846 1 94.25 278 ASP B C 1
ATOM 5536 O O . ASP B 1 278 ? 7.273 -1.445 -2.438 1 94.25 278 ASP B O 1
ATOM 5540 N N . LEU B 1 279 ? 8.016 0.665 -2.174 1 95.75 279 LEU B N 1
ATOM 5541 C CA . LEU B 1 279 ? 7.453 0.824 -0.838 1 95.75 279 LEU B CA 1
ATOM 5542 C C . LEU B 1 279 ? 6.125 1.572 -0.895 1 95.75 279 LEU B C 1
ATOM 5544 O O . LEU B 1 279 ? 6.051 2.67 -1.453 1 95.75 279 LEU B O 1
ATOM 5548 N N . THR B 1 280 ? 5.113 0.939 -0.441 1 95.12 280 THR B N 1
ATOM 5549 C CA . THR B 1 280 ? 3.857 1.623 -0.149 1 95.12 280 THR B CA 1
ATOM 5550 C C . THR B 1 280 ? 3.803 2.053 1.314 1 95.12 280 THR B C 1
ATOM 5552 O O . THR B 1 280 ? 3.707 1.211 2.209 1 95.12 280 THR B O 1
ATOM 5555 N N . PHE B 1 281 ? 3.861 3.324 1.546 1 94.81 281 PHE B N 1
ATOM 5556 C CA . PHE B 1 281 ? 3.98 3.914 2.873 1 94.81 281 PHE B CA 1
ATOM 5557 C C . PHE B 1 281 ? 2.668 4.559 3.299 1 94.81 281 PHE B C 1
ATOM 5559 O O . PHE B 1 281 ? 2.312 5.637 2.814 1 94.81 281 PHE B O 1
ATOM 5566 N N . THR B 1 282 ? 1.938 3.854 4.156 1 95 282 THR B N 1
ATOM 5567 C CA . THR B 1 282 ? 0.707 4.414 4.699 1 95 282 THR B CA 1
ATOM 5568 C C . THR B 1 282 ? 0.944 4.992 6.094 1 95 282 THR B C 1
ATOM 5570 O O . THR B 1 282 ? 1.316 4.266 7.016 1 95 282 THR B O 1
ATOM 5573 N N . ALA B 1 283 ? 0.692 6.223 6.238 1 95.38 283 ALA B N 1
ATOM 5574 C CA . ALA B 1 283 ? 0.957 6.91 7.5 1 95.38 283 ALA B CA 1
ATOM 5575 C C . ALA B 1 283 ? -0.245 6.82 8.438 1 95.38 283 ALA B C 1
ATOM 5577 O O . ALA B 1 283 ? -1.387 7.016 8.016 1 95.38 283 ALA B O 1
ATOM 5578 N N . ILE B 1 284 ? 0.042 6.496 9.68 1 94.56 284 ILE B N 1
ATOM 5579 C CA . ILE B 1 284 ? -0.948 6.496 10.75 1 94.56 284 ILE B CA 1
ATOM 5580 C C . ILE B 1 284 ? -0.561 7.523 11.812 1 94.56 284 ILE B C 1
ATOM 5582 O O . ILE B 1 284 ? 0.517 7.438 12.406 1 94.56 284 ILE B O 1
ATOM 5586 N N . PRO B 1 285 ? -1.468 8.461 12.031 1 94.38 285 PRO B N 1
ATOM 5587 C CA . PRO B 1 285 ? -1.142 9.461 13.047 1 94.38 285 PRO B CA 1
ATOM 5588 C C . PRO B 1 285 ? -1.242 8.914 14.469 1 94.38 285 PRO B C 1
ATOM 5590 O O . PRO B 1 285 ? -2.201 8.211 14.797 1 94.38 285 PRO B O 1
ATOM 5593 N N . VAL B 1 286 ? -0.231 9.18 15.227 1 94 286 VAL B N 1
ATOM 5594 C CA . VAL B 1 286 ? -0.261 8.758 16.625 1 94 286 VAL B CA 1
ATOM 5595 C C . VAL B 1 286 ? 0.16 9.922 17.516 1 94 286 VAL B C 1
ATOM 5597 O O . VAL B 1 286 ? 0.889 10.82 17.078 1 94 286 VAL B O 1
ATOM 5600 N N . ALA B 1 287 ? -0.399 9.938 18.766 1 90.25 287 ALA B N 1
ATOM 5601 C CA . ALA B 1 287 ? 0.017 10.914 19.766 1 90.25 287 ALA B CA 1
ATOM 5602 C C . ALA B 1 287 ? 1.334 10.5 20.422 1 90.25 287 ALA B C 1
ATOM 5604 O O . ALA B 1 287 ? 1.468 9.375 20.906 1 90.25 287 ALA B O 1
ATOM 5605 N N . ARG B 1 288 ? 2.254 11.375 20.375 1 87.12 288 ARG B N 1
ATOM 5606 C CA . ARG B 1 288 ? 3.494 11.094 21.094 1 87.12 288 ARG B CA 1
ATOM 5607 C C . ARG B 1 288 ? 3.295 11.234 22.594 1 87.12 288 ARG B C 1
ATOM 5609 O O . ARG B 1 288 ? 2.455 12.016 23.047 1 87.12 288 ARG B O 1
ATOM 5616 N N . ASP B 1 289 ? 4.031 10.5 23.266 1 82.31 289 ASP B N 1
ATOM 5617 C CA . ASP B 1 289 ? 3.918 10.523 24.719 1 82.31 289 ASP B CA 1
ATOM 5618 C C . ASP B 1 289 ? 4.285 11.898 25.281 1 82.31 289 ASP B C 1
ATOM 5620 O O . ASP B 1 289 ? 3.742 12.32 26.297 1 82.31 289 ASP B O 1
ATOM 5624 N N . ASN B 1 290 ? 5.027 12.664 24.641 1 83.44 290 ASN B N 1
ATOM 5625 C CA . ASN B 1 290 ? 5.551 13.914 25.172 1 83.44 290 ASN B CA 1
ATOM 5626 C C . ASN B 1 290 ? 4.918 15.125 24.5 1 83.44 290 ASN B C 1
ATOM 5628 O O . ASN B 1 290 ? 5.535 16.188 24.422 1 83.44 290 ASN B O 1
ATOM 5632 N N . GLU B 1 291 ? 3.713 14.945 24.047 1 86.56 291 GLU B N 1
ATOM 5633 C CA . GLU B 1 291 ? 3.039 16.109 23.453 1 86.56 291 GLU B CA 1
ATOM 5634 C C . GLU B 1 291 ? 2.67 17.125 24.516 1 86.56 291 GLU B C 1
ATOM 5636 O O . GLU B 1 291 ? 2.113 16.781 25.562 1 86.56 291 GLU B O 1
ATOM 5641 N N . SER B 1 292 ? 2.994 18.359 24.312 1 84.56 292 SER B N 1
ATOM 5642 C CA . SER B 1 292 ? 2.596 19.422 25.234 1 84.56 292 SER B CA 1
ATOM 5643 C C . SER B 1 292 ? 1.104 19.719 25.109 1 84.56 292 SER B C 1
ATOM 5645 O O . SER B 1 292 ? 0.459 19.312 24.141 1 84.56 292 SER B O 1
ATOM 5647 N N . VAL B 1 293 ? 0.544 20.297 26.125 1 85.12 293 VAL B N 1
ATOM 5648 C CA . VAL B 1 293 ? -0.858 20.703 26.109 1 85.12 293 VAL B CA 1
ATOM 5649 C C . VAL B 1 293 ? -1.118 21.625 24.922 1 85.12 293 VAL B C 1
ATOM 5651 O O . VAL B 1 293 ? -2.146 21.516 24.25 1 85.12 293 VAL B O 1
ATOM 5654 N N . ARG B 1 294 ? -0.219 22.5 24.703 1 86.31 294 ARG B N 1
ATOM 5655 C CA . ARG B 1 294 ? -0.345 23.422 23.578 1 86.31 294 ARG B CA 1
ATOM 5656 C C . ARG B 1 294 ? -0.439 22.672 22.25 1 86.31 294 ARG B C 1
ATOM 5658 O O . ARG B 1 294 ? -1.297 22.969 21.422 1 86.31 294 ARG B O 1
ATOM 5665 N N . GLU B 1 295 ? 0.472 21.734 22.078 1 85.94 295 GLU B N 1
ATOM 5666 C CA . GLU B 1 295 ? 0.477 20.953 20.844 1 85.94 295 GLU B CA 1
ATOM 5667 C C . GLU B 1 295 ? -0.85 20.219 20.656 1 85.94 295 GLU B C 1
ATOM 5669 O O . GLU B 1 295 ? -1.383 20.172 19.531 1 85.94 295 GLU B O 1
ATOM 5674 N N . ARG B 1 296 ? -1.297 19.656 21.641 1 88.75 296 ARG B N 1
ATOM 5675 C CA . ARG B 1 296 ? -2.557 18.922 21.578 1 88.75 296 ARG B CA 1
ATOM 5676 C C . ARG B 1 296 ? -3.707 19.844 21.188 1 88.75 296 ARG B C 1
ATOM 5678 O O . ARG B 1 296 ? -4.562 19.469 20.391 1 88.75 296 ARG B O 1
ATOM 5685 N N . ILE B 1 297 ? -3.697 21 21.781 1 89.5 297 ILE B N 1
ATOM 5686 C CA . ILE B 1 297 ? -4.734 21.984 21.469 1 89.5 297 ILE B CA 1
ATOM 5687 C C . ILE B 1 297 ? -4.629 22.406 20 1 89.5 297 ILE B C 1
ATOM 5689 O O . ILE B 1 297 ? -5.645 22.547 19.312 1 89.5 297 ILE B O 1
ATOM 5693 N N . MET B 1 298 ? -3.439 22.594 19.578 1 87.75 298 MET B N 1
ATOM 5694 C CA . MET B 1 298 ? -3.219 22.984 18.188 1 87.75 298 MET B CA 1
ATOM 5695 C C . MET B 1 298 ? -3.734 21.891 17.234 1 87.75 298 MET B C 1
ATOM 5697 O O . MET B 1 298 ? -4.281 22.203 16.172 1 87.75 298 MET B O 1
ATOM 5701 N N . VAL B 1 299 ? -3.5 20.688 17.609 1 87.88 299 VAL B N 1
ATOM 5702 C CA . VAL B 1 299 ? -3.979 19.578 16.797 1 87.88 299 VAL B CA 1
ATOM 5703 C C . VAL B 1 299 ? -5.504 19.594 16.75 1 87.88 299 VAL B C 1
ATOM 5705 O O . VAL B 1 299 ? -6.094 19.422 15.672 1 87.88 299 VAL B O 1
ATOM 5708 N N . ILE B 1 300 ? -6.129 19.797 17.828 1 90.06 300 ILE B N 1
ATOM 5709 C CA . ILE B 1 300 ? -7.586 19.844 17.891 1 90.06 300 ILE B CA 1
ATOM 5710 C C . ILE B 1 300 ? -8.117 20.953 17 1 90.06 300 ILE B C 1
ATOM 5712 O O . ILE B 1 300 ? -9.062 20.75 16.234 1 90.06 300 ILE B O 1
ATOM 5716 N N . ALA B 1 301 ? -7.5 22.078 17.125 1 90.06 301 ALA B N 1
ATOM 5717 C CA . ALA B 1 301 ? -7.914 23.234 16.328 1 90.06 301 ALA B CA 1
ATOM 5718 C C . ALA B 1 301 ? -7.742 22.953 14.836 1 90.06 301 ALA B C 1
ATOM 5720 O O . ALA B 1 301 ? -8.633 23.266 14.039 1 90.06 301 ALA B O 1
ATOM 5721 N N . ARG B 1 302 ? -6.641 22.391 14.523 1 85.88 302 ARG B N 1
ATOM 5722 C CA . ARG B 1 302 ? -6.348 22.094 13.125 1 85.88 302 ARG B CA 1
ATOM 5723 C C . ARG B 1 302 ? -7.34 21.094 12.555 1 85.88 302 ARG B C 1
ATOM 5725 O O . ARG B 1 302 ? -7.77 21.219 11.406 1 85.88 302 ARG B O 1
ATOM 5732 N N . ASN B 1 303 ? -7.625 20.141 13.328 1 87.31 303 ASN B N 1
ATOM 5733 C CA . ASN B 1 303 ? -8.586 19.109 12.906 1 87.31 303 ASN B CA 1
ATOM 5734 C C . ASN B 1 303 ? -9.969 19.703 12.68 1 87.31 303 ASN B C 1
ATOM 5736 O O . ASN B 1 303 ? -10.766 19.172 11.906 1 87.31 303 ASN B O 1
ATOM 5740 N N . SER B 1 304 ? -10.18 20.844 13.352 1 87 304 SER B N 1
ATOM 5741 C CA . SER B 1 304 ? -11.461 21.516 13.203 1 87 304 SER B CA 1
ATOM 5742 C C . SER B 1 304 ? -11.398 22.594 12.125 1 87 304 SER B C 1
ATOM 5744 O O . SER B 1 304 ? -12.375 23.312 11.891 1 87 304 SER B O 1
ATOM 5746 N N . GLY B 1 305 ? -10.211 22.734 11.508 1 81.81 305 GLY B N 1
ATOM 5747 C CA . GLY B 1 305 ? -10.031 23.734 10.469 1 81.81 305 GLY B CA 1
ATOM 5748 C C . GLY B 1 305 ? -9.992 25.156 11.008 1 81.81 305 GLY B C 1
ATOM 5749 O O . GLY B 1 305 ? -10.398 26.094 10.32 1 81.81 305 GLY B O 1
ATOM 5750 N N . LEU B 1 306 ? -9.648 25.297 12.242 1 87.31 306 LEU B N 1
ATOM 5751 C CA . LEU B 1 306 ? -9.703 26.594 12.891 1 87.31 306 LEU B CA 1
ATOM 5752 C C . LEU B 1 306 ? -8.297 27.172 13.055 1 87.31 306 LEU B C 1
ATOM 5754 O O . LEU B 1 306 ? -7.34 26.438 13.297 1 87.31 306 LEU B O 1
ATOM 5758 N N . ALA B 1 307 ? -8.234 28.469 12.891 1 85.19 307 ALA B N 1
ATOM 5759 C CA . ALA B 1 307 ? -6.98 29.188 13.117 1 85.19 307 ALA B CA 1
ATOM 5760 C C . ALA B 1 307 ? -6.898 29.719 14.539 1 85.19 307 ALA B C 1
ATOM 5762 O O . ALA B 1 307 ? -7.711 30.547 14.945 1 85.19 307 ALA B O 1
ATOM 5763 N N . VAL B 1 308 ? -5.973 29.219 15.305 1 88.38 308 VAL B N 1
ATOM 5764 C CA . VAL B 1 308 ? -5.816 29.656 16.688 1 88.38 308 VAL B CA 1
ATOM 5765 C C . VAL B 1 308 ? -4.375 30.109 16.922 1 88.38 308 VAL B C 1
ATOM 5767 O O . VAL B 1 308 ? -3.461 29.688 16.203 1 88.38 308 VAL B O 1
ATOM 5770 N N . HIS B 1 309 ? -4.242 31.031 17.766 1 85.31 309 HIS B N 1
ATOM 5771 C CA . HIS B 1 309 ? -2.914 31.469 18.172 1 85.31 309 HIS B CA 1
ATOM 5772 C C . HIS B 1 309 ? -2.922 32 19.609 1 85.31 309 HIS B C 1
ATOM 5774 O O . HIS B 1 309 ? -3.961 31.969 20.281 1 85.31 309 HIS B O 1
ATOM 5780 N N . HIS B 1 310 ? -1.769 32.25 20.188 1 82.94 310 HIS B N 1
ATOM 5781 C CA . HIS B 1 310 ? -1.61 32.719 21.547 1 82.94 310 HIS B CA 1
ATOM 5782 C C . HIS B 1 310 ? -2.238 31.75 22.547 1 82.94 310 HIS B C 1
ATOM 5784 O O . HIS B 1 310 ? -3.025 32.156 23.406 1 82.94 310 HIS B O 1
ATOM 5790 N N . VAL B 1 311 ? -1.978 30.531 22.297 1 85.94 311 VAL B N 1
ATOM 5791 C CA . VAL B 1 311 ? -2.455 29.516 23.219 1 85.94 311 VAL B CA 1
ATOM 5792 C C . VAL B 1 311 ? -1.631 29.547 24.5 1 85.94 311 VAL B C 1
ATOM 5794 O O . VAL B 1 311 ? -0.414 29.359 24.469 1 85.94 311 VAL B O 1
ATOM 5797 N N . THR B 1 312 ? -2.305 29.875 25.531 1 82.12 312 THR B N 1
ATOM 5798 C CA . THR B 1 312 ? -1.658 29.922 26.828 1 82.12 312 THR B CA 1
ATOM 5799 C C . THR B 1 312 ? -2.232 28.844 27.75 1 82.12 312 THR B C 1
ATOM 5801 O O . THR B 1 312 ? -3.443 28.625 27.766 1 82.12 312 THR B O 1
ATOM 5804 N N . VAL B 1 313 ? -1.321 28.188 28.391 1 83 313 VAL B N 1
ATOM 5805 C CA . VAL B 1 313 ? -1.716 27.125 29.297 1 83 313 VAL B CA 1
ATOM 5806 C C . VAL B 1 313 ? -1.153 27.406 30.688 1 83 313 VAL B C 1
ATOM 5808 O O . VAL B 1 313 ? 0.038 27.688 30.844 1 83 313 VAL B O 1
ATOM 5811 N N . HIS B 1 314 ? -2.072 27.422 31.625 1 79.56 314 HIS B N 1
ATOM 5812 C CA . HIS B 1 314 ? -1.672 27.578 33 1 79.56 314 HIS B CA 1
ATOM 5813 C C . HIS B 1 314 ? -2.123 26.391 33.844 1 79.56 314 HIS B C 1
ATOM 5815 O O . HIS B 1 314 ? -3.273 25.953 33.75 1 79.56 314 HIS B O 1
ATOM 5821 N N . ASP B 1 315 ? -1.157 25.906 34.594 1 78.38 315 ASP B N 1
ATOM 5822 C CA . ASP B 1 315 ? -1.464 24.844 35.531 1 78.38 315 ASP B CA 1
ATOM 5823 C C . ASP B 1 315 ? -1.655 25.391 36.938 1 78.38 315 ASP B C 1
ATOM 5825 O O . ASP B 1 315 ? -0.72 25.922 37.531 1 78.38 315 ASP B O 1
ATOM 5829 N N . LEU B 1 316 ? -2.855 25.422 37.531 1 74.5 316 LEU B N 1
ATOM 5830 C CA . LEU B 1 316 ? -3.158 25.969 38.875 1 74.5 316 LEU B CA 1
ATOM 5831 C C . LEU B 1 316 ? -3.006 24.906 39.938 1 74.5 316 LEU B C 1
ATOM 5833 O O . LEU B 1 316 ? -3.391 25.125 41.094 1 74.5 316 LEU B O 1
ATOM 5837 N N . GLY B 1 317 ? -2.449 23.781 39.719 1 69.56 317 GLY B N 1
ATOM 5838 C CA . GLY B 1 317 ? -2.33 22.703 40.688 1 69.56 317 GLY B CA 1
ATOM 5839 C C . GLY B 1 317 ? -3.609 21.906 40.844 1 69.56 317 GLY B C 1
ATOM 5840 O O . GLY B 1 317 ? -4.688 22.375 40.469 1 69.56 317 GLY B O 1
ATOM 5841 N N . GLY B 1 318 ? -3.646 20.781 41.406 1 67.31 318 GLY B N 1
ATOM 5842 C CA . GLY B 1 318 ? -4.789 19.922 41.656 1 67.31 318 GLY B CA 1
ATOM 5843 C C . GLY B 1 318 ? -5.516 19.484 40.406 1 67.31 318 GLY B C 1
ATOM 5844 O O . GLY B 1 318 ? -6.746 19.391 40.406 1 67.31 318 GLY B O 1
ATOM 5845 N N . HIS B 1 319 ? -4.953 19.422 39.281 1 70 319 HIS B N 1
ATOM 5846 C CA . HIS B 1 319 ? -5.441 18.906 38 1 70 319 HIS B CA 1
ATOM 5847 C C . HIS B 1 319 ? -6.25 19.969 37.25 1 70 319 HIS B C 1
ATOM 5849 O O . HIS B 1 319 ? -6.996 19.641 36.344 1 70 319 HIS B O 1
ATOM 5855 N N . LYS B 1 320 ? -6.188 21.188 37.75 1 79.75 320 LYS B N 1
ATOM 5856 C CA . LYS B 1 320 ? -6.941 22.219 37.062 1 79.75 320 LYS B CA 1
ATOM 5857 C C . LYS B 1 320 ? -6.07 22.922 36.031 1 79.75 320 LYS B C 1
ATOM 5859 O O . LYS B 1 320 ? -5.012 23.469 36.344 1 79.75 320 LYS B O 1
ATOM 5864 N N . LEU B 1 321 ? -6.457 22.75 34.75 1 84.94 321 LEU B N 1
ATOM 5865 C CA . LEU B 1 321 ? -5.781 23.391 33.625 1 84.94 321 LEU B CA 1
ATOM 5866 C C . LEU B 1 321 ? -6.617 24.531 33.062 1 84.94 321 LEU B C 1
ATOM 5868 O O . LEU B 1 321 ? -7.836 24.406 32.906 1 84.94 321 LEU B O 1
ATOM 5872 N N . ILE B 1 322 ? -5.961 25.641 32.906 1 84.75 322 ILE B N 1
ATOM 5873 C CA . ILE B 1 322 ? -6.613 26.781 32.281 1 84.75 322 ILE B CA 1
ATOM 5874 C C . ILE B 1 322 ? -5.98 27.047 30.906 1 84.75 322 ILE B C 1
ATOM 5876 O O . ILE B 1 322 ? -4.762 27.172 30.797 1 84.75 322 ILE B O 1
ATOM 5880 N N . VAL B 1 323 ? -6.816 27.109 29.984 1 88.81 323 VAL B N 1
ATOM 5881 C CA . VAL B 1 323 ? -6.348 27.297 28.609 1 88.81 323 VAL B CA 1
ATOM 5882 C C . VAL B 1 323 ? -6.996 28.547 28.031 1 88.81 323 VAL B C 1
ATOM 5884 O O . VAL B 1 323 ? -8.219 28.719 28.109 1 88.81 323 VAL B O 1
ATOM 5887 N N . SER B 1 324 ? -6.203 29.469 27.547 1 88.5 324 SER B N 1
ATOM 5888 C CA . SER B 1 324 ? -6.684 30.641 26.812 1 88.5 324 SER B CA 1
ATOM 5889 C C . SER B 1 324 ? -6.227 30.594 25.359 1 88.5 324 SER B C 1
ATOM 5891 O O . SER B 1 324 ? -5.062 30.297 25.078 1 88.5 324 SER B O 1
ATOM 5893 N N . ILE B 1 325 ? -7.152 30.844 24.469 1 90.81 325 ILE B N 1
ATOM 5894 C CA . ILE B 1 325 ? -6.863 30.688 23.047 1 90.81 325 ILE B CA 1
ATOM 5895 C C . ILE B 1 325 ? -7.43 31.891 22.281 1 90.81 325 ILE B C 1
ATOM 5897 O O . ILE B 1 325 ? -8.523 32.375 22.594 1 90.81 325 ILE B O 1
ATOM 5901 N N . ASP B 1 326 ? -6.66 32.406 21.312 1 89.75 326 ASP B N 1
ATOM 5902 C CA . ASP B 1 326 ? -7.199 33.344 20.328 1 89.75 326 ASP B CA 1
ATOM 5903 C C . ASP B 1 326 ? -7.668 32.625 19.078 1 89.75 326 ASP B C 1
ATOM 5905 O O . ASP B 1 326 ? -6.895 31.891 18.453 1 89.75 326 ASP B O 1
ATOM 5909 N N . LEU B 1 327 ? -8.875 32.781 18.797 1 92.69 327 LEU B N 1
ATOM 5910 C CA . LEU B 1 327 ? -9.492 32.125 17.641 1 92.69 327 LEU B CA 1
ATOM 5911 C C . LEU B 1 327 ? -9.82 33.156 16.547 1 92.69 327 LEU B C 1
ATOM 5913 O O . LEU B 1 327 ? -10.484 34.156 16.812 1 92.69 327 LEU B O 1
ATOM 5917 N N . GLU B 1 328 ? -9.266 32.906 15.359 1 89.31 328 GLU B N 1
ATOM 5918 C CA . GLU B 1 328 ? -9.562 33.781 14.219 1 89.31 328 GLU B CA 1
ATOM 5919 C C . GLU B 1 328 ? -10.734 33.219 13.406 1 89.31 328 GLU B C 1
ATOM 5921 O O . GLU B 1 328 ? -10.727 32.062 12.984 1 89.31 328 GLU B O 1
ATOM 5926 N N . VAL B 1 329 ? -11.719 34.062 13.211 1 90.5 329 VAL B N 1
ATOM 5927 C CA . VAL B 1 329 ? -12.859 33.688 12.375 1 90.5 329 VAL B CA 1
ATOM 5928 C C . VAL B 1 329 ? -13.156 34.812 11.391 1 90.5 329 VAL B C 1
ATOM 5930 O O . VAL B 1 329 ? -12.508 35.875 11.414 1 90.5 329 VAL B O 1
ATOM 5933 N N . ASP B 1 330 ? -14.086 34.594 10.5 1 87 330 ASP B N 1
ATOM 5934 C CA . ASP B 1 330 ? -14.5 35.594 9.531 1 87 330 ASP B CA 1
ATOM 5935 C C . ASP B 1 330 ? -15.016 36.844 10.227 1 87 330 ASP B C 1
ATOM 5937 O O . ASP B 1 330 ? -15.953 36.781 11.016 1 87 330 ASP B O 1
ATOM 5941 N N . GLY B 1 331 ? -14.406 37.969 9.953 1 86.81 331 GLY B N 1
ATOM 5942 C CA . GLY B 1 331 ? -14.742 39.219 10.602 1 86.81 331 GLY B CA 1
ATOM 5943 C C . GLY B 1 331 ? -16.172 39.656 10.359 1 86.81 331 GLY B C 1
ATOM 5944 O O . GLY B 1 331 ? -16.75 40.375 11.172 1 86.81 331 GLY B O 1
ATOM 5945 N N . ASN B 1 332 ? -16.75 39.156 9.266 1 88.38 332 ASN B N 1
ATOM 5946 C CA . ASN B 1 332 ? -18.094 39.562 8.891 1 88.38 332 ASN B CA 1
ATOM 5947 C C . ASN B 1 332 ? -19.156 38.656 9.477 1 88.38 332 ASN B C 1
ATOM 5949 O O . ASN B 1 332 ? -20.344 38.969 9.477 1 88.38 332 ASN B O 1
ATOM 5953 N N . MET B 1 333 ? -18.688 37.656 10.078 1 91.69 333 MET B N 1
ATOM 5954 C CA . MET B 1 333 ? -19.641 36.688 10.625 1 91.69 333 MET B CA 1
ATOM 5955 C C . MET B 1 333 ? -20.281 37.25 11.898 1 91.69 333 MET B C 1
ATOM 5957 O O . MET B 1 333 ? -19.641 37.906 12.695 1 91.69 333 MET B O 1
ATOM 5961 N N . PRO B 1 334 ? -21.578 36.906 12.07 1 94.62 334 PRO B N 1
ATOM 5962 C CA . PRO B 1 334 ? -22.234 37.344 13.305 1 94.62 334 PRO B CA 1
ATOM 5963 C C . PRO B 1 334 ? -21.641 36.656 14.547 1 94.62 334 PRO B C 1
ATOM 5965 O O . PRO B 1 334 ? -21.188 35.531 14.477 1 94.62 334 PRO B O 1
ATOM 5968 N N . LEU B 1 335 ? -21.688 37.375 15.656 1 94 335 LEU B N 1
ATOM 5969 C CA . LEU B 1 335 ? -21.094 36.875 16.906 1 94 335 LEU B CA 1
ATOM 5970 C C . LEU B 1 335 ? -21.688 35.531 17.297 1 94 335 LEU B C 1
ATOM 5972 O O . LEU B 1 335 ? -20.984 34.688 17.844 1 94 335 LEU B O 1
ATOM 5976 N N . ILE B 1 336 ? -22.969 35.344 17.016 1 95 336 ILE B N 1
ATOM 5977 C CA . ILE B 1 336 ? -23.625 34.094 17.422 1 95 336 ILE B CA 1
ATOM 5978 C C . ILE B 1 336 ? -22.984 32.906 16.719 1 95 336 ILE B C 1
ATOM 5980 O O . ILE B 1 336 ? -22.781 31.859 17.312 1 95 336 ILE B O 1
ATOM 5984 N N . GLU B 1 337 ? -22.734 33.062 15.492 1 95 337 GLU B N 1
ATOM 5985 C CA . GLU B 1 337 ? -22.094 32 14.727 1 95 337 GLU B CA 1
ATOM 5986 C C . GLU B 1 337 ? -20.656 31.781 15.188 1 95 337 GLU B C 1
ATOM 5988 O O . GLU B 1 337 ? -20.219 30.641 15.32 1 95 337 GLU B O 1
ATOM 5993 N N . ALA B 1 338 ? -19.953 32.906 15.391 1 94.25 338 ALA B N 1
ATOM 5994 C CA . ALA B 1 338 ? -18.578 32.844 15.859 1 94.25 338 ALA B CA 1
ATOM 5995 C C . ALA B 1 338 ? -18.5 32.156 17.219 1 94.25 338 ALA B C 1
ATOM 5997 O O . ALA B 1 338 ? -17.578 31.359 17.484 1 94.25 338 ALA B O 1
ATOM 5998 N N . HIS B 1 339 ? -19.438 32.531 18.016 1 94.56 339 HIS B N 1
ATOM 5999 C CA . HIS B 1 339 ? -19.469 31.938 19.359 1 94.56 339 HIS B CA 1
ATOM 6000 C C . HIS B 1 339 ? -19.719 30.438 19.297 1 94.56 339 HIS B C 1
ATOM 6002 O O . HIS B 1 339 ? -19.156 29.672 20.078 1 94.56 339 HIS B O 1
ATOM 6008 N N . ASP B 1 340 ? -20.578 30.047 18.438 1 95.19 340 ASP B N 1
ATOM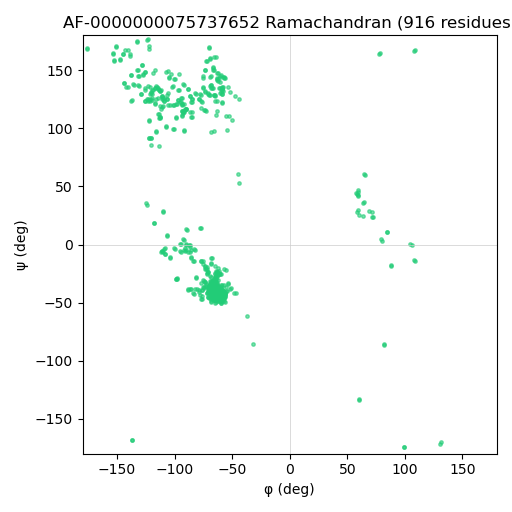 6009 C CA . ASP B 1 340 ? -20.844 28.609 18.25 1 95.19 340 ASP B CA 1
ATOM 6010 C C . ASP B 1 340 ? -19.562 27.875 17.875 1 95.19 340 ASP B C 1
ATOM 6012 O O . ASP B 1 340 ? -19.328 26.75 18.344 1 95.19 340 ASP B O 1
ATOM 6016 N N . ILE B 1 341 ? -18.781 28.453 16.969 1 94.75 341 ILE B N 1
ATOM 6017 C CA . ILE B 1 341 ? -17.516 27.859 16.547 1 94.75 341 ILE B CA 1
ATOM 6018 C C . ILE B 1 341 ? -16.578 27.75 17.75 1 94.75 341 ILE B C 1
ATOM 6020 O O . ILE B 1 341 ? -15.953 26.703 17.953 1 94.75 341 ILE B O 1
ATOM 6024 N N . ALA B 1 342 ? -16.531 28.828 18.547 1 94.44 342 ALA B N 1
ATOM 6025 C CA . ALA B 1 342 ? -15.688 28.828 19.734 1 94.44 342 ALA B CA 1
ATOM 6026 C C . ALA B 1 342 ? -16.125 27.766 20.734 1 94.44 342 ALA B C 1
ATOM 6028 O O . ALA B 1 342 ? -15.297 27.062 21.297 1 94.44 342 ALA B O 1
ATOM 6029 N N . HIS B 1 343 ? -17.406 27.688 20.875 1 94.19 343 HIS B N 1
ATOM 6030 C CA . HIS B 1 343 ? -17.969 26.734 21.828 1 94.19 343 HIS B CA 1
ATOM 6031 C C . HIS B 1 343 ? -17.656 25.297 21.406 1 94.19 343 HIS B C 1
ATOM 6033 O O . HIS B 1 343 ? -17.328 24.453 22.234 1 94.19 343 HIS B O 1
ATOM 6039 N N . LYS B 1 344 ? -17.812 25.016 20.203 1 94.75 344 LYS B N 1
ATOM 6040 C CA . LYS B 1 344 ? -17.484 23.688 19.688 1 94.75 344 LYS B CA 1
ATOM 6041 C C . LYS B 1 344 ? -16.016 23.344 19.906 1 94.75 344 LYS B C 1
ATOM 6043 O O . LYS B 1 344 ? -15.68 22.219 20.266 1 94.75 344 LYS B O 1
ATOM 6048 N N . LEU B 1 345 ? -15.117 24.312 19.594 1 94.38 345 LEU B N 1
ATOM 6049 C CA . LEU B 1 345 ? -13.695 24.125 19.844 1 94.38 345 LEU B CA 1
ATOM 6050 C C . LEU B 1 345 ? -13.43 23.812 21.312 1 94.38 345 LEU B C 1
ATOM 6052 O O . LEU B 1 345 ? -12.672 22.891 21.625 1 94.38 345 LEU B O 1
ATOM 6056 N N . GLU B 1 346 ? -14.086 24.578 22.203 1 94.12 346 GLU B N 1
ATOM 6057 C CA . GLU B 1 346 ? -13.914 24.391 23.641 1 94.12 346 GLU B CA 1
ATOM 6058 C C . GLU B 1 346 ? -14.414 23.016 24.078 1 94.12 346 GLU B C 1
ATOM 6060 O O . GLU B 1 346 ? -13.797 22.375 24.922 1 94.12 346 GLU B O 1
ATOM 6065 N N . ASP B 1 347 ? -15.5 22.625 23.484 1 94 347 ASP B N 1
ATOM 6066 C CA . ASP B 1 347 ? -16.031 21.297 23.781 1 94 347 ASP B CA 1
ATOM 6067 C C . ASP B 1 347 ? -15.047 20.203 23.375 1 94 347 ASP B C 1
ATOM 6069 O O . ASP B 1 347 ? -14.859 19.219 24.109 1 94 347 ASP B O 1
ATOM 6073 N N . HIS B 1 348 ? -14.484 20.359 22.203 1 92.88 348 HIS B N 1
ATOM 6074 C CA . HIS B 1 348 ? -13.508 19.391 21.734 1 92.88 348 HIS B CA 1
ATOM 6075 C C . HIS B 1 348 ? -12.297 19.328 22.672 1 92.88 348 HIS B C 1
ATOM 6077 O O . HIS B 1 348 ? -11.742 18.25 22.906 1 92.88 348 HIS B O 1
ATOM 6083 N N . ILE B 1 349 ? -11.852 20.469 23.125 1 92.5 349 ILE B N 1
ATOM 6084 C CA . ILE B 1 349 ? -10.711 20.531 24.031 1 92.5 349 ILE B CA 1
ATOM 6085 C C . ILE B 1 349 ? -11.062 19.844 25.344 1 92.5 349 ILE B C 1
ATOM 6087 O O . ILE B 1 349 ? -10.273 19.062 25.875 1 92.5 349 ILE B O 1
ATOM 6091 N N . ARG B 1 350 ? -12.289 20.047 25.812 1 92.44 350 ARG B N 1
ATOM 6092 C CA . ARG B 1 350 ? -12.727 19.422 27.062 1 92.44 350 ARG B CA 1
ATOM 6093 C C . ARG B 1 350 ? -12.859 17.906 26.891 1 92.44 350 ARG B C 1
ATOM 6095 O O . ARG B 1 350 ? -12.594 17.156 27.844 1 92.44 350 ARG B O 1
ATOM 6102 N N . GLU B 1 351 ? -13.289 17.516 25.812 1 91.81 351 GLU B N 1
ATOM 6103 C CA . GLU B 1 351 ? -13.383 16.078 25.531 1 91.81 351 GLU B CA 1
ATOM 6104 C C . GLU B 1 351 ? -12.016 15.414 25.625 1 91.81 351 GLU B C 1
ATOM 6106 O O . GLU B 1 351 ? -11.906 14.258 26.047 1 91.81 351 GLU B O 1
ATOM 6111 N N . ASP B 1 352 ? -11.023 16.094 25.25 1 87.75 352 ASP B N 1
ATOM 6112 C CA . ASP B 1 352 ? -9.68 15.531 25.203 1 87.75 352 ASP B CA 1
ATOM 6113 C C . ASP B 1 352 ? -8.984 15.656 26.562 1 87.75 352 ASP B C 1
ATOM 6115 O O . ASP B 1 352 ? -8.227 14.773 26.969 1 87.75 352 ASP B O 1
ATOM 6119 N N . PHE B 1 353 ? -9.227 16.812 27.25 1 88.25 353 PHE B N 1
ATOM 6120 C CA . PHE B 1 353 ? -8.461 17.094 28.469 1 88.25 353 PHE B CA 1
ATOM 6121 C C . PHE B 1 353 ? -9.305 16.844 29.703 1 88.25 353 PHE B C 1
ATOM 6123 O O . PHE B 1 353 ? -8.766 16.75 30.812 1 88.25 353 PHE B O 1
ATOM 6130 N N . GLY B 1 354 ? -10.57 16.656 29.516 1 87.19 354 GLY B N 1
ATOM 6131 C CA . GLY B 1 354 ? -11.453 16.438 30.656 1 87.19 354 GLY B CA 1
ATOM 6132 C C . GLY B 1 354 ? -12.367 17.625 30.922 1 87.19 354 GLY B C 1
ATOM 6133 O O . GLY B 1 354 ? -12.117 18.734 30.453 1 87.19 354 GLY B O 1
ATOM 6134 N N . ALA B 1 355 ? -13.336 17.453 31.719 1 84.75 355 ALA B N 1
ATOM 6135 C CA . ALA B 1 355 ? -14.359 18.453 32 1 84.75 355 ALA B CA 1
ATOM 6136 C C . ALA B 1 355 ? -13.82 19.531 32.969 1 84.75 355 ALA B C 1
ATOM 6138 O O . ALA B 1 355 ? -14.359 20.641 33.031 1 84.75 355 ALA B O 1
ATOM 6139 N N . ASP B 1 356 ? -12.75 19.297 33.594 1 85.25 356 ASP B N 1
ATOM 6140 C CA . ASP B 1 356 ? -12.258 20.203 34.625 1 85.25 356 ASP B CA 1
ATOM 6141 C C . ASP B 1 356 ? -11.375 21.297 34.031 1 85.25 356 ASP B C 1
ATOM 6143 O O . ASP B 1 356 ? -10.977 22.234 34.719 1 85.25 356 ASP B O 1
ATOM 6147 N N . VAL B 1 357 ? -11.094 21.203 32.781 1 87.69 357 VAL B N 1
ATOM 6148 C CA . VAL B 1 357 ? -10.258 22.203 32.125 1 87.69 357 VAL B CA 1
ATOM 6149 C C . VAL B 1 357 ? -11.078 23.469 31.859 1 87.69 357 VAL B C 1
ATOM 6151 O O . VAL B 1 357 ? -12.227 23.375 31.406 1 87.69 357 VAL B O 1
ATOM 6154 N N . GLU B 1 358 ? -10.539 24.578 32.281 1 88.06 358 GLU B N 1
ATOM 6155 C CA . GLU B 1 358 ? -11.156 25.859 31.938 1 88.06 358 GLU B CA 1
ATOM 6156 C C . GLU B 1 358 ? -10.602 26.422 30.625 1 88.06 358 GLU B C 1
ATOM 6158 O O . GLU B 1 358 ? -9.406 26.688 30.516 1 88.06 358 GLU B O 1
ATOM 6163 N N . VAL B 1 359 ? -11.461 26.531 29.672 1 90.12 359 VAL B N 1
ATOM 6164 C CA . VAL B 1 359 ? -11.031 27.031 28.375 1 90.12 359 VAL B CA 1
ATOM 6165 C C . VAL B 1 359 ? -11.703 28.375 28.094 1 90.12 359 VAL B C 1
ATOM 6167 O O . VAL B 1 359 ? -12.93 28.484 28.156 1 90.12 359 VAL B O 1
ATOM 6170 N N . ASP B 1 360 ? -10.914 29.359 27.797 1 88.5 360 ASP B N 1
ATOM 6171 C CA . ASP B 1 360 ? -11.414 30.672 27.391 1 88.5 360 ASP B CA 1
ATOM 6172 C C . ASP B 1 360 ? -10.938 31.031 25.984 1 88.5 360 ASP B C 1
ATOM 6174 O O . ASP B 1 360 ? -9.734 31.062 25.719 1 88.5 360 ASP B O 1
ATOM 6178 N N . THR B 1 361 ? -11.859 31.328 25.141 1 92.06 361 THR B N 1
ATOM 6179 C CA . THR B 1 361 ? -11.531 31.625 23.75 1 92.06 361 THR B CA 1
ATOM 6180 C C . THR B 1 361 ? -11.797 33.094 23.438 1 92.06 361 THR B C 1
ATOM 6182 O O . THR B 1 361 ? -12.914 33.594 23.641 1 92.06 361 THR B O 1
ATOM 6185 N N . HIS B 1 362 ? -10.75 33.781 23.109 1 91.5 362 HIS B N 1
ATOM 6186 C CA . HIS B 1 362 ? -10.875 35.125 22.578 1 91.5 362 HIS B CA 1
ATOM 6187 C C . HIS B 1 362 ? -11.125 35.125 21.078 1 91.5 362 HIS B C 1
ATOM 6189 O O . HIS B 1 362 ? -10.273 34.688 20.297 1 91.5 362 HIS B O 1
ATOM 6195 N N . ILE B 1 363 ? -12.289 35.562 20.641 1 92 363 ILE B N 1
ATOM 6196 C CA . ILE B 1 363 ? -12.664 35.531 19.234 1 92 363 ILE B CA 1
ATOM 6197 C C . ILE B 1 363 ? -12.133 36.781 18.547 1 92 363 ILE B C 1
ATOM 6199 O O . ILE B 1 363 ? -12.398 37.906 18.984 1 92 363 ILE B O 1
ATOM 6203 N N . GLU B 1 364 ? -11.367 36.625 17.562 1 88.69 364 GLU B N 1
ATOM 6204 C CA . GLU B 1 364 ? -10.805 37.75 16.797 1 88.69 364 GLU B CA 1
ATOM 6205 C C . GLU B 1 364 ? -11.078 37.562 15.312 1 88.69 364 GLU B C 1
ATOM 6207 O O . GLU B 1 364 ? -11.234 36.469 14.82 1 88.69 364 GLU B O 1
ATOM 6212 N N . PRO B 1 365 ? -11.281 38.688 14.57 1 85.19 365 PRO B N 1
ATOM 6213 C CA . PRO B 1 365 ? -11.523 38.625 13.133 1 85.19 365 PRO B CA 1
ATOM 6214 C C . PRO B 1 365 ? -10.281 38.156 12.352 1 85.19 365 PRO B C 1
ATOM 6216 O O . PRO B 1 365 ? -9.164 38.562 12.688 1 85.19 365 PRO B O 1
ATOM 6219 N N . LEU B 1 366 ? -10.617 37.25 11.445 1 78.94 366 LEU B N 1
ATOM 6220 C CA . LEU B 1 366 ? -9.602 36.969 10.453 1 78.94 366 LEU B CA 1
ATOM 6221 C C . LEU B 1 366 ? -9.297 38.188 9.586 1 78.94 366 LEU B C 1
ATOM 6223 O O . LEU B 1 366 ? -10.211 38.906 9.18 1 78.94 366 LEU B O 1
ATOM 6227 N N . GLU B 1 367 ? -8.094 38.75 9.727 1 62.53 367 GLU B N 1
ATOM 6228 C CA . GLU B 1 367 ? -7.789 39.906 8.891 1 62.53 367 GLU B CA 1
ATOM 6229 C C . GLU B 1 367 ? -8.031 39.594 7.414 1 62.53 367 GLU B C 1
ATOM 6231 O O . GLU B 1 367 ? -7.598 38.562 6.91 1 62.53 367 GLU B O 1
ATOM 6236 N N . PRO B 1 368 ? -9.094 40.219 6.816 1 55.34 368 PRO B N 1
ATOM 6237 C CA . PRO B 1 368 ? -9.461 39.938 5.422 1 55.34 368 PRO B CA 1
ATOM 6238 C C . PRO B 1 368 ? -8.25 39.969 4.484 1 55.34 368 PRO B C 1
ATOM 6240 O O . PRO B 1 368 ? -7.25 40.625 4.773 1 55.34 368 PRO B O 1
ATOM 6243 N N . GLU B 1 369 ? -8.039 38.875 3.664 1 56.66 369 GLU B N 1
ATOM 6244 C CA . GLU B 1 369 ? -7.219 39.062 2.469 1 56.66 369 GLU B CA 1
ATOM 6245 C C . GLU B 1 369 ? -7.598 40.344 1.716 1 56.66 369 GLU B C 1
ATOM 6247 O O . GLU B 1 369 ? -8.703 40.438 1.172 1 56.66 369 GLU B O 1
ATOM 6252 N N . LEU B 1 370 ? -7.453 41.469 2.387 1 55.22 370 LEU B N 1
ATOM 6253 C CA . LEU B 1 370 ? -7.934 42.719 1.85 1 55.22 370 LEU B CA 1
ATOM 6254 C C . LEU B 1 370 ? -7.367 42.969 0.456 1 55.22 370 LEU B C 1
ATOM 6256 O O . LEU B 1 370 ? -6.152 43.062 0.281 1 55.22 370 LEU B O 1
ATOM 6260 N N . PRO B 1 371 ? -8.188 42.656 -0.531 1 54.44 371 PRO B N 1
ATOM 6261 C CA . PRO B 1 371 ? -7.895 42.906 -1.944 1 54.44 371 PRO B CA 1
ATOM 6262 C C . PRO B 1 371 ? -7.152 44.219 -2.168 1 54.44 371 PRO B C 1
ATOM 6264 O O . PRO B 1 371 ? -6.219 44.281 -2.973 1 54.44 371 PRO B O 1
ATOM 6267 N N . GLN B 1 372 ? -7.848 45.594 -1.738 1 62.03 372 GLN B N 1
ATOM 6268 C CA . GLN B 1 372 ? -7.402 46.812 -2.449 1 62.03 372 GLN B CA 1
ATOM 6269 C C . GLN B 1 372 ? -6.828 47.844 -1.484 1 62.03 372 GLN B C 1
ATOM 6271 O O . GLN B 1 372 ? -7.469 48.188 -0.496 1 62.03 372 GLN B O 1
ATOM 6276 N N . GLY B 1 373 ? -5.508 47.781 -1.124 1 72.69 373 GLY B N 1
ATOM 6277 C CA . GLY B 1 373 ? -4.852 48.906 -0.449 1 72.69 373 GLY B CA 1
ATOM 6278 C C . GLY B 1 373 ? -3.967 49.719 -1.369 1 72.69 373 GLY B C 1
ATOM 6279 O O . GLY B 1 373 ? -3.658 49.281 -2.482 1 72.69 373 GLY B O 1
ATOM 6280 N N . SER B 1 374 ? -3.967 51.062 -1.026 1 81.88 374 SER B N 1
ATOM 6281 C CA . SER B 1 374 ? -3.066 51.938 -1.77 1 81.88 374 SER B CA 1
ATOM 6282 C C . SER B 1 374 ? -2.021 52.562 -0.852 1 81.88 374 SER B C 1
ATOM 6284 O O . SER B 1 374 ? -2.238 52.688 0.356 1 81.88 374 SER B O 1
ATOM 6286 N N . ASP B 1 375 ? -0.934 52.812 -1.384 1 87.56 375 ASP B N 1
ATOM 6287 C CA . ASP B 1 375 ? 0.088 53.5 -0.617 1 87.56 375 ASP B CA 1
ATOM 6288 C C . ASP B 1 375 ? -0.411 54.875 -0.17 1 87.56 375 ASP B C 1
ATOM 6290 O O . ASP B 1 375 ? -1.078 55.594 -0.933 1 87.56 375 ASP B O 1
ATOM 6294 N N . ALA B 1 376 ? -0.162 55.125 1.022 1 90.94 376 ALA B N 1
ATOM 6295 C CA . ALA B 1 376 ? -0.508 56.469 1.521 1 90.94 376 ALA B CA 1
ATOM 6296 C C . ALA B 1 376 ? 0.329 57.531 0.838 1 90.94 376 ALA B C 1
ATOM 6298 O O . ALA B 1 376 ? 1.366 57.25 0.239 1 90.94 376 ALA B O 1
ATOM 6299 N N . GLU B 1 377 ? -0.138 58.812 0.91 1 93.19 377 GLU B N 1
ATOM 6300 C CA . GLU B 1 377 ? 0.604 59.938 0.35 1 93.19 377 GLU B CA 1
ATOM 6301 C C . GLU B 1 377 ? 1.959 60.094 1.033 1 93.19 377 GLU B C 1
ATOM 6303 O O . GLU B 1 377 ? 2.078 59.906 2.244 1 93.19 377 GLU B O 1
ATOM 6308 N N . PRO B 1 378 ? 2.934 60.469 0.274 1 94.19 378 PRO B N 1
ATOM 6309 C CA . PRO B 1 378 ? 4.281 60.625 0.831 1 94.19 378 PRO B CA 1
ATOM 6310 C C . PRO B 1 378 ? 4.312 61.531 2.049 1 94.19 378 PRO B C 1
ATOM 6312 O O . PRO B 1 378 ? 5.078 61.312 2.986 1 94.19 378 PRO B O 1
ATOM 6315 N N . ALA B 1 379 ? 3.477 62.5 2.029 1 95.31 379 ALA B N 1
ATOM 6316 C CA . ALA B 1 379 ? 3.436 63.406 3.166 1 95.31 379 ALA B CA 1
ATOM 6317 C C . ALA B 1 379 ? 2.973 62.688 4.434 1 95.31 379 ALA B C 1
ATOM 6319 O O . ALA B 1 379 ? 3.477 62.969 5.523 1 95.31 379 ALA B O 1
ATOM 6320 N N . ARG B 1 380 ? 2.02 61.844 4.27 1 95.06 380 ARG B N 1
ATOM 6321 C CA . ARG B 1 380 ? 1.5 61.062 5.395 1 95.06 380 ARG B CA 1
ATOM 6322 C C . ARG B 1 380 ? 2.547 60.094 5.918 1 95.06 380 ARG B C 1
ATOM 6324 O O . ARG B 1 380 ? 2.689 59.906 7.129 1 95.06 380 ARG B O 1
ATOM 6331 N N . VAL B 1 381 ? 3.279 59.5 5.031 1 95.56 381 VAL B N 1
ATOM 6332 C CA . VAL B 1 381 ? 4.34 58.594 5.402 1 95.56 381 VAL B CA 1
ATOM 6333 C C . VAL B 1 381 ? 5.41 59.312 6.211 1 95.56 381 VAL B C 1
ATOM 6335 O O . VAL B 1 381 ? 5.91 58.781 7.211 1 95.56 381 VAL B O 1
ATOM 6338 N N . GLU B 1 382 ? 5.719 60.531 5.773 1 95.56 382 GLU B N 1
ATOM 6339 C CA . GLU B 1 382 ? 6.742 61.312 6.461 1 95.56 382 GLU B CA 1
ATOM 6340 C C . GLU B 1 382 ? 6.27 61.719 7.852 1 95.56 382 GLU B C 1
ATOM 6342 O O . GLU B 1 382 ? 7.062 61.781 8.797 1 95.56 382 GLU B O 1
ATOM 6347 N N . GLU B 1 383 ? 5.047 62.031 7.969 1 96.06 383 GLU B N 1
ATOM 6348 C CA . GLU B 1 383 ? 4.477 62.406 9.266 1 96.06 383 GLU B CA 1
ATOM 6349 C C . GLU B 1 383 ? 4.594 61.25 10.258 1 96.06 383 GLU B C 1
ATOM 6351 O O . GLU B 1 383 ? 4.992 61.438 11.406 1 96.06 383 GLU B O 1
ATOM 6356 N N . ILE B 1 384 ? 4.27 60.094 9.781 1 95.75 384 ILE B N 1
ATOM 6357 C CA . ILE B 1 384 ? 4.312 58.906 10.641 1 95.75 384 ILE B CA 1
ATOM 6358 C C . ILE B 1 384 ? 5.766 58.562 10.945 1 95.75 384 ILE B C 1
ATOM 6360 O O . ILE B 1 384 ? 6.094 58.156 12.07 1 95.75 384 ILE B O 1
ATOM 6364 N N . ARG B 1 385 ? 6.617 58.688 9.977 1 95.5 385 ARG B N 1
ATOM 6365 C CA . ARG B 1 385 ? 8.039 58.406 10.164 1 95.5 385 ARG B CA 1
ATOM 6366 C C . ARG B 1 385 ? 8.641 59.312 11.25 1 95.5 385 ARG B C 1
ATOM 6368 O O . ARG B 1 385 ? 9.375 58.844 12.109 1 95.5 385 ARG B O 1
ATOM 6375 N N . LEU B 1 386 ? 8.305 60.594 11.211 1 95.25 386 LEU B N 1
ATOM 6376 C CA . LEU B 1 386 ? 8.812 61.531 12.188 1 95.25 386 LEU B CA 1
ATOM 6377 C C . LEU B 1 386 ? 8.281 61.219 13.578 1 95.25 386 LEU B C 1
ATOM 6379 O O . LEU B 1 386 ? 9.008 61.344 14.57 1 95.25 386 LEU B O 1
ATOM 6383 N N . ALA B 1 387 ? 7.047 60.844 13.625 1 95.25 387 ALA B N 1
ATOM 6384 C CA . ALA B 1 387 ? 6.449 60.469 14.906 1 95.25 387 ALA B CA 1
ATOM 6385 C C . ALA B 1 387 ? 7.145 59.25 15.492 1 95.25 387 ALA B C 1
ATOM 6387 O O . ALA B 1 387 ? 7.414 59.219 16.703 1 95.25 387 ALA B O 1
ATOM 6388 N N . LEU B 1 388 ? 7.418 58.281 14.656 1 94.88 388 LEU B N 1
ATOM 6389 C CA . LEU B 1 388 ? 8.078 57.062 15.094 1 94.88 388 LEU B CA 1
ATOM 6390 C C . LEU B 1 388 ? 9.492 57.344 15.578 1 94.88 388 LEU B C 1
ATOM 6392 O O . LEU B 1 388 ? 9.945 56.75 16.562 1 94.88 388 LEU B O 1
ATOM 6396 N N . ARG B 1 389 ? 10.18 58.219 14.93 1 93.38 389 ARG B N 1
ATOM 6397 C CA . ARG B 1 389 ? 11.531 58.594 15.328 1 93.38 389 ARG B CA 1
ATOM 6398 C C . ARG B 1 389 ? 11.547 59.25 16.688 1 93.38 389 ARG B C 1
ATOM 6400 O O . ARG B 1 389 ? 12.461 59.062 17.484 1 93.38 389 ARG B O 1
ATOM 6407 N N . ARG B 1 390 ? 10.578 60 16.922 1 93.06 390 ARG B N 1
ATOM 6408 C CA . ARG B 1 390 ? 10.469 60.688 18.219 1 93.06 390 ARG B CA 1
ATOM 6409 C C . ARG B 1 390 ? 10.164 59.688 19.328 1 93.06 390 ARG B C 1
ATOM 6411 O O . ARG B 1 390 ? 10.672 59.812 20.438 1 93.06 390 ARG B O 1
ATOM 6418 N N . LEU B 1 391 ? 9.344 58.719 18.984 1 91.88 391 LEU B N 1
ATOM 6419 C CA . LEU B 1 391 ? 8.922 57.75 19.984 1 91.88 391 LEU B CA 1
ATOM 6420 C C . LEU B 1 391 ? 10.062 56.781 20.312 1 91.88 391 LEU B C 1
ATOM 6422 O O . LEU B 1 391 ? 10.062 56.156 21.359 1 91.88 391 LEU B O 1
ATOM 6426 N N . THR B 1 392 ? 11.109 56.656 19.422 1 88.44 392 THR B N 1
ATOM 6427 C CA . THR B 1 392 ? 12.148 55.656 19.609 1 88.44 392 THR B CA 1
ATOM 6428 C C . THR B 1 392 ? 13.477 56.312 19.953 1 88.44 392 THR B C 1
ATOM 6430 O O . THR B 1 392 ? 14.5 55.625 20.078 1 88.44 392 THR B O 1
ATOM 6433 N N . HIS B 1 393 ? 13.711 57.562 19.953 1 77.88 393 HIS B N 1
ATOM 6434 C CA . HIS B 1 393 ? 14.938 58.344 20.047 1 77.88 393 HIS B CA 1
ATOM 6435 C C . HIS B 1 393 ? 15.812 57.844 21.203 1 77.88 393 HIS B C 1
ATOM 6437 O O . HIS B 1 393 ? 17.031 57.781 21.062 1 77.88 393 HIS B O 1
ATOM 6443 N N . ASP B 1 394 ? 15.273 57.531 22.297 1 70.75 394 ASP B N 1
ATOM 6444 C CA . ASP B 1 394 ? 16.141 57.219 23.438 1 70.75 394 ASP B CA 1
ATOM 6445 C C . ASP B 1 394 ? 15.828 55.844 24 1 70.75 394 ASP B C 1
ATOM 6447 O O . ASP B 1 394 ? 16.109 55.562 25.172 1 70.75 394 ASP B O 1
ATOM 6451 N N . GLY B 1 395 ? 15.492 54.938 23.125 1 80 395 GLY B N 1
ATOM 6452 C CA . GLY B 1 395 ? 15.023 53.719 23.734 1 80 395 GLY B CA 1
ATOM 6453 C C . GLY B 1 395 ? 15.805 52.5 23.281 1 80 395 GLY B C 1
ATOM 6454 O O . GLY B 1 395 ? 16.844 52.625 22.641 1 80 395 GLY B O 1
ATOM 6455 N N . ALA B 1 396 ? 15.531 51.344 23.812 1 89 396 ALA B N 1
ATOM 6456 C CA . ALA B 1 396 ? 16.078 50.031 23.453 1 89 396 ALA B CA 1
ATOM 6457 C C . ALA B 1 396 ? 15.867 49.75 21.969 1 89 396 ALA B C 1
ATOM 6459 O O . ALA B 1 396 ? 16.594 48.938 21.375 1 89 396 ALA B O 1
ATOM 6460 N N . ILE B 1 397 ? 14.914 50.406 21.375 1 91.56 397 ILE B N 1
ATOM 6461 C CA . ILE B 1 397 ? 14.594 50.344 19.953 1 91.56 397 ILE B CA 1
ATOM 6462 C C . ILE B 1 397 ? 15.039 51.625 19.266 1 91.56 397 ILE B C 1
ATOM 6464 O O . ILE B 1 397 ? 14.703 52.719 19.719 1 91.56 397 ILE B O 1
ATOM 6468 N N . HIS B 1 398 ? 15.812 51.438 18.266 1 91.38 398 HIS B N 1
ATOM 6469 C CA . HIS B 1 398 ? 16.312 52.656 17.641 1 91.38 398 HIS B CA 1
ATOM 6470 C C . HIS B 1 398 ? 16.438 52.469 16.125 1 91.38 398 HIS B C 1
ATOM 6472 O O . HIS B 1 398 ? 16.234 51.375 15.609 1 91.38 398 HIS B O 1
ATOM 6478 N N . ASP B 1 399 ? 16.562 53.594 15.375 1 89.69 399 ASP B N 1
ATOM 6479 C CA . ASP B 1 399 ? 16.781 53.656 13.938 1 89.69 399 ASP B CA 1
ATOM 6480 C C . ASP B 1 399 ? 15.609 53.094 13.164 1 89.69 399 ASP B C 1
ATOM 6482 O O . ASP B 1 399 ? 15.766 52.125 12.422 1 89.69 399 ASP B O 1
ATOM 6486 N N . VAL B 1 400 ? 14.461 53.688 13.32 1 93.12 400 VAL B N 1
ATOM 6487 C CA . VAL B 1 400 ? 13.281 53.281 12.562 1 93.12 400 VAL B CA 1
ATOM 6488 C C . VAL B 1 400 ? 13.508 53.562 11.078 1 93.12 400 VAL B C 1
ATOM 6490 O O . VAL B 1 400 ? 13.922 54.656 10.695 1 93.12 400 VAL B O 1
ATOM 6493 N N . HIS B 1 401 ? 13.391 52.594 10.242 1 91.88 401 HIS B N 1
ATOM 6494 C CA . HIS B 1 401 ? 13.555 52.719 8.797 1 91.88 401 HIS B CA 1
ATOM 6495 C C . HIS B 1 401 ? 12.539 51.875 8.039 1 91.88 401 HIS B C 1
ATOM 6497 O O . HIS B 1 401 ? 11.758 51.125 8.656 1 91.88 401 HIS B O 1
ATOM 6503 N N . SER B 1 402 ? 12.414 52.094 6.703 1 91.44 402 SER B N 1
ATOM 6504 C CA . SER B 1 402 ? 11.508 51.375 5.82 1 91.44 402 SER B CA 1
ATOM 6505 C C . SER B 1 402 ? 10.055 51.531 6.273 1 91.44 402 SER B C 1
ATOM 6507 O O . SER B 1 402 ? 9.344 50.531 6.418 1 91.44 402 SER B O 1
ATOM 6509 N N . VAL B 1 403 ? 9.68 52.719 6.59 1 94.06 403 VAL B N 1
ATOM 6510 C CA . VAL B 1 403 ? 8.312 53 7.027 1 94.06 403 VAL B CA 1
ATOM 6511 C C . VAL B 1 403 ? 7.375 53 5.824 1 94.06 403 VAL B C 1
ATOM 6513 O O . VAL B 1 403 ? 7.645 53.688 4.828 1 94.06 403 VAL B O 1
ATOM 6516 N N . ARG B 1 404 ? 6.41 52.188 5.895 1 91.5 404 ARG B N 1
ATOM 6517 C CA . ARG B 1 404 ? 5.375 52.156 4.867 1 91.5 404 ARG B CA 1
ATOM 6518 C C . ARG B 1 404 ? 3.988 52.312 5.48 1 91.5 404 ARG B C 1
ATOM 6520 O O . ARG B 1 404 ? 3.703 51.781 6.551 1 91.5 404 ARG B O 1
ATOM 6527 N N . VAL B 1 405 ? 3.24 53.125 4.859 1 92.19 405 VAL B N 1
ATOM 6528 C CA . VAL B 1 405 ? 1.873 53.375 5.309 1 92.19 405 VAL B CA 1
ATOM 6529 C C . VAL B 1 405 ? 0.896 53.031 4.18 1 92.19 405 VAL B C 1
ATOM 6531 O O . VAL B 1 405 ? 1.078 53.469 3.045 1 92.19 405 VAL B O 1
ATOM 6534 N N . ARG B 1 406 ? -0.024 52.281 4.535 1 87.88 406 ARG B N 1
ATOM 6535 C CA . ARG B 1 406 ? -1.022 51.875 3.553 1 87.88 406 ARG B CA 1
ATOM 6536 C C . ARG B 1 406 ? -2.424 52.281 3.994 1 87.88 406 ARG B C 1
ATOM 6538 O O . ARG B 1 406 ? -2.787 52.125 5.16 1 87.88 406 ARG B O 1
ATOM 6545 N N . ASP B 1 407 ? -3.049 52.781 3.021 1 86.25 407 ASP B N 1
ATOM 6546 C CA . ASP B 1 407 ? -4.445 53.125 3.262 1 86.25 407 ASP B CA 1
ATOM 6547 C C . ASP B 1 407 ? -5.375 52 2.861 1 86.25 407 ASP B C 1
ATOM 6549 O O . ASP B 1 407 ? -5.285 51.469 1.748 1 86.25 407 ASP B O 1
ATOM 6553 N N . THR B 1 408 ? -6.109 51.531 3.791 1 79.06 408 THR B N 1
ATOM 6554 C CA . THR B 1 408 ? -7.117 50.5 3.521 1 79.06 408 THR B CA 1
ATOM 6555 C C . THR B 1 408 ? -8.5 51 3.943 1 79.06 408 THR B C 1
ATOM 6557 O O . THR B 1 408 ? -8.633 52.031 4.57 1 79.06 408 THR B O 1
ATOM 6560 N N . ASP B 1 409 ? -9.523 50.219 3.557 1 73.62 409 ASP B N 1
ATOM 6561 C CA . ASP B 1 409 ? -10.891 50.594 3.928 1 73.62 409 ASP B CA 1
ATOM 6562 C C . ASP B 1 409 ? -11.078 50.531 5.445 1 73.62 409 ASP B C 1
ATOM 6564 O O . ASP B 1 409 ? -11.906 51.25 5.992 1 73.62 409 ASP B O 1
ATOM 6568 N N . ALA B 1 410 ? -10.203 49.844 6.113 1 70.12 410 ALA B N 1
ATOM 6569 C CA . ALA B 1 410 ? -10.352 49.656 7.555 1 70.12 410 ALA B CA 1
ATOM 6570 C C . ALA B 1 410 ? -9.461 50.625 8.328 1 70.12 410 ALA B C 1
ATOM 6572 O O . ALA B 1 410 ? -9.531 50.688 9.555 1 70.12 410 ALA B O 1
ATOM 6573 N N . GLY B 1 411 ? -8.672 51.375 7.578 1 80.44 411 GLY B N 1
ATOM 6574 C CA . GLY B 1 411 ? -7.723 52.25 8.211 1 80.44 411 GLY B CA 1
ATOM 6575 C C . GLY B 1 411 ? -6.316 52.125 7.66 1 80.44 411 GLY B C 1
ATOM 6576 O O . GLY B 1 411 ? -6.105 51.469 6.633 1 80.44 411 GLY B O 1
ATOM 6577 N N . GLU B 1 412 ? -5.48 52.812 8.383 1 89.38 412 GLU B N 1
ATOM 6578 C CA . GLU B 1 412 ? -4.094 52.812 7.922 1 89.38 412 GLU B CA 1
ATOM 6579 C C . GLU B 1 412 ? -3.293 51.688 8.578 1 89.38 412 GLU B C 1
ATOM 6581 O O . GLU B 1 412 ? -3.473 51.406 9.758 1 89.38 412 GLU B O 1
ATOM 6586 N N . ILE B 1 413 ? -2.553 51.094 7.789 1 86.69 413 ILE B N 1
ATOM 6587 C CA . ILE B 1 413 ? -1.618 50.094 8.281 1 86.69 413 ILE B CA 1
ATOM 6588 C C . ILE B 1 413 ? -0.19 50.625 8.18 1 86.69 413 ILE B C 1
ATOM 6590 O O . ILE B 1 413 ? 0.239 51.062 7.105 1 86.69 413 ILE B O 1
ATOM 6594 N N . VAL B 1 414 ? 0.467 50.594 9.234 1 91.69 414 VAL B N 1
ATOM 6595 C CA . VAL B 1 414 ? 1.83 51.094 9.266 1 91.69 414 VAL B CA 1
ATOM 6596 C C . VAL B 1 414 ? 2.818 49.969 9.445 1 91.69 414 VAL B C 1
ATOM 6598 O O . VAL B 1 414 ? 2.646 49.125 10.336 1 91.69 414 VAL B O 1
ATOM 6601 N N . ASN B 1 415 ? 3.732 49.875 8.586 1 91.62 415 ASN B N 1
ATOM 6602 C CA . ASN B 1 415 ? 4.84 48.938 8.695 1 91.62 415 ASN B CA 1
ATOM 6603 C C . ASN B 1 415 ? 6.176 49.656 8.844 1 91.62 415 ASN B C 1
ATOM 6605 O O . ASN B 1 415 ? 6.422 50.656 8.18 1 91.62 415 ASN B O 1
ATOM 6609 N N . PHE B 1 416 ? 6.957 49.156 9.75 1 93.38 416 PHE B N 1
ATOM 6610 C CA . PHE B 1 416 ? 8.273 49.781 9.852 1 93.38 416 PHE B CA 1
ATOM 6611 C C . PHE B 1 416 ? 9.297 48.781 10.391 1 93.38 416 PHE B C 1
ATOM 6613 O O . PHE B 1 416 ? 8.938 47.812 11.047 1 93.38 416 PHE B O 1
ATOM 6620 N N . HIS B 1 417 ? 10.539 49.031 10.117 1 93.25 417 HIS B N 1
ATOM 6621 C CA . HIS B 1 417 ? 11.672 48.281 10.664 1 93.25 417 HIS B CA 1
ATOM 6622 C C . HIS B 1 417 ? 12.406 49.094 11.727 1 93.25 417 HIS B C 1
ATOM 6624 O O . HIS B 1 417 ? 12.312 50.312 11.75 1 93.25 417 HIS B O 1
ATOM 6630 N N . CYS B 1 418 ? 12.922 48.406 12.609 1 93.5 418 CYS B N 1
ATOM 6631 C CA . CYS B 1 418 ? 13.719 49.062 13.641 1 93.5 418 CYS B CA 1
ATOM 6632 C C . CYS B 1 418 ? 14.852 48.156 14.109 1 93.5 418 CYS B C 1
ATOM 6634 O O . CYS B 1 418 ? 14.828 46.938 13.875 1 93.5 418 CYS B O 1
ATOM 6636 N N . TYR B 1 419 ? 15.836 48.75 14.68 1 94.06 419 TYR B N 1
ATOM 6637 C CA . TYR B 1 419 ? 16.969 47.969 15.211 1 94.06 419 TYR B CA 1
ATOM 6638 C C . TYR B 1 419 ? 16.828 47.781 16.719 1 94.06 419 TYR B C 1
ATOM 6640 O O . TYR B 1 419 ? 16.266 48.625 17.406 1 94.06 419 TYR B O 1
ATOM 6648 N N . ALA B 1 420 ? 17.188 46.688 17.156 1 93.88 420 ALA B N 1
ATOM 6649 C CA . ALA B 1 420 ? 17.297 46.344 18.578 1 93.88 420 ALA B CA 1
ATOM 6650 C C . ALA B 1 420 ? 18.562 45.531 18.844 1 93.88 420 ALA B C 1
ATOM 6652 O O . ALA B 1 420 ? 19.172 45 17.922 1 93.88 420 ALA B O 1
ATOM 6653 N N . ASP B 1 421 ? 18.953 45.469 20.078 1 93.06 421 ASP B N 1
ATOM 6654 C CA . ASP B 1 421 ? 20.125 44.719 20.469 1 93.06 421 ASP B CA 1
ATOM 6655 C C . ASP B 1 421 ? 19.969 43.219 20.109 1 93.06 421 ASP B C 1
ATOM 6657 O O . ASP B 1 421 ? 18.984 42.594 20.484 1 93.06 421 ASP B O 1
ATOM 6661 N N . PRO B 1 422 ? 20.984 42.719 19.469 1 93.5 422 PRO B N 1
ATOM 6662 C CA . PRO B 1 422 ? 20.906 41.312 19 1 93.5 422 PRO B CA 1
ATOM 6663 C C . PRO B 1 422 ? 20.75 40.312 20.156 1 93.5 422 PRO B C 1
ATOM 6665 O O . PRO B 1 422 ? 20.188 39.25 19.969 1 93.5 422 PRO B O 1
ATOM 6668 N N . SER B 1 423 ? 21.188 40.656 21.281 1 93.88 423 SER B N 1
ATOM 6669 C CA . SER B 1 423 ? 21.188 39.719 22.406 1 93.88 423 SER B CA 1
ATOM 6670 C C . SER B 1 423 ? 19.953 39.875 23.266 1 93.88 423 SER B C 1
ATOM 6672 O O . SER B 1 423 ? 19.719 39.094 24.188 1 93.88 423 SER B O 1
ATOM 6674 N N . MET B 1 424 ? 19.156 40.906 22.938 1 93.5 424 MET B N 1
ATOM 6675 C CA . MET B 1 424 ? 17.922 41.125 23.688 1 93.5 424 MET B CA 1
ATOM 6676 C C . MET B 1 424 ? 16.922 40.031 23.438 1 93.5 424 MET B C 1
ATOM 6678 O O . MET B 1 424 ? 16.781 39.531 22.312 1 93.5 424 MET B O 1
ATOM 6682 N N . SER B 1 425 ? 16.281 39.594 24.484 1 92.62 425 SER B N 1
ATOM 6683 C CA . SER B 1 425 ? 15.305 38.531 24.359 1 92.62 425 SER B CA 1
ATOM 6684 C C . SER B 1 425 ? 14.094 39 23.547 1 92.62 425 SER B C 1
ATOM 6686 O O . SER B 1 425 ? 13.75 40.188 23.547 1 92.62 425 SER B O 1
ATOM 6688 N N . VAL B 1 426 ? 13.398 38.156 22.891 1 91.38 426 VAL B N 1
ATOM 6689 C CA . VAL B 1 426 ? 12.227 38.438 22.062 1 91.38 426 VAL B CA 1
ATOM 6690 C C . VAL B 1 426 ? 11.141 39.094 22.922 1 91.38 426 VAL B C 1
ATOM 6692 O O . VAL B 1 426 ? 10.453 40 22.484 1 91.38 426 VAL B O 1
ATOM 6695 N N . ILE B 1 427 ? 11.008 38.594 24.141 1 87.38 427 ILE B N 1
ATOM 6696 C CA . ILE B 1 427 ? 9.984 39.125 25.031 1 87.38 427 ILE B CA 1
ATOM 6697 C C . ILE B 1 427 ? 10.273 40.625 25.297 1 87.38 427 ILE B C 1
ATOM 6699 O O . ILE B 1 427 ? 9.359 41.438 25.281 1 87.38 427 ILE B O 1
ATOM 6703 N N . SER B 1 428 ? 11.523 40.906 25.547 1 88.38 428 SER B N 1
ATOM 6704 C CA . SER B 1 428 ? 11.914 42.281 25.828 1 88.38 428 SER B CA 1
ATOM 6705 C C . SER B 1 428 ? 11.719 43.156 24.609 1 88.38 428 SER B C 1
ATOM 6707 O O . SER B 1 428 ? 11.164 44.25 24.719 1 88.38 428 SER B O 1
ATOM 6709 N N . VAL B 1 429 ? 12.148 42.688 23.5 1 91.75 429 VAL B N 1
ATOM 6710 C CA . VAL B 1 429 ? 11.984 43.438 22.25 1 91.75 429 VAL B CA 1
ATOM 6711 C C . VAL B 1 429 ? 10.5 43.719 22 1 91.75 429 VAL B C 1
ATOM 6713 O O . VAL B 1 429 ? 10.117 44.844 21.656 1 91.75 429 VAL B O 1
ATOM 6716 N N . HIS B 1 430 ? 9.773 42.75 22.156 1 88.31 430 HIS B N 1
ATOM 6717 C CA . HIS B 1 430 ? 8.344 42.844 21.891 1 88.31 430 HIS B CA 1
ATOM 6718 C C . HIS B 1 430 ? 7.688 43.875 22.812 1 88.31 430 HIS B C 1
ATOM 6720 O O . HIS B 1 430 ? 6.82 44.625 22.375 1 88.31 430 HIS B O 1
ATOM 6726 N N . ASP B 1 431 ? 8.055 43.875 24.047 1 84.19 431 ASP B N 1
ATOM 6727 C CA . ASP B 1 431 ? 7.504 44.812 25 1 84.19 431 ASP B CA 1
ATOM 6728 C C . ASP B 1 431 ? 7.781 46.25 24.562 1 84.19 431 ASP B C 1
ATOM 6730 O O . ASP B 1 431 ? 6.902 47.125 24.641 1 84.19 431 ASP B O 1
ATOM 6734 N N . HIS B 1 432 ? 8.992 46.469 24.125 1 89.81 432 HIS B N 1
ATOM 6735 C CA . HIS B 1 432 ? 9.391 47.812 23.688 1 89.81 432 HIS B CA 1
ATOM 6736 C C . HIS B 1 432 ? 8.641 48.219 22.438 1 89.81 432 HIS B C 1
ATOM 6738 O O . HIS B 1 432 ? 8.172 49.344 22.328 1 89.81 432 HIS B O 1
ATOM 6744 N N . VAL B 1 433 ? 8.531 47.312 21.516 1 90.56 433 VAL B N 1
ATOM 6745 C CA . VAL B 1 433 ? 7.863 47.656 20.25 1 90.56 433 VAL B CA 1
ATOM 6746 C C . VAL B 1 433 ? 6.367 47.844 20.5 1 90.56 433 VAL B C 1
ATOM 6748 O O . VAL B 1 433 ? 5.734 48.688 19.875 1 90.56 433 VAL B O 1
ATOM 6751 N N . ASP B 1 434 ? 5.816 47.062 21.344 1 84.06 434 ASP B N 1
ATOM 6752 C CA . ASP B 1 434 ? 4.402 47.188 21.688 1 84.06 434 ASP B CA 1
ATOM 6753 C C . ASP B 1 434 ? 4.094 48.562 22.266 1 84.06 434 ASP B C 1
ATOM 6755 O O . ASP B 1 434 ? 3.037 49.125 21.984 1 84.06 434 ASP B O 1
ATOM 6759 N N . GLU B 1 435 ? 5 48.969 23.094 1 83.69 435 GLU B N 1
ATOM 6760 C CA . GLU B 1 435 ? 4.832 50.312 23.672 1 83.69 435 GLU B CA 1
ATOM 6761 C C . GLU B 1 435 ? 4.828 51.375 22.578 1 83.69 435 GLU B C 1
ATOM 6763 O O . GLU B 1 435 ? 4.027 52.312 22.625 1 83.69 435 GLU B O 1
ATOM 6768 N N . ILE B 1 436 ? 5.727 51.219 21.656 1 89.81 436 ILE B N 1
ATOM 6769 C CA . ILE B 1 436 ? 5.828 52.156 20.547 1 89.81 436 ILE B CA 1
ATOM 6770 C C . ILE B 1 436 ? 4.543 52.125 19.719 1 89.81 436 ILE B C 1
ATOM 6772 O O . ILE B 1 436 ? 4.02 53.156 19.328 1 89.81 436 ILE B O 1
ATOM 6776 N N . GLU B 1 437 ? 4.082 51 19.438 1 88 437 GLU B N 1
ATOM 6777 C CA . GLU B 1 437 ? 2.863 50.812 18.656 1 88 437 GLU B CA 1
ATOM 6778 C C . GLU B 1 437 ? 1.664 51.469 19.359 1 88 437 GLU B C 1
ATOM 6780 O O . GLU B 1 437 ? 0.844 52.125 18.719 1 88 437 GLU B O 1
ATOM 6785 N N . ARG B 1 438 ? 1.617 51.219 20.625 1 82.56 438 ARG B N 1
ATOM 6786 C CA . ARG B 1 438 ? 0.522 51.812 21.406 1 82.56 438 ARG B CA 1
ATOM 6787 C C . ARG B 1 438 ? 0.552 53.344 21.359 1 82.56 438 ARG B C 1
ATOM 6789 O O . ARG B 1 438 ? -0.483 53.969 21.156 1 82.56 438 ARG B O 1
ATOM 6796 N N . LYS B 1 439 ? 1.72 53.844 21.547 1 87.19 439 LYS B N 1
ATOM 6797 C CA . LYS B 1 439 ? 1.874 55.281 21.531 1 87.19 439 LYS B CA 1
ATOM 6798 C C . LYS B 1 439 ? 1.562 55.875 20.156 1 87.19 439 LYS B C 1
ATOM 6800 O O . LYS B 1 439 ? 0.961 56.938 20.047 1 87.19 439 LYS B O 1
ATOM 6805 N N . LEU B 1 440 ? 1.934 55.156 19.156 1 90.81 440 LEU B N 1
ATOM 6806 C CA . LEU B 1 440 ? 1.666 55.594 17.797 1 90.81 440 LEU B CA 1
ATOM 6807 C C . LEU B 1 440 ? 0.168 55.625 17.516 1 90.81 440 LEU B C 1
ATOM 6809 O O . LEU B 1 440 ? -0.347 56.562 16.938 1 90.81 440 LEU B O 1
ATOM 6813 N N . ARG B 1 441 ? -0.483 54.625 17.891 1 86.12 441 ARG B N 1
ATOM 6814 C CA . ARG B 1 441 ? -1.919 54.5 17.641 1 86.12 441 ARG B CA 1
ATOM 6815 C C . ARG B 1 441 ? -2.684 55.562 18.453 1 86.12 441 ARG B C 1
ATOM 6817 O O . ARG B 1 441 ? -3.725 56.031 18.031 1 86.12 441 ARG B O 1
ATOM 6824 N N . ALA B 1 442 ? -2.146 55.812 19.672 1 83.19 442 ALA B N 1
ATOM 6825 C CA . ALA B 1 442 ? -2.75 56.875 20.484 1 83.19 442 ALA B CA 1
ATOM 6826 C C . ALA B 1 442 ? -2.621 58.25 19.797 1 83.19 442 ALA B C 1
ATOM 6828 O O . ALA B 1 442 ? -3.541 59.062 19.859 1 83.19 442 ALA B O 1
ATOM 6829 N N . LYS B 1 443 ? -1.528 58.406 19.203 1 90.31 443 LYS B N 1
ATOM 6830 C CA . LYS B 1 443 ? -1.258 59.656 18.531 1 90.31 443 LYS B CA 1
ATOM 6831 C C . LYS B 1 443 ? -2.014 59.75 17.203 1 90.31 443 LYS B C 1
ATOM 6833 O O . LYS B 1 443 ? -2.453 60.844 16.812 1 90.31 443 LYS B O 1
ATOM 6838 N N . PHE B 1 444 ? -2.07 58.625 16.516 1 92.44 444 PHE B N 1
ATOM 6839 C CA . PHE B 1 444 ? -2.75 58.562 15.234 1 92.44 444 PHE B CA 1
ATOM 6840 C C . PHE B 1 444 ? -3.883 57.531 15.266 1 92.44 444 PHE B C 1
ATOM 6842 O O . PHE B 1 444 ? -3.709 56.406 14.828 1 92.44 444 PHE B O 1
ATOM 6849 N N . PRO B 1 445 ? -5.016 57.906 15.578 1 85.75 445 PRO B N 1
ATOM 6850 C CA . PRO B 1 445 ? -6.129 56.969 15.734 1 85.75 445 PRO B CA 1
ATOM 6851 C C . PRO B 1 445 ? -6.551 56.344 14.406 1 85.75 445 PRO B C 1
ATOM 6853 O O . PRO B 1 445 ? -7.242 55.312 14.406 1 85.75 445 PRO B O 1
ATOM 6856 N N . SER B 1 446 ? -6.133 56.906 13.289 1 86.94 446 SER B N 1
ATOM 6857 C CA . SER B 1 446 ? -6.449 56.344 11.977 1 86.94 446 SER B CA 1
ATOM 6858 C C . SER B 1 446 ? -5.648 55.062 11.719 1 86.94 446 SER B C 1
ATOM 6860 O O . SER B 1 446 ? -6 54.281 10.844 1 86.94 446 SER B O 1
ATOM 6862 N N . VAL B 1 447 ? -4.59 54.938 12.438 1 88.62 447 VAL B N 1
ATOM 6863 C CA . VAL B 1 447 ? -3.764 53.75 12.312 1 88.62 447 VAL B CA 1
ATOM 6864 C C . VAL B 1 447 ? -4.43 52.594 13.039 1 88.62 447 VAL B C 1
ATOM 6866 O O . VAL B 1 447 ? -4.602 52.625 14.258 1 88.62 447 VAL B O 1
ATOM 6869 N N . LYS B 1 448 ? -4.758 51.594 12.258 1 77.06 448 LYS B N 1
ATOM 6870 C CA . LYS B 1 448 ? -5.488 50.469 12.852 1 77.06 448 LYS B CA 1
ATOM 6871 C C . LYS B 1 448 ? -4.551 49.312 13.203 1 77.06 448 LYS B C 1
ATOM 6873 O O . LYS B 1 448 ? -4.836 48.531 14.102 1 77.06 448 LYS B O 1
ATOM 6878 N N . ARG B 1 449 ? -3.498 49.25 12.414 1 81.81 449 ARG B N 1
ATOM 6879 C CA . ARG B 1 449 ? -2.541 48.156 12.664 1 81.81 449 ARG B CA 1
ATOM 6880 C C . ARG B 1 449 ? -1.111 48.656 12.438 1 81.81 449 ARG B C 1
ATOM 6882 O O . ARG B 1 449 ? -0.846 49.406 11.516 1 81.81 449 ARG B O 1
ATOM 6889 N N . VAL B 1 450 ? -0.31 48.281 13.344 1 88 450 VAL B N 1
ATOM 6890 C CA . VAL B 1 450 ? 1.111 48.594 13.227 1 88 450 VAL B CA 1
ATOM 6891 C C . VAL B 1 450 ? 1.921 47.312 13.227 1 88 450 VAL B C 1
ATOM 6893 O O . VAL B 1 450 ? 1.741 46.438 14.094 1 88 450 VAL B O 1
ATOM 6896 N N . ILE B 1 451 ? 2.701 47.125 12.219 1 88.62 451 ILE B N 1
ATOM 6897 C CA . ILE B 1 451 ? 3.561 45.938 12.109 1 88.62 451 ILE B CA 1
ATOM 6898 C C . ILE B 1 451 ? 5.023 46.375 12.219 1 88.62 451 ILE B C 1
ATOM 6900 O O . ILE B 1 451 ? 5.578 46.969 11.289 1 88.62 451 ILE B O 1
ATOM 6904 N N . SER B 1 452 ? 5.582 46.031 13.266 1 91.25 452 SER B N 1
ATOM 6905 C CA . SER B 1 452 ? 6.988 46.344 13.477 1 91.25 452 SER B CA 1
ATOM 6906 C C . SER B 1 452 ? 7.879 45.156 13.219 1 91.25 452 SER B C 1
ATOM 6908 O O . SER B 1 452 ? 7.531 44.031 13.586 1 91.25 452 SER B O 1
ATOM 6910 N N . HIS B 1 453 ? 8.906 45.312 12.586 1 91.31 453 HIS B N 1
ATOM 6911 C CA . HIS B 1 453 ? 9.914 44.312 12.336 1 91.31 453 HIS B CA 1
ATOM 6912 C C . HIS B 1 453 ? 11.242 44.688 12.984 1 91.31 453 HIS B C 1
ATOM 6914 O O . HIS B 1 453 ? 12.047 45.406 12.383 1 91.31 453 HIS B O 1
ATOM 6920 N N . ALA B 1 454 ? 11.414 44.125 14.109 1 92.06 454 ALA B N 1
ATOM 6921 C CA . ALA B 1 454 ? 12.672 44.375 14.812 1 92.06 454 ALA B CA 1
ATOM 6922 C C . ALA B 1 454 ? 13.781 43.469 14.273 1 92.06 454 ALA B C 1
ATOM 6924 O O . ALA B 1 454 ? 13.586 42.281 14.094 1 92.06 454 ALA B O 1
ATOM 6925 N N . GLU B 1 455 ? 14.914 44.062 13.945 1 92.62 455 GLU B N 1
ATOM 6926 C CA . GLU B 1 455 ? 16.047 43.312 13.414 1 92.62 455 GLU B CA 1
ATOM 6927 C C . GLU B 1 455 ? 17.359 43.781 14.023 1 92.62 455 GLU B C 1
ATOM 6929 O O . GLU B 1 455 ? 17.453 44.938 14.516 1 92.62 455 GLU B O 1
ATOM 6934 N N . PRO B 1 456 ? 18.359 42.844 14.227 1 92.06 456 PRO B N 1
ATOM 6935 C CA . PRO B 1 456 ? 19.688 43.281 14.672 1 92.06 456 PRO B CA 1
ATOM 6936 C C . PRO B 1 456 ? 20.375 44.188 13.656 1 92.06 456 PRO B C 1
ATOM 6938 O O . PRO B 1 456 ? 20.156 44.062 12.445 1 92.06 456 PRO B O 1
ATOM 6941 N N . PRO B 1 457 ? 21.156 45.094 14.336 1 85.25 457 PRO B N 1
ATOM 6942 C CA . PRO B 1 457 ? 21.906 45.938 13.414 1 85.25 457 PRO B CA 1
ATOM 6943 C C . PRO B 1 457 ? 22.828 45.156 12.492 1 85.25 457 PRO B C 1
ATOM 6945 O O . PRO B 1 457 ? 23.453 44.188 12.922 1 85.25 457 PRO B O 1
ATOM 6948 N N . ASN B 1 458 ? 22.938 45.344 11.25 1 72.69 458 ASN B N 1
ATOM 6949 C CA . ASN B 1 458 ? 23.812 44.781 10.234 1 72.69 458 ASN B CA 1
ATOM 6950 C C . ASN B 1 458 ? 23.344 43.406 9.781 1 72.69 458 ASN B C 1
ATOM 6952 O O . ASN B 1 458 ? 24.125 42.625 9.242 1 72.69 458 ASN B O 1
ATOM 6956 N N . ALA B 1 459 ? 22.141 42.906 10.289 1 64.56 459 ALA B N 1
ATOM 6957 C CA . ALA B 1 459 ? 21.703 41.562 9.961 1 64.56 459 ALA B CA 1
ATOM 6958 C C . ALA B 1 459 ? 21.109 41.5 8.555 1 64.56 459 ALA B C 1
ATOM 6960 O O . ALA B 1 459 ? 20.547 40.5 8.148 1 64.56 459 ALA B O 1
ATOM 6961 N N . ASP B 1 460 ? 21.297 42.531 7.676 1 52.69 460 ASP B N 1
ATOM 6962 C CA . ASP B 1 460 ? 20.828 42.312 6.312 1 52.69 460 ASP B CA 1
ATOM 6963 C C . ASP B 1 460 ? 21.672 41.281 5.598 1 52.69 460 ASP B C 1
ATOM 6965 O O . ASP B 1 460 ? 22.891 41.219 5.785 1 52.69 460 ASP B O 1
#

InterPro domains:
  IPR002524 Cation efflux [TIGR01297] (9-272)
  IPR027469 Cation efflux transmembrane domain superfamily [G3DSA:1.20.1510.10] (8-205)
  IPR027469 Cation efflux transmembrane domain superfamily [SSF161111] (8-207)
  IPR027470 Cation efflux protein, cytoplasmic domain [PF16916] (214-280)
  IPR027470 Cation efflux protein, cytoplasmic domain [PF16916] (291-365)
  IPR027470 Cation efflux protein, cytoplasmic domain [PF16916] (381-456)
  IPR036837 Cation efflux protein, cytoplasmic domain superfamily [G3DSA:3.30.70.1350] (210-281)
  IPR036837 Cation efflux protein, cytoplasmic domain superfamily [G3DSA:3.30.70.1350] (287-369)
  IPR036837 Cation efflux protein, cytoplasmic domain superfamily [G3DSA:3.30.70.1350] (373-460)
  IPR036837 Cation efflux protein, cytoplasmic domain superfamily [SSF160240] (209-285)
  IPR036837 Cation efflux protein, cytoplasmic domain superfamily [SSF160240] (291-366)
  IPR036837 Cation efflux protein, cytoplasmic domain superfamily [SSF160240] (378-456)
  IPR050291 Cation-efflux pump FieF-like [PTHR43840] (5-272)
  IPR058533 Cation efflux protein, transmembrane domain [PF01545] (14-206)